Protein AF-A0A8J5XJF2-F1 (afdb_monomer_lite)

Foldseek 3Di:
DVVVVVVVVLVVVLVVLLVVPPVVPDLDDLVVFAAPVPDALQDAPPPQDDDPAFAAEEQEEPQLQQVLVVVVCVVVVFAEDEPLQCLFFPLVLLLCVLLVVYVHGNCNCVASPDDRPAPDDHGSYYTYNLVLVCVVSSCRHGVPYAYEYRDEDLVSSLVLVLLQCVLFCLQPCVSCVVLLVLLSLCSSVVVVVVCCVVVVAPPGRADASVCSVSSSVSVQSSCCVQQVHSHSVDDSVSNSVSSVVSVVVCVVNDDPLRYHYAGVVVVRFLVSVCVSSVPDPVVSVVRVPDDRGRDPCPVCSNPPVRHPSRVSNHVSSSVVSVVVVVVVVVVVVVVVPPDDDDDDDDDDDDDWDQDPVGDTDDDDDDDDDDDDDDPVVVVVLQVVLVVVLVVVVCCCCPVPVVVVVVLVVCVVVVLLPPDDPPPCPPVPPCPLLCLLCVLQVPDDDPDDDDDDDDDDDDDGADAEEDEDEPDAQAQDLFLLLVLLQSLLRLLLVLLQSLQCLFAVDHWYKYFYSHLSSVLLLFQQQKWFFCPDPQNTDRSVVVLCVLVVPPQLQQFWAAALVRWTKGFHLSDPVLVQLLCVLQVNWDRHNVRSNVSRNDHDHVVVQVVSLVVQHAMAIQDAQVRLCPAQLSVVLVPDDQKDKDWAADPDPPFDFADADHHHDVDQFSAQPAEEEQQADFAQLLLLQVSSVQRRYAYEYEDAPVDDDDDSRRQRSNFLHEYDYADLVDPVRVVVVLVSLQRHQEYGHHDQPCPVVVSVCDPLVSLQSRVNHAYQYEEASWCDGPCHSGDYALLNLCSSNNVCVSDPSVVSSSPSGRSLSNSQSSNSNSSSSVQSVVSNVRNVVRGHTSYMYMYHYSNSSSNVSCVVPGNNDNPVVSVVSSCCSSNVPSPAWQDAPSMTTHDSSMQMDRRGTDRSHHGHPPPDDPPPPPD

Structure (mmCIF, N/CA/C/O backbone):
data_AF-A0A8J5XJF2-F1
#
_entry.id   AF-A0A8J5XJF2-F1
#
loop_
_atom_site.group_PDB
_atom_site.id
_atom_site.type_symbol
_atom_site.label_atom_id
_atom_site.label_alt_id
_atom_site.label_comp_id
_atom_site.label_asym_id
_atom_site.label_entity_id
_atom_site.label_seq_id
_atom_site.pdbx_PDB_ins_code
_atom_site.Cartn_x
_atom_site.Cartn_y
_atom_site.Cartn_z
_atom_site.occupancy
_atom_site.B_iso_or_equiv
_atom_site.auth_seq_id
_atom_site.auth_comp_id
_atom_site.auth_asym_id
_atom_site.auth_atom_id
_atom_site.pdbx_PDB_model_num
ATOM 1 N N . MET A 1 1 ? 30.456 32.430 -13.529 1.00 31.77 1 MET A N 1
ATOM 2 C CA . MET A 1 1 ? 29.213 31.867 -14.113 1.00 31.77 1 MET A CA 1
ATOM 3 C C . MET A 1 1 ? 29.491 30.714 -15.076 1.00 31.77 1 MET A C 1
ATOM 5 O O . MET A 1 1 ? 29.624 29.613 -14.571 1.00 31.77 1 MET A O 1
ATOM 9 N N . ARG A 1 2 ? 29.655 30.896 -16.401 1.00 27.38 2 ARG A N 1
ATOM 10 C CA . ARG A 1 2 ? 29.765 29.758 -17.356 1.00 27.38 2 ARG A CA 1
ATOM 11 C C . ARG A 1 2 ? 30.903 28.764 -17.055 1.00 27.38 2 ARG A C 1
ATOM 13 O O . ARG A 1 2 ? 30.659 27.567 -17.070 1.00 27.38 2 ARG A O 1
ATOM 20 N N . ALA A 1 3 ? 32.095 29.238 -16.682 1.00 31.48 3 ALA A N 1
ATOM 21 C CA . ALA A 1 3 ? 33.199 28.360 -16.267 1.00 31.48 3 ALA A CA 1
ATOM 22 C C . ALA A 1 3 ? 32.907 27.582 -14.966 1.00 31.48 3 ALA A C 1
ATOM 24 O O . ALA A 1 3 ? 33.299 26.429 -14.843 1.00 31.48 3 ALA A O 1
ATOM 25 N N . ILE A 1 4 ? 32.161 28.182 -14.028 1.00 35.31 4 ILE A N 1
ATOM 26 C CA . ILE A 1 4 ? 31.710 27.524 -12.789 1.00 35.31 4 ILE A CA 1
ATOM 27 C C . ILE A 1 4 ? 30.639 26.478 -13.120 1.00 35.31 4 ILE A C 1
ATOM 29 O O . ILE A 1 4 ? 30.702 25.372 -12.607 1.00 35.31 4 ILE A O 1
ATOM 33 N N . ALA A 1 5 ? 29.708 26.785 -14.028 1.00 31.61 5 ALA A N 1
ATOM 34 C CA . ALA A 1 5 ? 28.714 25.828 -14.510 1.00 31.61 5 ALA A CA 1
ATOM 35 C C . ALA A 1 5 ? 29.359 24.642 -15.252 1.00 31.61 5 ALA A C 1
ATOM 37 O O . ALA A 1 5 ? 28.919 23.515 -15.068 1.00 31.61 5 ALA A O 1
ATOM 38 N N . ALA A 1 6 ? 30.431 24.868 -16.020 1.00 34.62 6 ALA A N 1
ATOM 39 C CA . ALA A 1 6 ? 31.218 23.798 -16.633 1.00 34.62 6 ALA A CA 1
ATOM 40 C C . ALA A 1 6 ? 31.978 22.959 -15.588 1.00 34.62 6 ALA A C 1
ATOM 42 O O . ALA A 1 6 ? 31.956 21.736 -15.666 1.00 34.62 6 ALA A O 1
ATOM 43 N N . LEU A 1 7 ? 32.582 23.585 -14.571 1.00 36.66 7 LEU A N 1
ATOM 44 C CA . LEU A 1 7 ? 33.225 22.884 -13.448 1.00 36.66 7 LEU A CA 1
ATOM 45 C C . LEU A 1 7 ? 32.224 22.051 -12.637 1.00 36.66 7 LEU A C 1
ATOM 47 O O . LEU A 1 7 ? 32.516 20.912 -12.290 1.00 36.66 7 LEU A O 1
ATOM 51 N N . VAL A 1 8 ? 31.028 22.589 -12.392 1.00 38.28 8 VAL A N 1
ATOM 52 C CA . VAL A 1 8 ? 29.917 21.881 -11.746 1.00 38.28 8 VAL A CA 1
ATOM 53 C C . VAL A 1 8 ? 29.396 20.758 -12.643 1.00 38.28 8 VAL A C 1
ATOM 55 O O . VAL A 1 8 ? 29.185 19.665 -12.144 1.00 38.28 8 VAL A O 1
ATOM 58 N N . ALA A 1 9 ? 29.264 20.956 -13.957 1.00 34.34 9 ALA A N 1
ATOM 59 C CA . ALA A 1 9 ? 28.860 19.901 -14.890 1.00 34.34 9 ALA A CA 1
ATOM 60 C C . ALA A 1 9 ? 29.902 18.773 -15.000 1.00 34.34 9 ALA A C 1
ATOM 62 O O . ALA A 1 9 ? 29.525 17.607 -15.059 1.00 34.34 9 ALA A O 1
ATOM 63 N N . VAL A 1 10 ? 31.201 19.088 -14.962 1.00 37.16 10 VAL A N 1
ATOM 64 C CA . VAL A 1 10 ? 32.282 18.089 -14.919 1.00 37.16 10 VAL A CA 1
ATOM 65 C C . VAL A 1 10 ? 32.302 17.371 -13.570 1.00 37.16 10 VAL A C 1
ATOM 67 O O . VAL A 1 10 ? 32.363 16.147 -13.547 1.00 37.16 10 VAL A O 1
ATOM 70 N N . ALA A 1 11 ? 32.167 18.083 -12.447 1.00 37.47 11 ALA A N 1
ATOM 71 C CA . ALA A 1 11 ? 32.073 17.468 -11.122 1.00 37.47 11 ALA A CA 1
ATOM 72 C C . ALA A 1 11 ? 30.828 16.571 -10.984 1.00 37.47 11 ALA A C 1
ATOM 74 O O . ALA A 1 11 ? 30.924 15.469 -10.450 1.00 37.47 11 ALA A O 1
ATOM 75 N N . LEU A 1 12 ? 29.679 16.998 -11.518 1.00 36.78 12 LEU A N 1
ATOM 76 C CA . LEU A 1 12 ? 28.447 16.209 -11.580 1.00 36.78 12 LEU A CA 1
ATOM 77 C C . LEU A 1 12 ? 28.570 15.027 -12.549 1.00 36.78 12 LEU A C 1
ATOM 79 O O . LEU A 1 12 ? 28.081 13.953 -12.228 1.00 36.78 12 LEU A O 1
ATOM 83 N N . GLY A 1 13 ? 29.258 15.175 -13.684 1.00 32.84 13 GLY A N 1
ATOM 84 C CA . GLY A 1 13 ? 29.552 14.080 -14.617 1.00 32.84 13 GLY A CA 1
ATOM 85 C C . GLY A 1 13 ? 30.496 13.029 -14.023 1.00 32.84 13 GLY A C 1
ATOM 86 O O . GLY A 1 13 ? 30.310 11.833 -14.229 1.00 32.84 13 GLY A O 1
ATOM 87 N N . VAL A 1 14 ? 31.456 13.460 -13.206 1.00 33.97 14 VAL A N 1
ATOM 88 C CA . VAL A 1 14 ? 32.354 12.593 -12.430 1.00 33.97 14 VAL A CA 1
ATOM 89 C C . VAL A 1 14 ? 31.616 11.916 -11.258 1.00 33.97 14 VAL A C 1
ATOM 91 O O . VAL A 1 14 ? 31.827 10.730 -10.997 1.00 33.97 14 VAL A O 1
ATOM 94 N N . LEU A 1 15 ? 30.684 12.613 -10.596 1.00 34.78 15 LEU A N 1
ATOM 95 C CA . LEU A 1 15 ? 29.762 12.040 -9.596 1.00 34.78 15 LEU A CA 1
ATOM 96 C C . LEU A 1 15 ? 28.728 11.073 -10.213 1.00 34.78 15 LEU A C 1
ATOM 98 O O . LEU A 1 15 ? 28.312 10.100 -9.583 1.00 34.78 15 LEU A O 1
ATOM 102 N N . TYR A 1 16 ? 28.342 11.302 -11.466 1.00 33.22 16 TYR A N 1
ATOM 103 C CA . TYR A 1 16 ? 27.479 10.420 -12.250 1.00 33.22 16 TYR A CA 1
ATOM 104 C C . TYR A 1 16 ? 28.228 9.138 -12.640 1.00 33.22 16 TYR A C 1
ATOM 106 O O . TYR A 1 16 ? 27.773 8.045 -12.311 1.00 33.22 16 TYR A O 1
ATOM 114 N N . ALA A 1 17 ? 29.445 9.261 -13.183 1.00 33.69 17 ALA A N 1
ATOM 115 C CA . ALA A 1 17 ? 30.314 8.128 -13.520 1.00 33.69 17 ALA A CA 1
ATOM 116 C C . ALA A 1 17 ? 30.745 7.268 -12.309 1.00 33.69 17 ALA A C 1
ATOM 118 O O . ALA A 1 17 ? 31.209 6.145 -12.492 1.00 33.69 17 ALA A O 1
ATOM 119 N N . THR A 1 18 ? 30.594 7.771 -11.077 1.00 37.56 18 THR A N 1
ATOM 120 C CA . THR A 1 18 ? 30.897 7.036 -9.831 1.00 37.56 18 THR A CA 1
ATOM 121 C C . THR A 1 18 ? 29.705 6.426 -9.118 1.00 37.56 18 THR A C 1
ATOM 123 O O . THR A 1 18 ? 29.899 5.587 -8.238 1.00 37.56 18 THR A O 1
ATOM 126 N N . SER A 1 19 ? 28.488 6.830 -9.468 1.00 33.50 19 SER A N 1
ATOM 127 C CA . SER A 1 19 ? 27.256 6.253 -8.922 1.00 33.50 19 SER A CA 1
ATOM 128 C C . SER A 1 19 ? 26.609 5.252 -9.883 1.00 33.50 19 SER A C 1
ATOM 130 O O . SER A 1 19 ? 25.855 4.387 -9.445 1.00 33.50 19 SER A O 1
ATOM 132 N N . SER A 1 20 ? 26.949 5.300 -11.175 1.00 28.58 20 SER A N 1
ATOM 133 C CA . SER A 1 20 ? 26.346 4.477 -12.230 1.00 28.58 20 SER A CA 1
ATOM 134 C C . SER A 1 20 ? 26.939 3.069 -12.402 1.00 28.58 20 SER A C 1
ATOM 136 O O . SER A 1 20 ? 26.599 2.390 -13.368 1.00 28.58 20 SER A O 1
ATOM 138 N N . SER A 1 21 ? 27.820 2.598 -11.512 1.00 33.28 21 SER A N 1
ATOM 139 C CA . SER A 1 21 ? 28.348 1.227 -11.591 1.00 33.28 21 SER A CA 1
ATOM 140 C C . SER A 1 21 ? 28.617 0.593 -10.226 1.00 33.28 21 SER A C 1
ATOM 142 O O . SER A 1 21 ? 29.760 0.270 -9.900 1.00 33.28 21 SER A O 1
ATOM 144 N N . ASP A 1 22 ? 27.553 0.308 -9.469 1.00 38.78 22 ASP A N 1
ATOM 145 C CA . ASP A 1 22 ? 27.622 -0.723 -8.421 1.00 38.78 22 ASP A CA 1
ATOM 146 C C . ASP A 1 22 ? 28.179 -2.020 -9.064 1.00 38.78 22 ASP A C 1
ATOM 148 O O . ASP A 1 22 ? 29.211 -2.532 -8.642 1.00 38.78 22 ASP A O 1
ATOM 152 N N . TYR A 1 23 ? 27.627 -2.439 -10.213 1.00 35.03 23 TYR A N 1
ATOM 153 C CA . TYR A 1 23 ? 28.082 -3.594 -11.013 1.00 35.03 23 TYR A CA 1
ATOM 154 C C . TYR A 1 23 ? 29.531 -3.545 -11.537 1.00 35.03 23 TYR A C 1
ATOM 156 O O . TYR A 1 23 ? 30.032 -4.565 -11.993 1.00 35.03 23 TYR A O 1
ATOM 164 N N . GLY A 1 24 ? 30.212 -2.394 -11.497 1.00 38.16 24 GLY A N 1
ATOM 165 C CA . GLY A 1 24 ? 31.607 -2.263 -11.945 1.00 38.16 24 GLY A CA 1
ATOM 166 C C . GLY A 1 24 ? 32.648 -2.446 -10.834 1.00 38.16 24 GLY A C 1
ATOM 167 O O . GLY A 1 24 ? 33.843 -2.347 -11.108 1.00 38.16 24 GLY A O 1
ATOM 168 N N . LEU A 1 25 ? 32.203 -2.638 -9.585 1.00 44.78 25 LEU A N 1
ATOM 169 C CA . LEU A 1 25 ? 33.047 -2.670 -8.382 1.00 44.78 25 LEU A CA 1
ATOM 170 C C . LEU A 1 25 ? 33.018 -4.002 -7.620 1.00 44.78 25 LEU A C 1
ATOM 172 O O . LEU A 1 25 ? 33.918 -4.241 -6.814 1.00 44.78 25 LEU A O 1
ATOM 176 N N . TYR A 1 26 ? 32.010 -4.847 -7.839 1.00 51.97 26 TYR A N 1
ATOM 177 C CA . TYR A 1 26 ? 32.003 -6.210 -7.306 1.00 51.97 26 TYR A CA 1
ATOM 178 C C . TYR A 1 26 ? 32.816 -7.121 -8.235 1.00 51.97 26 TYR A C 1
ATOM 180 O O . TYR A 1 26 ? 32.711 -7.014 -9.456 1.00 51.97 26 TYR A O 1
ATOM 188 N N . GLY A 1 27 ? 33.592 -8.046 -7.669 1.00 55.16 27 GLY A N 1
ATOM 189 C CA . GLY A 1 27 ? 34.229 -9.120 -8.448 1.00 55.16 27 GLY A CA 1
ATOM 190 C C . GLY A 1 27 ? 33.259 -10.255 -8.794 1.00 55.16 27 GLY A C 1
ATOM 191 O O . GLY A 1 27 ? 33.637 -11.207 -9.466 1.00 55.16 27 GLY A O 1
ATOM 192 N N . THR A 1 28 ? 32.028 -10.168 -8.282 1.00 68.44 28 THR A N 1
ATOM 193 C CA . THR A 1 28 ? 30.988 -11.201 -8.298 1.00 68.44 28 THR A CA 1
ATOM 194 C C . THR A 1 28 ? 29.596 -10.559 -8.298 1.00 68.44 28 THR A C 1
ATOM 196 O O . THR A 1 28 ? 29.419 -9.414 -7.886 1.00 68.44 28 THR A O 1
ATOM 199 N N . THR A 1 29 ? 28.579 -11.289 -8.727 1.00 78.06 29 THR A N 1
ATOM 200 C CA . THR A 1 29 ? 27.162 -10.904 -8.683 1.00 78.06 29 THR A CA 1
ATOM 201 C C . THR A 1 29 ? 26.425 -11.685 -7.585 1.00 78.06 29 THR A C 1
ATOM 203 O O . THR A 1 29 ? 26.946 -12.688 -7.100 1.00 78.06 29 THR A O 1
ATOM 206 N N . PRO A 1 30 ? 25.194 -11.308 -7.186 1.00 79.88 30 PRO A N 1
ATOM 207 C CA . PRO A 1 30 ? 24.413 -12.116 -6.245 1.00 79.88 30 PRO A CA 1
ATOM 208 C C . PRO A 1 30 ? 24.195 -13.564 -6.715 1.00 79.88 30 PRO A C 1
ATOM 210 O O . PRO A 1 30 ? 24.191 -14.473 -5.892 1.00 79.88 30 PRO A O 1
ATOM 213 N N . ALA A 1 31 ? 24.083 -13.788 -8.031 1.00 83.00 31 ALA A N 1
ATOM 214 C CA . ALA A 1 31 ? 23.890 -15.116 -8.613 1.00 83.00 31 ALA A CA 1
ATOM 215 C C . ALA A 1 31 ? 25.102 -16.043 -8.416 1.00 83.00 31 ALA A C 1
ATOM 217 O O . ALA A 1 31 ? 24.926 -17.251 -8.287 1.00 83.00 31 ALA A O 1
ATOM 218 N N . ASP A 1 32 ? 26.317 -15.493 -8.330 1.00 80.94 32 ASP A N 1
ATOM 219 C CA . ASP A 1 32 ? 27.531 -16.274 -8.073 1.00 80.94 32 ASP A CA 1
ATOM 220 C C . ASP A 1 32 ? 27.514 -16.938 -6.685 1.00 80.94 32 ASP A C 1
ATOM 222 O O . ASP A 1 32 ? 28.078 -18.018 -6.509 1.00 80.94 32 ASP A O 1
ATOM 226 N N . TRP A 1 33 ? 26.809 -16.334 -5.725 1.00 84.75 33 TRP A N 1
ATOM 227 C CA . TRP A 1 33 ? 26.722 -16.757 -4.322 1.00 84.75 33 TRP A CA 1
ATOM 228 C C . TRP A 1 33 ? 25.394 -17.439 -3.947 1.00 84.75 33 TRP A C 1
ATOM 230 O O . TRP A 1 33 ? 25.188 -17.787 -2.782 1.00 84.75 33 TRP A O 1
ATOM 240 N N . GLU A 1 34 ? 24.475 -17.605 -4.897 1.00 86.88 34 GLU A N 1
ATOM 241 C CA . GLU A 1 34 ? 23.160 -18.212 -4.679 1.00 86.88 34 GLU A CA 1
ATOM 242 C C . GLU A 1 34 ? 23.176 -19.695 -5.092 1.00 86.88 34 GLU A C 1
ATOM 244 O O . GLU A 1 34 ? 23.655 -20.058 -6.166 1.00 86.88 34 GLU A O 1
ATOM 249 N N . LEU A 1 35 ? 22.615 -20.570 -4.253 1.00 83.75 35 LEU A N 1
ATOM 250 C CA . LEU A 1 35 ? 22.378 -21.969 -4.608 1.00 83.75 35 LEU A CA 1
ATOM 251 C C . LEU A 1 35 ? 21.415 -22.045 -5.798 1.00 83.75 35 LEU A C 1
ATOM 253 O O . LEU A 1 35 ? 20.287 -21.546 -5.728 1.00 83.75 35 LEU A O 1
ATOM 257 N N . ALA A 1 36 ? 21.834 -22.740 -6.856 1.00 80.62 36 ALA A N 1
ATOM 258 C CA . ALA A 1 36 ? 21.021 -22.934 -8.050 1.00 80.62 36 ALA A CA 1
ATOM 259 C C . ALA A 1 36 ? 19.642 -23.562 -7.721 1.00 80.62 36 ALA A C 1
ATOM 261 O O . ALA A 1 36 ? 19.520 -24.351 -6.773 1.00 80.62 36 ALA A O 1
ATOM 262 N N . PRO A 1 37 ? 18.579 -23.256 -8.492 1.00 76.88 37 PRO A N 1
ATOM 263 C CA . PRO A 1 37 ? 17.262 -23.854 -8.291 1.00 76.88 37 PRO A CA 1
ATOM 264 C C . PRO A 1 37 ? 17.328 -25.388 -8.288 1.00 76.88 37 PRO A C 1
ATOM 266 O O . PRO A 1 37 ? 17.835 -25.999 -9.220 1.00 76.88 37 PRO A O 1
ATOM 269 N N . GLY A 1 38 ? 16.828 -26.009 -7.217 1.00 76.00 38 GLY A N 1
ATOM 270 C CA . GLY A 1 38 ? 16.885 -27.465 -7.021 1.00 76.00 38 GLY A CA 1
ATOM 271 C C . GLY A 1 38 ? 18.201 -28.018 -6.450 1.00 76.00 38 GLY A C 1
ATOM 272 O O . GLY A 1 38 ? 18.205 -29.158 -5.995 1.00 76.00 38 GLY A O 1
ATOM 273 N N . ALA A 1 39 ? 19.287 -27.239 -6.379 1.00 79.38 39 ALA A N 1
ATOM 274 C CA . ALA A 1 39 ? 20.542 -27.698 -5.780 1.00 79.38 39 ALA A CA 1
ATOM 275 C C . ALA A 1 39 ? 20.399 -27.957 -4.268 1.00 79.38 39 ALA A C 1
ATOM 277 O O . ALA A 1 39 ? 19.738 -27.190 -3.552 1.00 79.38 39 ALA A O 1
ATOM 278 N N . SER A 1 40 ? 21.044 -29.021 -3.777 1.00 82.44 40 SER A N 1
ATOM 279 C CA . SER A 1 40 ? 21.122 -29.327 -2.344 1.00 82.44 40 SER A CA 1
ATOM 280 C C . SER A 1 40 ? 22.272 -28.554 -1.682 1.00 82.44 40 SER A C 1
ATOM 282 O O . SER A 1 40 ? 23.391 -28.626 -2.198 1.00 82.44 40 SER A O 1
ATOM 284 N N . PRO A 1 41 ? 22.060 -27.901 -0.517 1.00 83.56 41 PRO A N 1
ATOM 285 C CA . PRO A 1 41 ? 23.116 -27.200 0.226 1.00 83.56 41 PRO A CA 1
ATOM 286 C C . PRO A 1 41 ? 24.241 -28.124 0.725 1.00 83.56 41 PRO A C 1
ATOM 288 O O . PRO A 1 41 ? 25.306 -27.647 1.106 1.00 83.56 41 PRO A O 1
ATOM 291 N N . THR A 1 42 ? 24.029 -29.443 0.731 1.00 83.94 42 THR A N 1
ATOM 292 C CA . THR A 1 42 ? 25.044 -30.438 1.112 1.00 83.94 42 THR A CA 1
ATOM 293 C C . THR A 1 42 ? 25.991 -30.821 -0.028 1.00 83.94 42 THR A C 1
ATOM 295 O O . THR A 1 42 ? 26.962 -31.535 0.212 1.00 83.94 42 THR A O 1
ATOM 298 N N . THR A 1 43 ? 25.737 -30.366 -1.259 1.00 80.12 43 THR A N 1
ATOM 299 C CA . THR A 1 43 ? 26.558 -30.722 -2.427 1.00 80.12 43 THR A CA 1
ATOM 300 C C . THR A 1 43 ? 27.828 -29.866 -2.442 1.00 80.12 43 THR A C 1
ATOM 302 O O . THR A 1 43 ? 27.709 -28.640 -2.451 1.00 80.12 43 THR A O 1
ATOM 305 N N . PRO A 1 44 ? 29.040 -30.450 -2.430 1.00 70.69 44 PRO A N 1
ATOM 306 C CA . PRO A 1 44 ? 30.269 -29.677 -2.585 1.00 70.69 44 PRO A CA 1
ATOM 307 C C . PRO A 1 44 ? 30.389 -29.096 -4.009 1.00 70.69 44 PRO A C 1
ATOM 309 O O . PRO A 1 44 ? 29.852 -29.689 -4.949 1.00 70.69 44 PRO A O 1
ATOM 312 N N . PRO A 1 45 ? 31.120 -27.979 -4.198 1.00 68.31 45 PRO A N 1
ATOM 313 C CA . PRO A 1 45 ? 31.468 -27.476 -5.526 1.00 68.31 45 PRO A CA 1
ATOM 314 C C . PRO A 1 45 ? 32.182 -28.542 -6.369 1.00 68.31 45 PRO A C 1
ATOM 316 O O . PRO A 1 45 ? 32.910 -29.385 -5.837 1.00 68.31 45 PRO A O 1
ATOM 319 N N . ALA A 1 46 ? 32.000 -28.499 -7.691 1.00 61.81 46 ALA A N 1
ATOM 320 C CA . ALA A 1 46 ? 32.636 -29.453 -8.596 1.00 61.81 46 ALA A CA 1
ATOM 321 C C . ALA A 1 46 ? 34.170 -29.400 -8.459 1.00 61.81 46 ALA A C 1
ATOM 323 O O . ALA A 1 46 ? 34.777 -28.338 -8.564 1.00 61.81 46 ALA A O 1
ATOM 324 N N . GLY A 1 47 ? 34.796 -30.552 -8.201 1.00 62.44 47 GLY A N 1
ATOM 325 C CA . GLY A 1 47 ? 36.245 -30.660 -7.990 1.00 62.44 47 GLY A CA 1
ATOM 326 C C . GLY A 1 47 ? 36.742 -30.336 -6.573 1.00 62.44 47 GLY A C 1
ATOM 327 O O . GLY A 1 47 ? 37.930 -30.518 -6.312 1.00 62.44 47 GLY A O 1
ATOM 328 N N . ALA A 1 48 ? 35.881 -29.917 -5.637 1.00 65.44 48 ALA A N 1
ATOM 329 C CA . ALA A 1 48 ? 36.297 -29.708 -4.250 1.00 65.44 48 ALA A CA 1
ATOM 330 C C . ALA A 1 48 ? 36.633 -31.056 -3.565 1.00 65.44 48 ALA A C 1
ATOM 332 O O . ALA A 1 48 ? 35.801 -31.969 -3.574 1.00 65.44 48 ALA A O 1
ATOM 333 N N . PRO A 1 49 ? 37.817 -31.213 -2.937 1.00 67.62 49 PRO A N 1
ATOM 334 C CA . PRO A 1 49 ? 38.191 -32.461 -2.270 1.00 67.62 49 PRO A CA 1
ATOM 335 C C . PRO A 1 49 ? 37.279 -32.759 -1.063 1.00 67.62 49 PRO A C 1
ATOM 337 O O . PRO A 1 49 ? 36.735 -31.831 -0.456 1.00 67.62 49 PRO A O 1
ATOM 340 N N . PRO A 1 50 ? 37.123 -34.024 -0.628 1.00 71.00 50 PRO A N 1
ATOM 341 C CA . PRO A 1 50 ? 36.370 -34.348 0.588 1.00 71.00 50 PRO A CA 1
ATOM 342 C C . PRO A 1 50 ? 36.989 -33.682 1.830 1.00 71.00 50 PRO A C 1
ATOM 344 O O . PRO A 1 50 ? 38.180 -33.362 1.849 1.00 71.00 50 PRO A O 1
ATOM 347 N N . ARG A 1 51 ? 36.186 -33.422 2.871 1.00 77.62 51 ARG A N 1
ATOM 348 C CA . ARG A 1 51 ? 36.695 -32.892 4.149 1.00 77.62 51 ARG A CA 1
ATOM 349 C C . ARG A 1 51 ? 37.362 -34.010 4.950 1.00 77.62 51 ARG A C 1
ATOM 351 O O . ARG A 1 51 ? 36.782 -35.074 5.119 1.00 77.62 51 ARG A O 1
ATOM 358 N N . VAL A 1 52 ? 38.565 -33.748 5.466 1.00 75.56 52 VAL A N 1
ATOM 359 C CA . VAL A 1 52 ? 39.319 -34.692 6.320 1.00 75.56 52 VAL A CA 1
ATOM 360 C C . VAL A 1 52 ? 38.795 -34.684 7.765 1.00 75.56 52 VAL A C 1
ATOM 362 O O . VAL A 1 52 ? 38.940 -35.662 8.492 1.00 75.56 52 VAL A O 1
ATOM 365 N N . ARG A 1 53 ? 38.160 -33.582 8.183 1.00 82.31 53 ARG A N 1
ATOM 366 C CA . ARG A 1 53 ? 37.497 -33.409 9.482 1.00 82.31 53 ARG A CA 1
ATOM 367 C C . ARG A 1 53 ? 36.193 -32.610 9.311 1.00 82.31 53 ARG A C 1
ATOM 369 O O . ARG A 1 53 ? 36.138 -31.784 8.396 1.00 82.31 53 ARG A O 1
ATOM 376 N N . PRO A 1 54 ? 35.176 -32.806 10.170 1.00 90.19 54 PRO A N 1
ATOM 377 C CA . PRO A 1 54 ? 33.981 -31.964 10.168 1.00 90.19 54 PRO A CA 1
ATOM 378 C C . PRO A 1 54 ? 34.326 -30.482 10.345 1.00 90.19 54 PRO A C 1
ATOM 380 O O . PRO A 1 54 ? 35.309 -30.155 11.015 1.00 90.19 54 PRO A O 1
ATOM 383 N N . LEU A 1 55 ? 33.511 -29.586 9.779 1.00 93.25 55 LEU A N 1
ATOM 384 C CA . LEU A 1 55 ? 33.689 -28.141 9.957 1.00 93.25 55 LEU A CA 1
ATOM 385 C C . LEU A 1 55 ? 33.565 -27.768 11.444 1.00 93.25 55 LEU A C 1
ATOM 387 O O . LEU A 1 55 ? 32.601 -28.161 12.102 1.00 93.25 55 LEU A O 1
ATOM 391 N N . ILE A 1 56 ? 34.502 -26.970 11.959 1.00 94.69 56 ILE A N 1
ATOM 392 C CA . ILE A 1 56 ? 34.435 -26.422 13.320 1.00 94.69 56 ILE A CA 1
ATOM 393 C C . ILE A 1 56 ? 33.815 -25.017 13.260 1.00 94.69 56 ILE A C 1
ATOM 395 O O . ILE A 1 56 ? 34.444 -24.070 12.791 1.00 94.69 56 ILE A O 1
ATOM 399 N N . ALA A 1 57 ? 32.577 -24.860 13.726 1.00 94.25 57 ALA A N 1
ATOM 400 C CA . ALA A 1 57 ? 31.856 -23.586 13.686 1.00 94.25 57 ALA A CA 1
ATOM 401 C C . ALA A 1 57 ? 31.836 -22.921 15.070 1.00 94.25 57 ALA A C 1
ATOM 403 O O . ALA A 1 57 ? 31.093 -23.327 15.960 1.00 94.25 57 ALA A O 1
ATOM 404 N N . VAL A 1 58 ? 32.642 -21.880 15.270 1.00 92.69 58 VAL A N 1
ATOM 405 C CA . VAL A 1 58 ? 32.712 -21.146 16.541 1.00 92.69 58 VAL A CA 1
ATOM 406 C C . VAL A 1 58 ? 31.805 -19.917 16.475 1.00 92.69 58 VAL A C 1
ATOM 408 O O . VAL A 1 58 ? 32.199 -18.831 16.043 1.00 92.69 58 VAL A O 1
ATOM 411 N N . VAL A 1 59 ? 30.566 -20.099 16.919 1.00 90.62 59 VAL A N 1
ATOM 412 C CA . VAL A 1 59 ? 29.449 -19.148 16.775 1.00 90.62 59 VAL A CA 1
ATOM 413 C C . VAL A 1 59 ? 29.320 -18.221 17.988 1.00 90.62 59 VAL A C 1
ATOM 415 O O . VAL A 1 59 ? 28.243 -18.021 18.542 1.00 90.62 59 VAL A O 1
ATOM 418 N N . GLY A 1 60 ? 30.445 -17.673 18.439 1.00 86.56 60 GLY A N 1
ATOM 419 C CA . GLY A 1 60 ? 30.515 -16.735 19.559 1.00 86.56 60 GLY A CA 1
ATOM 420 C C . GLY A 1 60 ? 30.134 -15.304 19.193 1.00 86.56 60 GLY A C 1
ATOM 421 O O . GLY A 1 60 ? 30.472 -14.837 18.107 1.00 86.56 60 GLY A O 1
ATOM 422 N N . LEU A 1 61 ? 29.527 -14.564 20.128 1.00 86.88 61 LEU A N 1
ATOM 423 C CA . LEU A 1 61 ? 29.472 -13.100 20.022 1.00 86.88 61 LEU A CA 1
ATOM 424 C C . LEU A 1 61 ? 30.845 -12.484 20.309 1.00 86.88 61 LEU A C 1
ATOM 426 O O . LEU A 1 61 ? 31.681 -13.076 21.001 1.00 86.88 61 LEU A O 1
ATOM 430 N N . SER A 1 62 ? 31.082 -11.266 19.826 1.00 82.38 62 SER A N 1
ATOM 431 C CA . SER A 1 62 ? 32.347 -10.565 20.051 1.00 82.38 62 SER A CA 1
ATOM 432 C C . SER A 1 62 ? 32.657 -10.456 21.554 1.00 82.38 62 SER A C 1
ATOM 434 O O . SER A 1 62 ? 31.758 -10.325 22.380 1.00 82.38 62 SER A O 1
ATOM 436 N N . ARG A 1 63 ? 33.943 -10.503 21.933 1.00 83.25 63 ARG A N 1
ATOM 437 C CA . ARG A 1 63 ? 34.431 -10.406 23.336 1.00 83.25 63 ARG A CA 1
ATOM 438 C C . ARG A 1 63 ? 34.089 -11.581 24.277 1.00 83.25 63 ARG A C 1
ATOM 440 O O . ARG A 1 63 ? 34.398 -11.503 25.470 1.00 83.25 63 ARG A O 1
ATOM 447 N N . THR A 1 64 ? 33.562 -12.690 23.750 1.00 83.25 64 THR A N 1
ATOM 448 C CA . THR A 1 64 ? 33.357 -13.960 24.489 1.00 83.25 64 THR A CA 1
ATOM 449 C C . THR A 1 64 ? 34.574 -14.903 24.489 1.00 83.25 64 THR A C 1
ATOM 451 O O . THR A 1 64 ? 34.525 -15.956 25.109 1.00 83.25 64 THR A O 1
ATOM 454 N N . GLY A 1 65 ? 35.684 -14.533 23.834 1.00 79.44 65 GLY A N 1
ATOM 455 C CA . GLY A 1 65 ? 36.914 -15.347 23.778 1.00 79.44 65 GLY A CA 1
ATOM 456 C C . GLY A 1 65 ? 37.245 -15.944 22.405 1.00 79.44 65 GLY A C 1
ATOM 457 O O . GLY A 1 65 ? 38.159 -16.759 22.305 1.00 79.44 65 GLY A O 1
ATOM 458 N N . THR A 1 66 ? 36.556 -15.517 21.343 1.00 78.94 66 THR A N 1
ATOM 459 C CA . THR A 1 66 ? 36.753 -15.998 19.962 1.00 78.94 66 THR A CA 1
ATOM 460 C C . THR A 1 66 ? 38.218 -15.941 19.508 1.00 78.94 66 THR A C 1
ATOM 462 O O . THR A 1 66 ? 38.726 -16.938 19.011 1.00 78.94 66 THR A O 1
ATOM 465 N N . SER A 1 67 ? 38.948 -14.854 19.790 1.00 78.19 67 SER A N 1
ATOM 466 C CA . SER A 1 67 ? 40.381 -14.729 19.456 1.00 78.19 67 SER A CA 1
ATOM 467 C C . SER A 1 67 ? 41.291 -15.744 20.167 1.00 78.19 67 SER A C 1
ATOM 469 O O . SER A 1 67 ? 42.309 -16.144 19.607 1.00 78.19 67 SER A O 1
ATOM 471 N N . SER A 1 68 ? 40.939 -16.177 21.382 1.00 83.88 68 SER A N 1
ATOM 472 C CA . SER A 1 68 ? 41.668 -17.234 22.095 1.00 83.88 68 SER A CA 1
ATOM 473 C C . SER A 1 68 ? 41.456 -18.595 21.432 1.00 83.88 68 SER A C 1
ATOM 475 O O . SER A 1 68 ? 42.411 -19.349 21.265 1.00 83.88 68 SER A O 1
ATOM 477 N N . LEU A 1 69 ? 40.227 -18.891 20.990 1.00 87.44 69 LEU A N 1
ATOM 478 C CA . LEU A 1 69 ? 39.956 -20.097 20.203 1.00 87.44 69 LEU A CA 1
ATOM 479 C C . LEU A 1 69 ? 40.624 -20.064 18.825 1.00 87.44 69 LEU A C 1
ATOM 481 O O . LEU A 1 69 ? 41.033 -21.124 18.367 1.00 87.44 69 LEU A O 1
ATOM 485 N N . THR A 1 70 ? 40.796 -18.894 18.194 1.00 84.81 70 THR A N 1
ATOM 486 C CA . THR A 1 70 ? 41.586 -18.762 16.953 1.00 84.81 70 THR A CA 1
ATOM 487 C C . THR A 1 70 ? 42.986 -19.328 17.165 1.00 84.81 70 THR A C 1
ATOM 489 O O . THR A 1 70 ? 43.354 -20.306 16.522 1.00 84.81 70 THR A O 1
ATOM 492 N N . ALA A 1 71 ? 43.717 -18.789 18.146 1.00 84.38 71 ALA A N 1
ATOM 493 C CA . ALA A 1 71 ? 45.075 -19.222 18.456 1.00 84.38 71 ALA A CA 1
ATOM 494 C C . ALA A 1 71 ? 45.135 -20.698 18.895 1.00 84.38 71 ALA A C 1
ATOM 496 O O . ALA A 1 71 ? 46.063 -21.416 18.528 1.00 84.38 71 ALA A O 1
ATOM 497 N N . ALA A 1 72 ? 44.139 -21.180 19.650 1.00 88.50 72 ALA A N 1
ATOM 498 C CA . ALA A 1 72 ? 44.080 -22.582 20.061 1.00 88.50 72 ALA A CA 1
ATOM 499 C C . ALA A 1 72 ? 43.888 -23.532 18.865 1.00 88.50 72 ALA A C 1
ATOM 501 O O . ALA A 1 72 ? 44.550 -24.562 18.794 1.00 88.50 72 ALA A O 1
ATOM 502 N N . LEU A 1 73 ? 43.022 -23.188 17.909 1.00 89.12 73 LEU A N 1
ATOM 503 C CA . LEU A 1 73 ? 42.788 -23.983 16.700 1.00 89.12 73 LEU A CA 1
ATOM 504 C C . LEU A 1 73 ? 43.982 -23.913 15.732 1.00 89.12 73 LEU A C 1
ATOM 506 O O . LEU A 1 73 ? 44.387 -24.939 15.189 1.00 89.12 73 LEU A O 1
ATOM 510 N N . GLU A 1 74 ? 44.617 -22.752 15.582 1.00 86.00 74 GLU A N 1
ATOM 511 C CA . GLU A 1 74 ? 45.861 -22.604 14.809 1.00 86.00 74 GLU A CA 1
ATOM 512 C C . GLU A 1 74 ? 46.993 -23.475 15.387 1.00 86.00 74 GLU A C 1
ATOM 514 O O . GLU A 1 74 ? 47.697 -24.153 14.640 1.00 86.00 74 GLU A O 1
ATOM 519 N N . MET A 1 75 ? 47.112 -23.569 16.719 1.00 86.75 75 MET A N 1
ATOM 520 C CA . MET A 1 75 ? 48.042 -24.489 17.396 1.00 86.75 75 MET A CA 1
ATOM 521 C C . MET A 1 75 ? 47.731 -25.985 17.172 1.00 86.75 75 MET A C 1
ATOM 523 O O . MET A 1 75 ? 48.605 -26.817 17.421 1.00 86.75 75 MET A O 1
ATOM 527 N N . LEU A 1 76 ? 46.527 -26.327 16.694 1.00 85.88 76 LEU A N 1
ATOM 528 C CA . LEU A 1 76 ? 46.110 -27.670 16.253 1.00 85.88 76 LEU A CA 1
ATOM 529 C C . LEU A 1 76 ? 46.278 -27.881 14.733 1.00 85.88 76 LEU A C 1
ATOM 531 O O . LEU A 1 76 ? 45.756 -28.855 14.181 1.00 85.88 76 LEU A O 1
ATOM 535 N N . ASN A 1 77 ? 46.955 -26.958 14.037 1.00 84.81 77 ASN A N 1
ATOM 536 C CA . ASN A 1 77 ? 47.046 -26.902 12.574 1.00 84.81 77 ASN A CA 1
ATOM 537 C C . ASN A 1 77 ? 45.665 -26.940 11.880 1.00 84.81 77 ASN A C 1
ATOM 539 O O . ASN A 1 77 ? 45.513 -27.532 10.812 1.00 84.81 77 ASN A O 1
ATOM 543 N N . VAL A 1 78 ? 44.641 -26.340 12.495 1.00 85.25 78 VAL A N 1
ATOM 544 C CA . VAL A 1 78 ? 43.316 -26.150 11.888 1.00 85.25 78 VAL A CA 1
ATOM 545 C C . VAL A 1 78 ? 43.352 -24.873 11.051 1.00 85.25 78 VAL A C 1
ATOM 547 O O . VAL A 1 78 ? 43.678 -23.807 11.571 1.00 85.25 78 VAL A O 1
ATOM 550 N N . SER A 1 79 ? 42.976 -24.954 9.773 1.00 83.81 79 SER A N 1
ATOM 551 C CA . SER A 1 79 ? 42.819 -23.771 8.919 1.00 83.81 79 SER A CA 1
ATOM 552 C C . SER A 1 79 ? 41.618 -22.934 9.386 1.00 83.81 79 SER A C 1
ATOM 554 O O . SER A 1 79 ? 40.464 -23.312 9.160 1.00 83.81 79 SER A O 1
ATOM 556 N N . VAL A 1 80 ? 41.867 -21.817 10.078 1.00 83.75 80 VAL A N 1
ATOM 557 C CA . VAL A 1 80 ? 40.816 -20.925 10.598 1.00 83.75 80 VAL A CA 1
ATOM 558 C C . VAL A 1 80 ? 40.490 -19.821 9.594 1.00 83.75 80 VAL A C 1
ATOM 560 O O . VAL A 1 80 ? 41.371 -19.075 9.169 1.00 83.75 80 VAL A O 1
ATOM 563 N N . TYR A 1 81 ? 39.199 -19.661 9.289 1.00 84.06 81 TYR A N 1
ATOM 564 C CA . TYR A 1 81 ? 38.667 -18.554 8.501 1.00 84.06 81 TYR A CA 1
ATOM 565 C C . TYR A 1 81 ? 37.806 -17.623 9.363 1.00 84.06 81 TYR A C 1
ATOM 567 O O . TYR A 1 81 ? 36.606 -17.810 9.577 1.00 84.06 81 TYR A O 1
ATOM 575 N N . HIS A 1 82 ? 38.456 -16.605 9.912 1.00 80.44 82 HIS A N 1
ATOM 576 C CA . HIS A 1 82 ? 37.883 -15.622 10.823 1.00 80.44 82 HIS A CA 1
ATOM 577 C C . HIS A 1 82 ? 37.211 -14.482 10.042 1.00 80.44 82 HIS A C 1
ATOM 579 O O . HIS A 1 82 ? 37.638 -14.121 8.942 1.00 80.44 82 HIS A O 1
ATOM 585 N N . THR A 1 83 ? 36.204 -13.831 10.638 1.00 75.19 83 THR A N 1
ATOM 586 C CA . THR A 1 83 ? 35.552 -12.615 10.104 1.00 75.19 83 THR A CA 1
ATOM 587 C C . THR A 1 83 ? 36.517 -11.604 9.466 1.00 75.19 83 THR A C 1
ATOM 589 O O . THR A 1 83 ? 36.210 -11.055 8.412 1.00 75.19 83 THR A O 1
ATOM 592 N N . HIS A 1 84 ? 37.710 -11.383 10.036 1.00 69.88 84 HIS A N 1
ATOM 593 C CA . HIS A 1 84 ? 38.658 -10.402 9.502 1.00 69.88 84 HIS A CA 1
ATOM 594 C C . HIS A 1 84 ? 39.243 -10.770 8.125 1.00 69.88 84 HIS A C 1
ATOM 596 O O . HIS A 1 84 ? 39.465 -9.872 7.316 1.00 69.88 84 HIS A O 1
ATOM 602 N N . GLN A 1 85 ? 39.420 -12.061 7.820 1.00 70.06 85 GLN A N 1
ATOM 603 C CA . GLN A 1 85 ? 39.774 -12.536 6.475 1.00 70.06 85 GLN A CA 1
ATOM 604 C C . GLN A 1 85 ? 38.551 -12.508 5.543 1.00 70.06 85 GLN A C 1
ATOM 606 O O . GLN A 1 85 ? 38.686 -12.229 4.352 1.00 70.06 85 GLN A O 1
ATOM 611 N N . SER A 1 86 ? 37.349 -12.738 6.078 1.00 72.25 86 SER A N 1
ATOM 612 C CA . SER A 1 86 ? 36.090 -12.637 5.326 1.00 72.25 86 SER A CA 1
ATOM 613 C C . SER A 1 86 ? 35.842 -11.213 4.804 1.00 72.25 86 SER A C 1
ATOM 615 O O . SER A 1 86 ? 35.474 -11.020 3.645 1.00 72.25 86 SER A O 1
ATOM 617 N N . MET A 1 87 ? 36.149 -10.197 5.620 1.00 68.44 87 MET A N 1
ATOM 618 C CA . MET A 1 87 ? 36.046 -8.777 5.255 1.00 68.44 87 MET A CA 1
ATOM 619 C C . MET A 1 87 ? 36.982 -8.340 4.120 1.00 68.44 87 MET A C 1
ATOM 621 O O . MET A 1 87 ? 36.661 -7.384 3.412 1.00 68.44 87 MET A O 1
ATOM 625 N N . THR A 1 88 ? 38.135 -8.992 3.939 1.00 65.12 88 THR A N 1
ATOM 626 C CA . THR A 1 88 ? 39.096 -8.628 2.884 1.00 65.12 88 THR A CA 1
ATOM 627 C C . THR A 1 88 ? 38.859 -9.379 1.574 1.00 65.12 88 THR A C 1
ATOM 629 O O . THR A 1 88 ? 39.056 -8.797 0.505 1.00 65.12 88 THR A O 1
ATOM 632 N N . HIS A 1 89 ? 38.406 -10.636 1.636 1.00 68.69 89 HIS A N 1
ATOM 633 C CA . HIS A 1 89 ? 38.240 -11.498 0.457 1.00 68.69 89 HIS A CA 1
ATOM 634 C C . HIS A 1 89 ? 36.801 -11.557 -0.080 1.00 68.69 89 HIS A C 1
ATOM 636 O O . HIS A 1 89 ? 36.616 -11.600 -1.296 1.00 68.69 89 HIS A O 1
ATOM 642 N N . HIS A 1 90 ? 35.786 -11.541 0.793 1.00 75.56 90 HIS A N 1
ATOM 643 C CA . HIS A 1 90 ? 34.394 -11.876 0.447 1.00 75.56 90 HIS A CA 1
ATOM 644 C C . HIS A 1 90 ? 33.374 -10.832 0.938 1.00 75.56 90 HIS A C 1
ATOM 646 O O . HIS A 1 90 ? 32.229 -11.148 1.253 1.00 75.56 90 HIS A O 1
ATOM 652 N N . LEU A 1 91 ? 33.758 -9.550 0.947 1.00 76.81 91 LEU A N 1
ATOM 653 C CA . LEU A 1 91 ? 32.853 -8.437 1.278 1.00 76.81 91 LEU A CA 1
ATOM 654 C C . LEU A 1 91 ? 31.617 -8.368 0.348 1.00 76.81 91 LEU A C 1
ATOM 656 O O . LEU A 1 91 ? 30.579 -7.838 0.739 1.00 76.81 91 LEU A O 1
ATOM 660 N N . ASP A 1 92 ? 31.727 -8.914 -0.870 1.00 76.50 92 ASP A N 1
ATOM 661 C CA . ASP A 1 92 ? 30.642 -9.088 -1.853 1.00 76.50 92 ASP A CA 1
ATOM 662 C C . ASP A 1 92 ? 29.549 -10.022 -1.338 1.00 76.50 92 ASP A C 1
ATOM 664 O O . ASP A 1 92 ? 28.399 -9.594 -1.232 1.00 76.50 92 ASP A O 1
ATOM 668 N N . PHE A 1 93 ? 29.918 -11.226 -0.894 1.00 83.38 93 PHE A N 1
ATOM 669 C CA . PHE A 1 93 ? 29.000 -12.164 -0.250 1.00 83.38 93 PHE A CA 1
ATOM 670 C C . PHE A 1 93 ? 28.235 -11.510 0.914 1.00 83.38 93 PHE A C 1
ATOM 672 O O . PHE A 1 93 ? 27.008 -11.569 0.951 1.00 83.38 93 PHE A O 1
ATOM 679 N N . TRP A 1 94 ? 28.935 -10.836 1.836 1.00 84.00 94 TRP A N 1
ATOM 680 C CA . TRP A 1 94 ? 28.300 -10.252 3.024 1.00 84.00 94 TRP A CA 1
ATOM 681 C C . TRP A 1 94 ? 27.363 -9.082 2.705 1.00 84.00 94 TRP A C 1
ATOM 683 O O . TRP A 1 94 ? 26.268 -9.019 3.257 1.00 84.00 94 TRP A O 1
ATOM 693 N N . ASP A 1 95 ? 27.741 -8.181 1.794 1.00 80.75 95 ASP A N 1
ATOM 694 C CA . ASP A 1 95 ? 26.870 -7.079 1.358 1.00 80.75 95 ASP A CA 1
ATOM 695 C C . ASP A 1 95 ? 25.604 -7.617 0.674 1.00 80.75 95 ASP A C 1
ATOM 697 O O . ASP A 1 95 ? 24.500 -7.161 0.969 1.00 80.75 95 ASP A O 1
ATOM 701 N N . PHE A 1 96 ? 25.723 -8.643 -0.174 1.00 84.00 96 PHE A N 1
ATOM 702 C CA . PHE A 1 96 ? 24.575 -9.273 -0.829 1.00 84.00 96 PHE A CA 1
ATOM 703 C C . PHE A 1 96 ? 23.690 -10.088 0.130 1.00 84.00 96 PHE A C 1
ATOM 705 O O . PHE A 1 96 ? 22.464 -10.043 0.004 1.00 84.00 96 PHE A O 1
ATOM 712 N N . TYR A 1 97 ? 24.282 -10.803 1.091 1.00 86.50 97 TYR A N 1
ATOM 713 C CA . TYR A 1 97 ? 23.561 -11.593 2.092 1.00 86.50 97 TYR A CA 1
ATOM 714 C C . TYR A 1 97 ? 22.764 -10.693 3.045 1.00 86.50 97 TYR A C 1
ATOM 716 O O . TYR A 1 97 ? 21.548 -10.839 3.165 1.00 86.50 97 TYR A O 1
ATOM 724 N N . LEU A 1 98 ? 23.414 -9.694 3.651 1.00 82.94 98 LEU A N 1
ATOM 725 C CA . LEU A 1 98 ? 22.785 -8.795 4.629 1.00 82.94 98 LEU A CA 1
ATOM 726 C C . LEU A 1 98 ? 21.739 -7.865 3.999 1.00 82.94 98 LEU A C 1
ATOM 728 O O . LEU A 1 98 ? 20.795 -7.465 4.673 1.00 82.94 98 LEU A O 1
ATOM 732 N N . THR A 1 99 ? 21.868 -7.539 2.708 1.00 74.75 99 THR A N 1
ATOM 733 C CA . THR A 1 99 ? 20.842 -6.777 1.967 1.00 74.75 99 THR A CA 1
ATOM 734 C C . THR A 1 99 ? 19.745 -7.658 1.353 1.00 74.75 99 THR A C 1
ATOM 736 O O . THR A 1 99 ? 18.892 -7.151 0.625 1.00 74.75 99 THR A O 1
ATOM 739 N N . GLY A 1 100 ? 19.742 -8.972 1.613 1.00 78.56 100 GLY A N 1
ATOM 740 C CA . GLY A 1 100 ? 18.723 -9.906 1.117 1.00 78.56 100 GLY A CA 1
ATOM 741 C C . GLY A 1 100 ? 18.710 -10.093 -0.407 1.00 78.56 100 GLY A C 1
ATOM 742 O O . GLY A 1 100 ? 17.710 -10.563 -0.962 1.00 78.56 100 GLY A O 1
ATOM 743 N N . ARG A 1 101 ? 19.801 -9.715 -1.091 1.00 79.81 101 ARG A N 1
ATOM 744 C CA . ARG A 1 101 ? 19.994 -9.914 -2.540 1.00 79.81 101 ARG A CA 1
ATOM 745 C C . ARG A 1 101 ? 20.292 -11.374 -2.883 1.00 79.81 101 ARG A C 1
ATOM 747 O O . ARG A 1 101 ? 20.018 -11.769 -4.008 1.00 79.81 101 ARG A O 1
ATOM 754 N N . ILE A 1 102 ? 20.803 -12.142 -1.919 1.00 82.50 102 ILE A N 1
ATOM 755 C CA . ILE A 1 102 ? 20.877 -13.608 -1.949 1.00 82.50 102 ILE A CA 1
ATOM 756 C C . ILE A 1 102 ? 19.839 -14.149 -0.962 1.00 82.50 102 ILE A C 1
ATOM 758 O O . ILE A 1 102 ? 19.780 -13.684 0.177 1.00 82.50 102 ILE A O 1
ATOM 762 N N . ARG A 1 103 ? 19.028 -15.136 -1.360 1.00 80.25 103 ARG A N 1
ATOM 763 C CA . ARG A 1 103 ? 18.012 -15.766 -0.487 1.00 80.25 103 ARG A CA 1
ATOM 764 C C . ARG A 1 103 ? 18.385 -17.175 -0.039 1.00 80.25 103 ARG A C 1
ATOM 766 O O . ARG A 1 103 ? 17.940 -17.623 1.013 1.00 80.25 103 ARG A O 1
ATOM 773 N N . ARG A 1 104 ? 19.180 -17.880 -0.838 1.00 86.81 104 ARG A N 1
ATOM 774 C CA . ARG A 1 104 ? 19.712 -19.219 -0.586 1.00 86.81 104 ARG A CA 1
ATOM 775 C C . ARG A 1 104 ? 21.241 -19.171 -0.706 1.00 86.81 104 ARG A C 1
ATOM 777 O O . ARG A 1 104 ? 21.763 -19.592 -1.735 1.00 86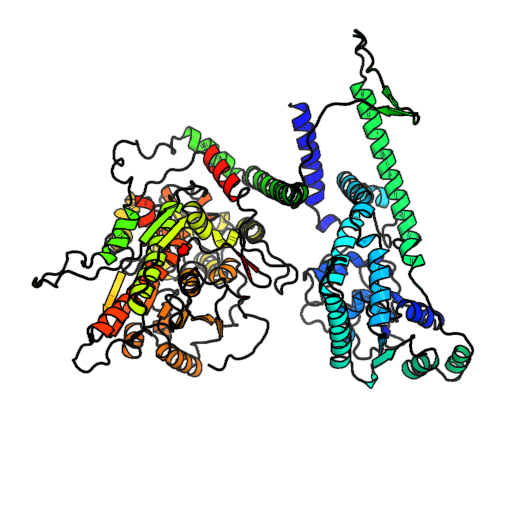.81 104 ARG A O 1
ATOM 784 N N . PRO A 1 105 ? 21.963 -18.644 0.298 1.00 89.69 105 PRO A N 1
ATOM 785 C CA . PRO A 1 105 ? 23.411 -18.487 0.212 1.00 89.69 105 PRO A CA 1
ATOM 786 C C . PRO A 1 105 ? 24.126 -19.833 0.097 1.00 89.69 105 PRO A C 1
ATOM 788 O O . PRO A 1 105 ? 23.904 -20.746 0.896 1.00 89.69 105 PRO A O 1
ATOM 791 N N . ASP A 1 106 ? 25.021 -19.928 -0.880 1.00 87.94 106 ASP A N 1
ATOM 792 C CA . ASP A 1 106 ? 25.958 -21.033 -1.023 1.00 87.94 106 ASP A CA 1
ATOM 793 C C . ASP A 1 106 ? 27.188 -20.785 -0.135 1.00 87.94 106 ASP A C 1
ATOM 795 O O . ASP A 1 106 ? 28.225 -20.266 -0.555 1.00 87.94 106 ASP A O 1
ATOM 799 N N . VAL A 1 107 ? 27.069 -21.158 1.141 1.00 88.56 107 VAL A N 1
ATOM 800 C CA . VAL A 1 107 ? 28.180 -21.065 2.104 1.00 88.56 107 VAL A CA 1
ATOM 801 C C . VAL A 1 107 ? 29.308 -22.070 1.824 1.00 88.56 107 VAL A C 1
ATOM 803 O O . VAL A 1 107 ? 30.361 -21.988 2.457 1.00 88.56 107 VAL A O 1
ATOM 806 N N . ARG A 1 108 ? 29.139 -23.011 0.882 1.00 85.50 108 ARG A N 1
ATOM 807 C CA . ARG A 1 108 ? 30.226 -23.904 0.454 1.00 85.50 108 ARG A CA 1
ATOM 808 C C . ARG A 1 108 ? 31.162 -23.190 -0.511 1.00 85.50 108 ARG A C 1
ATOM 810 O O . ARG A 1 108 ? 32.370 -23.297 -0.325 1.00 85.50 108 ARG A O 1
ATOM 817 N N . LYS A 1 109 ? 30.656 -22.356 -1.425 1.00 80.94 109 LYS A N 1
ATOM 818 C CA . LYS A 1 109 ? 31.509 -21.450 -2.225 1.00 80.94 109 LYS A CA 1
ATOM 819 C C . LYS A 1 109 ? 32.374 -20.529 -1.358 1.00 80.94 109 LYS A C 1
ATOM 821 O O . LYS A 1 109 ? 33.536 -20.307 -1.678 1.00 80.94 109 LYS A O 1
ATOM 826 N N . LEU A 1 110 ? 31.839 -20.065 -0.224 1.00 80.56 110 LEU A N 1
ATOM 827 C CA . LEU A 1 110 ? 32.563 -19.225 0.739 1.00 80.56 110 LEU A CA 1
ATOM 828 C C . LEU A 1 110 ? 33.709 -19.958 1.476 1.00 80.56 110 LEU A C 1
ATOM 830 O O . LEU A 1 110 ? 34.672 -19.306 1.870 1.00 80.56 110 LEU A O 1
ATOM 834 N N . LEU A 1 111 ? 33.603 -21.276 1.709 1.00 82.56 111 LEU A N 1
ATOM 835 C CA . LEU A 1 111 ? 34.444 -22.000 2.687 1.00 82.56 111 LEU A CA 1
ATOM 836 C C . LEU A 1 111 ? 35.214 -23.217 2.144 1.00 82.56 111 LEU A C 1
ATOM 838 O O . LEU A 1 111 ? 36.256 -23.573 2.701 1.00 82.56 111 LEU A O 1
ATOM 842 N N . ASP A 1 112 ? 34.704 -23.881 1.104 1.00 77.88 112 ASP A N 1
ATOM 843 C CA . ASP A 1 112 ? 35.354 -25.029 0.455 1.00 77.88 112 ASP A CA 1
ATOM 844 C C . ASP A 1 112 ? 36.263 -24.611 -0.720 1.00 77.88 112 ASP A C 1
ATOM 846 O O . ASP A 1 112 ? 37.175 -25.365 -1.051 1.00 77.88 112 ASP A O 1
ATOM 850 N N . GLY A 1 113 ? 36.071 -23.405 -1.276 1.00 63.50 113 GLY A N 1
ATOM 851 C CA . GLY A 1 113 ? 36.928 -22.787 -2.296 1.00 63.50 113 GLY A CA 1
ATOM 852 C C . GLY A 1 113 ? 36.650 -23.266 -3.726 1.00 63.50 113 GLY A C 1
ATOM 853 O O . GLY A 1 113 ? 37.096 -24.338 -4.128 1.00 63.50 113 GLY A O 1
ATOM 854 N N . GLY A 1 114 ? 35.957 -22.445 -4.523 1.00 53.50 114 GLY A N 1
ATOM 855 C CA . GLY A 1 114 ? 35.716 -22.713 -5.944 1.00 53.50 114 GLY A CA 1
ATOM 856 C C . GLY A 1 114 ? 35.168 -21.506 -6.718 1.00 53.50 114 GLY A C 1
ATOM 857 O O . GLY A 1 114 ? 34.377 -20.736 -6.189 1.00 53.50 114 GLY A O 1
ATOM 858 N N . GLU A 1 115 ? 35.591 -21.396 -7.981 1.00 48.38 115 GLU A N 1
ATOM 859 C CA . GLU A 1 115 ? 35.064 -20.552 -9.079 1.00 48.38 115 GLU A CA 1
ATOM 860 C C . GLU A 1 115 ? 35.437 -19.053 -9.198 1.00 48.38 115 GLU A C 1
ATOM 862 O O . GLU A 1 115 ? 35.487 -18.584 -10.333 1.00 48.38 115 GLU A O 1
ATOM 867 N N . HIS A 1 116 ? 35.816 -18.303 -8.150 1.00 45.00 116 HIS A N 1
ATOM 868 C CA . HIS A 1 116 ? 36.031 -16.831 -8.285 1.00 45.00 116 HIS A CA 1
ATOM 869 C C . HIS A 1 116 ? 37.454 -16.306 -8.043 1.00 45.00 116 HIS A C 1
ATOM 871 O O . HIS A 1 116 ? 37.632 -15.242 -7.454 1.00 45.00 116 HIS A O 1
ATOM 877 N N . GLY A 1 117 ? 38.478 -17.029 -8.510 1.00 43.28 117 GLY A N 1
ATOM 878 C CA . GLY A 1 117 ? 39.843 -16.507 -8.746 1.00 43.28 117 GLY A CA 1
ATOM 879 C C . GLY A 1 117 ? 40.657 -16.006 -7.538 1.00 43.28 117 GLY A C 1
ATOM 880 O O . GLY A 1 117 ? 41.841 -15.710 -7.688 1.00 43.28 117 GLY A O 1
ATOM 881 N N . ASN A 1 118 ? 40.064 -15.923 -6.348 1.00 45.34 118 ASN A N 1
ATOM 882 C CA . ASN A 1 118 ? 40.722 -15.473 -5.127 1.00 45.34 118 ASN A CA 1
ATOM 883 C C . ASN A 1 118 ? 41.394 -16.644 -4.403 1.00 45.34 118 ASN A C 1
ATOM 885 O O . ASN A 1 118 ? 40.801 -17.699 -4.198 1.00 45.34 118 ASN A O 1
ATOM 889 N N . SER A 1 119 ? 42.629 -16.415 -3.964 1.00 47.38 119 SER A N 1
ATOM 890 C CA . SER A 1 119 ? 43.533 -17.387 -3.343 1.00 47.38 119 SER A CA 1
ATOM 891 C C . SER A 1 119 ? 43.182 -17.763 -1.893 1.00 47.38 119 SER A C 1
ATOM 893 O O . SER A 1 119 ? 44.083 -17.960 -1.078 1.00 47.38 119 SER A O 1
ATOM 895 N N . THR A 1 120 ? 41.899 -17.807 -1.526 1.00 52.34 120 THR A N 1
ATOM 896 C CA . THR A 1 120 ? 41.473 -18.181 -0.172 1.00 52.34 120 THR A CA 1
ATOM 897 C C . THR A 1 120 ? 41.648 -19.694 0.028 1.00 52.34 120 THR A C 1
ATOM 899 O O . THR A 1 120 ? 41.007 -20.469 -0.684 1.00 52.34 120 THR A O 1
ATOM 902 N N . PRO A 1 121 ? 42.495 -20.154 0.969 1.00 58.06 121 PRO A N 1
ATOM 903 C CA . PRO A 1 121 ? 42.611 -21.576 1.261 1.00 58.06 121 PRO A CA 1
ATOM 904 C C . PRO A 1 121 ? 41.336 -22.088 1.937 1.00 58.06 121 PRO A C 1
ATOM 906 O O . PRO A 1 121 ? 40.649 -21.356 2.651 1.00 58.06 121 PRO A O 1
ATOM 909 N N . ARG A 1 122 ? 41.049 -23.376 1.736 1.00 77.25 122 ARG A N 1
ATOM 910 C CA . ARG A 1 122 ? 39.925 -24.072 2.367 1.00 77.25 122 ARG A CA 1
ATOM 911 C C . ARG A 1 122 ? 39.946 -23.909 3.892 1.00 77.25 122 ARG A C 1
ATOM 913 O O . ARG A 1 122 ? 40.982 -24.106 4.528 1.00 77.25 122 ARG A O 1
ATOM 920 N N . ALA A 1 123 ? 38.786 -23.611 4.471 1.00 83.44 123 ALA A N 1
ATOM 921 C CA . ALA A 1 123 ? 38.619 -23.416 5.908 1.00 83.44 123 ALA A CA 1
ATOM 922 C C . ALA A 1 123 ? 38.206 -24.716 6.619 1.00 83.44 123 ALA A C 1
ATOM 924 O O . ALA A 1 123 ? 37.169 -25.297 6.287 1.00 83.44 123 ALA A O 1
ATOM 925 N N . ASP A 1 124 ? 38.954 -25.145 7.635 1.00 87.31 124 ASP A N 1
ATOM 926 C CA . ASP A 1 124 ? 38.560 -26.220 8.561 1.00 87.31 124 ASP A CA 1
ATOM 927 C C . ASP A 1 124 ? 37.706 -25.694 9.726 1.00 87.31 124 ASP A C 1
ATOM 929 O O . ASP A 1 124 ? 36.899 -26.439 10.288 1.00 87.31 124 ASP A O 1
ATOM 933 N N . ALA A 1 125 ? 37.852 -24.410 10.069 1.00 89.88 125 ALA A N 1
ATOM 934 C CA . ALA A 1 125 ? 37.063 -23.730 11.088 1.00 89.88 125 ALA A CA 1
ATOM 935 C C . ALA A 1 125 ? 36.592 -22.337 10.644 1.00 89.88 125 ALA A C 1
ATOM 937 O O . ALA A 1 125 ? 37.293 -21.647 9.905 1.00 89.88 125 ALA A O 1
ATOM 938 N N . VAL A 1 126 ? 35.441 -21.893 11.154 1.00 90.75 126 VAL A N 1
ATOM 939 C CA . VAL A 1 126 ? 34.915 -20.525 10.984 1.00 90.75 126 VAL A CA 1
ATOM 940 C C . VAL A 1 126 ? 34.634 -19.880 12.334 1.00 90.75 126 VAL A C 1
ATOM 942 O O . VAL A 1 126 ? 34.039 -20.510 13.209 1.00 90.75 126 VAL A O 1
ATOM 945 N N . LEU A 1 127 ? 35.090 -18.638 12.516 1.00 87.19 127 LEU A N 1
ATOM 946 C CA . LEU A 1 127 ? 35.144 -17.968 13.821 1.00 87.19 127 LEU A CA 1
ATOM 947 C C . LEU A 1 127 ? 34.585 -16.542 13.791 1.00 87.19 127 LEU A C 1
ATOM 949 O O . LEU A 1 127 ? 34.909 -15.775 12.879 1.00 87.19 127 LEU A O 1
ATOM 953 N N . ASP A 1 128 ? 33.915 -16.185 14.897 1.00 79.44 128 ASP A N 1
ATOM 954 C CA . ASP A 1 128 ? 33.461 -14.841 15.303 1.00 79.44 128 ASP A CA 1
ATOM 955 C C . ASP A 1 128 ? 32.063 -14.421 14.786 1.00 79.44 128 ASP A C 1
ATOM 957 O O . ASP A 1 128 ? 31.438 -15.108 13.974 1.00 79.44 128 ASP A O 1
ATOM 961 N N . ALA A 1 129 ? 31.537 -13.316 15.330 1.00 74.50 129 ALA A N 1
ATOM 962 C CA . ALA A 1 129 ? 30.105 -12.988 15.380 1.00 74.50 129 ALA A CA 1
ATOM 963 C C . ALA A 1 129 ? 29.347 -13.009 14.038 1.00 74.50 129 ALA A C 1
ATOM 965 O O . ALA A 1 129 ? 28.146 -13.261 14.024 1.00 74.50 129 ALA A O 1
ATOM 966 N N . TRP A 1 130 ? 30.014 -12.785 12.904 1.00 83.75 130 TRP A N 1
ATOM 967 C CA . TRP A 1 130 ? 29.359 -12.818 11.592 1.00 83.75 130 TRP A CA 1
ATOM 968 C C . TRP A 1 130 ? 28.967 -14.245 11.177 1.00 83.75 130 TRP A C 1
ATOM 970 O O . TRP A 1 130 ? 27.888 -14.450 10.628 1.00 83.75 130 TRP A O 1
ATOM 980 N N . TYR A 1 131 ? 29.768 -15.264 11.508 1.00 86.94 131 TYR A N 1
ATOM 981 C CA . TYR A 1 131 ? 29.392 -16.667 11.265 1.00 86.94 131 TYR A CA 1
ATOM 982 C C . TYR A 1 131 ? 28.343 -17.177 12.252 1.00 86.94 131 TYR A C 1
ATOM 984 O O . TYR A 1 131 ? 27.652 -18.149 11.962 1.00 86.94 131 TYR A O 1
ATOM 992 N N . ALA A 1 132 ? 28.164 -16.484 13.378 1.00 84.31 132 ALA A N 1
ATOM 993 C CA . ALA A 1 132 ? 27.048 -16.719 14.282 1.00 84.31 132 ALA A CA 1
ATOM 994 C C . ALA A 1 132 ? 25.692 -16.397 13.610 1.00 84.31 132 ALA A C 1
ATOM 996 O O . ALA A 1 132 ? 24.714 -17.099 13.854 1.00 84.31 132 ALA A O 1
ATOM 997 N N . ILE A 1 133 ? 25.659 -15.417 12.692 1.00 87.06 133 ILE A N 1
ATOM 998 C CA . ILE A 1 133 ? 24.499 -15.100 11.835 1.00 87.06 133 ILE A CA 1
ATOM 999 C C . ILE A 1 133 ? 24.222 -16.236 10.834 1.00 87.06 133 ILE A C 1
ATOM 1001 O O . ILE A 1 133 ? 23.067 -16.535 10.553 1.00 87.06 133 ILE A O 1
ATOM 1005 N N . LEU A 1 134 ? 25.275 -16.874 10.305 1.00 89.62 134 LEU A N 1
ATOM 1006 C CA . LEU A 1 134 ? 25.185 -17.982 9.342 1.00 89.62 134 LEU A CA 1
ATOM 1007 C C . LEU A 1 134 ? 25.001 -19.362 9.995 1.00 89.62 134 LEU A C 1
ATOM 1009 O O . LEU A 1 134 ? 25.064 -20.368 9.291 1.00 89.62 134 LEU A O 1
ATOM 1013 N N . ALA A 1 135 ? 24.820 -19.468 11.316 1.00 90.06 135 ALA A N 1
ATOM 1014 C CA . ALA A 1 135 ? 24.752 -20.770 11.985 1.00 90.06 135 ALA A CA 1
ATOM 1015 C C . ALA A 1 135 ? 23.704 -21.733 11.366 1.00 90.06 135 ALA A C 1
ATOM 1017 O O . ALA A 1 135 ? 24.050 -22.895 11.134 1.00 90.06 135 ALA A O 1
ATOM 1018 N N . PRO A 1 136 ? 22.477 -21.297 11.000 1.00 90.88 136 PRO A N 1
ATOM 1019 C CA . PRO A 1 136 ? 21.514 -22.157 10.307 1.00 90.88 136 PRO A CA 1
ATOM 1020 C C . PRO A 1 136 ? 21.982 -22.608 8.912 1.00 90.88 136 PRO A C 1
ATOM 1022 O O . PRO A 1 136 ? 21.735 -23.745 8.512 1.00 90.88 136 PRO A O 1
ATOM 1025 N N . GLU A 1 137 ? 22.638 -21.735 8.151 1.00 91.94 137 GLU A N 1
ATOM 1026 C CA . GLU A 1 137 ? 23.171 -22.004 6.811 1.00 91.94 137 GLU A CA 1
ATOM 1027 C C . GLU A 1 137 ? 24.345 -22.988 6.880 1.00 91.94 137 GLU A C 1
ATOM 1029 O O . GLU A 1 137 ? 24.397 -23.937 6.097 1.00 91.94 137 GLU A O 1
ATOM 1034 N N . LEU A 1 138 ? 25.240 -22.803 7.854 1.00 92.12 138 LEU A N 1
ATOM 1035 C CA . LEU A 1 138 ? 26.380 -23.678 8.125 1.00 92.12 138 LEU A CA 1
ATOM 1036 C C . LEU A 1 138 ? 25.923 -25.089 8.506 1.00 92.12 138 LEU A C 1
ATOM 1038 O O . LEU A 1 138 ? 26.425 -26.045 7.927 1.00 92.12 138 LEU A O 1
ATOM 1042 N N . LEU A 1 139 ? 24.936 -25.232 9.396 1.00 91.94 139 LEU A N 1
ATOM 1043 C CA . LEU A 1 139 ? 24.385 -26.540 9.783 1.00 91.94 139 LEU A CA 1
ATOM 1044 C C . LEU A 1 139 ? 23.685 -27.254 8.615 1.00 91.94 139 LEU A C 1
ATOM 1046 O O . LEU A 1 139 ? 23.799 -28.469 8.473 1.00 91.94 139 LEU A O 1
ATOM 1050 N N . ARG A 1 140 ? 22.989 -26.516 7.736 1.00 91.38 140 ARG A N 1
ATOM 1051 C CA . ARG A 1 140 ? 22.376 -27.099 6.525 1.00 91.38 140 ARG A CA 1
ATOM 1052 C C . ARG A 1 140 ? 23.408 -27.512 5.477 1.00 91.38 140 ARG A C 1
ATOM 1054 O O . ARG A 1 140 ? 23.169 -28.471 4.746 1.00 91.38 140 ARG A O 1
ATOM 1061 N N . ALA A 1 141 ? 24.522 -26.790 5.374 1.00 90.94 141 ALA A N 1
ATOM 1062 C CA . ALA A 1 141 ? 25.598 -27.119 4.447 1.00 90.94 141 ALA A CA 1
ATOM 1063 C C . ALA A 1 141 ? 26.499 -28.250 4.965 1.00 90.94 141 ALA A C 1
ATOM 1065 O O . ALA A 1 141 ? 26.909 -29.104 4.177 1.00 90.94 141 ALA A O 1
ATOM 1066 N N . TYR A 1 142 ? 26.762 -28.284 6.273 1.00 92.38 142 TYR A N 1
ATOM 1067 C CA . TYR A 1 142 ? 27.647 -29.225 6.963 1.00 92.38 142 TYR A CA 1
ATOM 1068 C C . TYR A 1 142 ? 26.906 -29.882 8.149 1.00 92.38 142 TYR A C 1
ATOM 1070 O O . TYR A 1 142 ? 27.090 -29.468 9.294 1.00 92.38 142 TYR A O 1
ATOM 1078 N N . PRO A 1 143 ? 26.059 -30.904 7.903 1.00 91.06 143 PRO A N 1
ATOM 1079 C CA . PRO A 1 143 ? 25.246 -31.540 8.950 1.00 91.06 143 PRO A CA 1
ATOM 1080 C C . PRO A 1 143 ? 26.046 -32.276 10.037 1.00 91.06 143 PRO A C 1
ATOM 1082 O O . PRO A 1 143 ? 25.487 -32.657 11.062 1.00 91.06 143 PRO A O 1
ATOM 1085 N N . ASP A 1 144 ? 27.339 -32.509 9.805 1.00 91.50 144 ASP A N 1
ATOM 1086 C CA . ASP A 1 144 ? 28.298 -33.128 10.722 1.00 91.50 144 ASP A CA 1
ATOM 1087 C C . ASP A 1 144 ? 29.126 -32.108 11.529 1.00 91.50 144 ASP A C 1
ATOM 1089 O O . ASP A 1 144 ? 29.971 -32.508 12.336 1.00 91.50 144 ASP A O 1
ATOM 1093 N N . ALA A 1 145 ? 28.914 -30.803 11.313 1.00 93.69 145 ALA A N 1
ATOM 1094 C CA . ALA A 1 145 ? 29.713 -29.737 11.910 1.00 93.69 145 ALA A CA 1
ATOM 1095 C C . ALA A 1 145 ? 29.750 -29.797 13.445 1.00 93.69 145 ALA A C 1
ATOM 1097 O O . ALA A 1 145 ? 28.758 -30.063 14.122 1.00 93.69 145 ALA A O 1
ATOM 1098 N N . ARG A 1 146 ? 30.919 -29.478 14.007 1.00 95.06 146 ARG A N 1
ATOM 1099 C CA . ARG A 1 146 ? 31.127 -29.346 15.452 1.00 95.06 146 ARG A CA 1
ATOM 1100 C C . ARG A 1 146 ? 31.046 -27.878 15.832 1.00 95.06 146 ARG A C 1
ATOM 1102 O O . ARG A 1 146 ? 31.903 -27.085 15.443 1.00 95.06 146 ARG A O 1
ATOM 1109 N N . VAL A 1 147 ? 30.024 -27.512 16.591 1.00 95.88 147 VAL A N 1
ATOM 1110 C CA . VAL A 1 147 ? 29.748 -26.126 16.963 1.00 95.88 147 VAL A CA 1
ATOM 1111 C C . VAL A 1 147 ? 30.323 -25.821 18.342 1.00 95.88 147 VAL A C 1
ATOM 1113 O O . VAL A 1 147 ? 30.067 -26.540 19.306 1.00 95.88 147 VAL A O 1
ATOM 1116 N N . ILE A 1 148 ? 31.069 -24.724 18.455 1.00 95.25 148 ILE A N 1
ATOM 1117 C CA . ILE A 1 148 ? 31.549 -24.196 19.734 1.00 95.25 148 ILE A CA 1
ATOM 1118 C C . ILE A 1 148 ? 30.847 -22.863 19.994 1.00 95.25 148 ILE A C 1
ATOM 1120 O O . ILE A 1 148 ? 31.064 -21.876 19.290 1.00 95.25 148 ILE A O 1
ATOM 1124 N N . LEU A 1 149 ? 29.998 -22.824 21.014 1.00 94.31 149 LEU A N 1
ATOM 1125 C CA . LEU A 1 149 ? 29.354 -21.609 21.492 1.00 94.31 149 LEU A CA 1
ATOM 1126 C C . LEU A 1 149 ? 30.211 -21.014 22.610 1.00 94.31 149 LEU A C 1
ATOM 1128 O O . LEU A 1 149 ? 30.200 -21.515 23.735 1.00 94.31 149 LEU A O 1
ATOM 1132 N N . THR A 1 150 ? 30.958 -19.947 22.319 1.00 91.00 150 THR A N 1
ATOM 1133 C CA . THR A 1 150 ? 31.671 -19.232 23.381 1.00 91.00 150 THR A CA 1
ATOM 1134 C C . THR A 1 150 ? 30.714 -18.388 24.206 1.00 91.00 150 THR A C 1
ATOM 1136 O O . THR A 1 150 ? 29.942 -17.585 23.676 1.00 91.00 150 THR A O 1
ATOM 1139 N N . THR A 1 151 ? 30.791 -18.553 25.521 1.00 89.38 151 THR A N 1
ATOM 1140 C CA . THR A 1 151 ? 29.983 -17.829 26.504 1.00 89.38 151 THR A CA 1
ATOM 1141 C C . THR A 1 151 ? 30.882 -17.112 27.496 1.00 89.38 151 THR A C 1
ATOM 1143 O O . THR A 1 151 ? 32.044 -17.471 27.671 1.00 89.38 151 THR A O 1
ATOM 1146 N N . ARG A 1 152 ? 30.337 -16.104 28.173 1.00 87.00 152 ARG A N 1
ATOM 1147 C CA . ARG A 1 152 ? 31.012 -15.390 29.254 1.00 87.00 152 ARG A CA 1
ATOM 1148 C C . ARG A 1 152 ? 29.971 -14.893 30.255 1.00 87.00 152 ARG A C 1
ATOM 1150 O O . ARG A 1 152 ? 28.801 -14.740 29.902 1.00 87.00 152 ARG A O 1
ATOM 1157 N N . GLU A 1 153 ? 30.398 -14.644 31.489 1.00 88.00 153 GLU A N 1
ATOM 1158 C CA . GLU A 1 153 ? 29.623 -13.866 32.463 1.00 88.00 153 GLU A CA 1
ATOM 1159 C C . GLU A 1 153 ? 29.209 -12.513 31.832 1.00 88.00 153 GLU A C 1
ATOM 1161 O O . GLU A 1 153 ? 29.996 -11.887 31.116 1.00 88.00 153 GLU A O 1
ATOM 1166 N N . LEU A 1 154 ? 27.945 -12.124 32.014 1.00 87.50 154 LEU A N 1
ATOM 1167 C CA . LEU A 1 154 ? 27.276 -11.061 31.266 1.00 87.50 154 LEU A CA 1
ATOM 1168 C C . LEU A 1 154 ? 27.822 -9.665 31.576 1.00 87.50 154 LEU A C 1
ATOM 1170 O O . LEU A 1 154 ? 28.006 -8.886 30.639 1.00 87.50 154 LEU A O 1
ATOM 1174 N N . ASP A 1 155 ? 28.103 -9.349 32.837 1.00 84.00 155 ASP A N 1
ATOM 1175 C CA . ASP A 1 155 ? 28.576 -8.020 33.236 1.00 84.00 155 ASP A CA 1
ATOM 1176 C C . ASP A 1 155 ? 30.036 -7.816 32.795 1.00 84.00 155 ASP A C 1
ATOM 1178 O O . ASP A 1 155 ? 30.385 -6.811 32.164 1.00 84.00 155 ASP A O 1
ATOM 1182 N N . GLY A 1 156 ? 30.884 -8.828 33.001 1.00 83.94 156 GLY A N 1
ATOM 1183 C CA . GLY A 1 156 ? 32.261 -8.863 32.506 1.00 83.94 156 GLY A CA 1
ATOM 1184 C C . GLY A 1 156 ? 32.369 -8.918 30.975 1.00 83.94 156 GLY A C 1
ATOM 1185 O O . GLY A 1 156 ? 33.345 -8.418 30.403 1.00 83.94 156 GLY A O 1
ATOM 1186 N N . TRP A 1 157 ? 31.381 -9.498 30.286 1.00 87.62 157 TRP A N 1
ATOM 1187 C CA . TRP A 1 157 ? 31.254 -9.420 28.829 1.00 87.62 157 TRP A CA 1
ATOM 1188 C C . TRP A 1 157 ? 30.873 -8.010 28.376 1.00 87.62 157 TRP A C 1
ATOM 1190 O O . TRP A 1 157 ? 31.574 -7.437 27.538 1.00 87.62 157 TRP A O 1
ATOM 1200 N N . LEU A 1 158 ? 29.821 -7.435 28.963 1.00 86.69 158 LEU A N 1
ATOM 1201 C CA . LEU A 1 158 ? 29.288 -6.117 28.629 1.00 86.69 158 LEU A CA 1
ATOM 1202 C C . LEU A 1 158 ? 30.354 -5.026 28.776 1.00 86.69 158 LEU A C 1
ATOM 1204 O O . LEU A 1 158 ? 30.576 -4.270 27.830 1.00 86.69 158 LEU A O 1
ATOM 1208 N N . ALA A 1 159 ? 31.074 -4.995 29.900 1.00 83.75 159 ALA A N 1
ATOM 1209 C CA . ALA A 1 159 ? 32.175 -4.055 30.112 1.00 83.75 159 ALA A CA 1
ATOM 1210 C C . ALA A 1 159 ? 33.279 -4.213 29.045 1.00 83.75 159 ALA A C 1
ATOM 1212 O O . ALA A 1 159 ? 33.825 -3.232 28.533 1.00 83.75 159 ALA A O 1
ATOM 1213 N N . SER A 1 160 ? 33.579 -5.455 28.638 1.00 81.50 160 SER A N 1
ATOM 1214 C CA . SER A 1 160 ? 34.556 -5.721 27.575 1.00 81.50 160 SER A CA 1
ATOM 1215 C C . SER A 1 160 ? 34.060 -5.331 26.179 1.00 81.50 160 SER A C 1
ATOM 1217 O O . SER A 1 160 ? 34.883 -4.990 25.326 1.00 81.50 160 SER A O 1
ATOM 1219 N N . TYR A 1 161 ? 32.748 -5.376 25.935 1.00 83.25 161 TYR A N 1
ATOM 1220 C CA . TYR A 1 161 ? 32.126 -4.948 24.682 1.00 83.25 161 TYR A CA 1
ATOM 1221 C C . TYR A 1 161 ? 32.027 -3.420 24.591 1.00 83.25 161 TYR A C 1
ATOM 1223 O O . TYR A 1 161 ? 32.442 -2.846 23.587 1.00 83.25 161 TYR A O 1
ATOM 1231 N N . GLN A 1 162 ? 31.636 -2.742 25.672 1.00 81.25 162 GLN A N 1
ATOM 1232 C CA . GLN A 1 162 ? 31.668 -1.278 25.780 1.00 81.25 162 GLN A CA 1
ATOM 1233 C C . GLN A 1 162 ? 33.063 -0.709 25.491 1.00 81.25 162 GLN A C 1
ATOM 1235 O O . GLN A 1 162 ? 33.201 0.185 24.656 1.00 81.25 162 GLN A O 1
ATOM 1240 N N . GLY A 1 163 ? 34.113 -1.264 26.110 1.00 76.62 163 GLY A N 1
ATOM 1241 C CA . GLY A 1 163 ? 35.495 -0.846 25.846 1.00 76.62 163 GLY A CA 1
ATOM 1242 C C . GLY A 1 163 ? 35.939 -1.083 24.396 1.00 76.62 163 GLY A C 1
ATOM 1243 O O . GLY A 1 163 ? 36.664 -0.267 23.827 1.00 76.62 163 GLY A O 1
ATOM 1244 N N . TYR A 1 164 ? 35.467 -2.165 23.768 1.00 76.62 164 TYR A N 1
ATOM 1245 C CA . TYR A 1 164 ? 35.722 -2.456 22.355 1.00 76.62 164 TYR A CA 1
ATOM 1246 C C . TYR A 1 164 ? 35.062 -1.429 21.421 1.00 76.62 164 TYR A C 1
ATOM 1248 O O . TYR A 1 164 ? 35.739 -0.865 20.558 1.00 76.62 164 TYR A O 1
ATOM 1256 N N . VAL A 1 165 ? 33.775 -1.138 21.623 1.00 75.50 165 VAL A N 1
ATOM 1257 C CA . VAL A 1 165 ? 33.023 -0.166 20.815 1.00 75.50 165 VAL A CA 1
ATOM 1258 C C . VAL A 1 165 ? 33.587 1.250 20.999 1.00 75.50 165 VAL A C 1
ATOM 1260 O O . VAL A 1 165 ? 33.824 1.954 20.018 1.00 75.50 165 VAL A O 1
ATOM 1263 N N . ALA A 1 166 ? 33.897 1.652 22.236 1.00 72.06 166 ALA A N 1
ATOM 1264 C CA . ALA A 1 166 ? 34.495 2.955 22.531 1.00 72.06 166 ALA A CA 1
ATOM 1265 C C . ALA A 1 166 ? 35.889 3.134 21.896 1.00 72.06 166 ALA A C 1
ATOM 1267 O O . ALA A 1 166 ? 36.213 4.225 21.420 1.00 72.06 166 ALA A O 1
ATOM 1268 N N . GLY A 1 167 ? 36.708 2.077 21.848 1.00 66.81 167 GLY A N 1
ATOM 1269 C CA . GLY A 1 167 ? 38.041 2.110 21.238 1.00 66.81 167 GLY A CA 1
ATOM 1270 C C . GLY A 1 167 ? 38.051 2.011 19.706 1.00 66.81 167 GLY A C 1
ATOM 1271 O O . GLY A 1 167 ? 38.925 2.593 19.061 1.00 66.81 167 GLY A O 1
ATOM 1272 N N . SER A 1 168 ? 37.096 1.293 19.109 1.00 69.88 168 SER A N 1
ATOM 1273 C CA . SER A 1 168 ? 37.130 0.923 17.689 1.00 69.88 168 SER A CA 1
ATOM 1274 C C . SER A 1 168 ? 36.849 2.100 16.747 1.00 69.88 168 SER A C 1
ATOM 1276 O O . SER A 1 168 ? 35.802 2.746 16.779 1.00 69.88 168 SER A O 1
ATOM 1278 N N . HIS A 1 169 ? 37.780 2.341 15.820 1.00 65.12 169 HIS A N 1
ATOM 1279 C CA . HIS A 1 169 ? 37.677 3.403 14.817 1.00 65.12 169 HIS A CA 1
ATOM 1280 C C . HIS A 1 169 ? 36.495 3.229 13.847 1.00 65.12 169 HIS A C 1
ATOM 1282 O O . HIS A 1 169 ? 36.146 4.192 13.168 1.00 65.12 169 HIS A O 1
ATOM 1288 N N . LEU A 1 170 ? 35.888 2.041 13.750 1.00 64.25 170 LEU A N 1
ATOM 1289 C CA . LEU A 1 170 ? 34.771 1.773 12.834 1.00 64.25 170 LEU A CA 1
ATOM 1290 C C . LEU A 1 170 ? 33.460 2.447 13.278 1.00 64.25 170 LEU A C 1
ATOM 1292 O O . LEU A 1 170 ? 32.668 2.840 12.424 1.00 64.25 170 LEU A O 1
ATOM 1296 N N . TYR A 1 171 ? 33.265 2.660 14.585 1.00 64.88 171 TYR A N 1
ATOM 1297 C CA . TYR A 1 171 ? 32.072 3.329 15.127 1.00 64.88 171 TYR A CA 1
ATOM 1298 C C . TYR A 1 171 ? 32.174 4.866 15.108 1.00 64.88 171 TYR A C 1
ATOM 1300 O O . TYR A 1 171 ? 31.162 5.566 15.115 1.00 64.88 171 TYR A O 1
ATOM 1308 N N . HIS A 1 172 ? 33.390 5.420 15.039 1.00 69.19 172 HIS A N 1
ATOM 1309 C CA . HIS A 1 172 ? 33.635 6.858 15.200 1.00 69.19 172 HIS A CA 1
ATOM 1310 C C . HIS A 1 172 ? 33.734 7.599 13.865 1.00 69.19 172 HIS A C 1
ATOM 1312 O O . HIS A 1 172 ? 34.818 7.726 13.294 1.00 69.19 172 HIS A O 1
ATOM 1318 N N . PHE A 1 173 ? 32.617 8.170 13.399 1.00 61.38 173 PHE A N 1
ATOM 1319 C CA . PHE A 1 173 ? 32.534 8.892 12.117 1.00 61.38 173 PHE A CA 1
ATOM 1320 C C . PHE A 1 173 ? 33.649 9.933 11.911 1.00 61.38 173 PHE A C 1
ATOM 1322 O O . PHE A 1 173 ? 34.280 9.944 10.857 1.00 61.38 173 PHE A O 1
ATOM 1329 N N . TRP A 1 174 ? 33.957 10.760 12.915 1.00 58.22 174 TRP A N 1
ATOM 1330 C CA . TRP A 1 174 ? 35.016 11.778 12.816 1.00 58.22 174 TRP A CA 1
ATOM 1331 C C . TRP A 1 174 ? 36.411 11.188 12.562 1.00 58.22 174 TRP A C 1
ATOM 1333 O O . TRP A 1 174 ? 37.213 11.800 11.863 1.00 58.22 174 TRP A O 1
ATOM 1343 N N . ARG A 1 175 ? 36.684 9.968 13.051 1.00 64.69 175 ARG A N 1
ATOM 1344 C CA . ARG A 1 175 ? 37.942 9.243 12.800 1.00 64.69 175 ARG A CA 1
ATOM 1345 C C . ARG A 1 175 ? 38.000 8.609 11.399 1.00 64.69 175 ARG A C 1
ATOM 1347 O O . ARG A 1 175 ? 39.071 8.169 10.989 1.00 64.69 175 ARG A O 1
ATOM 1354 N N . GLN A 1 176 ? 36.875 8.561 10.677 1.00 63.47 176 GLN A N 1
ATOM 1355 C CA . GLN A 1 176 ? 36.762 8.020 9.314 1.00 63.47 176 GLN A CA 1
ATOM 1356 C C . GLN A 1 176 ? 36.487 9.083 8.246 1.00 63.47 176 GLN A C 1
ATOM 1358 O O . GLN A 1 176 ? 36.772 8.841 7.076 1.00 63.47 176 GLN A O 1
ATOM 1363 N N . ALA A 1 177 ? 35.975 10.260 8.613 1.00 63.41 177 ALA A N 1
ATOM 1364 C CA . ALA A 1 177 ? 35.608 11.320 7.673 1.00 63.41 177 ALA A CA 1
ATOM 1365 C C . ALA A 1 177 ? 36.716 11.680 6.651 1.00 63.41 177 ALA A C 1
ATOM 1367 O O . ALA A 1 177 ? 36.382 11.773 5.467 1.00 63.41 177 ALA A O 1
ATOM 1368 N N . PRO A 1 178 ? 38.017 11.777 7.017 1.00 65.38 178 PRO A N 1
ATOM 1369 C CA . PRO A 1 178 ? 39.085 12.006 6.038 1.00 65.38 178 PRO A CA 1
ATOM 1370 C C . PRO A 1 178 ? 39.206 10.873 5.008 1.00 65.38 178 PRO A C 1
ATOM 1372 O O . PRO A 1 178 ? 39.323 11.126 3.810 1.00 65.38 178 PRO A O 1
ATOM 1375 N N . ARG A 1 179 ? 39.106 9.613 5.453 1.00 66.81 179 ARG A N 1
ATOM 1376 C CA . ARG A 1 179 ? 39.184 8.434 4.577 1.00 66.81 179 ARG A CA 1
ATOM 1377 C C . ARG A 1 179 ? 37.960 8.282 3.688 1.00 66.81 179 ARG A C 1
ATOM 1379 O O . ARG A 1 179 ? 38.097 7.892 2.537 1.00 66.81 179 ARG A O 1
ATOM 1386 N N . LEU A 1 180 ? 36.773 8.626 4.187 1.00 68.00 180 LEU A N 1
ATOM 1387 C CA . LEU A 1 180 ? 35.542 8.639 3.394 1.00 68.00 180 LEU A CA 1
ATOM 1388 C C . LEU A 1 180 ? 35.595 9.700 2.284 1.00 68.00 180 LEU A C 1
ATOM 1390 O O . LEU A 1 180 ? 35.164 9.424 1.164 1.00 68.00 180 LEU A O 1
ATOM 1394 N N . ALA A 1 181 ? 36.171 10.875 2.561 1.00 64.94 181 ALA A N 1
ATOM 1395 C CA . ALA A 1 181 ? 36.416 11.896 1.545 1.00 64.94 181 ALA A CA 1
ATOM 1396 C C . ALA A 1 181 ? 37.428 11.414 0.487 1.00 64.94 181 ALA A C 1
ATOM 1398 O O . ALA A 1 181 ? 37.142 11.480 -0.708 1.00 64.94 181 ALA A O 1
ATOM 1399 N N . LEU A 1 182 ? 38.565 10.847 0.910 1.00 63.91 182 LEU A N 1
ATOM 1400 C CA . LEU A 1 182 ? 39.563 10.273 -0.004 1.00 63.91 182 LEU A CA 1
ATOM 1401 C C . LEU A 1 182 ? 38.999 9.104 -0.833 1.00 63.91 182 LEU A C 1
ATOM 1403 O O . LEU A 1 182 ? 39.282 9.014 -2.024 1.00 63.91 182 LEU A O 1
ATOM 1407 N N . ALA A 1 183 ? 38.153 8.248 -0.251 1.00 67.25 183 ALA A N 1
ATOM 1408 C CA . ALA A 1 183 ? 37.473 7.163 -0.959 1.00 67.25 183 ALA A CA 1
ATOM 1409 C C . ALA A 1 183 ? 36.527 7.684 -2.053 1.00 67.25 183 ALA A C 1
ATOM 1411 O O . ALA A 1 183 ? 36.497 7.135 -3.155 1.00 67.25 183 ALA A O 1
ATOM 1412 N N . ALA A 1 184 ? 35.778 8.757 -1.776 1.00 63.03 184 ALA A N 1
ATOM 1413 C CA . ALA A 1 184 ? 34.919 9.401 -2.768 1.00 63.03 184 ALA A CA 1
ATOM 1414 C C . ALA A 1 184 ? 35.741 10.003 -3.925 1.00 63.03 184 ALA A C 1
ATOM 1416 O O . ALA A 1 184 ? 35.412 9.775 -5.090 1.00 63.03 184 ALA A O 1
ATOM 1417 N N . VAL A 1 185 ? 36.846 10.694 -3.617 1.00 64.19 185 VAL A N 1
ATOM 1418 C CA . VAL A 1 185 ? 37.758 11.270 -4.623 1.00 64.19 185 VAL A CA 1
ATOM 1419 C C . VAL A 1 185 ? 38.493 10.187 -5.427 1.00 64.19 185 VAL A C 1
ATOM 1421 O O . VAL A 1 185 ? 38.651 10.326 -6.636 1.00 64.19 185 VAL A O 1
ATOM 1424 N N . SER A 1 186 ? 38.899 9.077 -4.808 1.00 65.88 186 SER A N 1
ATOM 1425 C CA . SER A 1 186 ? 39.551 7.973 -5.526 1.00 65.88 186 SER A CA 1
ATOM 1426 C C . SER A 1 186 ? 38.621 7.332 -6.551 1.00 65.88 186 SER A C 1
ATOM 1428 O O . SER A 1 186 ? 38.989 7.201 -7.721 1.00 65.88 186 SER A O 1
ATOM 1430 N N . ARG A 1 187 ? 37.385 7.009 -6.135 1.00 66.69 187 ARG A N 1
ATOM 1431 C CA . ARG A 1 187 ? 36.358 6.472 -7.037 1.00 66.69 187 ARG A CA 1
ATOM 1432 C C . ARG A 1 187 ? 36.093 7.440 -8.192 1.00 66.69 187 ARG A C 1
ATOM 1434 O O . ARG A 1 187 ? 36.022 6.993 -9.333 1.00 66.69 187 ARG A O 1
ATOM 1441 N N . ALA A 1 188 ? 36.013 8.747 -7.910 1.00 60.75 188 ALA A N 1
ATOM 1442 C CA . ALA A 1 188 ? 35.813 9.813 -8.904 1.00 60.75 188 ALA A CA 1
ATOM 1443 C C . ALA A 1 188 ? 36.849 9.782 -10.034 1.00 60.75 188 ALA A C 1
ATOM 1445 O O . ALA A 1 188 ? 36.522 10.049 -11.187 1.00 60.75 188 ALA A O 1
ATOM 1446 N N . LEU A 1 189 ? 38.079 9.385 -9.720 1.00 63.16 189 LEU A N 1
ATOM 1447 C CA . LEU A 1 189 ? 39.183 9.297 -10.673 1.00 63.16 189 LEU A CA 1
ATOM 1448 C C . LEU A 1 189 ? 39.429 7.862 -11.179 1.00 63.16 189 LEU A C 1
ATOM 1450 O O . LEU A 1 189 ? 40.393 7.629 -11.903 1.00 63.16 189 LEU A O 1
ATOM 1454 N N . ARG A 1 190 ? 38.580 6.893 -10.789 1.00 65.88 190 ARG A N 1
ATOM 1455 C CA . ARG A 1 190 ? 38.754 5.436 -10.986 1.00 65.88 190 ARG A CA 1
ATOM 1456 C C . ARG A 1 190 ? 40.147 4.940 -10.567 1.00 65.88 190 ARG A C 1
ATOM 1458 O O . ARG A 1 190 ? 40.670 3.978 -11.138 1.00 65.88 190 ARG A O 1
ATOM 1465 N N . LEU A 1 191 ? 40.762 5.597 -9.581 1.00 64.44 191 LEU A N 1
ATOM 1466 C CA . LEU A 1 191 ? 42.190 5.449 -9.317 1.00 64.44 191 LEU A CA 1
ATOM 1467 C C . LEU A 1 191 ? 42.533 4.053 -8.787 1.00 64.44 191 LEU A C 1
ATOM 1469 O O . LEU A 1 191 ? 43.543 3.497 -9.204 1.00 64.44 191 LEU A O 1
ATOM 1473 N N . GLY A 1 192 ? 41.680 3.429 -7.966 1.00 67.12 192 GLY A N 1
ATOM 1474 C CA . GLY A 1 192 ? 41.892 2.050 -7.520 1.00 67.12 192 GLY A CA 1
ATOM 1475 C C . GLY A 1 192 ? 41.972 1.055 -8.681 1.00 67.12 192 GLY A C 1
ATOM 1476 O O . GLY A 1 192 ? 42.798 0.144 -8.655 1.00 67.12 192 GLY A O 1
ATOM 1477 N N . ALA A 1 193 ? 41.178 1.246 -9.740 1.00 66.62 193 ALA A N 1
ATOM 1478 C CA . ALA A 1 193 ? 41.240 0.401 -10.934 1.00 66.62 193 ALA A CA 1
ATOM 1479 C C . ALA A 1 193 ? 42.555 0.599 -11.709 1.00 66.62 193 ALA A C 1
ATOM 1481 O O . ALA A 1 193 ? 43.170 -0.384 -12.117 1.00 66.62 193 ALA A O 1
ATOM 1482 N N . ALA A 1 194 ? 43.023 1.844 -11.847 1.00 64.81 194 ALA A N 1
ATOM 1483 C CA . ALA A 1 194 ? 44.317 2.142 -12.462 1.00 64.81 194 ALA A CA 1
ATOM 1484 C C . ALA A 1 194 ? 45.495 1.590 -11.634 1.00 64.81 194 ALA A C 1
ATOM 1486 O O . ALA A 1 194 ? 46.390 0.957 -12.186 1.00 64.81 194 ALA A O 1
ATOM 1487 N N . LEU A 1 195 ? 45.473 1.750 -10.307 1.00 65.38 195 LEU A N 1
ATOM 1488 C CA . LEU A 1 195 ? 46.503 1.225 -9.403 1.00 65.38 195 LEU A CA 1
ATOM 1489 C C . LEU A 1 195 ? 46.546 -0.312 -9.392 1.00 65.38 195 LEU A C 1
ATOM 1491 O O . LEU A 1 195 ? 47.634 -0.878 -9.308 1.00 65.38 195 LEU A O 1
ATOM 1495 N N . ARG A 1 196 ? 45.397 -0.990 -9.532 1.00 69.00 196 ARG A N 1
ATOM 1496 C CA . ARG A 1 196 ? 45.334 -2.448 -9.751 1.00 69.00 196 ARG A CA 1
ATOM 1497 C C . ARG A 1 196 ? 45.927 -2.855 -11.099 1.00 69.00 196 ARG A C 1
ATOM 1499 O O . ARG A 1 196 ? 46.732 -3.778 -11.143 1.00 69.00 196 ARG A O 1
ATOM 1506 N N . ALA A 1 197 ? 45.578 -2.155 -12.180 1.00 64.88 197 ALA A N 1
ATOM 1507 C CA . ALA A 1 197 ? 46.116 -2.426 -13.517 1.00 64.88 197 ALA A CA 1
ATOM 1508 C C . ALA A 1 197 ? 47.641 -2.204 -13.608 1.00 64.88 197 ALA A C 1
ATOM 1510 O O . ALA A 1 197 ? 48.316 -2.888 -14.370 1.00 64.88 197 ALA A O 1
ATOM 1511 N N . LEU A 1 198 ? 48.183 -1.286 -12.801 1.00 66.25 198 LEU A N 1
ATOM 1512 C CA . LEU A 1 198 ? 49.618 -1.009 -12.675 1.00 66.25 198 LEU A CA 1
ATOM 1513 C C . LEU A 1 198 ? 50.334 -1.886 -11.625 1.00 66.25 198 LEU A C 1
ATOM 1515 O O . LEU A 1 198 ? 51.516 -1.674 -11.368 1.00 66.25 198 LEU A O 1
ATOM 1519 N N . GLY A 1 199 ? 49.643 -2.830 -10.975 1.00 62.53 199 GLY A N 1
ATOM 1520 C CA . GLY A 1 199 ? 50.223 -3.710 -9.949 1.00 62.53 199 GLY A CA 1
ATOM 1521 C C . GLY A 1 199 ? 50.588 -3.031 -8.618 1.00 62.53 199 GLY A C 1
ATOM 1522 O O . GLY A 1 199 ? 51.175 -3.670 -7.750 1.00 62.53 199 GLY A O 1
ATOM 1523 N N . VAL A 1 200 ? 50.226 -1.757 -8.425 1.00 63.09 200 VAL A N 1
ATOM 1524 C CA . VAL A 1 200 ? 50.508 -0.974 -7.203 1.00 63.09 200 VAL A CA 1
ATOM 1525 C C . VAL A 1 200 ? 49.605 -1.395 -6.037 1.00 63.09 200 VAL A C 1
ATOM 1527 O O . VAL A 1 200 ? 49.983 -1.275 -4.872 1.00 63.09 200 VAL A O 1
ATOM 1530 N N . VAL A 1 201 ? 48.408 -1.904 -6.340 1.00 58.84 201 VAL A N 1
ATOM 1531 C CA . VAL A 1 201 ? 47.464 -2.476 -5.370 1.00 58.84 201 VAL A CA 1
ATOM 1532 C C . VAL A 1 201 ? 47.097 -3.887 -5.822 1.00 58.84 201 VAL A C 1
ATOM 1534 O O . VAL A 1 201 ? 46.751 -4.095 -6.983 1.00 58.84 201 VAL A O 1
ATOM 1537 N N . ALA A 1 202 ? 47.153 -4.858 -4.906 1.00 54.81 202 ALA A N 1
ATOM 1538 C CA . ALA A 1 202 ? 46.859 -6.256 -5.213 1.00 54.81 202 ALA A CA 1
ATOM 1539 C C . ALA A 1 202 ? 45.429 -6.432 -5.785 1.00 54.81 202 ALA A C 1
ATOM 1541 O O . ALA A 1 202 ? 44.484 -5.866 -5.222 1.00 54.81 202 ALA A O 1
ATOM 1542 N N . PRO A 1 203 ? 45.229 -7.237 -6.851 1.00 51.56 203 PRO A N 1
ATOM 1543 C CA . PRO A 1 203 ? 43.899 -7.482 -7.421 1.00 51.56 203 PRO A CA 1
ATOM 1544 C C . PRO A 1 203 ? 42.916 -8.140 -6.439 1.00 51.56 203 PRO A C 1
ATOM 1546 O O . PRO A 1 203 ? 41.714 -7.892 -6.508 1.00 51.56 203 PRO A O 1
ATOM 1549 N N . ALA A 1 204 ? 43.436 -8.944 -5.507 1.00 50.47 204 ALA A N 1
ATOM 1550 C CA . ALA A 1 204 ? 42.682 -9.741 -4.545 1.00 50.47 204 ALA A CA 1
ATOM 1551 C C . ALA A 1 204 ? 43.297 -9.657 -3.134 1.00 50.47 204 ALA A C 1
ATOM 1553 O O . ALA A 1 204 ? 44.507 -9.512 -2.982 1.00 50.47 204 ALA A O 1
ATOM 1554 N N . GLY A 1 205 ? 42.459 -9.764 -2.095 1.00 49.50 205 GLY A N 1
ATOM 1555 C CA . GLY A 1 205 ? 42.887 -9.920 -0.692 1.00 49.50 205 GLY A CA 1
ATOM 1556 C C . GLY A 1 205 ? 43.147 -8.640 0.114 1.00 49.50 205 GLY A C 1
ATOM 1557 O O . GLY A 1 205 ? 43.363 -8.716 1.322 1.00 49.50 205 GLY A O 1
ATOM 1558 N N . GLY A 1 206 ? 43.077 -7.461 -0.512 1.00 52.12 206 GLY A N 1
ATOM 1559 C CA . GLY A 1 206 ? 43.179 -6.166 0.166 1.00 52.12 206 GLY A CA 1
ATOM 1560 C C . GLY A 1 206 ? 41.823 -5.521 0.483 1.00 52.12 206 GLY A C 1
ATOM 1561 O O . GLY A 1 206 ? 40.930 -5.474 -0.377 1.00 52.12 206 GLY A O 1
ATOM 1562 N N . LEU A 1 207 ? 41.692 -4.925 1.678 1.00 53.25 207 LEU A N 1
ATOM 1563 C CA . LEU A 1 207 ? 40.773 -3.800 1.837 1.00 53.25 207 LEU A CA 1
ATOM 1564 C C . LEU A 1 207 ? 41.337 -2.616 1.045 1.00 53.25 207 LEU A C 1
ATOM 1566 O O . LEU A 1 207 ? 42.495 -2.246 1.203 1.00 53.25 207 LEU A O 1
ATOM 1570 N N . ASP A 1 208 ? 40.504 -2.070 0.173 1.00 65.25 208 ASP A N 1
ATOM 1571 C CA . ASP A 1 208 ? 40.778 -0.878 -0.620 1.00 65.25 208 ASP A CA 1
ATOM 1572 C C . ASP A 1 208 ? 40.128 0.318 0.093 1.00 65.25 208 ASP A C 1
ATOM 1574 O O . ASP A 1 208 ? 39.050 0.179 0.685 1.00 65.25 208 ASP A O 1
ATOM 1578 N N . LEU A 1 209 ? 40.730 1.501 0.001 1.00 67.81 209 LEU A N 1
ATOM 1579 C CA . LEU A 1 209 ? 40.105 2.749 0.430 1.00 67.81 209 LEU A CA 1
ATOM 1580 C C . LEU A 1 209 ? 38.737 2.945 -0.255 1.00 67.81 209 LEU A C 1
ATOM 1582 O O . LEU A 1 209 ? 37.765 3.346 0.385 1.00 67.81 209 LEU A O 1
ATOM 1586 N N . GLU A 1 210 ? 38.609 2.542 -1.522 1.00 70.94 210 GLU A N 1
ATOM 1587 C CA . GLU A 1 210 ? 37.353 2.526 -2.279 1.00 70.94 210 GLU A CA 1
ATOM 1588 C C . GLU A 1 210 ? 36.327 1.510 -1.740 1.00 70.94 210 GLU A C 1
ATOM 1590 O O . GLU A 1 210 ? 35.133 1.672 -2.004 1.00 70.94 210 GLU A O 1
ATOM 1595 N N . LYS A 1 211 ? 36.729 0.506 -0.944 1.00 70.25 211 LYS A N 1
ATOM 1596 C CA . LYS A 1 211 ? 35.822 -0.436 -0.253 1.00 70.25 211 LYS A CA 1
ATOM 1597 C C . LYS A 1 211 ? 35.377 0.064 1.129 1.00 70.25 211 LYS A C 1
ATOM 1599 O O . LYS A 1 211 ? 34.347 -0.397 1.618 1.00 70.25 211 LYS A O 1
ATOM 1604 N N . LEU A 1 212 ? 36.067 1.028 1.749 1.00 72.50 212 LEU A N 1
ATOM 1605 C CA . LEU A 1 212 ? 35.800 1.469 3.130 1.00 72.50 212 LEU A CA 1
ATOM 1606 C C . LEU A 1 212 ? 34.337 1.898 3.410 1.00 72.50 212 LEU A C 1
ATOM 1608 O O . LEU A 1 212 ? 33.775 1.417 4.396 1.00 72.50 212 LEU A O 1
ATOM 1612 N N . PRO A 1 213 ? 33.652 2.704 2.566 1.00 74.94 213 PRO A N 1
ATOM 1613 C CA . PRO A 1 213 ? 32.243 3.052 2.802 1.00 74.94 213 PRO A CA 1
ATOM 1614 C C . PRO A 1 213 ? 31.301 1.836 2.801 1.00 74.94 213 PRO A C 1
ATOM 1616 O O . PRO A 1 213 ? 30.240 1.862 3.420 1.00 74.94 213 PRO A O 1
ATOM 1619 N N . ARG A 1 214 ? 31.685 0.769 2.089 1.00 74.31 214 ARG A N 1
ATOM 1620 C CA . ARG A 1 214 ? 30.920 -0.474 1.963 1.00 74.31 214 ARG A CA 1
ATOM 1621 C C . ARG A 1 214 ? 31.228 -1.435 3.110 1.00 74.31 214 ARG A C 1
ATOM 1623 O O . ARG A 1 214 ? 30.295 -2.001 3.663 1.00 74.31 214 ARG A O 1
ATOM 1630 N N . LEU A 1 215 ? 32.485 -1.500 3.563 1.00 75.56 215 LEU A N 1
ATOM 1631 C CA . LEU A 1 215 ? 32.854 -2.151 4.824 1.00 75.56 215 LEU A CA 1
ATOM 1632 C C . LEU A 1 215 ? 32.028 -1.599 5.992 1.00 75.56 215 LEU A C 1
ATOM 1634 O O . LEU A 1 215 ? 31.435 -2.372 6.732 1.00 75.56 215 LEU A O 1
ATOM 1638 N N . MET A 1 216 ? 31.933 -0.270 6.123 1.00 74.94 216 MET A N 1
ATOM 1639 C CA . MET A 1 216 ? 31.136 0.364 7.182 1.00 74.94 216 MET A CA 1
ATOM 1640 C C . MET A 1 216 ? 29.644 0.005 7.108 1.00 74.94 216 MET A C 1
ATOM 1642 O O . MET A 1 216 ? 29.004 -0.126 8.148 1.00 74.94 216 MET A O 1
ATOM 1646 N N . ARG A 1 217 ? 29.089 -0.163 5.898 1.00 77.19 217 ARG A N 1
ATOM 1647 C CA . ARG A 1 217 ? 27.696 -0.593 5.694 1.00 77.19 217 ARG A CA 1
ATOM 1648 C C . ARG A 1 217 ? 27.491 -2.044 6.133 1.00 77.19 217 ARG A C 1
ATOM 1650 O O . ARG A 1 217 ? 26.597 -2.298 6.931 1.00 77.19 217 ARG A O 1
ATOM 1657 N N . VAL A 1 218 ? 28.327 -2.961 5.639 1.00 78.81 218 VAL A N 1
ATOM 1658 C CA . VAL A 1 218 ? 28.289 -4.393 5.986 1.00 78.81 218 VAL A CA 1
ATOM 1659 C C . VAL A 1 218 ? 28.456 -4.580 7.492 1.00 78.81 218 VAL A C 1
ATOM 1661 O O . VAL A 1 218 ? 27.646 -5.251 8.121 1.00 78.81 218 VAL A O 1
ATOM 1664 N N . TRP A 1 219 ? 29.454 -3.918 8.082 1.00 77.75 219 TRP A N 1
ATOM 1665 C CA . TRP A 1 219 ? 29.713 -3.967 9.517 1.00 77.75 219 TRP A CA 1
ATOM 1666 C C . TRP A 1 219 ? 28.502 -3.503 10.330 1.00 77.75 219 TRP A C 1
ATOM 1668 O O . TRP A 1 219 ? 28.060 -4.206 11.234 1.00 77.75 219 TRP A O 1
ATOM 1678 N N . ARG A 1 220 ? 27.927 -2.343 9.983 1.00 76.81 220 ARG A N 1
ATOM 1679 C CA . ARG A 1 220 ? 26.730 -1.825 10.655 1.00 76.81 220 ARG A CA 1
ATOM 1680 C C . ARG A 1 220 ? 25.547 -2.785 10.536 1.00 76.81 220 ARG A C 1
ATOM 1682 O O . ARG A 1 220 ? 24.884 -3.019 11.535 1.00 76.81 220 ARG A O 1
ATOM 1689 N N . ALA A 1 221 ? 25.303 -3.349 9.354 1.00 79.31 221 ALA A N 1
ATOM 1690 C CA . ALA A 1 221 ? 24.210 -4.295 9.144 1.00 79.31 221 ALA A CA 1
ATOM 1691 C C . ALA A 1 221 ? 24.399 -5.594 9.953 1.00 79.31 221 ALA A C 1
ATOM 1693 O O . ALA A 1 221 ? 23.432 -6.099 10.516 1.00 79.31 221 ALA A O 1
ATOM 1694 N N . CYS A 1 222 ? 25.633 -6.101 10.080 1.00 79.50 222 CYS A N 1
ATOM 1695 C CA . CYS A 1 222 ? 25.947 -7.200 10.998 1.00 79.50 222 CYS A CA 1
ATOM 1696 C C . CYS A 1 222 ? 25.652 -6.830 12.457 1.00 79.50 222 CYS A C 1
ATOM 1698 O O . CYS A 1 222 ? 24.998 -7.601 13.156 1.00 79.50 222 CYS A O 1
ATOM 1700 N N . ASP A 1 223 ? 26.098 -5.659 12.918 1.00 77.25 223 ASP A N 1
ATOM 1701 C CA . ASP A 1 223 ? 25.896 -5.235 14.306 1.00 77.25 223 ASP A CA 1
ATOM 1702 C C . ASP A 1 223 ? 24.414 -4.964 14.625 1.00 77.25 223 ASP A C 1
ATOM 1704 O O . ASP A 1 223 ? 23.934 -5.365 15.683 1.00 77.25 223 ASP A O 1
ATOM 1708 N N . GLU A 1 224 ? 23.655 -4.364 13.704 1.00 78.69 224 GLU A N 1
ATOM 1709 C CA . GLU A 1 224 ? 22.198 -4.200 13.823 1.00 78.69 224 GLU A CA 1
ATOM 1710 C C . GLU A 1 224 ? 21.482 -5.560 13.866 1.00 78.69 224 GLU A C 1
ATOM 1712 O O . GLU A 1 224 ? 20.574 -5.749 14.674 1.00 78.69 224 GLU A O 1
ATOM 1717 N N . LEU A 1 225 ? 21.907 -6.535 13.056 1.00 79.00 225 LEU A N 1
ATOM 1718 C CA . LEU A 1 225 ? 21.298 -7.867 13.011 1.00 79.00 225 LEU A CA 1
ATOM 1719 C C . LEU A 1 225 ? 21.605 -8.708 14.262 1.00 79.00 225 LEU A C 1
ATOM 1721 O O . LEU A 1 225 ? 20.723 -9.400 14.773 1.00 79.00 225 LEU A O 1
ATOM 1725 N N . VAL A 1 226 ? 22.837 -8.638 14.773 1.00 78.69 226 VAL A N 1
ATOM 1726 C CA . VAL A 1 226 ? 23.281 -9.380 15.964 1.00 78.69 226 VAL A CA 1
ATOM 1727 C C . VAL A 1 226 ? 22.797 -8.703 17.246 1.00 78.69 226 VAL A C 1
ATOM 1729 O O . VAL A 1 226 ? 22.154 -9.340 18.082 1.00 78.69 226 VAL A O 1
ATOM 1732 N N . TYR A 1 227 ? 23.082 -7.410 17.410 1.00 79.62 227 TYR A N 1
ATOM 1733 C CA . TYR A 1 227 ? 22.900 -6.674 18.664 1.00 79.62 227 TYR A CA 1
ATOM 1734 C C . TYR A 1 227 ? 21.604 -5.848 18.722 1.00 79.62 227 TYR A C 1
ATOM 1736 O O . TYR A 1 227 ? 21.235 -5.368 19.794 1.00 79.62 227 TYR A O 1
ATOM 1744 N N . GLY A 1 228 ? 20.885 -5.708 17.602 1.00 67.50 228 GLY A N 1
ATOM 1745 C CA . GLY A 1 228 ? 19.628 -4.955 17.489 1.00 67.50 228 GLY A CA 1
ATOM 1746 C C . GLY A 1 228 ? 19.798 -3.439 17.353 1.00 67.50 228 GLY A C 1
ATOM 1747 O O . GLY A 1 228 ? 18.823 -2.745 17.073 1.00 67.50 228 GLY A O 1
ATOM 1748 N N . ASP A 1 229 ? 21.008 -2.924 17.577 1.00 67.06 229 ASP A N 1
ATOM 1749 C CA . ASP A 1 229 ? 21.349 -1.504 17.522 1.00 67.06 229 ASP A CA 1
ATOM 1750 C C . ASP A 1 229 ? 22.864 -1.338 17.338 1.00 67.06 229 ASP A C 1
ATOM 1752 O O . ASP A 1 229 ? 23.643 -1.913 18.105 1.00 67.06 229 ASP A O 1
ATOM 1756 N N . ALA A 1 230 ? 23.275 -0.561 16.334 1.00 56.31 230 ALA A N 1
ATOM 1757 C CA . ALA A 1 230 ? 24.681 -0.286 16.032 1.00 56.31 230 ALA A CA 1
ATOM 1758 C C . ALA A 1 230 ? 25.162 1.101 16.496 1.00 56.31 230 ALA A C 1
ATOM 1760 O O . ALA A 1 230 ? 26.310 1.460 16.222 1.00 56.31 230 ALA A O 1
ATOM 1761 N N . ASP A 1 231 ? 24.327 1.899 17.170 1.00 62.53 231 ASP A N 1
ATOM 1762 C CA . ASP A 1 231 ? 24.770 3.152 17.785 1.00 62.53 231 ASP A CA 1
ATOM 1763 C C . ASP A 1 231 ? 25.328 2.886 19.206 1.00 62.53 231 ASP A C 1
ATOM 1765 O O . ASP A 1 231 ? 24.578 2.462 20.094 1.00 62.53 231 ASP A O 1
ATOM 1769 N N . PRO A 1 232 ? 26.629 3.168 19.453 1.00 53.44 232 PRO A N 1
ATOM 1770 C CA . PRO A 1 232 ? 27.292 2.997 20.750 1.00 53.44 232 PRO A CA 1
ATOM 1771 C C . PRO A 1 232 ? 26.616 3.667 21.950 1.00 53.44 232 PRO A C 1
ATOM 1773 O O . PRO A 1 232 ? 26.925 3.311 23.086 1.00 53.44 232 PRO A O 1
ATOM 1776 N N . ALA A 1 233 ? 25.762 4.668 21.722 1.00 56.81 233 ALA A N 1
ATOM 1777 C CA . ALA A 1 233 ? 25.091 5.422 22.776 1.00 56.81 233 ALA A CA 1
ATOM 1778 C C . ALA A 1 233 ? 23.853 4.714 23.365 1.00 56.81 233 ALA A C 1
ATOM 1780 O O . ALA A 1 233 ? 23.301 5.191 24.359 1.00 56.81 233 ALA A O 1
ATOM 1781 N N . HIS A 1 234 ? 23.394 3.601 22.780 1.00 57.53 234 HIS A N 1
ATOM 1782 C CA . HIS A 1 234 ? 22.173 2.924 23.226 1.00 57.53 234 HIS A CA 1
ATOM 1783 C C . HIS A 1 234 ? 22.377 1.979 24.419 1.00 57.53 234 HIS A C 1
ATOM 1785 O O . HIS A 1 234 ? 23.458 1.461 24.690 1.00 57.53 234 HIS A O 1
ATOM 1791 N N . ALA A 1 235 ? 21.294 1.788 25.177 1.00 61.69 235 ALA A N 1
ATOM 1792 C CA . ALA A 1 235 ? 21.342 1.217 26.518 1.00 61.69 235 ALA A CA 1
ATOM 1793 C C . ALA A 1 235 ? 21.879 -0.237 26.565 1.00 61.69 235 ALA A C 1
ATOM 1795 O O . ALA A 1 235 ? 21.373 -1.091 25.826 1.00 61.69 235 ALA A O 1
ATOM 1796 N N . PRO A 1 236 ? 22.775 -0.567 27.524 1.00 73.94 236 PRO A N 1
ATOM 1797 C CA . PRO A 1 236 ? 23.353 -1.906 27.716 1.00 73.94 236 PRO A CA 1
ATOM 1798 C C . PRO A 1 236 ? 22.370 -3.083 27.731 1.00 73.94 236 PRO A C 1
ATOM 1800 O O . PRO A 1 236 ? 22.716 -4.197 27.339 1.00 73.94 236 PRO A O 1
ATOM 1803 N N . ALA A 1 237 ? 21.125 -2.837 28.149 1.00 77.38 237 ALA A N 1
ATOM 1804 C CA . ALA A 1 237 ? 20.054 -3.826 28.164 1.00 77.38 237 ALA A CA 1
ATOM 1805 C C . ALA A 1 237 ? 19.805 -4.486 26.791 1.00 77.38 237 ALA A C 1
ATOM 1807 O O . ALA A 1 237 ? 19.496 -5.676 26.753 1.00 77.38 237 ALA A O 1
ATOM 1808 N N . ARG A 1 238 ? 19.976 -3.760 25.671 1.00 79.00 238 ARG A N 1
ATOM 1809 C CA . ARG A 1 238 ? 19.796 -4.318 24.313 1.00 79.00 238 ARG A CA 1
ATOM 1810 C C . ARG A 1 238 ? 20.868 -5.350 23.969 1.00 79.00 238 ARG A C 1
ATOM 1812 O O . ARG A 1 238 ? 20.548 -6.417 23.455 1.00 79.00 238 ARG A O 1
ATOM 1819 N N . TRP A 1 239 ? 22.124 -5.070 24.309 1.00 84.50 239 TRP A N 1
ATOM 1820 C CA . TRP A 1 239 ? 23.244 -5.977 24.051 1.00 84.50 239 TRP A CA 1
ATOM 1821 C C . TRP A 1 239 ? 23.199 -7.216 24.957 1.00 84.50 239 TRP A C 1
ATOM 1823 O O . TRP A 1 239 ? 23.474 -8.323 24.498 1.00 84.50 239 TRP A O 1
ATOM 1833 N N . LEU A 1 240 ? 22.768 -7.058 26.213 1.00 85.75 240 LEU A N 1
ATOM 1834 C CA . LEU A 1 240 ? 22.499 -8.180 27.121 1.00 85.75 240 LEU A CA 1
ATOM 1835 C C . LEU A 1 240 ? 21.359 -9.080 26.614 1.00 85.75 240 LEU A C 1
ATOM 1837 O O . LEU A 1 240 ? 21.469 -10.305 26.669 1.00 85.75 240 LEU A O 1
ATOM 1841 N N . ASP A 1 241 ? 20.275 -8.493 26.102 1.00 85.12 241 ASP A N 1
ATOM 1842 C CA . ASP A 1 241 ? 19.183 -9.238 25.468 1.00 85.12 241 ASP A CA 1
ATOM 1843 C C . ASP A 1 241 ? 19.649 -9.973 24.201 1.00 85.12 241 ASP A C 1
ATOM 1845 O O . ASP A 1 241 ? 19.394 -11.168 24.057 1.00 85.12 241 ASP A O 1
ATOM 1849 N N . ALA A 1 242 ? 20.415 -9.310 23.332 1.00 85.31 242 ALA A N 1
ATOM 1850 C CA . ALA A 1 242 ? 21.028 -9.929 22.159 1.00 85.31 242 ALA A CA 1
ATOM 1851 C C . ALA A 1 242 ? 21.906 -11.138 22.522 1.00 85.31 242 ALA A C 1
ATOM 1853 O O . ALA A 1 242 ? 21.749 -12.206 21.930 1.00 85.31 242 ALA A O 1
ATOM 1854 N N . HIS A 1 243 ? 22.760 -11.020 23.546 1.00 88.38 243 HIS A N 1
ATOM 1855 C CA . HIS A 1 243 ? 23.574 -12.135 24.037 1.00 88.38 243 HIS A CA 1
ATOM 1856 C C . HIS A 1 243 ? 22.716 -13.310 24.526 1.00 88.38 243 HIS A C 1
ATOM 1858 O O . HIS A 1 243 ? 22.993 -14.465 24.197 1.00 88.38 243 HIS A O 1
ATOM 1864 N N . ARG A 1 244 ? 21.641 -13.041 25.279 1.00 88.50 244 ARG A N 1
ATOM 1865 C CA . ARG A 1 244 ? 20.708 -14.081 25.750 1.00 88.50 244 ARG A CA 1
ATOM 1866 C C . ARG A 1 244 ? 19.969 -14.752 24.591 1.00 88.50 244 ARG A C 1
ATOM 1868 O O . ARG A 1 244 ? 19.931 -15.981 24.546 1.00 88.50 244 ARG A O 1
ATOM 1875 N N . ARG A 1 245 ? 19.428 -13.971 23.648 1.00 89.88 245 ARG A N 1
ATOM 1876 C CA . ARG A 1 245 ? 18.742 -14.478 22.447 1.00 89.88 245 ARG A CA 1
ATOM 1877 C C . ARG A 1 245 ? 19.662 -15.339 21.594 1.00 89.88 245 ARG A C 1
ATOM 1879 O O . ARG A 1 245 ? 19.246 -16.413 21.176 1.00 89.88 245 ARG A O 1
ATOM 1886 N N . HIS A 1 246 ? 20.903 -14.906 21.384 1.00 90.62 246 HIS A N 1
ATOM 1887 C CA . HIS A 1 246 ? 21.895 -15.653 20.614 1.00 90.62 246 HIS A CA 1
ATOM 1888 C C . HIS A 1 246 ? 22.214 -17.014 21.244 1.00 90.62 246 HIS A C 1
ATOM 1890 O O . HIS A 1 246 ? 22.058 -18.051 20.602 1.00 90.62 246 HIS A O 1
ATOM 1896 N N . VAL A 1 247 ? 22.575 -17.029 22.532 1.00 91.00 247 VAL A N 1
ATOM 1897 C CA . VAL A 1 247 ? 22.879 -18.269 23.268 1.00 91.00 247 VAL A CA 1
ATOM 1898 C C . VAL A 1 247 ? 21.677 -19.220 23.283 1.00 91.00 247 VAL A C 1
ATOM 1900 O O . VAL A 1 247 ? 21.839 -20.419 23.055 1.00 91.00 247 VAL A O 1
ATOM 1903 N N . ALA A 1 248 ? 20.464 -18.703 23.504 1.00 91.62 248 ALA A N 1
ATOM 1904 C CA . ALA A 1 248 ? 19.240 -19.501 23.452 1.00 91.62 248 ALA A CA 1
ATOM 1905 C C . ALA A 1 248 ? 18.961 -20.059 22.044 1.00 91.62 248 ALA A C 1
ATOM 1907 O O . ALA A 1 248 ? 18.563 -21.216 21.916 1.00 91.62 248 ALA A O 1
ATOM 1908 N N . HIS A 1 249 ? 19.208 -19.273 20.992 1.00 93.12 249 HIS A N 1
ATOM 1909 C CA . HIS A 1 249 ? 19.008 -19.704 19.612 1.00 93.12 249 HIS A CA 1
ATOM 1910 C C . HIS A 1 249 ? 19.967 -20.831 19.218 1.00 93.12 249 HIS A C 1
ATOM 1912 O O . HIS A 1 249 ? 19.499 -21.871 18.756 1.00 93.12 249 HIS A O 1
ATOM 1918 N N . ILE A 1 250 ? 21.273 -20.693 19.471 1.00 93.38 250 ILE A N 1
ATOM 1919 C CA . ILE A 1 250 ? 22.255 -21.745 19.152 1.00 93.38 250 ILE A CA 1
ATOM 1920 C C . ILE A 1 250 ? 21.923 -23.051 19.890 1.00 93.38 250 ILE A C 1
ATOM 1922 O O . ILE A 1 250 ? 21.862 -24.106 19.261 1.00 93.38 250 ILE A O 1
ATOM 1926 N N . ARG A 1 251 ? 21.577 -22.982 21.184 1.00 94.00 251 ARG A N 1
ATOM 1927 C CA . ARG A 1 251 ? 21.098 -24.143 21.964 1.00 94.00 251 ARG A CA 1
ATOM 1928 C C . ARG A 1 251 ? 19.832 -24.803 21.403 1.00 94.00 251 ARG A C 1
ATOM 1930 O O . ARG A 1 251 ? 19.591 -25.966 21.698 1.00 94.00 251 ARG A O 1
ATOM 1937 N N . SER A 1 252 ? 19.012 -24.073 20.644 1.00 94.50 252 SER A N 1
ATOM 1938 C CA . SER A 1 252 ? 17.768 -24.594 20.057 1.00 94.50 252 SER A CA 1
ATOM 1939 C C . SER A 1 252 ? 17.945 -25.254 18.686 1.00 94.50 252 SER A C 1
ATOM 1941 O O . SER A 1 252 ? 17.086 -26.041 18.297 1.00 94.50 252 SER A O 1
ATOM 1943 N N . ILE A 1 253 ? 19.027 -24.943 17.957 1.00 93.50 253 ILE A N 1
ATOM 1944 C CA . ILE A 1 253 ? 19.252 -25.435 16.583 1.00 93.50 253 ILE A CA 1
ATOM 1945 C C . ILE A 1 253 ? 20.405 -26.435 16.454 1.00 93.50 253 ILE A C 1
ATOM 1947 O O . ILE A 1 253 ? 20.456 -27.155 15.460 1.00 93.50 253 ILE A O 1
ATOM 1951 N N . VAL A 1 254 ? 21.327 -26.485 17.421 1.00 93.94 254 VAL A N 1
ATOM 1952 C CA . VAL A 1 254 ? 22.464 -27.418 17.405 1.00 93.94 254 VAL A CA 1
ATOM 1953 C C . VAL A 1 254 ? 22.153 -28.646 18.273 1.00 93.94 254 VAL A C 1
ATOM 1955 O O . VAL A 1 254 ? 21.829 -28.476 19.452 1.00 93.94 254 VAL A O 1
ATOM 1958 N N . PRO A 1 255 ? 22.297 -29.880 17.751 1.00 93.19 255 PRO A N 1
ATOM 1959 C CA . PRO A 1 255 ? 22.233 -31.101 18.553 1.00 93.19 255 PRO A CA 1
ATOM 1960 C C . PRO A 1 255 ? 23.257 -31.098 19.698 1.00 93.19 255 PRO A C 1
ATOM 1962 O O . PRO A 1 255 ? 24.387 -30.633 19.545 1.00 93.19 255 PRO A O 1
ATOM 1965 N N . ARG A 1 256 ? 22.890 -31.639 20.864 1.00 92.00 256 ARG A N 1
ATOM 1966 C CA . ARG A 1 256 ? 23.708 -31.540 22.088 1.00 92.00 256 ARG A CA 1
ATOM 1967 C C . ARG A 1 256 ? 25.076 -32.217 21.950 1.00 92.00 256 ARG A C 1
ATOM 1969 O O . ARG A 1 256 ? 26.051 -31.763 22.536 1.00 92.00 256 ARG A O 1
ATOM 1976 N N . GLU A 1 257 ? 25.154 -33.281 21.167 1.00 91.75 257 GLU A N 1
ATOM 1977 C CA . GLU A 1 257 ? 26.366 -34.025 20.826 1.00 91.75 257 GLU A CA 1
ATOM 1978 C C . GLU A 1 257 ? 27.275 -33.304 19.812 1.00 91.75 257 GLU A C 1
ATOM 1980 O O . GLU A 1 257 ? 28.449 -33.659 19.680 1.00 91.75 257 GLU A O 1
ATOM 1985 N N . GLN A 1 258 ? 26.749 -32.284 19.126 1.00 94.75 258 GLN A N 1
ATOM 1986 C CA . GLN A 1 258 ? 27.474 -31.402 18.208 1.00 94.75 258 GLN A CA 1
ATOM 1987 C C . GLN A 1 258 ? 27.848 -30.052 18.845 1.00 94.75 258 GLN A C 1
ATOM 1989 O O . GLN A 1 258 ? 28.510 -29.254 18.185 1.00 94.75 258 GLN A O 1
ATOM 1994 N N . LEU A 1 259 ? 27.457 -29.784 20.099 1.00 96.19 259 LEU A N 1
ATOM 1995 C CA . LEU A 1 259 ? 27.619 -28.486 20.762 1.00 96.19 259 LEU A CA 1
ATOM 1996 C C . LEU A 1 259 ? 28.603 -28.541 21.942 1.00 96.19 259 LEU A C 1
ATOM 1998 O O . LEU A 1 259 ? 28.388 -29.267 22.911 1.00 96.19 259 LEU A O 1
ATOM 2002 N N . LEU A 1 260 ? 29.628 -27.687 21.911 1.00 95.81 260 LEU A N 1
ATOM 2003 C CA . LEU A 1 260 ? 30.465 -27.352 23.066 1.00 95.81 260 LEU A CA 1
ATOM 2004 C C . LEU A 1 260 ? 30.154 -25.934 23.545 1.00 95.81 260 LEU A C 1
ATOM 2006 O O . LEU A 1 260 ? 30.335 -24.975 22.798 1.00 95.81 260 LEU A O 1
ATOM 2010 N N . GLU A 1 261 ? 29.767 -25.782 24.809 1.00 94.00 261 GLU A N 1
ATOM 2011 C CA . GLU A 1 261 ? 29.756 -24.473 25.468 1.00 94.00 261 GLU A CA 1
ATOM 2012 C C . GLU A 1 261 ? 31.134 -24.190 26.077 1.00 94.00 261 GLU A C 1
ATOM 2014 O O . GLU A 1 261 ? 31.632 -24.947 26.914 1.00 94.00 261 GLU A O 1
ATOM 2019 N N . PHE A 1 262 ? 31.775 -23.108 25.634 1.00 92.31 262 PHE A N 1
ATOM 2020 C CA . PHE A 1 262 ? 33.160 -22.795 25.981 1.00 92.31 262 PHE A CA 1
ATOM 2021 C C . PHE A 1 262 ? 33.267 -21.444 26.694 1.00 92.31 262 PHE A C 1
ATOM 2023 O O . PHE A 1 262 ? 33.058 -20.395 26.087 1.00 92.31 262 PHE A O 1
ATOM 2030 N N . ASP A 1 263 ? 33.621 -21.460 27.980 1.00 88.75 263 ASP A N 1
ATOM 2031 C CA . ASP A 1 263 ? 33.796 -20.255 28.794 1.00 88.75 263 ASP A CA 1
ATOM 2032 C C . ASP A 1 263 ? 35.228 -20.193 29.337 1.00 88.75 263 ASP A C 1
ATOM 2034 O O . ASP A 1 263 ? 35.567 -20.789 30.364 1.00 88.75 263 ASP A O 1
ATOM 2038 N N . ALA A 1 264 ? 36.085 -19.447 28.638 1.00 78.31 264 ALA A N 1
ATOM 2039 C CA . ALA A 1 264 ? 37.471 -19.229 29.052 1.00 78.31 264 ALA A CA 1
ATOM 2040 C C . ALA A 1 264 ? 37.579 -18.496 30.406 1.00 78.31 264 ALA A C 1
ATOM 2042 O O . ALA A 1 264 ? 38.616 -18.572 31.060 1.00 78.31 264 ALA A O 1
ATOM 2043 N N . GLY A 1 265 ? 36.522 -17.796 30.844 1.00 73.81 265 GLY A N 1
ATOM 2044 C CA . GLY A 1 265 ? 36.444 -17.169 32.165 1.00 73.81 265 GLY A CA 1
ATOM 2045 C C . GLY A 1 265 ? 36.175 -18.161 33.301 1.00 73.81 265 GLY A C 1
ATOM 2046 O O . GLY A 1 265 ? 36.442 -17.840 34.454 1.00 73.81 265 GLY A O 1
ATOM 2047 N N . LYS A 1 266 ? 35.700 -19.373 32.985 1.00 80.62 266 LYS A N 1
ATOM 2048 C CA . LYS A 1 266 ? 35.479 -20.480 33.935 1.00 80.62 266 LYS A CA 1
ATOM 2049 C C . LYS A 1 266 ? 36.577 -21.547 33.889 1.00 80.62 266 LYS A C 1
ATOM 2051 O O . LYS A 1 266 ? 36.403 -22.629 34.438 1.00 80.62 266 LYS A O 1
ATOM 2056 N N . GLY A 1 267 ? 37.699 -21.253 33.231 1.00 77.38 267 GLY A N 1
ATOM 2057 C CA . GLY A 1 267 ? 38.840 -22.164 33.133 1.00 77.38 267 GLY A CA 1
ATOM 2058 C C . GLY A 1 267 ? 38.703 -23.271 32.082 1.00 77.38 267 GLY A C 1
ATOM 2059 O O . GLY A 1 267 ? 39.524 -24.183 32.093 1.00 77.38 267 GLY A O 1
ATOM 2060 N N . HIS A 1 268 ? 37.722 -23.204 31.169 1.00 89.69 268 HIS A N 1
ATOM 2061 C CA . HIS A 1 268 ? 37.692 -24.113 30.015 1.00 89.69 268 HIS A CA 1
ATOM 2062 C C . HIS A 1 268 ? 38.933 -23.866 29.140 1.00 89.69 268 HIS A C 1
ATOM 2064 O O . HIS A 1 268 ? 39.297 -22.715 28.875 1.00 89.69 268 HIS A O 1
ATOM 2070 N N . GLY A 1 269 ? 39.573 -24.937 28.672 1.00 89.31 269 GLY A N 1
ATOM 2071 C CA . GLY A 1 269 ? 40.835 -24.866 27.941 1.00 89.31 269 GLY A CA 1
ATOM 2072 C C . GLY A 1 269 ? 41.102 -26.102 27.085 1.00 89.31 269 GLY A C 1
ATOM 2073 O O . GLY A 1 269 ? 40.229 -26.588 26.364 1.00 89.31 269 GLY A O 1
ATOM 2074 N N . TRP A 1 270 ? 42.339 -26.609 27.137 1.00 91.69 270 TRP A N 1
ATOM 2075 C CA . TRP A 1 270 ? 42.779 -27.717 26.280 1.00 91.69 270 TRP A CA 1
ATOM 2076 C C . TRP A 1 270 ? 42.012 -29.017 26.502 1.00 91.69 270 TRP A C 1
ATOM 2078 O O . TRP A 1 270 ? 41.837 -29.764 25.543 1.00 91.69 270 TRP A O 1
ATOM 2088 N N . LYS A 1 271 ? 41.550 -29.291 27.725 1.00 89.88 271 LYS A N 1
ATOM 2089 C CA . LYS A 1 271 ? 40.823 -30.521 28.055 1.00 89.88 271 LYS A CA 1
ATOM 2090 C C . LYS A 1 271 ? 39.482 -30.572 27.322 1.00 89.88 271 LYS A C 1
ATOM 2092 O O . LYS A 1 271 ? 39.269 -31.454 26.497 1.00 89.88 271 LYS A O 1
ATOM 2097 N N . GLU A 1 272 ? 38.632 -29.575 27.552 1.00 93.00 272 GLU A N 1
ATOM 2098 C CA . GLU A 1 272 ? 37.287 -29.476 26.979 1.00 93.00 272 GLU A CA 1
ATOM 2099 C C . GLU A 1 272 ? 37.344 -29.446 25.446 1.00 93.00 272 GLU A C 1
ATOM 2101 O O . GLU A 1 272 ? 36.555 -30.114 24.777 1.00 93.00 272 GLU A O 1
ATOM 2106 N N . LEU A 1 273 ? 38.318 -28.719 24.885 1.00 91.62 273 LEU A N 1
ATOM 2107 C CA . LEU A 1 273 ? 38.531 -28.643 23.442 1.00 91.62 273 LEU A CA 1
ATOM 2108 C C . LEU A 1 273 ? 39.022 -29.980 22.853 1.00 91.62 273 LEU A C 1
ATOM 2110 O O . LEU A 1 273 ? 38.528 -30.394 21.805 1.00 91.62 273 LEU A O 1
ATOM 2114 N N . SER A 1 274 ? 39.953 -30.676 23.516 1.00 90.44 274 SER A N 1
ATOM 2115 C CA . SER A 1 274 ? 40.488 -31.963 23.037 1.00 90.44 274 SER A CA 1
ATOM 2116 C C . SER A 1 274 ? 39.450 -33.080 23.096 1.00 90.44 274 SER A C 1
ATOM 2118 O O . SER A 1 274 ? 39.315 -33.834 22.129 1.00 90.44 274 SER A O 1
ATOM 2120 N N . ASP A 1 275 ? 38.696 -33.161 24.197 1.00 90.44 275 ASP A N 1
ATOM 2121 C CA . ASP A 1 275 ? 37.624 -34.140 24.392 1.00 90.44 275 ASP A CA 1
ATOM 2122 C C . ASP A 1 275 ? 36.514 -33.933 23.348 1.00 90.44 275 ASP A C 1
ATOM 2124 O O . ASP A 1 275 ? 36.094 -34.878 22.672 1.00 90.44 275 ASP A O 1
ATOM 2128 N N . PHE A 1 276 ? 36.088 -32.682 23.139 1.00 93.56 276 PHE A N 1
ATOM 2129 C CA . PHE A 1 276 ? 35.057 -32.351 22.158 1.00 93.56 276 PHE A CA 1
ATOM 2130 C C . PHE A 1 276 ? 35.503 -32.598 20.714 1.00 93.56 276 PHE A C 1
ATOM 2132 O O . PHE A 1 276 ? 34.754 -33.194 19.936 1.00 93.56 276 PHE A O 1
ATOM 2139 N N . LEU A 1 277 ? 36.723 -32.203 20.334 1.00 90.31 277 LEU A N 1
ATOM 2140 C CA . LEU A 1 277 ? 37.252 -32.460 18.989 1.00 90.31 277 LEU A CA 1
ATOM 2141 C C . LEU A 1 277 ? 37.665 -33.928 18.772 1.00 90.31 277 LEU A C 1
ATOM 2143 O O . LEU A 1 277 ? 37.857 -34.330 17.625 1.00 90.31 277 LEU A O 1
ATOM 2147 N N . ARG A 1 278 ? 37.710 -34.744 19.837 1.00 89.00 278 ARG A N 1
ATOM 2148 C CA . ARG A 1 278 ? 38.162 -36.148 19.854 1.00 89.00 278 ARG A CA 1
ATOM 2149 C C . ARG A 1 278 ? 39.605 -36.312 19.362 1.00 89.00 278 ARG A C 1
ATOM 2151 O O . ARG A 1 278 ? 39.893 -37.189 18.548 1.00 89.00 278 ARG A O 1
ATOM 2158 N N . LEU A 1 279 ? 40.507 -35.461 19.851 1.00 86.06 279 LEU A N 1
ATOM 2159 C CA . LEU A 1 279 ? 41.932 -35.543 19.513 1.00 86.06 279 LEU A CA 1
ATOM 2160 C C . LEU A 1 279 ? 42.558 -36.854 20.040 1.00 86.06 279 LEU A C 1
ATOM 2162 O O . LEU A 1 279 ? 42.162 -37.343 21.104 1.00 86.06 279 LEU A O 1
ATOM 2166 N N . PRO A 1 280 ? 43.562 -37.433 19.351 1.00 87.12 280 PRO A N 1
ATOM 2167 C CA . PRO A 1 280 ? 44.291 -38.599 19.848 1.00 87.12 280 PRO A CA 1
ATOM 2168 C C . PRO A 1 280 ? 44.901 -38.343 21.234 1.00 87.12 280 PRO A C 1
ATOM 2170 O O . PRO A 1 280 ? 45.486 -37.287 21.470 1.00 87.12 280 PRO A O 1
ATOM 2173 N N . LYS A 1 281 ? 44.854 -39.332 22.143 1.00 82.00 281 LYS A N 1
ATOM 2174 C CA . LYS A 1 281 ? 45.352 -39.182 23.532 1.00 82.00 281 LYS A CA 1
ATOM 2175 C C . LYS A 1 281 ? 46.783 -38.627 23.620 1.00 82.00 281 LYS A C 1
ATOM 2177 O O . LYS A 1 281 ? 47.071 -37.821 24.498 1.00 82.00 281 LYS A O 1
ATOM 2182 N N . ALA A 1 282 ? 47.667 -39.032 22.706 1.00 83.19 282 ALA A N 1
ATOM 2183 C CA . ALA A 1 282 ? 49.054 -38.564 22.659 1.00 83.19 282 ALA A CA 1
ATOM 2184 C C . ALA A 1 282 ? 49.196 -37.086 22.237 1.00 83.19 282 ALA A C 1
ATOM 2186 O O . ALA A 1 282 ? 50.163 -36.430 22.621 1.00 83.19 282 ALA A O 1
ATOM 2187 N N . GLU A 1 283 ? 48.251 -36.559 21.459 1.00 84.06 283 GLU A N 1
ATOM 2188 C CA . GLU A 1 283 ? 48.189 -35.151 21.058 1.00 84.06 283 GLU A CA 1
ATOM 2189 C C . GLU A 1 283 ? 47.560 -34.310 22.175 1.00 84.06 283 GLU A C 1
ATOM 2191 O O . GLU A 1 283 ? 48.176 -33.354 22.643 1.00 84.06 283 GLU A O 1
ATOM 2196 N N . ALA A 1 284 ? 46.412 -34.749 22.705 1.00 83.06 284 ALA A N 1
ATOM 2197 C CA . ALA A 1 284 ? 45.743 -34.127 23.848 1.00 83.06 284 ALA A CA 1
ATOM 2198 C C . ALA A 1 284 ? 46.674 -33.993 25.072 1.00 83.06 284 ALA A C 1
ATOM 2200 O O . ALA A 1 284 ? 46.727 -32.937 25.697 1.00 83.06 284 ALA A O 1
ATOM 2201 N N . HIS A 1 285 ? 47.481 -35.019 25.374 1.00 82.00 285 HIS A N 1
ATOM 2202 C CA . HIS A 1 285 ? 48.463 -34.975 26.464 1.00 82.00 285 HIS A CA 1
ATOM 2203 C C . HIS A 1 285 ? 49.584 -33.944 26.225 1.00 82.00 285 HIS A C 1
ATOM 2205 O O . HIS A 1 285 ? 49.966 -33.224 27.145 1.00 82.00 285 HIS A O 1
ATOM 2211 N N . LYS A 1 286 ? 50.082 -33.814 24.985 1.00 84.50 286 LYS A N 1
ATOM 2212 C CA . LYS A 1 286 ? 51.076 -32.784 24.622 1.00 84.50 286 LYS A CA 1
ATOM 2213 C C . LYS A 1 286 ? 50.510 -31.368 24.735 1.00 84.50 286 LYS A C 1
ATOM 2215 O O . LYS A 1 286 ? 51.250 -30.449 25.072 1.00 84.50 286 LYS A O 1
ATOM 2220 N N . LEU A 1 287 ? 49.222 -31.188 24.446 1.00 82.62 287 LEU A N 1
ATOM 2221 C CA . LEU A 1 287 ? 48.530 -29.900 24.532 1.00 82.62 287 LEU A CA 1
ATOM 2222 C C . LEU A 1 287 ? 48.191 -29.524 25.974 1.00 82.62 287 LEU A C 1
ATOM 2224 O O . LEU A 1 287 ? 48.398 -28.379 26.354 1.00 82.62 287 LEU A O 1
ATOM 2228 N N . ALA A 1 288 ? 47.764 -30.484 26.798 1.00 79.19 288 ALA A N 1
ATOM 2229 C CA . ALA A 1 288 ? 47.492 -30.277 28.222 1.00 79.19 288 ALA A CA 1
ATOM 2230 C C . ALA A 1 288 ? 48.723 -29.790 29.015 1.00 79.19 288 ALA A C 1
ATOM 2232 O O . ALA A 1 288 ? 48.568 -29.114 30.027 1.00 79.19 288 ALA A O 1
ATOM 2233 N N . ALA A 1 289 ? 49.937 -30.084 28.536 1.00 79.38 289 ALA A N 1
ATOM 2234 C CA . ALA A 1 289 ? 51.191 -29.567 29.089 1.00 79.38 289 ALA A CA 1
ATOM 2235 C C . ALA A 1 289 ? 51.536 -28.124 28.649 1.00 79.38 289 ALA A C 1
ATOM 2237 O O . ALA A 1 289 ? 52.532 -27.564 29.110 1.00 79.38 289 ALA A O 1
ATOM 2238 N N . ARG A 1 290 ? 50.758 -27.510 27.745 1.00 84.31 290 ARG A N 1
ATOM 2239 C CA . ARG A 1 290 ? 50.945 -26.129 27.270 1.00 84.31 290 ARG A CA 1
ATOM 2240 C C . ARG A 1 290 ? 49.887 -25.216 27.902 1.00 84.31 290 ARG A C 1
ATOM 2242 O O . ARG A 1 290 ? 48.747 -25.644 28.075 1.00 84.31 290 ARG A O 1
ATOM 2249 N N . PRO A 1 291 ? 50.200 -23.941 28.196 1.00 83.69 291 PRO A N 1
ATOM 2250 C CA . PRO A 1 291 ? 49.171 -22.983 28.586 1.00 83.69 291 PRO A CA 1
ATOM 2251 C C . PRO A 1 291 ? 48.135 -22.831 27.462 1.00 83.69 291 PRO A C 1
ATOM 2253 O O . PRO A 1 291 ? 48.468 -22.909 26.275 1.00 83.69 291 PRO A O 1
ATOM 2256 N N . PHE A 1 292 ? 46.871 -22.618 27.826 1.00 85.38 292 PHE A N 1
ATOM 2257 C CA . PHE A 1 292 ? 45.842 -22.256 26.854 1.00 85.38 292 PHE A CA 1
ATOM 2258 C C . PHE A 1 292 ? 46.047 -20.793 26.415 1.00 85.38 292 PHE A C 1
ATOM 2260 O O . PHE A 1 292 ? 46.356 -19.949 27.260 1.00 85.38 292 PHE A O 1
ATOM 2267 N N . PRO A 1 293 ? 45.934 -20.453 25.119 1.00 83.50 293 PRO A N 1
ATOM 2268 C CA . PRO A 1 293 ? 46.182 -19.089 24.665 1.00 83.50 293 PRO A CA 1
ATOM 2269 C C . PRO A 1 293 ? 45.077 -18.127 25.131 1.00 83.50 293 PRO A C 1
ATOM 2271 O O . PRO A 1 293 ? 43.896 -18.338 24.869 1.00 83.50 293 PRO A O 1
ATOM 2274 N N . HIS A 1 294 ? 45.463 -17.023 25.776 1.00 76.69 294 HIS A N 1
ATOM 2275 C CA . HIS A 1 294 ? 44.551 -15.954 26.203 1.00 76.69 294 HIS A CA 1
ATOM 2276 C C . HIS A 1 294 ? 44.814 -14.664 25.408 1.00 76.69 294 HIS A C 1
ATOM 2278 O O . HIS A 1 294 ? 45.616 -13.817 25.801 1.00 76.69 294 HIS A O 1
ATOM 2284 N N . ALA A 1 295 ? 44.137 -14.507 24.267 1.00 65.50 295 ALA A N 1
ATOM 2285 C CA . ALA A 1 295 ? 44.350 -13.392 23.347 1.00 65.50 295 ALA A CA 1
ATOM 2286 C C . ALA A 1 295 ? 43.456 -12.177 23.676 1.00 65.50 295 ALA A C 1
ATOM 2288 O O . ALA A 1 295 ? 42.293 -12.100 23.273 1.00 65.50 295 ALA A O 1
ATOM 2289 N N . PHE A 1 296 ? 44.008 -11.171 24.362 1.00 54.16 296 PHE A N 1
ATOM 2290 C CA . PHE A 1 296 ? 43.321 -9.896 24.610 1.00 54.16 296 PHE A CA 1
ATOM 2291 C C . PHE A 1 296 ? 43.395 -8.957 23.393 1.00 54.16 296 PHE A C 1
ATOM 2293 O O . PHE A 1 296 ? 44.204 -8.033 23.335 1.00 54.16 296 PHE A O 1
ATOM 2300 N N . ALA A 1 297 ? 42.493 -9.151 22.427 1.00 49.03 297 ALA A N 1
ATOM 2301 C CA . ALA A 1 297 ? 42.419 -8.388 21.172 1.00 49.03 297 ALA A CA 1
ATOM 2302 C C . ALA A 1 297 ? 41.912 -6.927 21.323 1.00 49.03 297 ALA A C 1
ATOM 2304 O O . ALA A 1 297 ? 41.014 -6.495 20.605 1.00 49.03 297 ALA A O 1
ATOM 2305 N N . ALA A 1 298 ? 42.420 -6.161 22.293 1.00 39.56 298 ALA A N 1
ATOM 2306 C CA . ALA A 1 298 ? 42.174 -4.716 22.401 1.00 39.56 298 ALA A CA 1
ATOM 2307 C C . ALA A 1 298 ? 43.222 -3.912 21.609 1.00 39.56 298 ALA A C 1
ATOM 2309 O O . ALA A 1 298 ? 42.871 -3.078 20.776 1.00 39.56 298 ALA A O 1
ATOM 2310 N N . SER A 1 299 ? 44.508 -4.227 21.794 1.00 36.56 299 SER A N 1
ATOM 2311 C CA . SER A 1 299 ? 45.625 -3.587 21.086 1.00 36.56 299 SER A CA 1
ATOM 2312 C C . SER A 1 299 ? 45.634 -3.898 19.585 1.00 36.56 299 SER A C 1
ATOM 2314 O O . SER A 1 299 ? 45.883 -3.007 18.779 1.00 36.56 299 SER A O 1
ATOM 2316 N N . ALA A 1 300 ? 45.283 -5.126 19.191 1.00 40.62 300 ALA A N 1
ATOM 2317 C CA . ALA A 1 300 ? 45.263 -5.543 17.787 1.00 40.62 300 ALA A CA 1
ATOM 2318 C C . ALA A 1 300 ? 44.225 -4.791 16.928 1.00 40.62 300 ALA A C 1
ATOM 2320 O O . ALA A 1 300 ? 44.467 -4.572 15.748 1.00 40.62 300 ALA A O 1
ATOM 2321 N N . VAL A 1 301 ? 43.101 -4.341 17.501 1.00 40.41 301 VAL A N 1
ATOM 2322 C CA . VAL A 1 301 ? 42.087 -3.548 16.773 1.00 40.41 301 VAL A CA 1
ATOM 2323 C C . VAL A 1 301 ? 42.434 -2.054 16.770 1.00 40.41 301 VAL A C 1
ATOM 2325 O O . VAL A 1 301 ? 42.128 -1.356 15.807 1.00 40.41 301 VAL A O 1
ATOM 2328 N N . ALA A 1 302 ? 43.113 -1.566 17.814 1.00 37.88 302 ALA A N 1
ATOM 2329 C CA . ALA A 1 302 ? 43.614 -0.193 17.874 1.00 37.88 302 ALA A CA 1
ATOM 2330 C C . ALA A 1 302 ? 44.827 0.048 16.948 1.00 37.88 302 ALA A C 1
ATOM 2332 O O . ALA A 1 302 ? 44.953 1.133 16.387 1.00 37.88 302 ALA A O 1
ATOM 2333 N N . ALA A 1 303 ? 45.698 -0.952 16.767 1.00 38.97 303 ALA A N 1
ATOM 2334 C CA . ALA A 1 303 ? 46.909 -0.854 15.944 1.00 38.97 303 ALA A CA 1
ATOM 2335 C C . ALA A 1 303 ? 46.789 -1.513 14.553 1.00 38.97 303 ALA A C 1
ATOM 2337 O O . ALA A 1 303 ? 47.473 -1.105 13.618 1.00 38.97 303 ALA A O 1
ATOM 2338 N N . GLY A 1 304 ? 45.940 -2.534 14.399 1.00 42.34 304 GLY A N 1
ATOM 2339 C CA . GLY A 1 304 ? 45.872 -3.404 13.219 1.00 42.34 304 GLY A CA 1
ATOM 2340 C C . GLY A 1 304 ? 44.603 -3.214 12.393 1.00 42.34 304 GLY A C 1
ATOM 2341 O O . GLY A 1 304 ? 43.867 -4.173 12.163 1.00 42.34 304 GLY A O 1
ATOM 2342 N N . GLY A 1 305 ? 44.335 -1.980 11.958 1.00 44.41 305 GLY A N 1
ATOM 2343 C CA . GLY A 1 305 ? 43.192 -1.636 11.106 1.00 44.41 305 GLY A CA 1
ATOM 2344 C C . GLY A 1 305 ? 43.202 -2.373 9.761 1.00 44.41 305 GLY A C 1
ATOM 2345 O O . GLY A 1 305 ? 43.676 -1.830 8.771 1.00 44.41 305 GLY A O 1
ATOM 2346 N N . VAL A 1 306 ? 42.621 -3.578 9.757 1.00 45.09 306 VAL A N 1
ATOM 2347 C CA . VAL A 1 306 ? 42.487 -4.533 8.643 1.00 45.09 306 VAL A CA 1
ATOM 2348 C C . VAL A 1 306 ? 43.835 -4.991 8.070 1.00 45.09 306 VAL A C 1
ATOM 2350 O O . VAL A 1 306 ? 44.414 -4.265 7.275 1.00 45.09 306 VAL A O 1
ATOM 2353 N N . SER A 1 307 ? 44.266 -6.210 8.454 1.00 42.94 307 SER A N 1
ATOM 2354 C CA . SER A 1 307 ? 45.422 -7.029 7.990 1.00 42.94 307 SER A CA 1
ATOM 2355 C C . SER A 1 307 ? 46.694 -6.281 7.543 1.00 42.94 307 SER A C 1
ATOM 2357 O O . SER A 1 307 ? 46.668 -5.405 6.688 1.00 42.94 307 SER A O 1
ATOM 2359 N N . THR A 1 308 ? 47.869 -6.690 8.027 1.00 41.56 308 THR A N 1
ATOM 2360 C CA . THR A 1 308 ? 49.156 -6.048 7.681 1.00 41.56 308 THR A CA 1
ATOM 2361 C C . THR A 1 308 ? 49.405 -5.923 6.168 1.00 41.56 308 THR A C 1
ATOM 2363 O O . THR A 1 308 ? 49.974 -4.922 5.735 1.00 41.56 308 THR A O 1
ATOM 2366 N N . SER A 1 309 ? 48.902 -6.856 5.350 1.00 40.91 309 SER A N 1
ATOM 2367 C CA . SER A 1 309 ? 48.935 -6.760 3.881 1.00 40.91 309 SER A CA 1
ATOM 2368 C C . SER A 1 309 ? 47.969 -5.712 3.300 1.00 40.91 309 SER A C 1
ATOM 2370 O O . SER A 1 309 ? 48.334 -4.971 2.387 1.00 40.91 309 SER A O 1
ATOM 2372 N N . SER A 1 310 ? 46.750 -5.588 3.834 1.00 48.09 310 SER A N 1
ATOM 2373 C CA . SER A 1 310 ? 45.755 -4.603 3.379 1.00 48.09 310 SER A CA 1
ATOM 2374 C C . SER A 1 310 ? 45.992 -3.194 3.914 1.00 48.09 310 SER A C 1
ATOM 2376 O O . SER A 1 310 ? 45.702 -2.227 3.209 1.00 48.09 310 SER A O 1
ATOM 2378 N N . ALA A 1 311 ? 46.564 -3.054 5.110 1.00 51.91 311 ALA A N 1
ATOM 2379 C CA . ALA A 1 311 ? 46.983 -1.768 5.657 1.00 51.91 311 ALA A CA 1
ATOM 2380 C C . ALA A 1 311 ? 48.082 -1.131 4.787 1.00 51.91 311 ALA A C 1
ATOM 2382 O O . ALA A 1 311 ? 48.002 0.054 4.465 1.00 51.91 311 ALA A O 1
ATOM 2383 N N . ALA A 1 312 ? 49.055 -1.925 4.321 1.00 55.62 312 ALA A N 1
ATOM 2384 C CA . ALA A 1 312 ? 50.098 -1.471 3.398 1.00 55.62 312 ALA A CA 1
ATOM 2385 C C . ALA A 1 312 ? 49.535 -1.045 2.027 1.00 55.62 312 ALA A C 1
ATOM 2387 O O . ALA A 1 312 ? 49.939 -0.008 1.488 1.00 55.62 312 ALA A O 1
ATOM 2388 N N . GLY A 1 313 ? 48.562 -1.794 1.491 1.00 57.25 313 GLY A N 1
ATOM 2389 C CA . GLY A 1 313 ? 47.832 -1.424 0.273 1.00 57.25 313 GLY A CA 1
ATOM 2390 C C . GLY A 1 313 ? 47.055 -0.114 0.438 1.00 57.25 313 GLY A C 1
ATOM 2391 O O . GLY A 1 313 ? 47.241 0.816 -0.345 1.00 57.25 313 GLY A O 1
ATOM 2392 N N . THR A 1 314 ? 46.268 0.003 1.513 1.00 58.38 314 THR A N 1
ATOM 2393 C CA . THR A 1 314 ? 45.483 1.209 1.837 1.00 58.38 314 THR A CA 1
ATOM 2394 C C . THR A 1 314 ? 46.381 2.434 2.012 1.00 58.38 314 THR A C 1
ATOM 2396 O O . THR A 1 314 ? 46.128 3.464 1.399 1.00 58.38 314 THR A O 1
ATOM 2399 N N . ALA A 1 315 ? 47.475 2.329 2.774 1.00 61.03 315 ALA A N 1
ATOM 2400 C CA . ALA A 1 315 ? 48.401 3.441 3.000 1.00 61.03 315 ALA A CA 1
ATOM 2401 C C . ALA A 1 315 ? 49.159 3.864 1.727 1.00 61.03 315 ALA A C 1
ATOM 2403 O O . ALA A 1 315 ? 49.555 5.020 1.577 1.00 61.03 315 ALA A O 1
ATOM 2404 N N . THR A 1 316 ? 49.393 2.944 0.792 1.00 62.91 316 THR A N 1
ATOM 2405 C CA . THR A 1 316 ? 49.995 3.258 -0.516 1.00 62.91 316 THR A CA 1
ATOM 2406 C C . THR A 1 316 ? 48.990 3.962 -1.428 1.00 62.91 316 THR A C 1
ATOM 2408 O O . THR A 1 316 ? 49.323 4.971 -2.047 1.00 62.91 316 THR A O 1
ATOM 2411 N N . HIS A 1 317 ? 47.736 3.510 -1.413 1.00 63.81 317 HIS A N 1
ATOM 2412 C CA . HIS A 1 317 ? 46.611 4.140 -2.104 1.00 63.81 317 HIS A CA 1
ATOM 2413 C C . HIS A 1 317 ? 46.325 5.558 -1.580 1.00 63.81 317 HIS A C 1
ATOM 2415 O O . HIS A 1 317 ? 46.266 6.499 -2.368 1.00 63.81 317 HIS A O 1
ATOM 2421 N N . GLU A 1 318 ? 46.215 5.741 -0.258 1.00 64.81 318 GLU A N 1
ATOM 2422 C CA . GLU A 1 318 ? 46.025 7.048 0.396 1.00 64.81 318 GLU A CA 1
ATOM 2423 C C . GLU A 1 318 ? 47.141 8.036 -0.001 1.00 64.81 318 GLU A C 1
ATOM 2425 O O . GLU A 1 318 ? 46.852 9.163 -0.408 1.00 64.81 318 GLU A O 1
ATOM 2430 N N . ARG A 1 319 ? 48.413 7.606 0.031 1.00 66.12 319 ARG A N 1
ATOM 2431 C CA . ARG A 1 319 ? 49.561 8.441 -0.379 1.00 66.12 319 ARG A CA 1
ATOM 2432 C C . ARG A 1 319 ? 49.506 8.843 -1.857 1.00 66.12 319 ARG A C 1
ATOM 2434 O O . ARG A 1 319 ? 49.754 10.008 -2.166 1.00 66.12 319 ARG A O 1
ATOM 2441 N N . ALA A 1 320 ? 49.142 7.924 -2.754 1.00 63.38 320 ALA A N 1
ATOM 2442 C CA . ALA A 1 320 ? 49.008 8.210 -4.185 1.00 63.38 320 ALA A CA 1
ATOM 2443 C C . ALA A 1 320 ? 47.877 9.216 -4.482 1.00 63.38 320 ALA A C 1
ATOM 2445 O O . ALA A 1 320 ? 48.077 10.153 -5.257 1.00 63.38 320 ALA A O 1
ATOM 2446 N N . VAL A 1 321 ? 46.717 9.078 -3.824 1.00 59.91 321 VAL A N 1
ATOM 2447 C CA . VAL A 1 321 ? 45.597 10.033 -3.938 1.00 59.91 321 VAL A CA 1
ATOM 2448 C C . VAL A 1 321 ? 46.026 11.429 -3.478 1.00 59.91 321 VAL A C 1
ATOM 2450 O O . VAL A 1 321 ? 45.826 12.402 -4.205 1.00 59.91 321 VAL A O 1
ATOM 2453 N N . CYS A 1 322 ? 46.655 11.541 -2.305 1.00 61.25 322 CYS A N 1
ATOM 2454 C CA . CYS A 1 322 ? 47.105 12.827 -1.768 1.00 61.25 322 CYS A CA 1
ATOM 2455 C C . CYS A 1 322 ? 48.140 13.516 -2.675 1.00 61.25 322 CYS A C 1
ATOM 2457 O O . CYS A 1 322 ? 48.045 14.724 -2.893 1.00 61.25 322 CYS A O 1
ATOM 2459 N N . ALA A 1 323 ? 49.080 12.763 -3.258 1.00 63.78 323 ALA A N 1
ATOM 2460 C CA . ALA A 1 323 ? 50.058 13.299 -4.206 1.00 63.78 323 ALA A CA 1
ATOM 2461 C C . ALA A 1 323 ? 49.398 13.847 -5.487 1.00 63.78 323 ALA A C 1
ATOM 2463 O O . ALA A 1 323 ? 49.731 14.945 -5.933 1.00 63.78 323 ALA A O 1
ATOM 2464 N N . LEU A 1 324 ? 48.418 13.132 -6.051 1.00 58.59 324 LEU A N 1
ATOM 2465 C CA . LEU A 1 324 ? 47.675 13.586 -7.234 1.00 58.59 324 LEU A CA 1
ATOM 2466 C C . LEU A 1 324 ? 46.817 14.827 -6.950 1.00 58.59 324 LEU A C 1
ATOM 2468 O O . LEU A 1 324 ? 46.770 15.736 -7.779 1.00 58.59 324 LEU A O 1
ATOM 2472 N N . ILE A 1 325 ? 46.186 14.909 -5.773 1.00 56.38 325 ILE A N 1
ATOM 2473 C CA . ILE A 1 325 ? 45.450 16.107 -5.337 1.00 56.38 325 ILE A CA 1
ATOM 2474 C C . ILE A 1 325 ? 46.403 17.302 -5.208 1.00 56.38 325 ILE A C 1
ATOM 2476 O O . ILE A 1 325 ? 46.089 18.382 -5.706 1.00 56.38 325 ILE A O 1
ATOM 2480 N N . ALA A 1 326 ? 47.580 17.118 -4.601 1.00 54.94 326 ALA A N 1
ATOM 2481 C CA . ALA A 1 326 ? 48.583 18.175 -4.472 1.00 54.94 326 ALA A CA 1
ATOM 2482 C C . ALA A 1 326 ? 49.080 18.677 -5.841 1.00 54.94 326 ALA A C 1
ATOM 2484 O O . ALA A 1 326 ? 49.156 19.887 -6.056 1.00 54.94 326 ALA A O 1
ATOM 2485 N N . LEU A 1 327 ? 49.337 17.774 -6.795 1.00 56.28 327 LEU A N 1
ATOM 2486 C CA . LEU A 1 327 ? 49.715 18.129 -8.169 1.00 56.28 327 LEU A CA 1
ATOM 2487 C C . LEU A 1 327 ? 48.593 18.876 -8.909 1.00 56.28 327 LEU A C 1
ATOM 2489 O O . LEU A 1 327 ? 48.857 19.879 -9.572 1.00 56.28 327 LEU A O 1
ATOM 2493 N N . ALA A 1 328 ? 47.337 18.440 -8.769 1.00 51.66 328 ALA A N 1
ATOM 2494 C CA . ALA A 1 328 ? 46.187 19.101 -9.385 1.00 51.66 328 ALA A CA 1
ATOM 2495 C C . ALA A 1 328 ? 45.942 20.508 -8.808 1.00 51.66 328 ALA A C 1
ATOM 2497 O O . ALA A 1 328 ? 45.702 21.452 -9.563 1.00 51.66 328 ALA A O 1
ATOM 2498 N N . LEU A 1 329 ? 46.052 20.671 -7.485 1.00 46.81 329 LEU A N 1
ATOM 2499 C CA . LEU A 1 329 ? 45.962 21.972 -6.816 1.00 46.81 329 LEU A CA 1
ATOM 2500 C C . LEU A 1 329 ? 47.139 22.884 -7.186 1.00 46.81 329 LEU A C 1
ATOM 2502 O O . LEU A 1 329 ? 46.920 24.063 -7.450 1.00 46.81 329 LEU A O 1
ATOM 2506 N N . GLY A 1 330 ? 48.358 22.346 -7.291 1.00 44.25 330 GLY A N 1
ATOM 2507 C CA . GLY A 1 330 ? 49.530 23.076 -7.778 1.00 44.25 330 GLY A CA 1
ATOM 2508 C C . GLY A 1 330 ? 49.347 23.583 -9.212 1.00 44.25 330 GLY A C 1
ATOM 2509 O O . GLY A 1 330 ? 49.571 24.760 -9.483 1.00 44.25 330 GLY A O 1
ATOM 2510 N N . ALA A 1 331 ? 48.845 22.742 -10.120 1.00 48.53 331 ALA A N 1
ATOM 2511 C CA . ALA A 1 331 ? 48.538 23.135 -11.497 1.00 48.53 331 ALA A CA 1
ATOM 2512 C C . ALA A 1 331 ? 47.403 24.178 -11.589 1.00 48.53 331 ALA A C 1
ATOM 2514 O O . ALA A 1 331 ? 47.433 25.054 -12.456 1.00 48.53 331 ALA A O 1
ATOM 2515 N N . LEU A 1 332 ? 46.412 24.116 -10.692 1.00 47.19 332 LEU A N 1
ATOM 2516 C CA . LEU A 1 332 ? 45.348 25.120 -10.579 1.00 47.19 332 LEU A CA 1
ATOM 2517 C C . LEU A 1 332 ? 45.864 26.453 -10.022 1.00 47.19 332 LEU A C 1
ATOM 2519 O O . LEU A 1 332 ? 45.504 27.496 -10.562 1.00 47.19 332 LEU A O 1
ATOM 2523 N N . LEU A 1 333 ? 46.736 26.433 -9.011 1.00 43.09 333 LEU A N 1
ATOM 2524 C CA . LEU A 1 333 ? 47.407 27.623 -8.477 1.00 43.09 333 LEU A CA 1
ATOM 2525 C C . LEU A 1 333 ? 48.299 28.278 -9.537 1.00 43.09 333 LEU A C 1
ATOM 2527 O O . LEU A 1 333 ? 48.176 29.475 -9.772 1.00 43.09 333 LEU A O 1
ATOM 2531 N N . LEU A 1 334 ? 49.112 27.500 -10.256 1.00 47.41 334 LEU A N 1
ATOM 2532 C CA . LEU A 1 334 ? 49.942 27.999 -11.359 1.00 47.41 334 LEU A CA 1
ATOM 2533 C C . LEU A 1 334 ? 49.105 28.577 -12.516 1.00 47.41 334 LEU A C 1
ATOM 2535 O O . LEU A 1 334 ? 49.515 29.555 -13.134 1.00 47.41 334 LEU A O 1
ATOM 2539 N N . ARG A 1 335 ? 47.904 28.039 -12.783 1.00 48.81 335 ARG A N 1
ATOM 2540 C CA . ARG A 1 335 ? 46.945 28.641 -13.732 1.00 48.81 335 ARG A CA 1
ATOM 2541 C C . ARG A 1 335 ? 46.278 29.910 -13.198 1.00 48.81 335 ARG A C 1
ATOM 2543 O O . ARG A 1 335 ? 46.060 30.836 -13.974 1.00 48.81 335 ARG A O 1
ATOM 2550 N N . ALA A 1 336 ? 45.943 29.960 -11.911 1.00 45.78 336 ALA A N 1
ATOM 2551 C CA . ALA A 1 336 ? 45.350 31.136 -11.271 1.00 45.78 336 ALA A CA 1
ATOM 2552 C C . ALA A 1 336 ? 46.348 32.303 -11.149 1.00 45.78 336 ALA A C 1
ATOM 2554 O O . ALA A 1 336 ? 45.941 33.460 -11.190 1.00 45.78 336 ALA A O 1
ATOM 2555 N N . LEU A 1 337 ? 47.644 31.992 -11.058 1.00 41.81 337 LEU A N 1
ATOM 2556 C CA . LEU A 1 337 ? 48.764 32.936 -10.997 1.00 41.81 337 LEU A CA 1
ATOM 2557 C C . LEU A 1 337 ? 49.355 33.272 -12.386 1.00 41.81 337 LEU A C 1
ATOM 2559 O O . LEU A 1 337 ? 50.445 33.836 -12.478 1.00 41.81 337 LEU A O 1
ATOM 2563 N N . GLY A 1 338 ? 48.639 32.951 -13.474 1.00 38.16 338 GLY A N 1
ATOM 2564 C CA . GLY A 1 338 ? 48.998 33.354 -14.839 1.00 38.16 338 GLY A CA 1
ATOM 2565 C C . GLY A 1 338 ? 49.094 34.884 -15.003 1.00 38.16 338 GLY A C 1
ATOM 2566 O O . GLY A 1 338 ? 48.454 35.633 -14.262 1.00 38.16 338 GLY A O 1
ATOM 2567 N N . PRO A 1 339 ? 49.903 35.385 -15.955 1.00 47.22 339 PRO A N 1
ATOM 2568 C CA . PRO A 1 339 ? 50.570 36.677 -15.816 1.00 47.22 339 PRO A CA 1
ATOM 2569 C C . PRO A 1 339 ? 49.629 37.886 -15.912 1.00 47.22 339 PRO A C 1
ATOM 2571 O O . PRO A 1 339 ? 49.305 38.374 -16.995 1.00 47.22 339 PRO A O 1
ATOM 2574 N N . ARG A 1 340 ? 49.284 38.442 -14.747 1.00 40.78 340 ARG A N 1
ATOM 2575 C CA . ARG A 1 340 ? 48.890 39.846 -14.572 1.00 40.78 340 ARG A CA 1
ATOM 2576 C C . ARG A 1 340 ? 49.664 40.473 -13.418 1.00 40.78 340 ARG A C 1
ATOM 2578 O O . ARG A 1 340 ? 49.143 40.675 -12.326 1.00 40.78 340 ARG A O 1
ATOM 2585 N N . ALA A 1 341 ? 50.920 40.812 -13.695 1.00 44.28 341 ALA A N 1
ATOM 2586 C CA . ALA A 1 341 ? 51.587 41.875 -12.955 1.00 44.28 341 ALA A CA 1
ATOM 2587 C C . ALA A 1 341 ? 50.874 43.208 -13.255 1.00 44.28 341 ALA A C 1
ATOM 2589 O O . ALA A 1 341 ? 50.516 43.453 -14.407 1.00 44.28 341 ALA A O 1
ATOM 2590 N N . GLY A 1 342 ? 50.683 44.060 -12.241 1.00 37.16 342 GLY A N 1
ATOM 2591 C CA . GLY A 1 342 ? 50.207 45.436 -12.451 1.00 37.16 342 GLY A CA 1
ATOM 2592 C C . GLY A 1 342 ? 49.006 45.895 -11.620 1.00 37.16 342 GLY A C 1
ATOM 2593 O O . GLY A 1 342 ? 48.005 46.294 -12.198 1.00 37.16 342 GLY A O 1
ATOM 2594 N N . SER A 1 343 ? 49.119 45.883 -10.286 1.00 34.44 343 SER A N 1
ATOM 2595 C CA . SER A 1 343 ? 48.868 47.057 -9.416 1.00 34.44 343 SER A CA 1
ATOM 2596 C C . SER A 1 343 ? 48.704 46.609 -7.959 1.00 34.44 343 SER A C 1
ATOM 2598 O O . SER A 1 343 ? 47.664 46.065 -7.585 1.00 34.44 343 SER A O 1
ATOM 2600 N N . ALA A 1 344 ? 49.705 46.861 -7.118 1.00 35.03 344 ALA A N 1
ATOM 2601 C CA . ALA A 1 344 ? 49.536 46.714 -5.677 1.00 35.03 344 ALA A CA 1
ATOM 2602 C C . ALA A 1 344 ? 48.686 47.878 -5.141 1.00 35.03 344 ALA A C 1
ATOM 2604 O O . ALA A 1 344 ? 48.998 49.042 -5.390 1.00 35.03 344 ALA A O 1
ATOM 2605 N N . ARG A 1 345 ? 47.634 47.570 -4.377 1.00 33.19 345 ARG A N 1
ATOM 2606 C CA . ARG A 1 345 ? 47.041 48.507 -3.415 1.00 33.19 345 ARG A CA 1
ATOM 2607 C C . ARG A 1 345 ? 47.245 47.926 -2.027 1.00 33.19 345 ARG A C 1
ATOM 2609 O O . ARG A 1 345 ? 46.753 46.840 -1.731 1.00 33.19 345 ARG A O 1
ATOM 2616 N N . THR A 1 346 ? 48.001 48.644 -1.211 1.00 33.50 346 THR A N 1
ATOM 2617 C CA . THR A 1 346 ? 48.239 48.335 0.194 1.00 33.50 346 THR A CA 1
ATOM 2618 C C . THR A 1 346 ? 46.937 48.460 0.982 1.00 33.50 346 THR A C 1
ATOM 2620 O O . THR A 1 346 ? 46.326 49.526 1.024 1.00 33.50 346 THR A O 1
ATOM 2623 N N . PHE A 1 347 ? 46.516 47.369 1.620 1.00 28.78 347 PHE A N 1
ATOM 2624 C CA . PHE A 1 347 ? 45.576 47.420 2.738 1.00 28.78 347 PHE A CA 1
ATOM 2625 C C . PHE A 1 347 ? 46.385 47.467 4.036 1.00 28.78 347 PHE A C 1
ATOM 2627 O O . PHE A 1 347 ? 47.391 46.771 4.156 1.00 28.78 347 PHE A O 1
ATOM 2634 N N . ALA A 1 348 ? 45.974 48.326 4.969 1.00 32.84 348 ALA A N 1
ATOM 2635 C CA . ALA A 1 348 ? 46.672 48.517 6.236 1.00 32.84 348 ALA A CA 1
ATOM 2636 C C . ALA A 1 348 ? 46.544 47.287 7.150 1.00 32.84 348 ALA A C 1
ATOM 2638 O O . ALA A 1 348 ? 45.528 46.590 7.127 1.00 32.84 348 ALA A O 1
ATOM 2639 N N . GLU A 1 349 ? 47.573 47.043 7.960 1.00 29.20 349 GLU A N 1
ATOM 2640 C CA . GLU A 1 349 ? 47.628 45.904 8.877 1.00 29.20 349 GLU A CA 1
ATOM 2641 C C . GLU A 1 349 ? 46.568 46.013 9.992 1.00 29.20 349 GLU A C 1
ATOM 2643 O O . GLU A 1 349 ? 46.383 47.094 10.566 1.00 29.20 349 GLU A O 1
ATOM 2648 N N . PRO A 1 350 ? 45.883 44.911 10.350 1.00 34.31 350 PRO A N 1
ATOM 2649 C CA . PRO A 1 350 ? 45.062 44.876 11.551 1.00 34.31 350 PRO A CA 1
ATOM 2650 C C . PRO A 1 350 ? 45.973 44.934 12.782 1.00 34.31 350 PRO A C 1
ATOM 2652 O O . PRO A 1 350 ? 46.840 44.079 12.960 1.00 34.31 350 PRO A O 1
ATOM 2655 N N . LYS A 1 351 ? 45.769 45.927 13.656 1.00 33.66 351 LYS A N 1
ATOM 2656 C CA . LYS A 1 351 ? 46.473 45.973 14.942 1.00 33.66 351 LYS A CA 1
ATOM 2657 C C . LYS A 1 351 ? 46.043 44.798 15.807 1.00 33.66 351 LYS A C 1
ATOM 2659 O O . LYS A 1 351 ? 44.862 44.635 16.109 1.00 33.66 351 LYS A O 1
ATOM 2664 N N . VAL A 1 352 ? 47.030 44.017 16.211 1.00 36.34 352 VAL A N 1
ATOM 2665 C CA . VAL A 1 352 ? 46.869 42.891 17.117 1.00 36.34 352 VAL A CA 1
ATOM 2666 C C . VAL A 1 352 ? 47.034 43.390 18.550 1.00 36.34 352 VAL A C 1
ATOM 2668 O O . VAL A 1 352 ? 47.929 44.187 18.832 1.00 36.34 352 VAL A O 1
ATOM 2671 N N . HIS A 1 353 ? 46.151 42.954 19.447 1.00 43.91 353 HIS A N 1
ATOM 2672 C CA . HIS A 1 353 ? 46.257 43.249 20.872 1.00 43.91 353 HIS A CA 1
ATOM 2673 C C . HIS A 1 353 ? 46.706 41.997 21.615 1.00 43.91 353 HIS A C 1
ATOM 2675 O O . HIS A 1 353 ? 46.045 40.963 21.527 1.00 43.91 353 HIS A O 1
ATOM 2681 N N . THR A 1 354 ? 47.815 42.115 22.341 1.00 37.91 354 THR A N 1
ATOM 2682 C CA . THR A 1 354 ? 48.334 41.086 23.243 1.00 37.91 354 THR A CA 1
ATOM 2683 C C . THR A 1 354 ? 47.864 41.383 24.666 1.00 37.91 354 THR A C 1
ATOM 2685 O O . THR A 1 354 ? 48.048 42.504 25.147 1.00 37.91 354 THR A O 1
ATOM 2688 N N . ASP A 1 355 ? 47.261 40.412 25.352 1.00 40.47 355 ASP A N 1
ATOM 2689 C CA . ASP A 1 355 ? 46.942 40.559 26.776 1.00 40.47 355 ASP A CA 1
ATOM 2690 C C . ASP A 1 355 ? 48.161 40.322 27.689 1.00 40.47 355 ASP A C 1
ATOM 2692 O O . ASP A 1 355 ? 49.257 39.967 27.248 1.00 40.47 355 ASP A O 1
ATOM 2696 N N . ALA A 1 356 ? 47.968 40.511 28.998 1.00 33.53 356 ALA A N 1
ATOM 2697 C CA . ALA A 1 356 ? 49.010 40.324 30.012 1.00 33.53 356 ALA A CA 1
ATOM 2698 C C . ALA A 1 356 ? 49.495 38.863 30.174 1.00 33.53 356 ALA A C 1
ATOM 2700 O O . ALA A 1 356 ? 50.389 38.612 30.981 1.00 33.53 356 ALA A O 1
ATOM 2701 N N . LEU A 1 357 ? 48.921 37.907 29.433 1.00 33.03 357 LEU A N 1
ATOM 2702 C CA . LEU A 1 357 ? 49.334 36.503 29.378 1.00 33.03 357 LEU A CA 1
ATOM 2703 C C . LEU A 1 357 ? 49.966 36.125 28.025 1.00 33.03 357 LEU A C 1
ATOM 2705 O O . LEU A 1 357 ? 50.328 34.965 27.828 1.00 33.03 357 LEU A O 1
ATOM 2709 N N . GLY A 1 358 ? 50.161 37.091 27.121 1.00 31.78 358 GLY A N 1
ATOM 2710 C CA . GLY A 1 358 ? 50.887 36.901 25.866 1.00 31.78 358 GLY A CA 1
ATOM 2711 C C . GLY A 1 358 ? 50.034 36.416 24.693 1.00 31.78 358 GLY A C 1
ATOM 2712 O O . GLY A 1 358 ? 50.604 36.020 23.677 1.00 31.78 358 GLY A O 1
ATOM 2713 N N . PHE A 1 359 ? 48.699 36.433 24.798 1.00 28.05 359 PHE A N 1
ATOM 2714 C CA . PHE A 1 359 ? 47.822 35.978 23.717 1.00 28.05 359 PHE A CA 1
ATOM 2715 C C . PHE A 1 359 ? 47.293 37.125 22.861 1.00 28.05 359 PHE A C 1
ATOM 2717 O O . PHE A 1 359 ? 46.787 38.127 23.360 1.00 28.05 359 PHE A O 1
ATOM 2724 N N . GLU A 1 360 ? 47.406 36.934 21.549 1.00 31.14 360 GLU A N 1
ATOM 2725 C CA . GLU A 1 360 ? 47.074 37.896 20.504 1.00 31.14 360 GLU A CA 1
ATOM 2726 C C . GLU A 1 360 ? 45.677 37.651 19.908 1.00 31.14 360 GLU A C 1
ATOM 2728 O O . GLU A 1 360 ? 45.373 36.537 19.475 1.00 31.14 360 GLU A O 1
ATOM 2733 N N . TYR A 1 361 ? 44.819 38.680 19.853 1.00 34.66 361 TYR A N 1
ATOM 2734 C CA . TYR A 1 361 ? 43.453 38.554 19.317 1.00 34.66 361 TYR A CA 1
ATOM 2735 C C . TYR A 1 361 ? 42.901 39.811 18.614 1.00 34.66 361 TYR A C 1
ATOM 2737 O O . TYR A 1 361 ? 43.414 40.922 18.752 1.00 34.66 361 TYR A O 1
ATOM 2745 N N . VAL A 1 362 ? 41.823 39.606 17.838 1.00 30.16 362 VAL A N 1
ATOM 2746 C CA . VAL A 1 362 ? 41.075 40.616 17.061 1.00 30.16 362 VAL A CA 1
ATOM 2747 C C . VAL A 1 362 ? 39.566 40.359 17.229 1.00 30.16 362 VAL A C 1
ATOM 2749 O O . VAL A 1 362 ? 39.124 39.218 17.122 1.00 30.16 362 VAL A O 1
ATOM 2752 N N . MET A 1 363 ? 38.771 41.405 17.490 1.00 28.02 363 MET A N 1
ATOM 2753 C CA . MET A 1 363 ? 37.356 41.310 17.902 1.00 28.02 363 MET A CA 1
ATOM 2754 C C . MET A 1 363 ? 36.367 41.873 16.870 1.00 28.02 363 MET A C 1
ATOM 2756 O O . MET A 1 363 ? 36.522 43.023 16.469 1.00 28.02 363 MET A O 1
ATOM 2760 N N . VAL A 1 364 ? 35.287 41.130 16.561 1.00 29.47 364 VAL A N 1
ATOM 2761 C CA . VAL A 1 364 ? 33.993 41.682 16.083 1.00 29.47 364 VAL A CA 1
ATOM 2762 C C . VAL A 1 364 ? 32.794 40.824 16.558 1.00 29.47 364 VAL A C 1
ATOM 2764 O O . VAL A 1 364 ? 32.316 39.972 15.815 1.00 29.47 364 VAL A O 1
ATOM 2767 N N . GLY A 1 365 ? 32.284 41.114 17.764 1.00 35.81 365 GLY A N 1
ATOM 2768 C CA . GLY A 1 365 ? 30.858 41.055 18.155 1.00 35.81 365 GLY A CA 1
ATOM 2769 C C . GLY A 1 365 ? 30.102 39.710 18.285 1.00 35.81 365 GLY A C 1
ATOM 2770 O O . GLY A 1 365 ? 30.442 38.696 17.687 1.00 35.81 365 GLY A O 1
ATOM 2771 N N . ASP A 1 366 ? 28.902 39.702 18.878 1.00 35.53 366 ASP A N 1
ATOM 2772 C CA . ASP A 1 366 ? 28.631 39.787 20.333 1.00 35.53 366 ASP A CA 1
ATOM 2773 C C . ASP A 1 366 ? 27.156 39.414 20.619 1.00 35.53 366 ASP A C 1
ATOM 2775 O O . ASP A 1 366 ? 26.269 40.262 20.542 1.00 35.53 366 ASP A O 1
ATOM 2779 N N . ALA A 1 367 ? 26.871 38.143 20.945 1.00 26.44 367 ALA A N 1
ATOM 2780 C CA . ALA A 1 367 ? 25.630 37.717 21.623 1.00 26.44 367 ALA A CA 1
ATOM 2781 C C . ALA A 1 367 ? 25.689 36.243 22.075 1.00 26.44 367 ALA A C 1
ATOM 2783 O O . ALA A 1 367 ? 25.807 35.333 21.252 1.00 26.44 367 ALA A O 1
ATOM 2784 N N . HIS A 1 368 ? 25.502 35.981 23.373 1.00 24.75 368 HIS A N 1
ATOM 2785 C CA . HIS A 1 368 ? 25.319 34.625 23.906 1.00 24.75 368 HIS A CA 1
ATOM 2786 C C . HIS A 1 368 ? 23.834 34.290 24.120 1.00 24.75 368 HIS A C 1
ATOM 2788 O O . HIS A 1 368 ? 23.172 34.884 24.967 1.00 24.75 368 HIS A O 1
ATOM 2794 N N . VAL A 1 369 ? 23.333 33.261 23.427 1.00 25.11 369 VAL A N 1
ATOM 2795 C CA . VAL A 1 369 ? 22.040 32.607 23.708 1.00 25.11 369 VAL A CA 1
ATOM 2796 C C . VAL A 1 369 ? 22.232 31.087 23.648 1.00 25.11 369 VAL A C 1
ATOM 2798 O O . VAL A 1 369 ? 22.855 30.579 22.717 1.00 25.11 369 VAL A O 1
ATOM 2801 N N . ARG A 1 370 ? 21.707 30.337 24.631 1.00 32.91 370 ARG A N 1
ATOM 2802 C CA . ARG A 1 370 ? 21.749 28.857 24.637 1.00 32.91 370 ARG A CA 1
ATOM 2803 C C . ARG A 1 370 ? 20.918 28.285 23.470 1.00 32.91 370 ARG A C 1
ATOM 2805 O O . ARG A 1 370 ? 19.722 28.576 23.423 1.00 32.91 370 ARG A O 1
ATOM 2812 N N . PRO A 1 371 ? 21.468 27.432 22.584 1.00 25.56 371 PRO A N 1
ATOM 2813 C CA . PRO A 1 371 ? 20.692 26.838 21.499 1.00 25.56 371 PRO A CA 1
ATOM 2814 C C . PRO A 1 371 ? 20.075 25.465 21.870 1.00 25.56 371 PRO A C 1
ATOM 2816 O O . PRO A 1 371 ? 20.726 24.655 22.533 1.00 25.56 371 PRO A O 1
ATOM 2819 N N . PRO A 1 372 ? 18.843 25.165 21.407 1.00 29.28 372 PRO A N 1
ATOM 2820 C CA . PRO A 1 372 ? 18.213 23.835 21.467 1.00 29.28 372 PRO A CA 1
ATOM 2821 C C . PRO A 1 372 ? 18.792 22.900 20.361 1.00 29.28 372 PRO A C 1
ATOM 2823 O O . PRO A 1 372 ? 19.767 23.291 19.710 1.00 29.28 372 PRO A O 1
ATOM 2826 N N . PRO A 1 373 ? 18.263 21.673 20.109 1.00 27.81 373 PRO A N 1
ATOM 2827 C CA . PRO A 1 373 ? 18.911 20.674 19.247 1.00 27.81 373 PRO A CA 1
ATOM 2828 C C . PRO A 1 373 ? 19.404 21.208 17.896 1.00 27.81 373 PRO A C 1
ATOM 2830 O O . PRO A 1 373 ? 18.684 21.911 17.171 1.00 27.81 373 PRO A O 1
ATOM 2833 N N . THR A 1 374 ? 20.664 20.873 17.597 1.00 36.09 374 THR A N 1
ATOM 2834 C CA . THR A 1 374 ? 21.534 21.653 16.710 1.00 36.09 374 THR A CA 1
ATOM 2835 C C . THR A 1 374 ? 20.956 21.876 15.317 1.00 36.09 374 THR A C 1
ATOM 2837 O O . THR A 1 374 ? 20.448 20.961 14.661 1.00 36.09 374 THR A O 1
ATOM 2840 N N . ALA A 1 375 ? 21.147 23.100 14.813 1.00 32.66 375 ALA A N 1
ATOM 2841 C CA . ALA A 1 375 ? 20.871 23.458 13.424 1.00 32.66 375 ALA A CA 1
ATOM 2842 C C . ALA A 1 375 ? 21.567 22.509 12.431 1.00 32.66 375 ALA A C 1
ATOM 2844 O O . ALA A 1 375 ? 21.007 22.224 11.382 1.00 32.66 375 ALA A O 1
ATOM 2845 N N . TRP A 1 376 ? 22.723 21.936 12.794 1.00 33.03 376 TRP A N 1
ATOM 2846 C CA . TRP A 1 376 ? 23.436 20.936 11.991 1.00 33.03 376 TRP A CA 1
ATOM 2847 C C . TRP A 1 376 ? 22.643 19.638 11.777 1.00 33.03 376 TRP A C 1
ATOM 2849 O O . TRP A 1 376 ? 22.745 19.035 10.717 1.00 33.03 376 TRP A O 1
ATOM 2859 N N . THR A 1 377 ? 21.817 19.204 12.735 1.00 31.89 377 THR A N 1
ATOM 2860 C CA . THR A 1 377 ? 21.022 17.969 12.585 1.00 31.89 377 THR A CA 1
ATOM 2861 C C . THR A 1 377 ? 19.874 18.180 11.596 1.00 31.89 377 THR A C 1
ATOM 2863 O O . THR A 1 377 ? 19.667 17.363 10.699 1.00 31.89 377 THR A O 1
ATOM 2866 N N . ARG A 1 378 ? 19.203 19.339 11.688 1.00 30.14 378 ARG A N 1
ATOM 2867 C CA . ARG A 1 378 ? 18.199 19.789 10.710 1.00 30.14 378 ARG A CA 1
ATOM 2868 C C . ARG A 1 378 ? 18.823 20.074 9.340 1.00 30.14 378 ARG A C 1
ATOM 2870 O O . ARG A 1 378 ? 18.285 19.627 8.337 1.00 30.14 378 ARG A O 1
ATOM 2877 N N . ALA A 1 379 ? 19.993 20.710 9.289 1.00 29.88 379 ALA A N 1
ATOM 2878 C CA . ALA A 1 379 ? 20.723 20.977 8.050 1.00 29.88 379 ALA A CA 1
ATOM 2879 C C . ALA A 1 379 ? 21.277 19.704 7.391 1.00 29.88 379 ALA A C 1
ATOM 2881 O O . ALA A 1 379 ? 21.300 19.633 6.172 1.00 29.88 379 ALA A O 1
ATOM 2882 N N . ARG A 1 380 ? 21.681 18.678 8.153 1.00 33.59 380 ARG A N 1
ATOM 2883 C CA . ARG A 1 380 ? 22.136 17.382 7.616 1.00 33.59 380 ARG A CA 1
ATOM 2884 C C . ARG A 1 380 ? 20.986 16.580 7.022 1.00 33.59 380 ARG A C 1
ATOM 2886 O O . ARG A 1 380 ? 21.159 16.024 5.942 1.00 33.59 380 ARG A O 1
ATOM 2893 N N . ALA A 1 381 ? 19.840 16.545 7.708 1.00 31.92 381 ALA A N 1
ATOM 2894 C CA . ALA A 1 381 ? 18.615 15.977 7.160 1.00 31.92 381 ALA A CA 1
ATOM 2895 C C . ALA A 1 381 ? 18.237 16.731 5.879 1.00 31.92 381 ALA A C 1
ATOM 2897 O O . ALA A 1 381 ? 18.276 16.142 4.804 1.00 31.92 381 ALA A O 1
ATOM 2898 N N . ALA A 1 382 ? 18.024 18.049 5.970 1.00 29.98 382 ALA A N 1
ATOM 2899 C CA . ALA A 1 382 ? 17.682 18.896 4.833 1.00 29.98 382 ALA A CA 1
ATOM 2900 C C . ALA A 1 382 ? 18.692 18.798 3.678 1.00 29.98 382 ALA A C 1
ATOM 2902 O O . ALA A 1 382 ? 18.265 18.757 2.538 1.00 29.98 382 ALA A O 1
ATOM 2903 N N . ALA A 1 383 ? 20.002 18.700 3.921 1.00 30.62 383 ALA A N 1
ATOM 2904 C CA . ALA A 1 383 ? 21.007 18.602 2.861 1.00 30.62 383 ALA A CA 1
ATOM 2905 C C . ALA A 1 383 ? 21.020 17.233 2.168 1.00 30.62 383 ALA A C 1
ATOM 2907 O O . ALA A 1 383 ? 21.102 17.188 0.943 1.00 30.62 383 ALA A O 1
ATOM 2908 N N . SER A 1 384 ? 20.915 16.115 2.901 1.00 32.34 384 SER A N 1
ATOM 2909 C CA . SER A 1 384 ? 20.817 14.794 2.256 1.00 32.34 384 SER A CA 1
ATOM 2910 C C . SER A 1 384 ? 19.523 14.660 1.459 1.00 32.34 384 SER A C 1
ATOM 2912 O O . SER A 1 384 ? 19.516 14.104 0.365 1.00 32.34 384 SER A O 1
ATOM 2914 N N . ASP A 1 385 ? 18.446 15.220 2.007 1.00 35.19 385 ASP A N 1
ATOM 2915 C CA . ASP A 1 385 ? 17.129 15.277 1.394 1.00 35.19 385 ASP A CA 1
ATOM 2916 C C . ASP A 1 385 ? 17.222 16.139 0.116 1.00 35.19 385 ASP A C 1
ATOM 2918 O O . ASP A 1 385 ? 17.003 15.624 -0.977 1.00 35.19 385 ASP A O 1
ATOM 2922 N N . VAL A 1 386 ? 17.678 17.396 0.208 1.00 36.03 386 VAL A N 1
ATOM 2923 C CA . VAL A 1 386 ? 17.908 18.323 -0.921 1.00 36.03 386 VAL A CA 1
ATOM 2924 C C . VAL A 1 386 ? 18.768 17.699 -2.020 1.00 36.03 386 VAL A C 1
ATOM 2926 O O . VAL A 1 386 ? 18.445 17.865 -3.192 1.00 36.03 386 VAL A O 1
ATOM 2929 N N . VAL A 1 387 ? 19.833 16.965 -1.681 1.00 36.84 387 VAL A N 1
ATOM 2930 C CA . VAL A 1 387 ? 20.706 16.311 -2.672 1.00 36.84 387 VAL A CA 1
ATOM 2931 C C . VAL A 1 387 ? 19.995 15.159 -3.386 1.00 36.84 387 VAL A C 1
ATOM 2933 O O . VAL A 1 387 ? 20.061 15.088 -4.611 1.00 36.84 387 VAL A O 1
ATOM 2936 N N . VAL A 1 388 ? 19.264 14.296 -2.670 1.00 36.31 388 VAL A N 1
ATOM 2937 C CA . VAL A 1 388 ? 18.454 13.224 -3.287 1.00 36.31 388 VAL A CA 1
ATOM 2938 C C . VAL A 1 388 ? 17.335 13.813 -4.150 1.00 36.31 388 VAL A C 1
ATOM 2940 O O . VAL A 1 388 ? 17.116 13.377 -5.279 1.00 36.31 388 VAL A O 1
ATOM 2943 N N . ARG A 1 389 ? 16.658 14.850 -3.655 1.00 40.97 389 ARG A N 1
ATOM 2944 C CA . ARG A 1 389 ? 15.515 15.499 -4.308 1.00 40.97 389 ARG A CA 1
ATOM 2945 C C . ARG A 1 389 ? 15.952 16.302 -5.545 1.00 40.97 389 ARG A C 1
ATOM 2947 O O . ARG A 1 389 ? 15.283 16.238 -6.574 1.00 40.97 389 ARG A O 1
ATOM 2954 N N . ALA A 1 390 ? 17.126 16.938 -5.517 1.00 35.69 390 ALA A N 1
ATOM 2955 C CA . ALA A 1 390 ? 17.749 17.567 -6.688 1.00 35.69 390 ALA A CA 1
ATOM 2956 C C . ALA A 1 390 ? 18.306 16.546 -7.700 1.00 35.69 390 ALA A C 1
ATOM 2958 O O . ALA A 1 390 ? 18.223 16.780 -8.906 1.00 35.69 390 ALA A O 1
ATOM 2959 N N . TRP A 1 391 ? 18.827 15.401 -7.242 1.00 37.62 391 TRP A N 1
ATOM 2960 C CA . TRP A 1 391 ? 19.254 14.301 -8.116 1.00 37.62 391 TRP A CA 1
ATOM 2961 C C . TRP A 1 391 ? 18.070 13.712 -8.893 1.00 37.62 391 TRP A C 1
ATOM 2963 O O . TRP A 1 391 ? 18.159 13.569 -10.112 1.00 37.62 391 TRP A O 1
ATOM 2973 N N . VAL A 1 392 ? 16.928 13.472 -8.236 1.00 38.31 392 VAL A N 1
ATOM 2974 C CA . VAL A 1 392 ? 15.700 13.034 -8.926 1.00 38.31 392 VAL A CA 1
ATOM 2975 C C . VAL A 1 392 ? 15.180 14.101 -9.888 1.00 38.31 392 VAL A C 1
ATOM 2977 O O . VAL A 1 392 ? 14.770 13.756 -10.990 1.00 38.31 392 VAL A O 1
ATOM 2980 N N . TRP A 1 393 ? 15.256 15.388 -9.538 1.00 38.59 393 TRP A N 1
ATOM 2981 C CA . TRP A 1 393 ? 14.869 16.484 -10.436 1.00 38.59 393 TRP A CA 1
ATOM 2982 C C . TRP A 1 393 ? 15.726 16.519 -11.711 1.00 38.59 393 TRP A C 1
ATOM 2984 O O . TRP A 1 393 ? 15.196 16.574 -12.820 1.00 38.59 393 TRP A O 1
ATOM 2994 N N . ALA A 1 394 ? 17.052 16.405 -11.571 1.00 37.12 394 ALA A N 1
ATOM 2995 C CA . ALA A 1 394 ? 17.966 16.292 -12.705 1.00 37.12 394 ALA A CA 1
ATOM 2996 C C . ALA A 1 394 ? 17.683 15.032 -13.541 1.00 37.12 394 ALA A C 1
ATOM 2998 O O . ALA A 1 394 ? 17.710 15.094 -14.768 1.00 37.12 394 ALA A O 1
ATOM 2999 N N . ARG A 1 395 ? 17.349 13.910 -12.893 1.00 39.00 395 ARG A N 1
ATOM 3000 C CA . ARG A 1 395 ? 16.987 12.657 -13.563 1.00 39.00 395 ARG A CA 1
ATOM 3001 C C . ARG A 1 395 ? 15.686 12.780 -14.359 1.00 39.00 395 ARG A C 1
ATOM 3003 O O . ARG A 1 395 ? 15.666 12.406 -15.525 1.00 39.00 395 ARG A O 1
ATOM 3010 N N . LEU A 1 396 ? 14.639 13.377 -13.786 1.00 40.00 396 LEU A N 1
ATOM 3011 C CA . LEU A 1 396 ? 13.354 13.602 -14.460 1.00 40.00 396 LEU A CA 1
ATOM 3012 C C . LEU A 1 396 ? 13.521 14.485 -15.709 1.00 40.00 396 LEU A C 1
ATOM 3014 O O . LEU A 1 396 ? 12.950 14.213 -16.756 1.00 40.00 396 LEU A O 1
ATOM 3018 N N . VAL A 1 397 ? 14.352 15.525 -15.610 1.00 37.75 397 VAL A N 1
ATOM 3019 C CA . VAL A 1 397 ? 14.574 16.507 -16.683 1.00 37.75 397 VAL A CA 1
ATOM 3020 C C . VAL A 1 397 ? 15.546 16.010 -17.771 1.00 37.75 397 VAL A C 1
ATOM 3022 O O . VAL A 1 397 ? 15.510 16.530 -18.889 1.00 37.75 397 VAL A O 1
ATOM 3025 N N . CYS A 1 398 ? 16.405 15.026 -17.474 1.00 37.03 398 CYS A N 1
ATOM 3026 C CA . CYS A 1 398 ? 17.412 14.500 -18.408 1.00 37.03 398 CYS A CA 1
ATOM 3027 C C . CYS A 1 398 ? 17.090 13.108 -18.985 1.00 37.03 398 CYS A C 1
ATOM 3029 O O . CYS A 1 398 ? 17.438 12.863 -20.135 1.00 37.03 398 CYS A O 1
ATOM 3031 N N . GLU A 1 399 ? 16.437 12.208 -18.238 1.00 34.59 399 GLU A N 1
ATOM 3032 C CA . GLU A 1 399 ? 16.055 10.865 -18.726 1.00 34.59 399 GLU A CA 1
ATOM 3033 C C . GLU A 1 399 ? 14.697 10.846 -19.452 1.00 34.59 399 GLU A C 1
ATOM 3035 O O . GLU A 1 399 ? 14.425 9.902 -20.189 1.00 34.59 399 GLU A O 1
ATOM 3040 N N . TYR A 1 400 ? 13.877 11.897 -19.317 1.00 37.31 400 TYR A N 1
ATOM 3041 C CA . TYR A 1 400 ? 12.601 12.050 -20.031 1.00 37.31 400 TYR A CA 1
ATOM 3042 C C . TYR A 1 400 ? 12.659 13.240 -21.011 1.00 37.31 400 TYR A C 1
ATOM 3044 O O . TYR A 1 400 ? 11.989 14.254 -20.796 1.00 37.31 400 TYR A O 1
ATOM 3052 N N . PRO A 1 401 ? 13.447 13.163 -22.105 1.00 37.19 401 PRO A N 1
ATOM 3053 C CA . PRO A 1 401 ? 13.525 14.239 -23.095 1.00 37.19 401 PRO A CA 1
ATOM 3054 C C . PRO A 1 401 ? 12.165 14.542 -23.745 1.00 37.19 401 PRO A C 1
ATOM 3056 O O . PRO A 1 401 ? 11.917 15.699 -24.079 1.00 37.19 401 PRO A O 1
ATOM 3059 N N . GLN A 1 402 ? 11.255 13.564 -23.824 1.00 36.09 402 GLN A N 1
ATOM 3060 C CA . GLN A 1 402 ? 9.854 13.787 -24.192 1.00 36.09 402 GLN A CA 1
ATOM 3061 C C . GLN A 1 402 ? 9.159 14.826 -23.294 1.00 36.09 402 GLN A C 1
ATOM 3063 O O . GLN A 1 402 ? 8.555 15.735 -23.843 1.00 36.09 402 GLN A O 1
ATOM 3068 N N . MET A 1 403 ? 9.343 14.838 -21.963 1.00 34.44 403 MET A N 1
ATOM 3069 C CA . MET A 1 403 ? 8.780 15.917 -21.125 1.00 34.44 403 MET A CA 1
ATOM 3070 C C . MET A 1 403 ? 9.299 17.301 -21.549 1.00 34.44 403 MET A C 1
ATOM 3072 O O . MET A 1 403 ? 8.526 18.250 -21.632 1.00 34.44 403 MET A O 1
ATOM 3076 N N . ARG A 1 404 ? 10.595 17.435 -21.875 1.00 37.09 404 ARG A N 1
ATOM 3077 C CA . ARG A 1 404 ? 11.153 18.700 -22.393 1.00 37.09 404 ARG A CA 1
ATOM 3078 C C . ARG A 1 404 ? 10.572 19.094 -23.753 1.00 37.09 404 ARG A C 1
ATOM 3080 O O . ARG A 1 404 ? 10.322 20.277 -23.959 1.00 37.09 404 ARG A O 1
ATOM 3087 N N . ALA A 1 405 ? 10.390 18.139 -24.665 1.00 38.44 405 ALA A N 1
ATOM 3088 C CA . ALA A 1 405 ? 9.810 18.390 -25.983 1.00 38.44 405 ALA A CA 1
ATOM 3089 C C . ALA A 1 405 ? 8.339 18.822 -25.868 1.00 38.44 405 ALA A C 1
ATOM 3091 O O . ALA A 1 405 ? 7.967 19.861 -26.403 1.00 38.44 405 ALA A O 1
ATOM 3092 N N . VAL A 1 406 ? 7.557 18.094 -25.070 1.00 36.19 406 VAL A N 1
ATOM 3093 C CA . VAL A 1 406 ? 6.150 18.363 -24.743 1.00 36.19 406 VAL A CA 1
ATOM 3094 C C . VAL A 1 406 ? 5.983 19.760 -24.133 1.00 36.19 406 VAL A C 1
ATOM 3096 O O . VAL A 1 406 ? 5.219 20.571 -24.656 1.00 36.19 406 VAL A O 1
ATOM 3099 N N . PHE A 1 407 ? 6.774 20.125 -23.114 1.00 36.00 407 PHE A N 1
ATOM 3100 C CA . PHE A 1 407 ? 6.732 21.482 -22.547 1.00 36.00 407 PHE A CA 1
ATOM 3101 C C . PHE A 1 407 ? 7.132 22.580 -23.550 1.00 36.00 407 PHE A C 1
ATOM 3103 O O . PHE A 1 407 ? 6.580 23.674 -23.486 1.00 36.00 407 PHE A O 1
ATOM 3110 N N . ALA A 1 408 ? 8.056 22.311 -24.479 1.00 38.00 408 ALA A N 1
ATOM 3111 C CA . ALA A 1 408 ? 8.471 23.268 -25.511 1.00 38.00 408 ALA A CA 1
ATOM 3112 C C . ALA A 1 408 ? 7.497 23.367 -26.705 1.00 38.00 408 ALA A C 1
ATOM 3114 O O . ALA A 1 408 ? 7.588 24.313 -27.491 1.00 38.00 408 ALA A O 1
ATOM 3115 N N . GLN A 1 409 ? 6.595 22.395 -26.855 1.00 36.12 409 GLN A N 1
ATOM 3116 C CA . GLN A 1 409 ? 5.588 22.345 -27.912 1.00 36.12 409 GLN A CA 1
ATOM 3117 C C . GLN A 1 409 ? 4.262 22.962 -27.432 1.00 36.12 409 GLN A C 1
ATOM 3119 O O . GLN A 1 409 ? 3.724 23.839 -28.102 1.00 36.12 409 GLN A O 1
ATOM 3124 N N . HIS A 1 410 ? 3.824 22.675 -26.200 1.00 39.53 410 HIS A N 1
ATOM 3125 C CA . HIS A 1 410 ? 2.654 23.334 -25.598 1.00 39.53 410 HIS A CA 1
ATOM 3126 C C . HIS A 1 410 ? 2.802 24.856 -25.412 1.00 39.53 410 HIS A C 1
ATOM 3128 O O . HIS A 1 410 ? 1.802 25.569 -25.469 1.00 39.53 410 HIS A O 1
ATOM 3134 N N . ASP A 1 411 ? 4.027 25.360 -25.222 1.00 36.25 411 ASP A N 1
ATOM 3135 C CA . ASP A 1 411 ? 4.319 26.804 -25.152 1.00 36.25 411 ASP A CA 1
ATOM 3136 C C . ASP A 1 411 ? 4.146 27.505 -26.520 1.00 36.25 411 ASP A C 1
ATOM 3138 O O . ASP A 1 411 ? 3.906 28.708 -26.582 1.00 36.25 411 ASP A O 1
ATOM 3142 N N . LYS A 1 412 ? 4.213 26.748 -27.628 1.00 39.12 412 LYS A N 1
ATOM 3143 C CA . LYS A 1 412 ? 3.955 27.239 -28.995 1.00 39.12 412 LYS A CA 1
ATOM 3144 C C . LYS A 1 412 ? 2.498 27.088 -29.420 1.00 39.12 412 LYS A C 1
ATOM 3146 O O . LYS A 1 412 ? 1.970 27.977 -30.081 1.00 39.12 412 LYS A O 1
ATOM 3151 N N . ASP A 1 413 ? 1.858 25.986 -29.035 1.00 35.41 413 ASP A N 1
ATOM 3152 C CA . ASP A 1 413 ? 0.536 25.601 -29.544 1.00 35.41 413 ASP A CA 1
ATOM 3153 C C . ASP A 1 413 ? -0.638 26.203 -28.738 1.00 35.41 413 ASP A C 1
ATOM 3155 O O . ASP A 1 413 ? -1.801 25.919 -29.015 1.00 35.41 413 ASP A O 1
ATOM 3159 N N . GLY A 1 414 ? -0.368 27.032 -27.720 1.00 33.09 414 GLY A N 1
ATOM 3160 C CA . GLY A 1 414 ? -1.392 27.811 -27.004 1.00 33.09 414 GLY A CA 1
ATOM 3161 C C . GLY A 1 414 ? -2.307 27.019 -26.057 1.00 33.09 414 GLY A C 1
ATOM 3162 O O . GLY A 1 414 ? -3.221 27.594 -25.466 1.00 33.09 414 GLY A O 1
ATOM 3163 N N . TYR A 1 415 ? -2.050 25.724 -25.844 1.00 32.19 415 TYR A N 1
ATOM 3164 C CA . TYR A 1 415 ? -2.893 24.819 -25.039 1.00 32.19 415 TYR A CA 1
ATOM 3165 C C . TYR A 1 415 ? -3.043 25.207 -23.553 1.00 32.19 415 TYR A C 1
ATOM 3167 O O . TYR A 1 415 ? -3.927 24.694 -22.873 1.00 32.19 415 TYR A O 1
ATOM 3175 N N . PHE A 1 416 ? -2.248 26.153 -23.042 1.00 32.22 416 PHE A N 1
ATOM 3176 C CA . PHE A 1 416 ? -2.432 26.728 -21.702 1.00 32.22 416 PHE A CA 1
ATOM 3177 C C . PHE A 1 416 ? -3.630 27.700 -21.587 1.00 32.22 416 PHE A C 1
ATOM 3179 O O . PHE A 1 416 ? -3.911 28.183 -20.491 1.00 32.22 416 PHE A O 1
ATOM 3186 N N . ALA A 1 417 ? -4.347 27.992 -22.680 1.00 28.91 417 ALA A N 1
ATOM 3187 C CA . ALA A 1 417 ? -5.419 28.994 -22.741 1.00 28.91 417 ALA A CA 1
ATOM 3188 C C . ALA A 1 417 ? -6.857 28.448 -22.561 1.00 28.91 417 ALA A C 1
ATOM 3190 O O . ALA A 1 417 ? -7.812 29.044 -23.063 1.00 28.91 417 ALA A O 1
ATOM 3191 N N . TYR A 1 418 ? -7.055 27.346 -21.829 1.00 27.61 418 TYR A N 1
ATOM 3192 C CA . TYR A 1 418 ? -8.405 26.874 -21.490 1.00 27.61 418 TYR A CA 1
ATOM 3193 C C . TYR A 1 418 ? -8.993 27.620 -20.279 1.00 27.61 418 TYR A C 1
ATOM 3195 O O . TYR A 1 418 ? -8.670 27.327 -19.129 1.00 27.61 418 TYR A O 1
ATOM 3203 N N . GLY A 1 419 ? -9.912 28.550 -20.560 1.00 30.88 419 GLY A N 1
ATOM 3204 C CA . GLY A 1 419 ? -10.781 29.208 -19.576 1.00 30.88 419 GLY A CA 1
ATOM 3205 C C . GLY A 1 419 ? -10.396 30.655 -19.256 1.00 30.88 419 GLY A C 1
ATOM 3206 O O . GLY A 1 419 ? -9.526 30.918 -18.425 1.00 30.88 419 GLY A O 1
ATOM 3207 N N . THR A 1 420 ? -11.101 31.616 -19.858 1.00 26.70 420 THR A N 1
ATOM 3208 C CA . THR A 1 420 ? -11.049 33.024 -19.436 1.00 26.70 420 THR A CA 1
ATOM 3209 C C . THR A 1 420 ? -11.737 33.212 -18.070 1.00 26.70 420 THR A C 1
ATOM 3211 O O 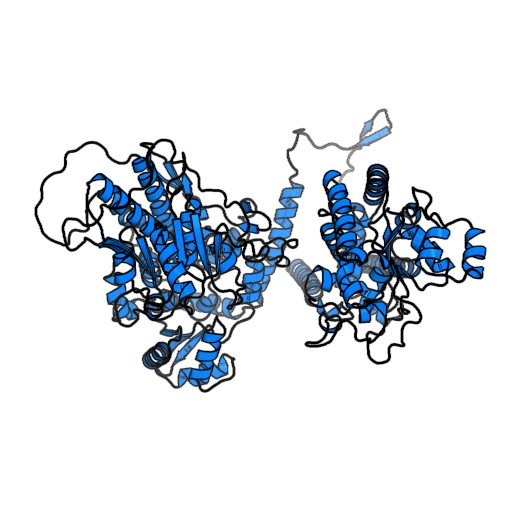. THR A 1 420 ? -12.720 32.530 -17.780 1.00 26.70 420 THR A O 1
ATOM 3214 N N . PRO A 1 421 ? -11.286 34.146 -17.205 1.00 32.91 421 PRO A N 1
ATOM 3215 C CA . PRO A 1 421 ? -11.769 34.234 -15.815 1.00 32.91 421 PRO A CA 1
ATOM 3216 C C . PRO A 1 421 ? -13.242 34.641 -15.597 1.00 32.91 421 PRO A C 1
ATOM 3218 O O . PRO A 1 421 ? -13.669 34.719 -14.448 1.00 32.91 421 PRO A O 1
ATOM 3221 N N . GLY A 1 422 ? -13.999 34.958 -16.653 1.00 28.88 422 GLY A N 1
ATOM 3222 C CA . GLY A 1 422 ? -15.256 35.712 -16.558 1.00 28.88 422 GLY A CA 1
ATOM 3223 C C . GLY A 1 422 ? -16.475 34.955 -16.016 1.00 28.88 422 GLY A C 1
ATOM 3224 O O . GLY A 1 422 ? -17.335 35.574 -15.400 1.00 28.88 422 GLY A O 1
ATOM 3225 N N . GLU A 1 423 ? -16.568 33.638 -16.211 1.00 32.44 423 GLU A N 1
ATOM 3226 C CA . GLU A 1 423 ? -17.825 32.898 -15.970 1.00 32.44 423 GLU A CA 1
ATOM 3227 C C . GLU A 1 423 ? -17.939 32.253 -14.573 1.00 32.44 423 GLU A C 1
ATOM 3229 O O . GLU A 1 423 ? -19.038 31.934 -14.120 1.00 32.44 423 GLU A O 1
ATOM 3234 N N . TYR A 1 424 ? -16.826 32.084 -13.847 1.00 40.75 424 TYR A N 1
ATOM 3235 C CA . TYR A 1 424 ? -16.762 31.190 -12.673 1.00 40.75 424 TYR A CA 1
ATOM 3236 C C . TYR A 1 424 ? -16.488 31.899 -11.335 1.00 40.75 424 TYR A C 1
ATOM 3238 O O . TYR A 1 424 ? -16.175 31.255 -10.333 1.00 40.75 424 TYR A O 1
ATOM 3246 N N . ALA A 1 425 ? -16.675 33.222 -11.279 1.00 28.80 425 ALA A N 1
ATOM 3247 C CA . ALA A 1 425 ? -16.482 34.037 -10.072 1.00 28.80 425 ALA A CA 1
ATOM 3248 C C . ALA A 1 425 ? -17.420 33.682 -8.890 1.00 28.80 425 ALA A C 1
ATOM 3250 O O . ALA A 1 425 ? -17.193 34.135 -7.773 1.00 28.80 425 ALA A O 1
ATOM 3251 N N . HIS A 1 426 ? -18.453 32.861 -9.110 1.00 35.47 426 HIS A N 1
ATOM 3252 C CA . HIS A 1 426 ? -19.468 32.503 -8.111 1.00 35.47 426 HIS A CA 1
ATOM 3253 C C . HIS A 1 426 ? -19.243 31.139 -7.418 1.00 35.47 426 HIS A C 1
ATOM 3255 O O . HIS A 1 426 ? -19.994 30.781 -6.512 1.00 35.47 426 HIS A O 1
ATOM 3261 N N . LEU A 1 427 ? -18.212 30.372 -7.802 1.00 34.00 427 LEU A N 1
ATOM 3262 C CA . LEU A 1 427 ? -17.896 29.059 -7.205 1.00 34.00 427 LEU A CA 1
ATOM 3263 C C . LEU A 1 427 ? -16.892 29.133 -6.034 1.00 34.00 427 LEU A C 1
ATOM 3265 O O . LEU A 1 427 ? -16.517 28.104 -5.471 1.00 34.00 427 LEU A O 1
ATOM 3269 N N . ALA A 1 428 ? -16.460 30.342 -5.661 1.00 29.20 428 ALA A N 1
ATOM 3270 C CA . ALA A 1 428 ? -15.288 30.588 -4.817 1.00 29.20 428 ALA A CA 1
ATOM 3271 C C . ALA A 1 428 ? -15.445 30.261 -3.316 1.00 29.20 428 ALA A C 1
ATOM 3273 O O . ALA A 1 428 ? -14.443 30.219 -2.608 1.00 29.20 428 ALA A O 1
ATOM 3274 N N . GLU A 1 429 ? -16.656 29.980 -2.821 1.00 35.59 429 GLU A N 1
ATOM 3275 C CA . GLU A 1 429 ? -16.890 29.658 -1.406 1.00 35.59 429 GLU A CA 1
ATOM 3276 C C . GLU A 1 429 ? -17.710 28.364 -1.242 1.00 35.59 429 GLU A C 1
ATOM 3278 O O . GLU A 1 429 ? -18.907 28.305 -1.526 1.00 35.59 429 GLU A O 1
ATOM 3283 N N . HIS A 1 430 ? -17.079 27.299 -0.736 1.00 43.75 430 HIS A N 1
ATOM 3284 C CA . HIS A 1 430 ? -17.747 26.104 -0.189 1.00 43.75 430 HIS A CA 1
ATOM 3285 C C . HIS A 1 430 ? -18.725 25.306 -1.093 1.00 43.75 430 HIS A C 1
ATOM 3287 O O . HIS A 1 430 ? -19.579 24.595 -0.566 1.00 43.75 430 HIS A O 1
ATOM 3293 N N . GLY A 1 431 ? -18.622 25.333 -2.427 1.00 39.59 431 GLY A N 1
ATOM 3294 C CA . GLY A 1 431 ? -19.506 24.531 -3.303 1.00 39.59 431 GLY A CA 1
ATOM 3295 C C . GLY A 1 431 ? -19.445 23.012 -3.042 1.00 39.59 431 GLY A C 1
ATOM 3296 O O . GLY A 1 431 ? -20.462 22.382 -2.751 1.00 39.59 431 GLY A O 1
ATOM 3297 N N . ALA A 1 432 ? -18.232 22.445 -3.058 1.00 45.44 432 ALA A N 1
ATOM 3298 C CA . ALA A 1 432 ? -17.965 21.021 -2.816 1.00 45.44 432 ALA A CA 1
ATOM 3299 C C . ALA A 1 432 ? -18.483 20.541 -1.453 1.00 45.44 432 ALA A C 1
ATOM 3301 O O . ALA A 1 432 ? -19.185 19.537 -1.342 1.00 45.44 432 ALA A O 1
ATOM 3302 N N . THR A 1 433 ? -18.156 21.298 -0.402 1.00 45.50 433 THR A N 1
ATOM 3303 C CA . THR A 1 433 ? -18.592 20.970 0.952 1.00 45.50 433 THR A CA 1
ATOM 3304 C C . THR A 1 433 ? -20.097 21.149 1.089 1.00 45.50 433 THR A C 1
ATOM 3306 O O . THR A 1 433 ? -20.709 20.295 1.699 1.00 45.50 433 THR A O 1
ATOM 3309 N N . ARG A 1 434 ? -20.738 22.166 0.492 1.00 48.31 434 ARG A N 1
ATOM 3310 C CA . ARG A 1 434 ? -22.205 22.319 0.557 1.00 48.31 434 ARG A CA 1
ATOM 3311 C C . ARG A 1 434 ? -22.963 21.147 -0.073 1.00 48.31 434 ARG A C 1
ATOM 3313 O O . ARG A 1 434 ? -23.966 20.734 0.497 1.00 48.31 434 ARG A O 1
ATOM 3320 N N . GLN A 1 435 ? -22.477 20.571 -1.175 1.00 48.84 435 GLN A N 1
ATOM 3321 C CA . GLN A 1 435 ? -23.085 19.373 -1.777 1.00 48.84 435 GLN A CA 1
ATOM 3322 C C . GLN A 1 435 ? -23.022 18.148 -0.849 1.00 48.84 435 GLN A C 1
ATOM 3324 O O . GLN A 1 435 ? -24.011 17.433 -0.716 1.00 48.84 435 GLN A O 1
ATOM 3329 N N . LEU A 1 436 ? -21.892 17.929 -0.166 1.00 50.19 436 LEU A N 1
ATOM 3330 C CA . LEU A 1 436 ? -21.732 16.826 0.792 1.00 50.19 436 LEU A CA 1
ATOM 3331 C C . LEU A 1 436 ? -22.478 17.122 2.117 1.00 50.19 436 LEU A C 1
ATOM 3333 O O . LEU A 1 436 ? -23.205 16.287 2.645 1.00 50.19 436 LEU A O 1
ATOM 3337 N N . LEU A 1 437 ? -22.388 18.352 2.627 1.00 52.88 437 LEU A N 1
ATOM 3338 C CA . LEU A 1 437 ? -23.013 18.806 3.878 1.00 52.88 437 LEU A CA 1
ATOM 3339 C C . LEU A 1 437 ? -24.531 18.999 3.791 1.00 52.88 437 LEU A C 1
ATOM 3341 O O . LEU A 1 437 ? -25.174 19.079 4.837 1.00 52.88 437 LEU A O 1
ATOM 3345 N N . ALA A 1 438 ? -25.128 19.017 2.595 1.00 51.78 438 ALA A N 1
ATOM 3346 C CA . ALA A 1 438 ? -26.584 19.018 2.422 1.00 51.78 438 ALA A CA 1
ATOM 3347 C C . ALA A 1 438 ? -27.265 17.871 3.200 1.00 51.78 438 ALA A C 1
ATOM 3349 O O . ALA A 1 438 ? -28.390 18.018 3.676 1.00 51.78 438 ALA A O 1
ATOM 3350 N N . PHE A 1 439 ? -26.545 16.765 3.422 1.00 44.31 439 PHE A N 1
ATOM 3351 C CA . PHE A 1 439 ? -26.992 15.629 4.228 1.00 44.31 439 PHE A CA 1
ATOM 3352 C C . PHE A 1 439 ? -27.256 15.973 5.708 1.00 44.31 439 PHE A C 1
ATOM 3354 O O . PHE A 1 439 ? -28.142 15.375 6.318 1.00 44.31 439 PHE A O 1
ATOM 3361 N N . ARG A 1 440 ? -26.540 16.953 6.281 1.00 49.03 440 ARG A N 1
ATOM 3362 C CA . ARG A 1 440 ? -26.712 17.409 7.676 1.00 49.03 440 ARG A CA 1
ATOM 3363 C C . ARG A 1 440 ? -27.986 18.241 7.877 1.00 49.03 440 ARG A C 1
ATOM 3365 O O . ARG A 1 440 ? -28.468 18.358 8.997 1.00 49.03 440 ARG A O 1
ATOM 3372 N N . ALA A 1 441 ? -28.556 18.790 6.802 1.00 43.31 441 ALA A N 1
ATOM 3373 C CA . ALA A 1 441 ? -29.731 19.664 6.843 1.00 43.31 441 ALA A CA 1
ATOM 3374 C C . ALA A 1 441 ? -31.086 18.928 6.742 1.00 43.31 441 ALA A C 1
ATOM 3376 O O . ALA A 1 441 ? -32.126 19.577 6.634 1.00 43.31 441 ALA A O 1
ATOM 3377 N N . GLY A 1 442 ? -31.102 17.589 6.752 1.00 43.09 442 GLY A N 1
ATOM 3378 C CA . GLY A 1 442 ? -32.345 16.818 6.878 1.00 43.09 442 GLY A CA 1
ATOM 3379 C C . GLY A 1 442 ? -33.317 16.924 5.695 1.00 43.09 442 GLY A C 1
ATOM 3380 O O . GLY A 1 442 ? -34.518 16.754 5.882 1.00 43.09 442 GLY A O 1
ATOM 3381 N N . ARG A 1 443 ? -32.832 17.188 4.473 1.00 35.09 443 ARG A N 1
ATOM 3382 C CA . ARG A 1 443 ? -33.650 17.115 3.251 1.00 35.09 443 ARG A CA 1
ATOM 3383 C C . ARG A 1 443 ? -33.068 16.096 2.280 1.00 35.09 443 ARG A C 1
ATOM 3385 O O . ARG A 1 443 ? -31.917 16.208 1.869 1.00 35.09 443 ARG A O 1
ATOM 3392 N N . ALA A 1 444 ? -33.881 15.111 1.902 1.00 28.45 444 ALA A N 1
ATOM 3393 C CA . ALA A 1 444 ? -33.629 14.346 0.686 1.00 28.45 444 ALA A CA 1
ATOM 3394 C C . ALA A 1 444 ? -33.602 15.311 -0.520 1.00 28.45 444 ALA A C 1
ATOM 3396 O O . ALA A 1 444 ? -34.292 16.337 -0.475 1.00 28.45 444 ALA A O 1
ATOM 3397 N N . PRO A 1 445 ? -32.843 15.018 -1.593 1.00 28.41 445 PRO A N 1
ATOM 3398 C CA . PRO A 1 445 ? -32.994 15.761 -2.839 1.00 28.41 445 PRO A CA 1
ATOM 3399 C C . PRO A 1 445 ? -34.462 15.685 -3.280 1.00 28.41 445 PRO A C 1
ATOM 3401 O O . PRO A 1 445 ? -35.059 14.608 -3.277 1.00 28.41 445 PRO A O 1
ATOM 3404 N N . ALA A 1 446 ? -35.059 16.836 -3.596 1.00 27.03 446 ALA A N 1
ATOM 3405 C CA . ALA A 1 446 ? -36.469 16.919 -3.960 1.00 27.03 446 ALA A CA 1
ATOM 3406 C C . ALA A 1 446 ? -36.715 16.131 -5.258 1.00 27.03 446 ALA A C 1
ATOM 3408 O O . ALA A 1 446 ? -36.302 16.565 -6.330 1.00 27.03 446 ALA A O 1
ATOM 3409 N N . GLY A 1 447 ? -37.332 14.950 -5.143 1.00 31.08 447 GLY A N 1
ATOM 3410 C CA . GLY A 1 447 ? -37.367 13.991 -6.253 1.00 31.08 447 GLY A CA 1
ATOM 3411 C C . GLY A 1 447 ? -38.247 12.749 -6.077 1.00 31.08 447 GLY A C 1
ATOM 3412 O O . GLY A 1 447 ? -38.132 11.836 -6.881 1.00 31.08 447 GLY A O 1
ATOM 3413 N N . THR A 1 448 ? -39.133 12.703 -5.078 1.00 28.98 448 THR A N 1
ATOM 3414 C CA . THR A 1 448 ? -40.274 11.764 -5.002 1.00 28.98 448 THR A CA 1
ATOM 3415 C C . THR A 1 448 ? -41.365 12.416 -4.153 1.00 28.98 448 THR A C 1
ATOM 3417 O O . THR A 1 448 ? -41.074 12.856 -3.042 1.00 28.98 448 THR A O 1
ATOM 3420 N N . GLY A 1 449 ? -42.589 12.531 -4.676 1.00 28.08 449 GLY A N 1
ATOM 3421 C CA . GLY A 1 449 ? -43.697 13.207 -3.987 1.00 28.08 449 GLY A CA 1
ATOM 3422 C C . GLY A 1 449 ? -44.308 12.385 -2.846 1.00 28.08 449 GLY A C 1
ATOM 3423 O O . GLY A 1 449 ? -44.250 11.158 -2.874 1.00 28.08 449 GLY A O 1
ATOM 3424 N N . GLY A 1 450 ? -44.916 13.070 -1.871 1.00 26.83 450 GLY A N 1
ATOM 3425 C CA . GLY A 1 450 ? -45.642 12.449 -0.757 1.00 26.83 450 GLY A CA 1
ATOM 3426 C C . GLY A 1 450 ? -45.523 13.232 0.554 1.00 26.83 450 GLY A C 1
ATOM 3427 O O . GLY A 1 450 ? -44.563 13.044 1.290 1.00 26.83 450 GLY A O 1
ATOM 3428 N N . ASP A 1 451 ? -46.511 14.092 0.799 1.00 27.31 451 ASP A N 1
ATOM 3429 C CA . ASP A 1 451 ? -46.978 14.663 2.073 1.00 27.31 451 ASP A CA 1
ATOM 3430 C C . ASP A 1 451 ? -45.987 15.245 3.100 1.00 27.31 451 ASP A C 1
ATOM 3432 O O . ASP A 1 451 ? -45.221 14.576 3.791 1.00 27.31 451 ASP A O 1
ATOM 3436 N N . SER A 1 452 ? -46.127 16.558 3.297 1.00 28.72 452 SER A N 1
ATOM 3437 C CA . SER A 1 452 ? -45.497 17.321 4.368 1.00 28.72 452 SER A CA 1
ATOM 3438 C C . SER A 1 452 ? -46.288 17.240 5.678 1.00 28.72 452 SER A C 1
ATOM 3440 O O . SER A 1 452 ? -47.379 17.804 5.774 1.00 28.72 452 SER A O 1
ATOM 3442 N N . GLN A 1 453 ? -45.680 16.685 6.728 1.00 27.61 453 GLN A N 1
ATOM 3443 C CA . GLN A 1 453 ? -46.000 17.054 8.110 1.00 27.61 453 GLN A CA 1
ATOM 3444 C C . GLN A 1 453 ? -44.729 17.477 8.852 1.00 27.61 453 GLN A C 1
ATOM 3446 O O . GLN A 1 453 ? -43.655 16.901 8.688 1.00 27.61 453 GLN A O 1
ATOM 3451 N N . SER A 1 454 ? -44.846 18.560 9.617 1.00 29.20 454 SER A N 1
ATOM 3452 C CA . SER A 1 454 ? -43.735 19.268 10.251 1.00 29.20 454 SER A CA 1
ATOM 3453 C C . SER A 1 454 ? -43.228 18.561 11.509 1.00 29.20 454 SER A C 1
ATOM 3455 O O . SER A 1 454 ? -43.963 18.449 12.490 1.00 29.20 454 SER A O 1
ATOM 3457 N N . ALA A 1 455 ? -41.950 18.175 11.520 1.00 24.48 455 ALA A N 1
ATOM 3458 C CA . ALA A 1 455 ? -41.244 17.803 12.747 1.00 24.48 455 ALA A CA 1
ATOM 3459 C C . ALA A 1 455 ? -40.904 19.056 13.594 1.00 24.48 455 ALA A C 1
ATOM 3461 O O . ALA A 1 455 ? -40.656 20.123 13.021 1.00 24.48 455 ALA A O 1
ATOM 3462 N N . PRO A 1 456 ? -40.889 18.962 14.939 1.00 27.83 456 PRO A N 1
ATOM 3463 C CA . PRO A 1 456 ? -40.704 20.116 15.818 1.00 27.83 456 PRO A CA 1
ATOM 3464 C C . PRO A 1 456 ? -39.247 20.601 15.873 1.00 27.83 456 PRO A C 1
ATOM 3466 O O . PRO A 1 456 ? -38.300 19.833 15.705 1.00 27.83 456 PRO A O 1
ATOM 3469 N N . ALA A 1 457 ? -39.064 21.895 16.140 1.00 32.81 457 ALA A N 1
ATOM 3470 C CA . ALA A 1 457 ? -37.749 22.522 16.235 1.00 32.81 457 ALA A CA 1
ATOM 3471 C C . ALA A 1 457 ? -37.119 22.343 17.631 1.00 32.81 457 ALA A C 1
ATOM 3473 O O . ALA A 1 457 ? -37.726 22.736 18.624 1.00 32.81 457 ALA A O 1
ATOM 3474 N N . GLY A 1 458 ? -35.875 21.844 17.693 1.00 34.66 458 GLY A N 1
ATOM 3475 C CA . GLY A 1 458 ? -35.028 21.950 18.893 1.00 34.66 458 GLY A CA 1
ATOM 3476 C C . GLY A 1 458 ? -34.190 20.719 19.263 1.00 34.66 458 GLY A C 1
ATOM 3477 O O . GLY A 1 458 ? -34.515 20.067 20.245 1.00 34.66 458 GLY A O 1
ATOM 3478 N N . ALA A 1 459 ? -33.113 20.442 18.511 1.00 39.28 459 ALA A N 1
ATOM 3479 C CA . ALA A 1 459 ? -31.886 19.716 18.923 1.00 39.28 459 ALA A CA 1
ATOM 3480 C C . ALA A 1 459 ? -31.033 19.411 17.670 1.00 39.28 459 ALA A C 1
ATOM 3482 O O . ALA A 1 459 ? -31.097 18.320 17.107 1.00 39.28 459 ALA A O 1
ATOM 3483 N N . GLY A 1 460 ? -30.297 20.402 17.159 1.00 59.47 460 GLY A N 1
ATOM 3484 C CA . GLY A 1 460 ? -29.440 20.222 15.981 1.00 59.47 460 GLY A CA 1
ATOM 3485 C C . GLY A 1 460 ? -28.015 19.836 16.370 1.00 59.47 460 GLY A C 1
ATOM 3486 O O . GLY A 1 460 ? -27.480 20.429 17.297 1.00 59.47 460 GLY A O 1
ATOM 3487 N N . LEU A 1 461 ? -27.395 18.911 15.628 1.00 65.81 461 LEU A N 1
ATOM 3488 C CA . LEU A 1 461 ? -25.985 18.528 15.799 1.00 65.81 461 LEU A CA 1
ATOM 3489 C C . LEU A 1 461 ? -25.080 19.769 15.834 1.00 65.81 461 LEU A C 1
ATOM 3491 O O . LEU A 1 461 ? -25.186 20.636 14.959 1.00 65.81 461 LEU A O 1
ATOM 3495 N N . HIS A 1 462 ? -24.189 19.844 16.817 1.00 78.06 462 HIS A N 1
ATOM 3496 C CA . HIS A 1 462 ? -23.389 21.016 17.171 1.00 78.06 462 HIS A CA 1
ATOM 3497 C C . HIS A 1 462 ? -21.933 20.941 16.687 1.00 78.06 462 HIS A C 1
ATOM 3499 O O . HIS A 1 462 ? -21.266 21.975 16.621 1.00 78.06 462 HIS A O 1
ATOM 3505 N N . SER A 1 463 ? -21.435 19.760 16.313 1.00 76.31 463 SER A N 1
ATOM 3506 C CA . SER A 1 463 ? -20.075 19.557 15.792 1.00 76.31 463 SER A CA 1
ATOM 3507 C C . SER A 1 463 ? -19.760 20.475 14.599 1.00 76.31 463 SER A C 1
ATOM 3509 O O . SER A 1 463 ? -20.636 20.786 13.791 1.00 76.31 463 SER A O 1
ATOM 3511 N N . THR A 1 464 ? -18.524 20.957 14.451 1.00 75.62 464 THR A N 1
ATOM 3512 C CA . THR A 1 464 ? -18.176 21.976 13.432 1.00 75.62 464 THR A CA 1
ATOM 3513 C C . THR A 1 464 ? -17.060 21.518 12.502 1.00 75.62 464 THR A C 1
ATOM 3515 O O . THR A 1 464 ? -16.261 20.663 12.863 1.00 75.62 464 THR A O 1
ATOM 3518 N N . LEU A 1 465 ? -16.996 22.088 11.295 1.00 76.94 465 LEU A N 1
ATOM 3519 C CA . LEU A 1 465 ? -15.939 21.830 10.315 1.00 76.94 465 LEU A CA 1
ATOM 3520 C C . LEU A 1 465 ? -15.308 23.153 9.874 1.00 76.94 465 LEU A C 1
ATOM 3522 O O . LEU A 1 465 ? -16.020 24.065 9.459 1.00 76.94 465 LEU A O 1
ATOM 3526 N N . ARG A 1 466 ? -13.976 23.228 9.906 1.00 78.94 466 ARG A N 1
ATOM 3527 C CA . ARG A 1 466 ? -13.187 24.319 9.317 1.00 78.94 466 ARG A CA 1
ATOM 3528 C C . ARG A 1 466 ? -12.096 23.775 8.395 1.00 78.94 466 ARG A C 1
ATOM 3530 O O . ARG A 1 466 ? -11.523 22.719 8.662 1.00 78.94 466 ARG A O 1
ATOM 3537 N N . PHE A 1 467 ? -11.787 24.510 7.332 1.00 71.94 467 PHE A N 1
ATOM 3538 C CA . PHE A 1 467 ? -10.614 24.241 6.501 1.00 71.94 467 PHE A CA 1
ATOM 3539 C C . PHE A 1 467 ? -9.501 25.213 6.869 1.00 71.94 467 PHE A C 1
ATOM 3541 O O . PHE A 1 467 ? -9.735 26.416 6.955 1.00 71.94 467 PHE A O 1
ATOM 3548 N N . ASP A 1 468 ? -8.302 24.685 7.096 1.00 70.31 468 ASP A N 1
ATOM 3549 C CA . ASP A 1 468 ? -7.096 25.494 7.243 1.00 70.31 468 ASP A CA 1
ATOM 3550 C C . ASP A 1 468 ? -6.525 25.747 5.837 1.00 70.31 468 ASP A C 1
ATOM 3552 O O . ASP A 1 468 ? -6.221 24.792 5.112 1.00 70.31 468 ASP A O 1
ATOM 3556 N N . ASP A 1 469 ? -6.418 27.020 5.437 1.00 61.53 469 ASP A N 1
ATOM 3557 C CA . ASP A 1 469 ? -5.871 27.409 4.134 1.00 61.53 469 ASP A CA 1
ATOM 3558 C C . ASP A 1 469 ? -4.369 27.703 4.229 1.00 61.53 469 ASP A C 1
ATOM 3560 O O . ASP A 1 469 ? -3.944 28.763 4.687 1.00 61.53 469 ASP A O 1
ATOM 3564 N N . ASP A 1 470 ? -3.563 26.725 3.826 1.00 60.81 470 ASP A N 1
ATOM 3565 C CA . ASP A 1 470 ? -2.100 26.729 3.913 1.00 60.81 470 ASP A CA 1
ATOM 3566 C C . ASP A 1 470 ? -1.398 26.643 2.541 1.00 60.81 470 ASP A C 1
ATOM 3568 O O . ASP A 1 470 ? -0.167 26.590 2.463 1.00 60.81 470 ASP A O 1
ATOM 3572 N N . GLY A 1 471 ? -2.174 26.716 1.453 1.00 54.72 471 GLY A N 1
ATOM 3573 C CA . GLY A 1 471 ? -1.698 26.757 0.069 1.00 54.72 471 GLY A CA 1
ATOM 3574 C C . GLY A 1 471 ? -1.880 25.452 -0.718 1.00 54.72 471 GLY A C 1
ATOM 3575 O O . GLY A 1 471 ? -2.405 24.456 -0.229 1.00 54.72 471 GLY A O 1
ATOM 3576 N N . SER A 1 472 ? -1.453 25.480 -1.984 1.00 56.31 472 SER A N 1
ATOM 3577 C CA . SER A 1 472 ? -1.445 24.323 -2.891 1.00 56.31 472 SER A CA 1
ATOM 3578 C C . SER A 1 472 ? -0.022 23.776 -3.038 1.00 56.31 472 SER A C 1
ATOM 3580 O O . SER A 1 472 ? 0.932 24.546 -3.212 1.00 56.31 472 SER A O 1
ATOM 3582 N N . LEU A 1 473 ? 0.115 22.450 -2.959 1.00 54.28 473 LEU A N 1
ATOM 3583 C CA . LEU A 1 473 ? 1.385 21.727 -3.080 1.00 54.28 473 LEU A CA 1
ATOM 3584 C C . LEU A 1 473 ? 1.404 20.709 -4.223 1.00 54.28 473 LEU A C 1
ATOM 3586 O O . LEU A 1 473 ? 2.498 20.338 -4.653 1.00 54.28 473 LEU A O 1
ATOM 3590 N N . LEU A 1 474 ? 0.252 20.227 -4.702 1.00 54.12 474 LEU A N 1
ATOM 3591 C CA . LEU A 1 474 ? 0.232 19.134 -5.668 1.00 54.12 474 LEU A CA 1
ATOM 3592 C C . LEU A 1 474 ? 0.317 19.624 -7.130 1.00 54.12 474 LEU A C 1
ATOM 3594 O O . LEU A 1 474 ? -0.321 20.610 -7.513 1.00 54.12 474 LEU A O 1
ATOM 3598 N N . PRO A 1 475 ? 1.126 18.948 -7.969 1.00 52.28 475 PRO A N 1
ATOM 3599 C CA . PRO A 1 475 ? 1.344 19.301 -9.368 1.00 52.28 475 PRO A CA 1
ATOM 3600 C C . PRO A 1 475 ? 0.306 18.603 -10.261 1.00 52.28 475 PRO A C 1
ATOM 3602 O O . PRO A 1 475 ? 0.637 17.712 -11.037 1.00 52.28 475 PRO A O 1
ATOM 3605 N N . THR A 1 476 ? -0.972 18.937 -10.094 1.00 53.06 476 THR A N 1
ATOM 3606 C CA . THR A 1 476 ? -2.086 18.173 -10.679 1.00 53.06 476 THR A CA 1
ATOM 3607 C C . THR A 1 476 ? -3.004 19.063 -11.506 1.00 53.06 476 THR A C 1
ATOM 3609 O O . THR A 1 476 ? -3.259 20.207 -11.136 1.00 53.06 476 THR A O 1
ATOM 3612 N N . TYR A 1 477 ? -3.508 18.536 -12.625 1.00 53.50 477 TYR A N 1
ATOM 3613 C CA . TYR A 1 477 ? -4.433 19.256 -13.508 1.00 53.50 477 TYR A CA 1
ATOM 3614 C C . TYR A 1 477 ? -5.819 19.410 -12.875 1.00 53.50 477 TYR A C 1
ATOM 3616 O O . TYR A 1 477 ? -6.457 20.450 -13.018 1.00 53.50 477 TYR A O 1
ATOM 3624 N N . LEU A 1 478 ? -6.252 18.407 -12.108 1.00 60.00 478 LEU A N 1
ATOM 3625 C CA . LEU A 1 478 ? -7.380 18.533 -11.193 1.00 60.00 478 LEU A CA 1
ATOM 3626 C C . LEU A 1 478 ? -6.966 19.333 -9.940 1.00 60.00 478 LEU A C 1
ATOM 3628 O O . LEU A 1 478 ? -5.841 19.168 -9.455 1.00 60.00 478 LEU A O 1
ATOM 3632 N N . PRO A 1 479 ? -7.861 20.144 -9.346 1.00 63.12 479 PRO A N 1
ATOM 3633 C CA . PRO A 1 479 ? -7.613 20.848 -8.086 1.00 63.12 479 PRO A CA 1
ATOM 3634 C C . PRO A 1 479 ? -7.788 19.900 -6.886 1.00 63.12 479 PRO A C 1
ATOM 3636 O O . PRO A 1 479 ? -8.684 20.050 -6.051 1.00 63.12 479 PRO A O 1
ATOM 3639 N N . VAL A 1 480 ? -6.914 18.894 -6.812 1.00 68.12 480 VAL A N 1
ATOM 3640 C CA . VAL A 1 480 ? -6.995 17.744 -5.897 1.00 68.12 480 VAL A CA 1
ATOM 3641 C C . VAL A 1 480 ? -7.121 18.157 -4.441 1.00 68.12 480 VAL A C 1
ATOM 3643 O O . VAL A 1 480 ? -7.915 17.557 -3.724 1.00 68.12 480 VAL A O 1
ATOM 3646 N N . GLU A 1 481 ? -6.412 19.202 -4.001 1.00 72.38 481 GLU A N 1
ATOM 3647 C CA . GLU A 1 481 ? -6.478 19.647 -2.603 1.00 72.38 481 GLU A CA 1
ATOM 3648 C C . GLU A 1 481 ? -7.896 20.073 -2.200 1.00 72.38 481 GLU A C 1
ATOM 3650 O O . GLU A 1 481 ? -8.285 19.892 -1.052 1.00 72.38 481 GLU A O 1
ATOM 3655 N N . HIS A 1 482 ? -8.696 20.593 -3.138 1.00 74.06 482 HIS A N 1
ATOM 3656 C CA . HIS A 1 482 ? -10.066 21.029 -2.870 1.00 74.06 482 HIS A CA 1
ATOM 3657 C C . HIS A 1 482 ? -11.001 19.826 -2.718 1.00 74.06 482 HIS A C 1
ATOM 3659 O O . HIS A 1 482 ? -11.726 19.733 -1.729 1.00 74.06 482 HIS A O 1
ATOM 3665 N N . GLY A 1 483 ? -10.965 18.885 -3.669 1.00 76.94 483 GLY A N 1
ATOM 3666 C CA . GLY A 1 483 ? -11.810 17.688 -3.627 1.00 76.94 483 GLY A CA 1
ATOM 3667 C C . GLY A 1 483 ? -11.412 16.725 -2.503 1.00 76.94 483 GLY A C 1
ATOM 3668 O O . GLY A 1 483 ? -12.280 16.205 -1.804 1.00 76.94 483 GLY A O 1
ATOM 3669 N N . ALA A 1 484 ? -10.111 16.544 -2.257 1.00 82.31 484 ALA A N 1
ATOM 3670 C CA . ALA A 1 484 ? -9.610 15.731 -1.152 1.00 82.31 484 ALA A CA 1
ATOM 3671 C C . ALA A 1 484 ? -9.946 16.354 0.211 1.00 82.31 484 ALA A C 1
ATOM 3673 O O . ALA A 1 484 ? -10.443 15.647 1.087 1.00 82.31 484 ALA A O 1
ATOM 3674 N N . ALA A 1 485 ? -9.761 17.672 0.387 1.00 80.44 485 ALA A N 1
ATOM 3675 C CA . ALA A 1 485 ? -10.163 18.346 1.621 1.00 80.44 485 ALA A CA 1
ATOM 3676 C C . ALA A 1 485 ? -11.681 18.282 1.822 1.00 80.44 485 ALA A C 1
ATOM 3678 O O . ALA A 1 485 ? -12.126 17.980 2.923 1.00 80.44 485 ALA A O 1
ATOM 3679 N N . ALA A 1 486 ? -12.487 18.488 0.774 1.00 80.50 486 ALA A N 1
ATOM 3680 C CA . ALA A 1 486 ? -13.941 18.371 0.865 1.00 80.50 486 ALA A CA 1
ATOM 3681 C C . ALA A 1 486 ? -14.389 16.958 1.282 1.00 80.50 486 ALA A C 1
ATOM 3683 O O . ALA A 1 486 ? -15.213 16.837 2.187 1.00 80.50 486 ALA A O 1
ATOM 3684 N N . ALA A 1 487 ? -13.815 15.904 0.690 1.00 85.25 487 ALA A N 1
ATOM 3685 C CA . ALA A 1 487 ? -14.128 14.517 1.039 1.00 85.25 487 ALA A CA 1
ATOM 3686 C C . ALA A 1 487 ? -13.694 14.157 2.474 1.00 85.25 487 ALA A C 1
ATOM 3688 O O . ALA A 1 487 ? -14.484 13.598 3.234 1.00 85.25 487 ALA A O 1
ATOM 3689 N N . LEU A 1 488 ? -12.473 14.528 2.880 1.00 87.88 488 LEU A N 1
ATOM 3690 C CA . LEU A 1 488 ? -11.959 14.289 4.236 1.00 87.88 488 LEU A CA 1
ATOM 3691 C C . LEU A 1 488 ? -12.674 15.135 5.299 1.00 87.88 488 LEU A C 1
ATOM 3693 O O . LEU A 1 488 ? -12.902 14.662 6.408 1.00 87.88 488 LEU A O 1
ATOM 3697 N N . GLY A 1 489 ? -13.072 16.363 4.968 1.00 83.25 489 GLY A N 1
ATOM 3698 C CA . GLY A 1 489 ? -13.869 17.226 5.840 1.00 83.25 489 GLY A CA 1
ATOM 3699 C C . GLY A 1 489 ? -15.281 16.685 6.048 1.00 83.25 489 GLY A C 1
ATOM 3700 O O . GLY A 1 489 ? -15.757 16.651 7.181 1.00 83.25 489 GLY A O 1
ATOM 3701 N N . ALA A 1 490 ? -15.922 16.193 4.982 1.00 82.12 490 ALA A N 1
ATOM 3702 C CA . ALA A 1 490 ? -17.217 15.523 5.068 1.00 82.12 490 ALA A CA 1
ATOM 3703 C C . ALA A 1 490 ? -17.140 14.226 5.893 1.00 82.12 490 ALA A C 1
ATOM 3705 O O . ALA A 1 490 ? -17.974 14.026 6.774 1.00 82.12 490 ALA A O 1
ATOM 3706 N N . LEU A 1 491 ? -16.109 13.395 5.685 1.00 90.81 491 LEU A N 1
ATOM 3707 C CA . LEU A 1 491 ? -15.833 12.216 6.516 1.00 90.81 491 LEU A CA 1
ATOM 3708 C C . LEU A 1 491 ? -15.639 12.594 7.991 1.00 90.81 491 LEU A C 1
ATOM 3710 O O . LEU A 1 491 ? -16.324 12.056 8.859 1.00 90.81 491 LEU A O 1
ATOM 3714 N N . GLY A 1 492 ? -14.723 13.522 8.277 1.00 88.25 492 GLY A N 1
ATOM 3715 C CA . GLY A 1 492 ? -14.394 13.929 9.640 1.00 88.25 492 GLY A CA 1
ATOM 3716 C C . GLY A 1 492 ? -15.604 14.490 10.381 1.00 88.25 492 GLY A C 1
ATOM 3717 O O . GLY A 1 492 ? -15.832 14.131 11.535 1.00 88.25 492 GLY A O 1
ATOM 3718 N N . LEU A 1 493 ? -16.425 15.302 9.708 1.00 84.31 493 LEU A N 1
ATOM 3719 C CA . LEU A 1 493 ? -17.664 15.806 10.290 1.00 84.31 493 LEU A CA 1
ATOM 3720 C C . LEU A 1 493 ? -18.715 14.707 10.471 1.00 84.31 493 LEU A C 1
ATOM 3722 O O . LEU A 1 493 ? -19.325 14.659 11.527 1.00 84.31 493 LEU A O 1
ATOM 3726 N N . ALA A 1 494 ? -18.892 13.785 9.523 1.00 84.62 494 ALA A N 1
ATOM 3727 C CA . ALA A 1 494 ? -19.825 12.668 9.697 1.00 84.62 494 ALA A CA 1
ATOM 3728 C C . ALA A 1 494 ? -19.441 11.769 10.882 1.00 84.62 494 ALA A C 1
ATOM 3730 O O . ALA A 1 494 ? -20.311 11.280 11.601 1.00 84.62 494 ALA A O 1
ATOM 3731 N N . CYS A 1 495 ? -18.139 11.582 11.114 1.00 91.81 495 CYS A N 1
ATOM 3732 C CA . CYS A 1 495 ? -17.614 10.922 12.305 1.00 91.81 495 CYS A CA 1
ATOM 3733 C C . CYS A 1 495 ? -17.886 11.732 13.585 1.00 91.81 495 CYS A C 1
ATOM 3735 O O . CYS A 1 495 ? -18.216 11.140 14.609 1.00 91.81 495 CYS A O 1
ATOM 3737 N N . ALA A 1 496 ? -17.765 13.063 13.548 1.00 87.19 496 ALA A N 1
ATOM 3738 C CA . ALA A 1 496 ? -18.100 13.926 14.682 1.00 87.19 496 ALA A CA 1
ATOM 3739 C C . ALA A 1 496 ? -19.602 13.883 15.007 1.00 87.19 496 ALA A C 1
ATOM 3741 O O . ALA A 1 496 ? -19.961 13.599 16.145 1.00 87.19 496 ALA A O 1
ATOM 3742 N N . ASP A 1 497 ? -20.458 14.049 13.997 1.00 84.44 497 ASP A N 1
ATOM 3743 C CA . ASP A 1 497 ? -21.915 13.960 14.093 1.00 84.44 497 ASP A CA 1
ATOM 3744 C C . ASP A 1 497 ? -22.347 12.585 14.647 1.00 84.44 497 ASP A C 1
ATOM 3746 O O . ASP A 1 497 ? -23.161 12.510 15.566 1.00 84.44 497 ASP A O 1
ATOM 3750 N N . LEU A 1 498 ? -21.779 11.478 14.141 1.00 86.62 498 LEU A N 1
ATOM 3751 C CA . LEU A 1 498 ? -22.069 10.128 14.645 1.00 86.62 498 LEU A CA 1
ATOM 3752 C C . LEU A 1 498 ? -21.584 9.922 16.086 1.00 86.62 498 LEU A C 1
ATOM 3754 O O . LEU A 1 498 ? -22.251 9.233 16.852 1.00 86.62 498 LEU A O 1
ATOM 3758 N N . PHE A 1 499 ? -20.450 10.504 16.475 1.00 90.50 499 PHE A N 1
ATOM 3759 C CA . PHE A 1 499 ? -19.996 10.472 17.866 1.00 90.50 499 PHE A CA 1
ATOM 3760 C C . PHE A 1 499 ? -20.956 11.249 18.773 1.00 90.50 499 PHE A C 1
ATOM 3762 O O . PHE A 1 499 ? -21.424 10.698 19.765 1.00 90.50 499 PHE A O 1
ATOM 3769 N N . GLU A 1 500 ? -21.347 12.458 18.374 1.00 87.25 500 GLU A N 1
ATOM 3770 C CA . GLU A 1 500 ? -22.300 13.304 19.092 1.00 87.25 500 GLU A CA 1
ATOM 3771 C C . GLU A 1 500 ? -23.668 12.616 19.261 1.00 87.25 500 GLU A C 1
ATOM 3773 O O . GLU A 1 500 ? -24.203 12.582 20.366 1.00 87.25 500 GLU A O 1
ATOM 3778 N N . MET A 1 501 ? -24.186 11.941 18.225 1.00 84.56 501 MET A N 1
ATOM 3779 C CA . MET A 1 501 ? -25.399 11.104 18.318 1.00 84.56 501 MET A CA 1
ATOM 3780 C C . MET A 1 501 ? -25.278 9.935 19.308 1.00 84.56 501 MET A C 1
ATOM 3782 O O . MET A 1 501 ? -26.291 9.411 19.770 1.00 84.56 501 MET A O 1
ATOM 3786 N N . ARG A 1 502 ? -24.057 9.481 19.609 1.00 87.88 502 ARG A N 1
ATOM 3787 C CA . ARG A 1 502 ? -23.798 8.335 20.492 1.00 87.88 502 ARG A CA 1
ATOM 3788 C C . ARG A 1 502 ? -23.469 8.741 21.926 1.00 87.88 502 ARG A C 1
ATOM 3790 O O . ARG A 1 502 ? -23.738 7.951 22.830 1.00 87.88 502 ARG A O 1
ATOM 3797 N N . THR A 1 503 ? -22.887 9.918 22.146 1.00 90.94 503 THR A N 1
ATOM 3798 C CA . THR A 1 503 ? -22.367 10.360 23.456 1.00 90.94 503 THR A CA 1
ATOM 3799 C C . THR A 1 503 ? -22.998 11.648 23.983 1.00 90.94 503 THR A C 1
ATOM 3801 O O . THR A 1 503 ? -22.909 11.903 25.183 1.00 90.94 503 THR A O 1
ATOM 3804 N N . GLY A 1 504 ? -23.623 12.451 23.118 1.00 86.88 504 GLY A N 1
ATOM 3805 C CA . GLY A 1 504 ? -23.998 13.841 23.390 1.00 86.88 504 GLY A CA 1
ATOM 3806 C C . GLY A 1 504 ? -22.825 14.831 23.315 1.00 86.88 504 GLY A C 1
ATOM 3807 O O . GLY A 1 504 ? -23.012 16.010 23.601 1.00 86.88 504 GLY A O 1
ATOM 3808 N N . GLU A 1 505 ? -21.616 14.379 22.962 1.00 88.56 505 GLU A N 1
ATOM 3809 C CA . GLU A 1 505 ? -20.410 15.210 22.932 1.00 88.56 505 GLU A CA 1
ATOM 3810 C C . GLU A 1 505 ? -20.098 15.692 21.509 1.00 88.56 505 GLU A C 1
ATOM 3812 O O . GLU A 1 505 ? -19.652 14.932 20.648 1.00 88.56 505 GLU A O 1
ATOM 3817 N N . ALA A 1 506 ? -20.322 16.984 21.277 1.00 85.69 506 ALA A N 1
ATOM 3818 C CA . ALA A 1 506 ? -19.968 17.664 20.039 1.00 85.69 506 ALA A CA 1
ATOM 3819 C C . ALA A 1 506 ? -18.463 17.960 19.962 1.00 85.69 506 ALA A C 1
ATOM 3821 O O . ALA A 1 506 ? -17.817 18.230 20.976 1.00 85.69 506 ALA A O 1
ATOM 3822 N N . GLN A 1 507 ? -17.898 17.991 18.752 1.00 86.81 507 GLN A N 1
ATOM 3823 C CA . GLN A 1 507 ? -16.475 18.290 18.567 1.00 86.81 507 GLN A CA 1
ATOM 3824 C C . GLN A 1 507 ? -16.158 19.111 17.314 1.00 86.81 507 GLN A C 1
ATOM 3826 O O . GLN A 1 507 ? -16.898 19.131 16.330 1.00 86.81 507 GLN A O 1
ATOM 3831 N N . GLN A 1 508 ? -15.023 19.807 17.358 1.00 83.94 508 GLN A N 1
ATOM 3832 C CA . GLN A 1 508 ? -14.517 20.596 16.239 1.00 83.94 508 GLN A CA 1
ATOM 3833 C C . GLN A 1 508 ? -13.653 19.728 15.328 1.00 83.94 508 GLN A C 1
ATOM 3835 O O . GLN A 1 508 ? -12.740 19.045 15.798 1.00 83.94 508 GLN A O 1
ATOM 3840 N N . VAL A 1 509 ? -13.905 19.810 14.025 1.00 83.06 509 VAL A N 1
ATOM 3841 C CA . VAL A 1 509 ? -13.151 19.151 12.958 1.00 83.06 509 VAL A CA 1
ATOM 3842 C C . VAL A 1 509 ? -12.386 20.203 12.161 1.00 83.06 509 VAL A C 1
ATOM 3844 O O . VAL A 1 509 ? -12.950 21.212 11.735 1.00 83.06 509 VAL A O 1
ATOM 3847 N N . ALA A 1 510 ? -11.098 19.968 11.930 1.00 80.19 510 ALA A N 1
ATOM 3848 C CA . ALA A 1 510 ? -10.262 20.800 11.071 1.00 80.19 510 ALA A CA 1
ATOM 3849 C C . ALA A 1 510 ? -9.519 19.941 10.043 1.00 80.19 510 ALA A C 1
ATOM 3851 O O . ALA A 1 510 ? -8.989 18.885 10.388 1.00 80.19 510 ALA A O 1
ATOM 3852 N N . VAL A 1 511 ? -9.455 20.402 8.793 1.00 79.38 511 VAL A N 1
ATOM 3853 C CA . VAL A 1 511 ? -8.713 19.738 7.709 1.00 79.38 511 VAL A CA 1
ATOM 3854 C C . VAL A 1 511 ? -7.800 20.754 7.026 1.00 79.38 511 VAL A C 1
ATOM 3856 O O . VAL A 1 511 ? -8.265 21.798 6.572 1.00 79.38 511 VAL A O 1
ATOM 3859 N N . SER A 1 512 ? -6.503 20.448 6.941 1.00 76.19 512 SER A N 1
ATOM 3860 C CA . SER A 1 512 ? -5.557 21.214 6.115 1.00 76.19 512 SER A CA 1
ATOM 3861 C C . SER A 1 512 ? -5.742 20.847 4.645 1.00 76.19 512 SER A C 1
ATOM 3863 O O . SER A 1 512 ? -5.805 19.664 4.301 1.00 76.19 512 SER A O 1
ATOM 3865 N N . ARG A 1 513 ? -5.812 21.858 3.773 1.00 74.69 513 ARG A N 1
ATOM 3866 C CA . ARG A 1 513 ? -5.903 21.657 2.319 1.00 74.69 513 ARG A CA 1
ATOM 3867 C C . ARG A 1 513 ? -4.619 21.037 1.771 1.00 74.69 513 ARG A C 1
ATOM 3869 O O . ARG A 1 513 ? -4.692 20.090 0.987 1.00 74.69 513 ARG A O 1
ATOM 3876 N N . THR A 1 514 ? -3.462 21.494 2.251 1.00 71.94 514 THR A N 1
ATOM 3877 C CA . THR A 1 514 ? -2.157 20.894 1.950 1.00 71.94 514 THR A CA 1
ATOM 3878 C C . THR A 1 514 ? -2.104 19.421 2.350 1.00 71.94 514 THR A C 1
ATOM 3880 O O . THR A 1 514 ? -1.836 18.578 1.496 1.00 71.94 514 THR A O 1
ATOM 3883 N N . ASP A 1 515 ? -2.379 19.086 3.616 1.00 75.38 515 ASP A N 1
ATOM 3884 C CA . ASP A 1 515 ? -2.289 17.704 4.111 1.00 75.38 515 ASP A CA 1
ATOM 3885 C C . ASP A 1 515 ? -3.300 16.788 3.400 1.00 75.38 515 ASP A C 1
ATOM 3887 O O . ASP A 1 515 ? -2.971 15.650 3.068 1.00 75.38 515 ASP A O 1
ATOM 3891 N N . ALA A 1 516 ? -4.505 17.288 3.099 1.00 78.06 516 ALA A N 1
ATOM 3892 C CA . ALA A 1 516 ? -5.507 16.559 2.323 1.00 78.06 516 ALA A CA 1
ATOM 3893 C C . ALA A 1 516 ? -5.043 16.265 0.889 1.00 78.06 516 ALA A C 1
ATOM 3895 O O . ALA A 1 516 ? -5.248 15.155 0.398 1.00 78.06 516 ALA A O 1
ATOM 3896 N N . GLY A 1 517 ? -4.371 17.221 0.239 1.00 74.81 517 GLY A N 1
ATOM 3897 C CA . GLY A 1 517 ? -3.667 16.983 -1.018 1.00 74.81 517 GLY A CA 1
ATOM 3898 C C . GLY A 1 517 ? -2.620 15.878 -0.862 1.00 74.81 517 GLY A C 1
ATOM 3899 O O . GLY A 1 517 ? -2.713 14.849 -1.530 1.00 74.81 517 GLY A O 1
ATOM 3900 N N . LEU A 1 518 ? -1.673 16.044 0.068 1.00 74.94 518 LEU A N 1
ATOM 3901 C CA . LEU A 1 518 ? -0.584 15.088 0.326 1.00 74.94 518 LEU A CA 1
ATOM 3902 C C . LEU A 1 518 ? -1.077 13.656 0.595 1.00 74.94 518 LEU A C 1
ATOM 3904 O O . LEU A 1 518 ? -0.447 12.703 0.137 1.00 74.94 518 LEU A O 1
ATOM 3908 N N . ALA A 1 519 ? -2.214 13.486 1.274 1.00 80.06 519 ALA A N 1
ATOM 3909 C CA . ALA A 1 519 ? -2.806 12.174 1.533 1.00 80.06 519 ALA A CA 1
ATOM 3910 C C . ALA A 1 519 ? -3.193 11.411 0.252 1.00 80.06 519 ALA A C 1
ATOM 3912 O O . ALA A 1 519 ? -3.132 10.185 0.239 1.00 80.06 519 ALA A O 1
ATOM 3913 N N . THR A 1 520 ? -3.490 12.101 -0.857 1.00 80.12 520 THR A N 1
ATOM 3914 C CA . THR A 1 520 ? -3.723 11.456 -2.171 1.00 80.12 520 THR A CA 1
ATOM 3915 C C . THR A 1 520 ? -2.453 10.928 -2.857 1.00 80.12 520 THR A C 1
ATOM 3917 O O . THR A 1 520 ? -2.497 10.343 -3.943 1.00 80.12 520 THR A O 1
ATOM 3920 N N . ALA A 1 521 ? -1.307 11.125 -2.207 1.00 74.44 521 ALA A N 1
ATOM 3921 C CA . ALA A 1 521 ? 0.016 10.687 -2.615 1.00 74.44 521 ALA A CA 1
ATOM 3922 C C . ALA A 1 521 ? 0.701 9.836 -1.525 1.00 74.44 521 ALA A C 1
ATOM 3924 O O . ALA A 1 521 ? 1.927 9.724 -1.525 1.00 74.44 521 ALA A O 1
ATOM 3925 N N . GLY A 1 522 ? -0.060 9.251 -0.585 1.00 73.81 522 GLY A N 1
ATOM 3926 C CA . GLY A 1 522 ? 0.459 8.588 0.622 1.00 73.81 522 GLY A CA 1
ATOM 3927 C C . GLY A 1 522 ? 1.584 7.575 0.368 1.00 73.81 522 GLY A C 1
ATOM 3928 O O . GLY A 1 522 ? 2.599 7.589 1.069 1.00 73.81 522 GLY A O 1
ATOM 3929 N N . TYR A 1 523 ? 1.477 6.772 -0.696 1.00 73.19 523 TYR A N 1
ATOM 3930 C CA . TYR A 1 523 ? 2.508 5.806 -1.107 1.00 73.19 523 TYR A CA 1
ATOM 3931 C C . TYR A 1 523 ? 3.855 6.416 -1.531 1.00 73.19 523 TYR A C 1
ATOM 3933 O O . TYR A 1 523 ? 4.848 5.696 -1.566 1.00 73.19 523 TYR A O 1
ATOM 3941 N N . LEU A 1 524 ? 3.948 7.712 -1.848 1.00 67.69 524 LEU A N 1
ATOM 3942 C CA . LEU A 1 524 ? 5.247 8.365 -2.063 1.00 67.69 524 LEU A CA 1
ATOM 3943 C C . LEU A 1 524 ? 5.982 8.584 -0.733 1.00 67.69 524 LEU A C 1
ATOM 3945 O O . LEU A 1 524 ? 7.207 8.636 -0.695 1.00 67.69 524 LEU A O 1
ATOM 3949 N N . PHE A 1 525 ? 5.243 8.698 0.370 1.00 69.06 525 PHE A N 1
ATOM 3950 C CA . PHE A 1 525 ? 5.770 9.063 1.684 1.00 69.06 525 PHE A CA 1
ATOM 3951 C C . PHE A 1 525 ? 5.923 7.876 2.636 1.00 69.06 525 PHE A C 1
ATOM 3953 O O . PHE A 1 525 ? 6.414 8.061 3.754 1.00 69.06 525 PHE A O 1
ATOM 3960 N N . ILE A 1 526 ? 5.541 6.664 2.212 1.00 70.38 526 ILE A N 1
ATOM 3961 C CA . ILE A 1 526 ? 5.809 5.461 2.995 1.00 70.38 526 ILE A CA 1
ATOM 3962 C C . ILE A 1 526 ? 7.324 5.234 3.098 1.00 70.38 526 ILE A C 1
ATOM 3964 O O . ILE A 1 526 ? 8.045 5.273 2.102 1.00 70.38 526 ILE A O 1
ATOM 3968 N N . LYS A 1 527 ? 7.822 4.979 4.306 1.00 66.62 527 LYS A N 1
ATOM 3969 C CA . LYS A 1 527 ? 9.198 4.521 4.534 1.00 66.62 527 LYS A CA 1
ATOM 3970 C C . LYS A 1 527 ? 9.164 3.238 5.336 1.00 66.62 527 LYS A C 1
ATOM 3972 O O . LYS A 1 527 ? 8.586 3.199 6.417 1.00 66.62 527 LYS A O 1
ATOM 3977 N N . ILE A 1 528 ? 9.783 2.201 4.800 1.00 65.94 528 ILE A N 1
ATOM 3978 C CA . ILE A 1 528 ? 9.896 0.875 5.393 1.00 65.94 528 ILE A CA 1
ATOM 3979 C C . ILE A 1 528 ? 11.357 0.678 5.795 1.00 65.94 528 ILE A C 1
ATOM 3981 O O . ILE A 1 528 ? 12.258 0.869 4.979 1.00 65.94 528 ILE A O 1
ATOM 3985 N N . ASP A 1 529 ? 11.584 0.318 7.053 1.00 59.81 529 ASP A N 1
ATOM 3986 C CA . ASP A 1 529 ? 12.913 0.157 7.640 1.00 59.81 529 ASP A CA 1
ATOM 3987 C C . ASP A 1 529 ? 13.697 -0.999 6.989 1.00 59.81 529 ASP A C 1
ATOM 3989 O O . ASP A 1 529 ? 13.131 -2.056 6.685 1.00 59.81 529 ASP A O 1
ATOM 3993 N N . ALA A 1 530 ? 15.008 -0.810 6.821 1.00 48.50 530 ALA A N 1
ATOM 3994 C CA . ALA A 1 530 ? 15.939 -1.826 6.331 1.00 48.50 530 ALA A CA 1
ATOM 3995 C C . ALA A 1 530 ? 15.991 -3.051 7.255 1.00 48.50 530 ALA A C 1
ATOM 3997 O O . ALA A 1 530 ? 16.046 -4.177 6.769 1.00 48.50 530 ALA A O 1
ATOM 3998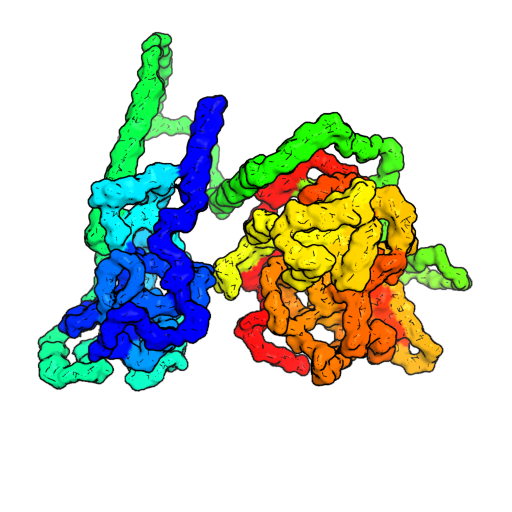 N N . ALA A 1 531 ? 15.845 -2.846 8.569 1.00 43.22 531 ALA A N 1
ATOM 3999 C CA . ALA A 1 531 ? 15.745 -3.920 9.560 1.00 43.22 531 ALA A CA 1
ATOM 4000 C C . ALA A 1 531 ? 14.386 -4.666 9.540 1.00 43.22 531 ALA A C 1
ATOM 4002 O O . ALA A 1 531 ? 14.143 -5.582 10.333 1.00 43.22 531 ALA A O 1
ATOM 4003 N N . GLY A 1 532 ? 13.445 -4.264 8.676 1.00 41.72 532 GLY A N 1
ATOM 4004 C CA . GLY A 1 532 ? 12.181 -4.967 8.453 1.00 41.72 532 GLY A CA 1
ATOM 4005 C C . GLY A 1 532 ? 12.313 -6.182 7.523 1.00 41.72 532 GLY A C 1
ATOM 4006 O O . GLY A 1 532 ? 13.266 -6.284 6.757 1.00 41.72 532 GLY A O 1
ATOM 4007 N N . PRO A 1 533 ? 11.308 -7.083 7.491 1.00 36.72 533 PRO A N 1
ATOM 4008 C CA . PRO A 1 533 ? 11.291 -8.262 6.606 1.00 36.72 533 PRO A CA 1
ATOM 4009 C C . PRO A 1 533 ? 11.215 -7.928 5.099 1.00 36.72 533 PRO A C 1
ATOM 4011 O O . PRO A 1 533 ? 11.070 -8.824 4.271 1.00 36.72 533 PRO A O 1
ATOM 4014 N N . TYR A 1 534 ? 11.279 -6.644 4.749 1.00 42.84 534 TYR A N 1
ATOM 4015 C CA . TYR A 1 534 ? 11.126 -6.103 3.404 1.00 42.84 534 TYR A CA 1
ATOM 4016 C C . TYR A 1 534 ? 12.426 -5.493 2.841 1.00 42.84 534 TYR A C 1
ATOM 4018 O O . TYR A 1 534 ? 12.403 -4.987 1.725 1.00 42.84 534 TYR A O 1
ATOM 4026 N N . GLY A 1 535 ? 13.550 -5.548 3.574 1.00 44.56 535 GLY A N 1
ATOM 4027 C CA . GLY A 1 535 ? 14.877 -5.138 3.077 1.00 44.56 535 GLY A CA 1
ATOM 4028 C C . GLY A 1 535 ? 15.092 -3.627 2.926 1.00 44.56 535 GLY A C 1
ATOM 4029 O O . GLY A 1 535 ? 16.097 -3.205 2.359 1.00 44.56 535 GLY A O 1
ATOM 4030 N N . GLY A 1 536 ? 14.169 -2.816 3.448 1.00 55.31 536 GLY A N 1
ATOM 4031 C CA . GLY A 1 536 ? 14.190 -1.361 3.337 1.00 55.31 536 GLY A CA 1
ATOM 4032 C C . GLY A 1 536 ? 13.552 -0.877 2.042 1.00 55.31 536 GLY A C 1
ATOM 4033 O O . GLY A 1 536 ? 13.918 -1.302 0.949 1.00 55.31 536 GLY A O 1
ATOM 4034 N N . CYS A 1 537 ? 12.580 0.024 2.152 1.00 59.81 537 CYS A N 1
ATOM 4035 C CA . CYS A 1 537 ? 11.919 0.591 0.983 1.00 59.81 537 CYS A CA 1
ATOM 4036 C C . CYS A 1 537 ? 11.459 2.024 1.247 1.00 59.81 537 CYS A C 1
ATOM 4038 O O . CYS A 1 537 ? 10.700 2.284 2.179 1.00 59.81 537 CYS A O 1
ATOM 4040 N N . ASP A 1 538 ? 11.913 2.953 0.414 1.00 64.12 538 ASP A N 1
ATOM 4041 C CA . ASP A 1 538 ? 11.422 4.326 0.368 1.00 64.12 538 ASP A CA 1
ATOM 4042 C C . ASP A 1 538 ? 10.388 4.417 -0.762 1.00 64.12 538 ASP A C 1
ATOM 4044 O O . ASP A 1 538 ? 10.699 4.117 -1.917 1.00 64.12 538 ASP A O 1
ATOM 4048 N N . GLY A 1 539 ? 9.149 4.769 -0.417 1.00 58.78 539 GLY A N 1
ATOM 4049 C CA . GLY A 1 539 ? 7.995 4.720 -1.314 1.00 58.78 539 GLY A CA 1
ATOM 4050 C C . GLY A 1 539 ? 8.178 5.574 -2.560 1.00 58.78 539 GLY A C 1
ATOM 4051 O O . GLY A 1 539 ? 7.866 5.133 -3.666 1.00 58.78 539 GLY A O 1
ATOM 4052 N N . PHE A 1 540 ? 8.780 6.753 -2.402 1.00 59.31 540 PHE A N 1
ATOM 4053 C CA . PHE A 1 540 ? 9.156 7.622 -3.507 1.00 59.31 540 PHE A CA 1
ATOM 4054 C C . PHE A 1 540 ? 10.194 6.954 -4.418 1.00 59.31 540 PHE A C 1
ATOM 4056 O O . PHE A 1 540 ? 9.943 6.773 -5.610 1.00 59.31 540 PHE A O 1
ATOM 4063 N N . SER A 1 541 ? 11.327 6.522 -3.861 1.00 54.91 541 SER A N 1
ATOM 4064 C CA . SER A 1 541 ? 12.422 5.903 -4.622 1.00 54.91 541 SER A CA 1
ATOM 4065 C C . SER A 1 541 ? 11.978 4.647 -5.377 1.00 54.91 541 SER A C 1
ATOM 4067 O O . SER A 1 541 ? 12.330 4.469 -6.542 1.00 54.91 541 SER A O 1
ATOM 4069 N N . ALA A 1 542 ? 11.162 3.801 -4.747 1.00 60.91 542 ALA A N 1
ATOM 4070 C CA . ALA A 1 542 ? 10.651 2.577 -5.351 1.00 60.91 542 ALA A CA 1
ATOM 4071 C C . ALA A 1 542 ? 9.506 2.824 -6.348 1.00 60.91 542 ALA A C 1
ATOM 4073 O O . ALA A 1 542 ? 9.420 2.107 -7.343 1.00 60.91 542 ALA A O 1
ATOM 4074 N N . THR A 1 543 ? 8.685 3.866 -6.162 1.00 59.62 543 THR A N 1
ATOM 4075 C CA . THR A 1 543 ? 7.754 4.327 -7.210 1.00 59.62 543 THR A CA 1
ATOM 4076 C C . THR A 1 543 ? 8.534 4.774 -8.445 1.00 59.62 543 THR A C 1
ATOM 4078 O O . THR A 1 543 ? 8.216 4.349 -9.550 1.00 59.62 543 THR A O 1
ATOM 4081 N N . ILE A 1 544 ? 9.606 5.557 -8.274 1.00 54.47 544 ILE A N 1
ATOM 4082 C CA . ILE A 1 544 ? 10.469 5.993 -9.382 1.00 54.47 544 ILE A CA 1
ATOM 4083 C C . ILE A 1 544 ? 11.211 4.811 -10.034 1.00 54.47 544 ILE A C 1
ATOM 4085 O O . ILE A 1 544 ? 11.381 4.803 -11.251 1.00 54.47 544 ILE A O 1
ATOM 4089 N N . GLU A 1 545 ? 11.618 3.782 -9.282 1.00 54.78 545 GLU A N 1
ATOM 4090 C CA . GLU A 1 545 ? 12.198 2.560 -9.866 1.00 54.78 545 GLU A CA 1
ATOM 4091 C C . GLU A 1 545 ? 11.159 1.722 -10.636 1.00 54.78 545 GLU A C 1
ATOM 4093 O O . GLU A 1 545 ? 11.481 1.134 -11.671 1.00 54.78 545 GLU A O 1
ATOM 4098 N N . GLN A 1 546 ? 9.918 1.661 -10.145 1.00 54.75 546 GLN A N 1
ATOM 4099 C CA . GLN A 1 546 ? 8.831 0.902 -10.763 1.00 54.75 546 GLN A CA 1
ATOM 4100 C C . GLN A 1 546 ? 8.301 1.592 -12.029 1.00 54.75 546 GLN A C 1
ATOM 4102 O O . GLN A 1 546 ? 8.189 0.938 -13.062 1.00 54.75 546 GLN A O 1
ATOM 4107 N N . GLU A 1 547 ? 8.016 2.894 -11.973 1.00 49.62 547 GLU A N 1
ATOM 4108 C CA . GLU A 1 547 ? 7.539 3.680 -13.122 1.00 49.62 547 GLU A CA 1
ATOM 4109 C C . GLU A 1 547 ? 8.671 3.960 -14.131 1.00 49.62 547 GLU A C 1
ATOM 4111 O O . GLU A 1 547 ? 8.441 3.957 -15.339 1.00 49.62 547 GLU A O 1
ATOM 4116 N N . GLY A 1 548 ? 9.923 4.086 -13.668 1.00 41.31 548 GLY A N 1
ATOM 4117 C CA . GLY A 1 548 ? 11.106 4.196 -14.533 1.00 41.31 548 GLY A CA 1
ATOM 4118 C C . GLY A 1 548 ? 11.423 2.924 -15.332 1.00 41.31 548 GLY A C 1
ATOM 4119 O O . GLY A 1 548 ? 12.143 2.980 -16.328 1.00 41.31 548 GLY A O 1
ATOM 4120 N N . LYS A 1 549 ? 10.856 1.772 -14.951 1.00 49.81 549 LYS A N 1
ATOM 4121 C CA . LYS A 1 549 ? 10.813 0.560 -15.781 1.00 49.81 549 LYS A CA 1
ATOM 4122 C C . LYS A 1 549 ? 9.525 0.565 -16.597 1.00 49.81 549 LYS A C 1
ATOM 4124 O O . LYS A 1 549 ? 8.616 -0.219 -16.325 1.00 49.81 549 LYS A O 1
ATOM 4129 N N . VAL A 1 550 ? 9.478 1.441 -17.606 1.00 53.47 550 VAL A N 1
ATOM 4130 C CA . VAL A 1 550 ? 8.344 1.605 -18.530 1.00 53.47 550 VAL A CA 1
ATOM 4131 C C . VAL A 1 550 ? 7.776 0.243 -18.924 1.00 53.47 550 VAL A C 1
ATOM 4133 O O . VAL A 1 550 ? 8.400 -0.513 -19.668 1.00 53.47 550 VAL A O 1
ATOM 4136 N N . ASN A 1 551 ? 6.583 -0.090 -18.427 1.00 67.06 551 ASN A N 1
ATOM 4137 C CA . ASN A 1 551 ? 5.856 -1.259 -18.896 1.00 67.06 551 ASN A CA 1
ATOM 4138 C C . ASN A 1 551 ? 5.211 -0.866 -20.228 1.00 67.06 551 ASN A C 1
ATOM 4140 O O . ASN A 1 551 ? 4.219 -0.143 -20.193 1.00 67.06 551 ASN A O 1
ATOM 4144 N N . PRO A 1 552 ? 5.703 -1.331 -21.391 1.00 70.31 552 PRO A N 1
ATOM 4145 C CA . PRO A 1 552 ? 5.226 -0.820 -22.674 1.00 70.31 552 PRO A CA 1
ATOM 4146 C C . PRO A 1 552 ? 3.726 -1.063 -22.867 1.00 70.31 552 PRO A C 1
ATOM 4148 O O . PRO A 1 552 ? 3.057 -0.283 -23.524 1.00 70.31 552 PRO A O 1
ATOM 4151 N N . VAL A 1 553 ? 3.161 -2.093 -22.233 1.00 76.56 553 VAL A N 1
ATOM 4152 C CA . VAL A 1 553 ? 1.723 -2.400 -22.295 1.00 76.56 553 VAL A CA 1
ATOM 4153 C C . VAL A 1 553 ? 0.851 -1.344 -21.586 1.00 76.56 553 VAL A C 1
ATOM 4155 O O . VAL A 1 553 ? -0.346 -1.296 -21.841 1.00 76.56 553 VAL A O 1
ATOM 4158 N N . ARG A 1 554 ? 1.416 -0.504 -20.703 1.00 80.56 554 ARG A N 1
ATOM 4159 C CA . ARG A 1 554 ? 0.710 0.540 -19.936 1.00 80.56 554 ARG A CA 1
ATOM 4160 C C . ARG A 1 554 ? 0.808 1.900 -20.639 1.00 80.56 554 ARG A C 1
ATOM 4162 O O . ARG A 1 554 ? 1.534 2.778 -20.184 1.00 80.56 554 ARG A O 1
ATOM 4169 N N . LYS A 1 555 ? 0.116 2.061 -21.771 1.00 79.75 555 LYS A N 1
ATOM 4170 C CA . LYS A 1 555 ? 0.105 3.306 -22.564 1.00 79.75 555 LYS A CA 1
ATOM 4171 C C . LYS A 1 555 ? -1.212 3.474 -23.334 1.00 79.75 555 LYS A C 1
ATOM 4173 O O . LYS A 1 555 ? -1.941 2.503 -23.537 1.00 79.75 555 LYS A O 1
ATOM 4178 N N . ALA A 1 556 ? -1.492 4.702 -23.765 1.00 84.19 556 ALA A N 1
ATOM 4179 C CA . ALA A 1 556 ? -2.364 4.993 -24.897 1.00 84.19 556 ALA A CA 1
ATOM 4180 C C . ALA A 1 556 ? -1.707 4.575 -26.225 1.00 84.19 556 ALA A C 1
ATOM 4182 O O . ALA A 1 556 ? -0.496 4.734 -26.411 1.00 84.19 556 ALA A O 1
ATOM 4183 N N . TYR A 1 557 ? -2.518 4.031 -27.130 1.00 87.06 557 TYR A N 1
ATOM 4184 C CA . TYR A 1 557 ? -2.118 3.581 -28.459 1.00 87.06 557 TYR A CA 1
ATOM 4185 C C . TYR A 1 557 ? -3.052 4.137 -29.527 1.00 87.06 557 TYR A C 1
ATOM 4187 O O . TYR A 1 557 ? -4.264 3.931 -29.444 1.00 87.06 557 TYR A O 1
ATOM 4195 N N . ALA A 1 558 ? -2.470 4.781 -30.539 1.00 89.62 558 ALA A N 1
ATOM 4196 C CA . ALA A 1 558 ? -3.199 5.292 -31.691 1.00 89.62 558 ALA A CA 1
ATOM 4197 C C . ALA A 1 558 ? -3.853 4.158 -32.501 1.00 89.62 558 ALA A C 1
ATOM 4199 O O . ALA A 1 558 ? -3.263 3.095 -32.724 1.00 89.62 558 ALA A O 1
ATOM 4200 N N . CYS A 1 559 ? -5.074 4.422 -32.944 1.00 93.81 559 CYS A N 1
ATOM 4201 C CA . CYS A 1 559 ? -5.946 3.561 -33.730 1.00 93.81 559 CYS A CA 1
ATOM 4202 C C . CYS A 1 559 ? -6.088 4.119 -35.162 1.00 93.81 559 CYS A C 1
ATOM 4204 O O . CYS A 1 559 ? -5.671 5.242 -35.456 1.00 93.81 559 CYS A O 1
ATOM 4206 N N . ARG A 1 560 ? -6.666 3.333 -36.076 1.00 96.75 560 ARG A N 1
ATOM 4207 C CA . ARG A 1 560 ? -6.834 3.678 -37.503 1.00 96.75 560 ARG A CA 1
ATOM 4208 C C . ARG A 1 560 ? -7.613 4.974 -37.728 1.00 96.75 560 ARG A C 1
ATOM 4210 O O . ARG A 1 560 ? -7.309 5.721 -38.651 1.00 96.75 560 ARG A O 1
ATOM 4217 N N . ASP A 1 561 ? -8.622 5.209 -36.900 1.00 92.12 561 ASP A N 1
ATOM 4218 C CA . ASP A 1 561 ? -9.529 6.358 -36.942 1.00 92.12 561 ASP A CA 1
ATOM 4219 C C . ASP A 1 561 ? -8.930 7.641 -36.330 1.00 92.12 561 ASP A C 1
ATOM 4221 O O . ASP A 1 561 ? -9.627 8.644 -36.192 1.00 92.12 561 ASP A O 1
ATOM 4225 N N . GLY A 1 562 ? -7.648 7.620 -35.949 1.00 85.31 562 GLY A N 1
ATOM 4226 C CA . GLY A 1 562 ? -6.967 8.738 -35.294 1.00 85.31 562 GLY A CA 1
ATOM 4227 C C . GLY A 1 562 ? -7.316 8.902 -33.812 1.00 85.31 562 GLY A C 1
ATOM 4228 O O . GLY A 1 562 ? -6.821 9.831 -33.178 1.00 85.31 562 GLY A O 1
ATOM 4229 N N . SER A 1 563 ? -8.139 8.016 -33.243 1.00 89.12 563 SER A N 1
ATOM 4230 C CA . SER A 1 563 ? -8.373 7.962 -31.800 1.00 89.12 563 SER A CA 1
ATOM 4231 C C . SER A 1 563 ? -7.279 7.164 -31.081 1.00 89.12 563 SER A C 1
ATOM 4233 O O . SER A 1 563 ? -6.511 6.437 -31.710 1.00 89.12 563 SER A O 1
ATOM 4235 N N . SER A 1 564 ? -7.218 7.269 -29.755 1.00 89.38 564 SER A N 1
ATOM 4236 C CA . SER A 1 564 ? -6.276 6.517 -28.921 1.00 89.38 564 SER A CA 1
ATOM 4237 C C . SER A 1 564 ? -7.007 5.635 -27.913 1.00 89.38 564 SER A C 1
ATOM 4239 O O . SER A 1 564 ? -8.027 6.029 -27.350 1.00 89.38 564 SER A O 1
ATOM 4241 N N . VAL A 1 565 ? -6.473 4.443 -27.632 1.00 90.69 565 VAL A N 1
ATOM 4242 C CA . VAL A 1 565 ? -6.978 3.538 -26.584 1.00 90.69 565 VAL A CA 1
ATOM 4243 C C . VAL A 1 565 ? -5.899 3.305 -25.532 1.00 90.69 565 VAL A C 1
ATOM 4245 O O . VAL A 1 565 ? -4.835 2.756 -25.822 1.00 90.69 565 VAL A O 1
ATOM 4248 N N . PHE A 1 566 ? -6.184 3.683 -24.287 1.00 90.31 566 PHE A N 1
ATOM 4249 C CA . PHE A 1 566 ? -5.356 3.366 -23.131 1.00 90.31 566 PHE A CA 1
ATOM 4250 C C . PHE A 1 566 ? -5.537 1.918 -22.687 1.00 90.31 566 PHE A C 1
ATOM 4252 O O . PHE A 1 566 ? -6.644 1.454 -22.397 1.00 90.31 566 PHE A O 1
ATOM 4259 N N . MET A 1 567 ? -4.416 1.216 -22.557 1.00 89.31 567 MET A N 1
ATOM 4260 C CA . MET A 1 567 ? -4.337 -0.150 -22.057 1.00 89.31 567 MET A CA 1
ATOM 4261 C C . MET A 1 567 ? -3.627 -0.139 -20.703 1.00 89.31 567 MET A C 1
ATOM 4263 O O . MET A 1 567 ? -2.524 0.385 -20.596 1.00 89.31 567 MET A O 1
ATOM 4267 N N . HIS A 1 568 ? -4.225 -0.702 -19.642 1.00 85.62 568 HIS A N 1
ATOM 4268 C CA . HIS A 1 568 ? -3.618 -0.568 -18.310 1.00 85.62 568 HIS A CA 1
ATOM 4269 C C . HIS A 1 568 ? -2.389 -1.468 -18.102 1.00 85.62 568 HIS A C 1
ATOM 4271 O O . HIS A 1 568 ? -1.407 -1.032 -17.514 1.00 85.62 568 HIS A O 1
ATOM 4277 N N . GLY A 1 569 ? -2.434 -2.742 -18.515 1.00 78.56 569 GLY A N 1
ATOM 4278 C CA . GLY A 1 569 ? -1.271 -3.651 -18.548 1.00 78.56 569 GLY A CA 1
ATOM 4279 C C . GLY A 1 569 ? -0.468 -3.896 -17.251 1.00 78.56 569 GLY A C 1
ATOM 4280 O O . GLY A 1 569 ? 0.479 -4.678 -17.287 1.00 78.56 569 GLY A O 1
ATOM 4281 N N . GLY A 1 570 ? -0.789 -3.262 -16.116 1.00 76.69 570 GLY A N 1
ATOM 4282 C CA . GLY A 1 570 ? 0.088 -3.195 -14.934 1.00 76.69 570 GLY A CA 1
ATOM 4283 C C . GLY A 1 570 ? 0.224 -4.487 -14.121 1.00 76.69 570 GLY A C 1
ATOM 4284 O O . GLY A 1 570 ? 1.205 -4.661 -13.407 1.00 76.69 570 GLY A O 1
ATOM 4285 N N . PHE A 1 571 ? -0.723 -5.420 -14.250 1.00 78.62 571 PHE A N 1
ATOM 4286 C CA . PHE A 1 571 ? -0.709 -6.705 -13.541 1.00 78.62 571 PHE A CA 1
ATOM 4287 C C . PHE A 1 571 ? -0.398 -7.856 -14.506 1.00 78.62 571 PHE A C 1
ATOM 4289 O O . PHE A 1 571 ? -0.970 -7.857 -15.596 1.00 78.62 571 PHE A O 1
ATOM 4296 N N . PRO A 1 572 ? 0.386 -8.888 -14.123 1.00 80.31 572 PRO A N 1
ATOM 4297 C CA . PRO A 1 572 ? 0.832 -9.944 -15.040 1.00 80.31 572 PRO A CA 1
ATOM 4298 C C . PRO A 1 572 ? -0.278 -10.594 -15.878 1.00 80.31 572 PRO A C 1
ATOM 4300 O O . PRO A 1 572 ? -0.128 -10.722 -17.087 1.00 80.31 572 PRO A O 1
ATOM 4303 N N . LYS A 1 573 ? -1.433 -10.922 -15.275 1.00 83.75 573 LYS A N 1
ATOM 4304 C CA . LYS A 1 573 ? -2.577 -11.501 -16.009 1.00 83.75 573 LYS A CA 1
ATOM 4305 C C . LYS A 1 573 ? -3.234 -10.529 -16.997 1.00 83.75 573 LYS A C 1
ATOM 4307 O O . LYS A 1 573 ? -3.702 -10.965 -18.040 1.00 83.75 573 LYS A O 1
ATOM 4312 N N . LEU A 1 574 ? -3.283 -9.232 -16.680 1.00 87.19 574 LEU A N 1
ATOM 4313 C CA . LEU A 1 574 ? -3.816 -8.213 -17.595 1.00 87.19 574 LEU A CA 1
ATOM 4314 C C . LEU A 1 574 ? -2.816 -7.904 -18.710 1.00 87.19 574 LEU A C 1
ATOM 4316 O O . LEU A 1 574 ? -3.222 -7.773 -19.857 1.00 87.19 574 LEU A O 1
ATOM 4320 N N . LYS A 1 575 ? -1.520 -7.844 -18.376 1.00 88.94 575 LYS A N 1
ATOM 4321 C CA . LYS A 1 575 ? -0.427 -7.715 -19.340 1.00 88.94 575 LYS A CA 1
ATOM 4322 C C . LYS A 1 575 ? -0.497 -8.834 -20.372 1.00 88.94 575 LYS A C 1
ATOM 4324 O O . LYS A 1 575 ? -0.599 -8.547 -21.556 1.00 88.94 575 LYS A O 1
ATOM 4329 N N . GLN A 1 576 ? -0.500 -10.085 -19.909 1.00 90.31 576 GLN A N 1
ATOM 4330 C CA . GLN A 1 576 ? -0.534 -11.249 -20.786 1.00 90.31 576 GLN A CA 1
ATOM 4331 C C . GLN A 1 576 ? -1.809 -11.270 -21.633 1.00 90.31 576 GLN A C 1
ATOM 4333 O O . GLN A 1 576 ? -1.708 -11.356 -22.846 1.00 90.31 576 GLN A O 1
ATOM 4338 N N . GLY A 1 577 ? -2.984 -11.038 -21.036 1.00 94.19 577 GLY A N 1
ATOM 4339 C CA . GLY A 1 577 ? -4.245 -11.003 -21.784 1.00 94.19 577 GLY A CA 1
ATOM 4340 C C . GLY A 1 577 ? -4.319 -9.930 -22.883 1.00 94.19 577 GLY A C 1
ATOM 4341 O O . GLY A 1 577 ? -5.010 -10.142 -23.873 1.00 94.19 577 GLY A O 1
ATOM 4342 N N . ILE A 1 578 ? -3.602 -8.806 -22.750 1.00 94.38 578 ILE A N 1
ATOM 4343 C CA . ILE A 1 578 ? -3.472 -7.799 -23.822 1.00 94.38 578 ILE A CA 1
ATOM 4344 C C . ILE A 1 578 ? -2.564 -8.310 -24.951 1.00 94.38 578 ILE A C 1
ATOM 4346 O O . ILE A 1 578 ? -2.897 -8.141 -26.119 1.00 94.38 578 ILE A O 1
ATOM 4350 N N . LEU A 1 579 ? -1.445 -8.963 -24.622 1.00 95.12 579 LEU A N 1
ATOM 4351 C CA . LEU A 1 579 ? -0.548 -9.553 -25.623 1.00 95.12 579 LEU A CA 1
ATOM 4352 C C . LEU A 1 579 ? -1.238 -10.706 -26.369 1.00 95.12 579 LEU A C 1
ATOM 4354 O O . LEU A 1 579 ? -1.176 -10.764 -27.593 1.00 95.12 579 LEU A O 1
ATOM 4358 N N . ASP A 1 580 ? -1.945 -11.576 -25.642 1.00 96.38 580 ASP A N 1
ATOM 4359 C CA . ASP A 1 580 ? -2.703 -12.713 -26.177 1.00 96.38 580 ASP A CA 1
ATOM 4360 C C . ASP A 1 580 ? -3.852 -12.255 -27.089 1.00 96.38 580 ASP A C 1
ATOM 4362 O O . ASP A 1 580 ? -4.098 -12.878 -28.119 1.00 96.38 580 ASP A O 1
ATOM 4366 N N . PHE A 1 581 ? -4.533 -11.148 -26.751 1.00 97.00 581 PHE A N 1
ATOM 4367 C CA . PHE A 1 581 ? -5.574 -10.548 -27.599 1.00 97.00 581 PHE A CA 1
ATOM 4368 C C . PHE A 1 581 ? -5.041 -10.180 -28.990 1.00 97.00 581 PHE A C 1
ATOM 4370 O O . PHE A 1 581 ? -5.724 -10.393 -29.988 1.00 97.00 581 PHE A O 1
ATOM 4377 N N . PHE A 1 582 ? -3.801 -9.694 -29.055 1.00 96.25 582 PHE A N 1
ATOM 4378 C CA . PHE A 1 582 ? -3.093 -9.388 -30.296 1.00 96.25 582 PHE A CA 1
ATOM 4379 C C . PHE A 1 582 ? -2.329 -10.594 -30.885 1.00 96.25 582 PHE A C 1
ATOM 4381 O O . PHE A 1 582 ? -1.471 -10.421 -31.744 1.00 96.25 582 PHE A O 1
ATOM 4388 N N . GLY A 1 583 ? -2.613 -11.827 -30.449 1.00 94.00 583 GLY A N 1
ATOM 4389 C CA . GLY A 1 583 ? -1.984 -13.037 -30.994 1.00 94.00 583 GLY A CA 1
ATOM 4390 C C . GLY A 1 583 ? -0.598 -13.358 -30.422 1.00 94.00 583 GLY A C 1
ATOM 4391 O O . GLY A 1 583 ? 0.195 -14.031 -31.075 1.00 94.00 583 GLY A O 1
ATOM 4392 N N . GLY A 1 584 ? -0.289 -12.890 -29.210 1.00 91.44 584 GLY A N 1
ATOM 4393 C CA . GLY A 1 584 ? 0.971 -13.180 -28.518 1.00 91.44 584 GLY A CA 1
ATOM 4394 C C . GLY A 1 584 ? 2.137 -12.281 -28.938 1.00 91.44 584 GLY A C 1
ATOM 4395 O O . GLY A 1 584 ? 3.289 -12.720 -28.920 1.00 91.44 584 GLY A O 1
ATOM 4396 N N . VAL A 1 585 ? 1.863 -11.029 -29.330 1.00 94.19 585 VAL A N 1
ATOM 4397 C CA . VAL A 1 585 ? 2.905 -10.072 -29.744 1.00 94.19 585 VAL A CA 1
ATOM 4398 C C . VAL A 1 585 ? 3.986 -9.861 -28.682 1.00 94.19 585 VAL A C 1
ATOM 4400 O O . VAL A 1 585 ? 3.767 -9.992 -27.475 1.00 94.19 585 VAL A O 1
ATOM 4403 N N . LYS A 1 586 ? 5.177 -9.458 -29.142 1.00 90.19 586 LYS A N 1
ATOM 4404 C CA . LYS A 1 586 ? 6.270 -9.056 -28.252 1.00 90.19 586 LYS A CA 1
ATOM 4405 C C . LYS A 1 586 ? 5.803 -7.908 -27.340 1.00 90.19 586 LYS A C 1
ATOM 4407 O O . LYS A 1 586 ? 5.155 -6.982 -27.827 1.00 90.19 586 LYS A O 1
ATOM 4412 N N . PRO A 1 587 ? 6.171 -7.901 -26.046 1.00 86.31 587 PRO A N 1
ATOM 4413 C CA . PRO A 1 587 ? 5.816 -6.829 -25.123 1.00 86.31 587 PRO A CA 1
ATOM 4414 C C . PRO A 1 587 ? 6.686 -5.587 -25.373 1.00 86.31 587 PRO A C 1
ATOM 4416 O O . PRO A 1 587 ? 7.550 -5.257 -24.565 1.00 86.31 587 PRO A O 1
ATOM 4419 N N . THR A 1 588 ? 6.474 -4.907 -26.500 1.00 87.00 588 THR A N 1
ATOM 4420 C CA . THR A 1 588 ? 7.127 -3.646 -26.877 1.00 87.00 588 THR A CA 1
ATOM 4421 C C . THR A 1 588 ? 6.093 -2.679 -27.447 1.00 87.00 588 THR A C 1
ATOM 4423 O O . THR A 1 588 ? 5.122 -3.101 -28.072 1.00 87.00 588 THR A O 1
ATOM 4426 N N . ALA A 1 589 ? 6.301 -1.373 -27.254 1.00 82.12 589 ALA A N 1
ATOM 4427 C CA . ALA A 1 589 ? 5.335 -0.373 -27.709 1.00 82.12 589 ALA A CA 1
ATOM 4428 C C . ALA A 1 589 ? 5.164 -0.374 -29.238 1.00 82.12 589 ALA A C 1
ATOM 4430 O O . ALA A 1 589 ? 4.051 -0.255 -29.734 1.00 82.12 589 ALA A O 1
ATOM 4431 N N . ALA A 1 590 ? 6.246 -0.608 -29.987 1.00 87.25 590 ALA A N 1
ATOM 4432 C CA . ALA A 1 590 ? 6.183 -0.728 -31.442 1.00 87.25 590 ALA A CA 1
ATOM 4433 C C . ALA A 1 590 ? 5.312 -1.911 -31.907 1.00 87.25 590 ALA A C 1
ATOM 4435 O O . ALA A 1 590 ? 4.509 -1.749 -32.820 1.00 87.25 590 ALA A O 1
ATOM 4436 N N . ALA A 1 591 ? 5.428 -3.084 -31.269 1.00 91.50 591 ALA A N 1
ATOM 4437 C CA . ALA A 1 591 ? 4.644 -4.260 -31.654 1.00 91.50 591 ALA A CA 1
ATOM 4438 C C . ALA A 1 591 ? 3.156 -4.110 -31.299 1.00 91.50 591 ALA A C 1
ATOM 4440 O O . ALA A 1 591 ? 2.300 -4.491 -32.087 1.00 91.50 591 ALA A O 1
ATOM 4441 N N . ILE A 1 592 ? 2.843 -3.520 -30.142 1.00 92.44 592 ILE A N 1
ATOM 4442 C CA . ILE A 1 592 ? 1.455 -3.300 -29.708 1.00 92.44 592 ILE A CA 1
ATOM 4443 C C . ILE A 1 592 ? 0.795 -2.196 -30.547 1.00 92.44 592 ILE A C 1
ATOM 4445 O O . ILE A 1 592 ? -0.337 -2.364 -30.992 1.00 92.44 592 ILE A O 1
ATOM 4449 N N . GLY A 1 593 ? 1.513 -1.107 -30.841 1.00 91.44 593 GLY A N 1
ATOM 4450 C CA . GLY A 1 593 ? 1.024 -0.035 -31.713 1.00 91.44 593 GLY A CA 1
ATOM 4451 C C . GLY A 1 593 ? 0.767 -0.494 -33.150 1.00 91.44 593 GLY A C 1
ATOM 4452 O O . GLY A 1 593 ? -0.240 -0.109 -33.737 1.00 91.44 593 GLY A O 1
ATOM 4453 N N . ALA A 1 594 ? 1.617 -1.378 -33.687 1.00 95.31 594 ALA A N 1
ATOM 4454 C CA . ALA A 1 594 ? 1.425 -1.970 -35.012 1.00 95.31 594 ALA A CA 1
ATOM 4455 C C . ALA A 1 594 ? 0.147 -2.822 -35.125 1.00 95.31 594 ALA A C 1
ATOM 4457 O O . ALA A 1 594 ? -0.390 -2.957 -36.221 1.00 95.31 594 ALA A O 1
ATOM 4458 N N . GLU A 1 595 ? -0.360 -3.371 -34.016 1.00 97.19 595 GLU A N 1
ATOM 4459 C CA . GLU A 1 595 ? -1.645 -4.076 -33.983 1.00 97.19 595 GLU A CA 1
ATOM 4460 C C . GLU A 1 595 ? -2.821 -3.145 -33.655 1.00 97.19 595 GLU A C 1
ATOM 4462 O O . GLU A 1 595 ? -3.870 -3.255 -34.287 1.00 97.19 595 GLU A O 1
ATOM 4467 N N . ALA A 1 596 ? -2.655 -2.191 -32.733 1.00 94.62 596 ALA A N 1
ATOM 4468 C CA . ALA A 1 596 ? -3.697 -1.225 -32.368 1.00 94.62 596 ALA A CA 1
ATOM 4469 C C . ALA A 1 596 ? -4.158 -0.374 -33.568 1.00 94.62 596 ALA A C 1
ATOM 4471 O O . ALA A 1 596 ? -5.359 -0.220 -33.787 1.00 94.62 596 ALA A O 1
ATOM 4472 N N . VAL A 1 597 ? -3.226 0.068 -34.422 1.00 96.69 597 VAL A N 1
ATOM 4473 C CA . VAL A 1 597 ? -3.520 0.861 -35.633 1.00 96.69 597 VAL A CA 1
ATOM 4474 C C . VAL A 1 597 ? -4.314 0.094 -36.709 1.00 96.69 597 VAL A C 1
ATOM 4476 O O . VAL A 1 597 ? -4.738 0.677 -37.702 1.00 96.69 597 VAL A O 1
ATOM 4479 N N . LYS A 1 598 ? -4.562 -1.213 -36.531 1.00 97.44 598 LYS A N 1
ATOM 4480 C CA . LYS A 1 598 ? -5.433 -2.016 -37.413 1.00 97.44 598 LYS A CA 1
ATOM 4481 C C . LYS A 1 598 ? -6.919 -1.940 -37.036 1.00 97.44 598 LYS A C 1
ATOM 4483 O O . LYS A 1 598 ? -7.753 -2.487 -37.761 1.00 97.44 598 LYS A O 1
ATOM 4488 N N . TRP A 1 599 ? -7.258 -1.286 -35.928 1.00 98.19 599 TRP A N 1
ATOM 4489 C CA . TRP A 1 599 ? -8.617 -1.168 -35.398 1.00 98.19 599 TRP A CA 1
ATOM 4490 C C . TRP A 1 599 ? -9.067 0.290 -35.349 1.00 98.19 599 TRP A C 1
ATOM 4492 O O . TRP A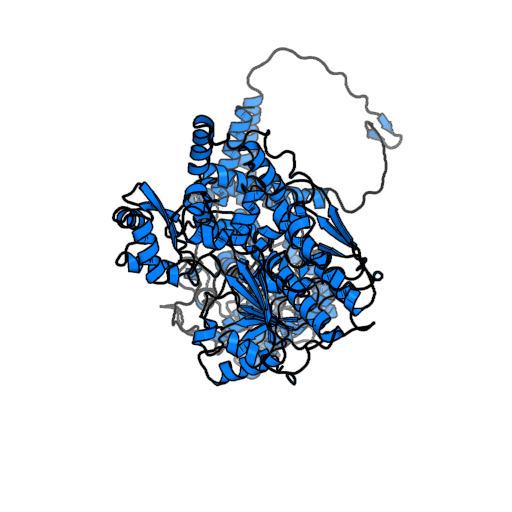 1 599 ? -8.237 1.183 -35.224 1.00 98.19 599 TRP A O 1
ATOM 4502 N N . ASP A 1 600 ? -10.378 0.520 -35.379 1.00 97.81 600 ASP A N 1
ATOM 4503 C CA . ASP A 1 600 ? -10.964 1.792 -34.939 1.00 97.81 600 ASP A CA 1
ATOM 4504 C C . ASP A 1 600 ? -11.113 1.741 -33.409 1.00 97.81 600 ASP A C 1
ATOM 4506 O O . ASP A 1 600 ? -11.462 0.690 -32.851 1.00 97.81 600 ASP A O 1
ATOM 4510 N N . GLY A 1 601 ? -10.835 2.839 -32.708 1.00 94.81 601 GLY A N 1
ATOM 4511 C CA . GLY A 1 601 ? -10.680 2.835 -31.249 1.00 94.81 601 GLY A CA 1
ATOM 4512 C C . GLY A 1 601 ? -11.902 2.327 -30.474 1.00 94.81 601 GLY A C 1
ATOM 4513 O O . GLY A 1 601 ? -11.732 1.479 -29.592 1.00 94.81 601 GLY A O 1
ATOM 4514 N N . PRO A 1 602 ? -13.142 2.753 -30.796 1.00 95.38 602 PRO A N 1
ATOM 4515 C CA . PRO A 1 602 ? -14.348 2.240 -30.143 1.00 95.38 602 PRO A CA 1
ATOM 4516 C C . PRO A 1 602 ? -14.541 0.726 -30.325 1.00 95.38 602 PRO A C 1
ATOM 4518 O O . PRO A 1 602 ? -14.981 0.038 -29.402 1.00 95.38 602 PRO A O 1
ATOM 4521 N N . ALA A 1 603 ? -14.172 0.182 -31.492 1.00 97.50 603 ALA A N 1
ATOM 4522 C CA . ALA A 1 603 ? -14.247 -1.253 -31.759 1.00 97.50 603 ALA A CA 1
ATOM 4523 C C . ALA A 1 603 ? -13.188 -2.032 -30.959 1.00 97.50 603 ALA A C 1
ATOM 4525 O O . ALA A 1 603 ? -13.491 -3.093 -30.406 1.00 97.50 603 ALA A O 1
ATOM 4526 N N . LEU A 1 604 ? -11.972 -1.485 -30.843 1.00 97.38 604 LEU A N 1
ATOM 4527 C CA . LEU A 1 604 ? -10.896 -2.061 -30.034 1.00 97.38 604 LEU A CA 1
ATOM 4528 C C . LEU A 1 604 ? -11.248 -2.064 -28.538 1.00 97.38 604 LEU A C 1
ATOM 4530 O O . LEU A 1 604 ? -11.124 -3.100 -27.882 1.00 97.38 604 LEU A O 1
ATOM 4534 N N . GLU A 1 605 ? -11.742 -0.936 -28.011 1.00 96.25 605 GLU A N 1
ATOM 4535 C CA . GLU A 1 605 ? -12.216 -0.810 -26.627 1.00 96.25 605 GLU A CA 1
ATOM 4536 C C . GLU A 1 605 ? -13.282 -1.874 -26.325 1.00 96.25 605 GLU A C 1
ATOM 4538 O O . GLU A 1 605 ? -13.123 -2.654 -25.382 1.00 96.25 605 GLU A O 1
ATOM 4543 N N . ALA A 1 606 ? -14.325 -1.969 -27.156 1.00 96.31 606 ALA A N 1
ATOM 4544 C CA . ALA A 1 606 ? -15.408 -2.931 -26.977 1.00 96.31 606 ALA A CA 1
ATOM 4545 C C . ALA A 1 606 ? -14.920 -4.393 -27.027 1.00 96.31 606 ALA A C 1
ATOM 4547 O O . ALA A 1 606 ? -15.253 -5.186 -26.140 1.00 96.31 606 ALA A O 1
ATOM 4548 N N . ALA A 1 607 ? -14.097 -4.755 -28.018 1.00 97.31 607 ALA A N 1
ATOM 4549 C CA . ALA A 1 607 ? -13.594 -6.118 -28.197 1.00 97.31 607 ALA A CA 1
ATOM 4550 C C . ALA A 1 607 ? -12.691 -6.572 -27.034 1.00 97.31 607 ALA A C 1
ATOM 4552 O O . ALA A 1 607 ? -12.839 -7.683 -26.511 1.00 97.31 607 ALA A O 1
ATOM 4553 N N . MET A 1 608 ? -11.788 -5.705 -26.572 1.00 96.69 608 MET A N 1
ATOM 4554 C CA . MET A 1 608 ? -10.897 -5.992 -25.445 1.00 96.69 608 MET A CA 1
ATOM 4555 C C . MET A 1 608 ? -11.644 -5.993 -24.100 1.00 96.69 608 MET A C 1
ATOM 4557 O O . MET A 1 608 ? -11.398 -6.864 -23.256 1.00 96.69 608 MET A O 1
ATOM 4561 N N . GLN A 1 609 ? -12.609 -5.088 -23.893 1.00 94.56 609 GLN A N 1
ATOM 4562 C CA . GLN A 1 609 ? -13.479 -5.113 -22.710 1.00 94.56 609 GLN A CA 1
ATOM 4563 C C . GLN A 1 609 ? -14.374 -6.362 -22.669 1.00 94.56 609 GLN A C 1
ATOM 4565 O O . GLN A 1 609 ? -14.630 -6.883 -21.581 1.00 94.56 609 GLN A O 1
ATOM 4570 N N . ALA A 1 610 ? -14.818 -6.891 -23.815 1.00 94.38 610 ALA A N 1
ATOM 4571 C CA . ALA A 1 610 ? -15.562 -8.153 -23.890 1.00 94.38 610 ALA A CA 1
ATOM 4572 C C . ALA A 1 610 ? -14.718 -9.368 -23.451 1.00 94.38 610 ALA A C 1
ATOM 4574 O O . ALA A 1 610 ? -15.244 -10.299 -22.845 1.00 94.38 610 ALA A O 1
ATOM 4575 N N . LYS A 1 611 ? -13.393 -9.330 -23.652 1.00 93.62 611 LYS A N 1
ATOM 4576 C CA . LYS A 1 611 ? -12.437 -10.299 -23.074 1.00 93.62 611 LYS A CA 1
ATOM 4577 C C . LYS A 1 611 ? -12.102 -10.022 -21.597 1.00 93.62 611 LYS A C 1
ATOM 4579 O O . LYS A 1 611 ? -11.293 -10.726 -20.996 1.00 93.62 611 LYS A O 1
ATOM 4584 N N . GLY A 1 612 ? -12.719 -9.010 -20.985 1.00 91.44 612 GLY A N 1
ATOM 4585 C CA . GLY A 1 612 ? -12.496 -8.637 -19.591 1.00 91.44 612 GLY A CA 1
ATOM 4586 C C . GLY A 1 612 ? -11.117 -8.027 -19.333 1.00 91.44 612 GLY A C 1
ATOM 4587 O O . GLY A 1 612 ? -10.574 -8.218 -18.239 1.00 91.44 612 GLY A O 1
ATOM 4588 N N . LEU A 1 613 ? -10.537 -7.333 -20.314 1.00 94.12 613 LEU A N 1
ATOM 4589 C CA . LEU A 1 613 ? -9.318 -6.537 -20.153 1.00 94.12 613 LEU A CA 1
ATOM 4590 C C . LEU A 1 613 ? -9.653 -5.135 -19.611 1.00 94.12 613 LEU A C 1
ATOM 4592 O O . LEU A 1 613 ? -10.791 -4.679 -19.698 1.00 94.12 613 LEU A O 1
ATOM 4596 N N . ALA A 1 614 ? -8.662 -4.466 -19.015 1.00 92.94 614 ALA A N 1
ATOM 4597 C CA . ALA A 1 614 ? -8.801 -3.109 -18.484 1.00 92.94 614 ALA A CA 1
ATOM 4598 C C . ALA A 1 614 ? -8.266 -2.097 -19.508 1.00 92.94 614 ALA A C 1
ATOM 4600 O O . ALA A 1 614 ? -7.066 -1.800 -19.528 1.00 92.94 614 ALA A O 1
ATOM 4601 N N . VAL A 1 615 ? -9.158 -1.627 -20.380 1.00 93.00 615 VAL A N 1
ATOM 4602 C CA . VAL A 1 615 ? -8.858 -0.698 -21.478 1.00 93.00 615 VAL A CA 1
ATOM 4603 C C . VAL A 1 615 ? -9.941 0.372 -21.605 1.00 93.00 615 VAL A C 1
ATOM 4605 O O . VAL A 1 615 ? -11.097 0.129 -21.239 1.00 93.00 615 VAL A O 1
ATOM 4608 N N . THR A 1 616 ? -9.573 1.538 -22.132 1.00 92.88 616 THR A N 1
ATOM 4609 C CA . THR A 1 616 ? -10.496 2.662 -22.338 1.00 92.88 616 THR A CA 1
ATOM 4610 C C . THR A 1 616 ? -10.053 3.519 -23.516 1.00 92.88 616 THR A C 1
ATOM 4612 O O . THR A 1 616 ? -8.875 3.844 -23.622 1.00 92.88 616 THR A O 1
ATOM 4615 N N . LEU A 1 617 ? -10.989 3.924 -24.367 1.00 91.88 617 LEU A N 1
ATOM 4616 C CA . LEU A 1 617 ? -10.790 4.963 -25.374 1.00 91.88 617 LEU A CA 1
ATOM 4617 C C . LEU A 1 617 ? -10.497 6.302 -24.680 1.00 91.88 617 LEU A C 1
ATOM 4619 O O . LEU A 1 617 ? -11.233 6.703 -23.772 1.00 91.88 617 LEU A O 1
ATOM 4623 N N . CYS A 1 618 ? -9.448 6.988 -25.123 1.00 88.75 618 CYS A N 1
ATOM 4624 C CA . CYS A 1 618 ? -9.087 8.333 -24.700 1.00 88.75 618 CYS A CA 1
ATOM 4625 C C . CYS A 1 618 ? -10.145 9.320 -25.209 1.00 88.75 618 CYS A C 1
ATOM 4627 O O . CYS A 1 618 ? -10.139 9.712 -26.375 1.00 88.75 618 CYS A O 1
ATOM 4629 N N . ARG A 1 619 ? -11.102 9.686 -24.352 1.00 85.50 619 ARG A N 1
ATOM 4630 C CA . ARG A 1 619 ? -12.163 10.641 -24.693 1.00 85.50 619 ARG A CA 1
ATOM 4631 C C . ARG A 1 619 ? -11.726 12.057 -24.326 1.00 85.50 619 ARG A C 1
ATOM 4633 O O . ARG A 1 619 ? -11.002 12.259 -23.358 1.00 85.50 619 ARG A O 1
ATOM 4640 N N . SER A 1 620 ? -12.224 13.049 -25.051 1.00 79.94 620 SER A N 1
ATOM 4641 C CA . SER A 1 620 ? -12.293 14.442 -24.589 1.00 79.94 620 SER A CA 1
ATOM 4642 C C . SER A 1 620 ? -13.550 14.668 -23.726 1.00 79.94 620 SER A C 1
ATOM 4644 O O . SER A 1 620 ? -14.497 13.880 -23.815 1.00 79.94 620 SER A O 1
ATOM 4646 N N . PRO A 1 621 ? -13.638 15.742 -22.914 1.00 78.75 621 PRO A N 1
ATOM 4647 C CA . PRO A 1 621 ? -14.838 16.016 -22.115 1.00 78.75 621 PRO A CA 1
ATOM 4648 C C . PRO A 1 621 ? -16.147 16.118 -22.931 1.00 78.75 621 PRO A C 1
ATOM 4650 O O . PRO A 1 621 ? -17.159 15.589 -22.467 1.00 78.75 621 PRO A O 1
ATOM 4653 N N . PRO A 1 622 ? -16.182 16.714 -24.147 1.00 81.62 622 PRO A N 1
ATOM 4654 C CA . PRO A 1 622 ? -17.364 16.658 -25.013 1.00 81.62 622 PRO A CA 1
ATOM 4655 C C . PRO A 1 622 ? -17.719 15.237 -25.472 1.00 81.62 622 PRO A C 1
ATOM 4657 O O . PRO A 1 622 ? -18.885 14.854 -25.403 1.00 81.62 622 PRO A O 1
ATOM 4660 N N . GLN A 1 623 ? -16.729 14.431 -25.881 1.00 85.31 623 GLN A N 1
ATOM 4661 C CA . GLN A 1 623 ? -16.950 13.032 -26.278 1.00 85.31 623 GLN A CA 1
ATOM 4662 C C . GLN A 1 623 ? -17.435 12.166 -25.112 1.00 85.31 623 GLN A C 1
ATOM 4664 O O . GLN A 1 623 ? -18.245 11.270 -25.321 1.00 85.31 623 GLN A O 1
ATOM 4669 N N . PHE A 1 624 ? -16.960 12.421 -23.888 1.00 88.31 624 PHE A N 1
ATOM 4670 C CA . PHE A 1 624 ? -17.458 11.746 -22.693 1.00 88.31 624 PHE A CA 1
ATOM 4671 C C . PHE A 1 624 ? -18.929 12.076 -22.443 1.00 88.31 624 PHE A C 1
ATOM 4673 O O . PHE A 1 624 ? -19.726 11.150 -22.339 1.00 88.31 624 PHE A O 1
ATOM 4680 N N . ARG A 1 625 ? -19.299 13.366 -22.416 1.00 85.75 625 ARG A N 1
ATOM 4681 C CA . ARG A 1 625 ? -20.694 13.802 -22.218 1.00 85.75 625 ARG A CA 1
ATOM 4682 C C . ARG A 1 625 ? -21.636 13.192 -23.256 1.00 85.75 625 ARG A C 1
ATOM 4684 O O . ARG A 1 625 ? -22.642 12.622 -22.878 1.00 85.75 625 ARG A O 1
ATOM 4691 N N . ALA A 1 626 ? -21.265 13.222 -24.537 1.00 89.19 626 ALA A N 1
ATOM 4692 C CA . ALA A 1 626 ? -22.072 12.653 -25.619 1.00 89.19 626 ALA A CA 1
ATOM 4693 C C . ALA A 1 626 ? -22.127 11.106 -25.640 1.00 89.19 626 ALA A C 1
ATOM 4695 O O . ALA A 1 626 ? -22.875 10.524 -26.425 1.00 89.19 626 ALA A O 1
ATOM 4696 N N . HIS A 1 627 ? -21.320 10.417 -24.830 1.00 93.62 627 HIS A N 1
ATOM 4697 C CA . HIS A 1 627 ? -21.271 8.959 -24.780 1.00 93.62 627 HIS A CA 1
ATOM 4698 C C . HIS A 1 627 ? -22.222 8.420 -23.704 1.00 93.62 627 HIS A C 1
ATOM 4700 O O . HIS A 1 627 ? -22.253 8.927 -22.587 1.00 93.62 627 HIS A O 1
ATOM 4706 N N . ALA A 1 628 ? -22.916 7.312 -23.983 1.00 95.56 628 ALA A N 1
ATOM 4707 C CA . ALA A 1 628 ? -23.897 6.722 -23.061 1.00 95.56 628 ALA A CA 1
ATOM 4708 C C . ALA A 1 628 ? -23.343 6.393 -21.654 1.00 95.56 628 ALA A C 1
ATOM 4710 O O . ALA A 1 628 ? -24.097 6.380 -20.684 1.00 95.56 628 ALA A O 1
ATOM 4711 N N . GLN A 1 629 ? -22.030 6.153 -21.515 1.00 94.88 629 GLN A N 1
ATOM 4712 C CA . GLN A 1 629 ? -21.410 6.030 -20.187 1.00 94.88 629 GLN A CA 1
ATOM 4713 C C . GLN A 1 629 ? -21.294 7.370 -19.450 1.00 94.88 629 GLN A C 1
ATOM 4715 O O . GLN A 1 629 ? -21.440 7.392 -18.233 1.00 94.88 629 GLN A O 1
ATOM 4720 N N . GLY A 1 630 ? -21.007 8.469 -20.150 1.00 91.56 630 GLY A N 1
ATOM 4721 C CA . GLY A 1 630 ? -20.913 9.787 -19.528 1.00 91.56 630 GLY A CA 1
ATOM 4722 C C . GLY A 1 630 ? -22.266 10.282 -19.060 1.00 91.56 630 GLY A C 1
ATOM 4723 O O . GLY A 1 630 ? -22.372 10.681 -17.907 1.00 91.56 630 GLY A O 1
ATOM 4724 N N . GLU A 1 631 ? -23.307 10.130 -19.881 1.00 91.56 631 GLU A N 1
ATOM 4725 C CA . GLU A 1 631 ? -24.705 10.334 -19.470 1.00 91.56 631 GLU A CA 1
ATOM 4726 C C . GLU A 1 631 ? -25.037 9.556 -18.182 1.00 91.56 631 GLU A C 1
ATOM 4728 O O . GLU A 1 631 ? -25.479 10.141 -17.194 1.00 91.56 631 GLU A O 1
ATOM 4733 N N . ALA A 1 632 ? -24.726 8.254 -18.130 1.00 93.44 632 ALA A N 1
ATOM 4734 C CA . ALA A 1 632 ? -24.975 7.428 -16.945 1.00 93.44 632 ALA A CA 1
ATOM 4735 C C . ALA A 1 632 ? -24.187 7.879 -15.695 1.00 93.44 632 ALA A C 1
ATOM 4737 O O . ALA A 1 632 ? -24.716 7.837 -14.586 1.00 93.44 632 ALA A O 1
ATOM 4738 N N . VAL A 1 633 ? -22.934 8.324 -15.854 1.00 89.44 633 VAL A N 1
ATOM 4739 C CA . VAL A 1 633 ? -22.102 8.834 -14.745 1.00 89.44 633 VAL A CA 1
ATOM 4740 C C . VAL A 1 633 ? -22.560 10.215 -14.274 1.00 89.44 633 VAL A C 1
ATOM 4742 O O . VAL A 1 633 ? -22.521 10.482 -13.077 1.00 89.44 633 VAL A O 1
ATOM 4745 N N . LEU A 1 634 ? -23.002 11.082 -15.187 1.00 85.88 634 LEU A N 1
ATOM 4746 C CA . LEU A 1 634 ? -23.468 12.442 -14.895 1.00 85.88 634 LEU A CA 1
ATOM 4747 C C . LEU A 1 634 ? -24.867 12.461 -14.266 1.00 85.88 634 LEU A C 1
ATOM 4749 O O . LEU A 1 634 ? -25.146 13.331 -13.444 1.00 85.88 634 LEU A O 1
ATOM 4753 N N . ALA A 1 635 ? -25.724 11.499 -14.617 1.00 84.62 635 ALA A N 1
ATOM 4754 C CA . ALA A 1 635 ? -27.036 11.311 -14.001 1.00 84.62 635 ALA A CA 1
ATOM 4755 C C . ALA A 1 635 ? -26.963 10.657 -12.605 1.00 84.62 635 ALA A C 1
ATOM 4757 O O . ALA A 1 635 ? -27.891 10.798 -11.805 1.00 84.62 635 ALA A O 1
ATOM 4758 N N . ALA A 1 636 ? -25.883 9.932 -12.297 1.00 81.69 636 ALA A N 1
ATOM 4759 C CA . ALA A 1 636 ? -25.695 9.282 -11.005 1.00 81.69 636 ALA A CA 1
ATOM 4760 C C . ALA A 1 636 ? -25.212 10.273 -9.922 1.00 81.69 636 ALA A C 1
ATOM 4762 O O . ALA A 1 636 ? -24.372 11.133 -10.190 1.00 81.69 636 ALA A O 1
ATOM 4763 N N . PRO A 1 637 ? -25.667 10.142 -8.660 1.00 82.44 637 PRO A N 1
ATOM 4764 C CA . PRO A 1 637 ? -25.105 10.921 -7.563 1.00 82.44 637 PRO A CA 1
ATOM 4765 C C . PRO A 1 637 ? -23.660 10.482 -7.277 1.00 82.44 637 PRO A C 1
ATOM 4767 O O . PRO A 1 637 ? -23.342 9.293 -7.320 1.00 82.44 637 PRO A O 1
ATOM 4770 N N . LEU A 1 638 ? -22.795 11.436 -6.908 1.00 83.94 638 LEU A N 1
ATOM 4771 C CA . LEU A 1 638 ? -21.390 11.181 -6.540 1.00 83.94 638 LEU A CA 1
ATOM 4772 C C . LEU A 1 638 ? -21.245 10.101 -5.454 1.00 83.94 638 LEU A C 1
ATOM 4774 O O . LEU A 1 638 ? -20.327 9.281 -5.494 1.00 83.94 638 LEU A O 1
ATOM 4778 N N . ILE A 1 639 ? -22.160 10.130 -4.484 1.00 83.94 639 ILE A N 1
ATOM 4779 C CA . ILE A 1 639 ? -22.333 9.109 -3.458 1.00 83.94 639 ILE A CA 1
ATOM 4780 C C . ILE A 1 639 ? -23.803 8.701 -3.476 1.00 83.94 639 ILE A C 1
ATOM 4782 O O . ILE A 1 639 ? -24.683 9.520 -3.210 1.00 83.94 639 ILE A O 1
ATOM 4786 N N . ASP A 1 640 ? -24.063 7.428 -3.747 1.00 83.25 640 ASP A N 1
ATOM 4787 C CA . ASP A 1 640 ? -25.396 6.835 -3.651 1.00 83.25 640 ASP A CA 1
ATOM 4788 C C . ASP A 1 640 ? -25.527 6.116 -2.299 1.00 83.25 640 ASP A C 1
ATOM 4790 O O . ASP A 1 640 ? -24.691 5.270 -1.976 1.00 83.25 640 ASP A O 1
ATOM 4794 N N . VAL A 1 641 ? -26.548 6.446 -1.501 1.00 83.12 641 VAL A N 1
ATOM 4795 C CA . VAL A 1 641 ? -26.833 5.816 -0.196 1.00 83.12 641 VAL A CA 1
ATOM 4796 C C . VAL A 1 641 ? -28.250 5.251 -0.222 1.00 83.12 641 VAL A C 1
ATOM 4798 O O . VAL A 1 641 ? -29.226 5.950 0.054 1.00 83.12 641 VAL A O 1
ATOM 4801 N N . ARG A 1 642 ? -28.367 3.959 -0.530 1.00 87.69 642 ARG A N 1
ATOM 4802 C CA . ARG A 1 642 ? -29.642 3.247 -0.658 1.00 87.69 642 ARG A CA 1
ATOM 4803 C C . ARG A 1 642 ? -29.980 2.525 0.640 1.00 87.69 642 ARG A C 1
ATOM 4805 O O . ARG A 1 642 ? -29.480 1.429 0.899 1.00 87.69 642 ARG A O 1
ATOM 4812 N N . VAL A 1 643 ? -30.852 3.121 1.449 1.00 84.75 643 VAL A N 1
ATOM 4813 C CA . VAL A 1 643 ? -31.476 2.427 2.586 1.00 84.75 643 VAL A CA 1
ATOM 4814 C C . VAL A 1 643 ? -32.568 1.512 2.042 1.00 84.75 643 VAL A C 1
ATOM 4816 O O . VAL A 1 643 ? -33.517 1.978 1.414 1.00 84.75 643 VAL A O 1
ATOM 4819 N N . ARG A 1 644 ? -32.443 0.204 2.267 1.00 86.38 644 ARG A N 1
ATOM 4820 C CA . ARG A 1 644 ? -33.456 -0.776 1.862 1.00 86.38 644 ARG A CA 1
ATOM 4821 C C . ARG A 1 644 ? -34.438 -0.976 3.014 1.00 86.38 644 ARG A C 1
ATOM 4823 O O . ARG A 1 644 ? -34.016 -1.127 4.157 1.00 86.38 644 ARG A O 1
ATOM 4830 N N . ARG A 1 645 ? -35.740 -1.012 2.730 1.00 80.12 645 ARG A N 1
ATOM 4831 C CA . ARG A 1 645 ? -36.779 -1.369 3.712 1.00 80.12 645 ARG A CA 1
ATOM 4832 C C . ARG A 1 645 ? -37.179 -2.844 3.551 1.00 80.12 645 ARG A C 1
ATOM 4834 O O . ARG A 1 645 ? -37.104 -3.364 2.435 1.00 80.12 645 ARG A O 1
ATOM 4841 N N . PRO A 1 646 ? -37.546 -3.549 4.633 1.00 73.56 646 PRO A N 1
ATOM 4842 C CA . PRO A 1 646 ? -38.054 -4.911 4.538 1.00 73.56 646 PRO A CA 1
ATOM 4843 C C . PRO A 1 646 ? -39.481 -4.946 3.960 1.00 73.56 646 PRO A C 1
ATOM 4845 O O . PRO A 1 646 ? -40.214 -3.968 4.095 1.00 73.56 646 PRO A O 1
ATOM 4848 N N . PRO A 1 647 ? -39.899 -6.069 3.346 1.00 63.56 647 PRO A N 1
ATOM 4849 C CA . PRO A 1 647 ? -41.214 -6.190 2.713 1.00 63.56 647 PRO A CA 1
ATOM 4850 C C . PRO A 1 647 ? -42.383 -6.393 3.694 1.00 63.56 647 PRO A C 1
ATOM 4852 O O . PRO A 1 647 ? -43.531 -6.298 3.272 1.00 63.56 647 PRO A O 1
ATOM 4855 N N . SER A 1 648 ? -42.133 -6.678 4.979 1.00 61.00 648 SER A N 1
ATOM 4856 C CA . SER A 1 648 ? -43.190 -6.897 5.976 1.00 61.00 648 SER A CA 1
ATOM 4857 C C . SER A 1 648 ? -42.828 -6.380 7.372 1.00 61.00 648 SER A C 1
ATOM 4859 O O . SER A 1 648 ? -41.668 -6.423 7.803 1.00 61.00 648 SER A O 1
ATOM 4861 N N . ALA A 1 649 ? -43.855 -5.944 8.108 1.00 51.59 649 ALA A N 1
ATOM 4862 C CA . ALA A 1 649 ? -43.765 -5.681 9.541 1.00 51.59 649 ALA A CA 1
ATOM 4863 C C . ALA A 1 649 ? -43.399 -6.975 10.296 1.00 51.59 649 ALA A C 1
ATOM 4865 O O . ALA A 1 649 ? -43.911 -8.046 9.973 1.00 51.59 649 ALA A O 1
ATOM 4866 N N . GLY A 1 650 ? -42.491 -6.880 11.274 1.00 55.31 650 GLY A N 1
ATOM 4867 C CA . GLY A 1 650 ? -41.954 -8.029 12.024 1.00 55.31 650 GLY A CA 1
ATOM 4868 C C . GLY A 1 650 ? -40.505 -8.417 11.690 1.00 55.31 650 GLY A C 1
ATOM 4869 O O . GLY A 1 650 ? -39.943 -9.291 12.343 1.00 55.31 650 GLY A O 1
ATOM 4870 N N . THR A 1 651 ? -39.866 -7.757 10.718 1.00 59.16 651 THR A N 1
ATOM 4871 C CA . THR A 1 651 ? -38.410 -7.887 10.499 1.00 59.16 651 THR A CA 1
ATOM 4872 C C . THR A 1 651 ? -37.638 -7.238 11.664 1.00 59.16 651 THR A C 1
ATOM 4874 O O . THR A 1 651 ? -38.089 -6.197 12.146 1.00 59.16 651 THR A O 1
ATOM 4877 N N . PRO A 1 652 ? -36.485 -7.783 12.115 1.00 59.25 652 PRO A N 1
ATOM 4878 C CA . PRO A 1 652 ? -35.697 -7.183 13.192 1.00 59.25 652 PRO A CA 1
ATOM 4879 C C . PRO A 1 652 ? -35.371 -5.700 12.967 1.00 59.25 652 PRO A C 1
ATOM 4881 O O . PRO A 1 652 ? -35.005 -5.289 11.863 1.00 59.25 652 PRO A O 1
ATOM 4884 N N . VAL A 1 653 ? -35.475 -4.913 14.041 1.00 63.44 653 VAL A N 1
ATOM 4885 C CA . VAL A 1 653 ? -35.103 -3.489 14.069 1.00 63.44 653 VAL A CA 1
ATOM 4886 C C . VAL A 1 653 ? -33.614 -3.332 13.737 1.00 63.44 653 VAL A C 1
ATOM 4888 O O . VAL A 1 653 ? -32.805 -4.223 14.010 1.00 63.44 653 VAL A O 1
ATOM 4891 N N . ALA A 1 654 ? -33.245 -2.198 13.137 1.00 69.38 654 ALA A N 1
ATOM 4892 C CA . ALA A 1 654 ? -31.861 -1.878 12.802 1.00 69.38 654 ALA A CA 1
ATOM 4893 C C . ALA A 1 654 ? -30.909 -2.080 14.006 1.00 69.38 654 ALA A C 1
ATOM 4895 O O . ALA A 1 654 ? -31.170 -1.595 15.106 1.00 69.38 654 ALA A O 1
ATOM 4896 N N . ARG A 1 655 ? -29.779 -2.778 13.799 1.00 79.75 655 ARG A N 1
ATOM 4897 C CA . ARG A 1 655 ? -28.761 -2.994 14.846 1.00 79.75 655 ARG A CA 1
ATOM 4898 C C . ARG A 1 655 ? -28.111 -1.657 15.220 1.00 79.75 655 ARG A C 1
ATOM 4900 O O . ARG A 1 655 ? -27.285 -1.141 14.465 1.00 79.75 655 ARG A O 1
ATOM 4907 N N . ALA A 1 656 ? -28.483 -1.117 16.378 1.00 82.25 656 ALA A N 1
ATOM 4908 C CA . ALA A 1 656 ? -27.869 0.079 16.945 1.00 82.25 656 ALA A CA 1
ATOM 4909 C C . ALA A 1 656 ? -26.379 -0.144 17.264 1.00 82.25 656 ALA A C 1
ATOM 4911 O O . ALA A 1 656 ? -25.965 -1.244 17.639 1.00 82.25 656 ALA A O 1
ATOM 4912 N N . LEU A 1 657 ? -25.585 0.919 17.136 1.00 88.81 657 LEU A N 1
ATOM 4913 C CA . LEU A 1 657 ? -24.249 1.025 17.723 1.00 88.81 657 LEU A CA 1
ATOM 4914 C C . LEU A 1 657 ? -24.359 1.347 19.219 1.00 88.81 657 LEU A C 1
ATOM 4916 O O . LEU A 1 657 ? -25.369 1.892 19.672 1.00 88.81 657 LEU A O 1
ATOM 4920 N N . ALA A 1 658 ? -23.308 1.051 19.987 1.00 88.12 658 ALA A N 1
ATOM 4921 C CA . ALA A 1 658 ? -23.282 1.361 21.414 1.00 88.12 658 ALA A CA 1
ATOM 4922 C C . ALA A 1 658 ? -23.364 2.878 21.669 1.00 88.12 658 ALA A C 1
ATOM 4924 O O . ALA A 1 658 ? -22.804 3.676 20.911 1.00 88.12 658 ALA A O 1
ATOM 4925 N N . THR A 1 659 ? -24.019 3.279 22.755 1.00 87.81 659 THR A N 1
ATOM 4926 C CA . THR A 1 659 ? -24.178 4.681 23.170 1.00 87.81 659 THR A CA 1
ATOM 4927 C C . THR A 1 659 ? -23.673 4.897 24.601 1.00 87.81 659 THR A C 1
ATOM 4929 O O . THR A 1 659 ? -23.449 3.947 25.354 1.00 87.81 659 THR A O 1
ATOM 4932 N N . GLY A 1 660 ? -23.476 6.158 24.982 1.00 85.88 660 GLY A N 1
ATOM 4933 C CA . GLY A 1 660 ? -23.013 6.564 26.307 1.00 85.88 660 GLY A CA 1
ATOM 4934 C C . GLY A 1 660 ? -21.488 6.582 26.475 1.00 85.88 660 GLY A C 1
ATOM 4935 O O . GLY A 1 660 ? -20.718 6.458 25.525 1.00 85.88 660 GLY A O 1
ATOM 4936 N N . ARG A 1 661 ? -21.045 6.759 27.727 1.00 75.12 661 ARG A N 1
ATOM 4937 C CA . ARG A 1 661 ? -19.651 7.088 28.100 1.00 75.12 661 ARG A CA 1
ATOM 4938 C C . ARG A 1 661 ? -18.597 6.007 27.805 1.00 75.12 661 ARG A C 1
ATOM 4940 O O . ARG A 1 661 ? -17.413 6.268 27.981 1.00 75.12 661 ARG A O 1
ATOM 4947 N N . SER A 1 662 ? -18.995 4.805 27.391 1.00 80.81 662 SER A N 1
ATOM 4948 C CA . SER A 1 662 ? -18.068 3.744 26.963 1.00 80.81 662 SER A CA 1
ATOM 4949 C C . SER A 1 662 ? -17.555 3.931 25.529 1.00 80.81 662 SER A C 1
ATOM 4951 O O . SER A 1 662 ? -16.546 3.330 25.157 1.00 80.81 662 SER A O 1
ATOM 4953 N N . VAL A 1 663 ? -18.218 4.765 24.721 1.00 87.94 663 VAL A N 1
ATOM 4954 C CA . VAL A 1 663 ? -17.803 5.084 23.350 1.00 87.94 663 VAL A CA 1
ATOM 4955 C C . VAL A 1 663 ? -16.622 6.051 23.398 1.00 87.94 663 VAL A C 1
ATOM 4957 O O . VAL A 1 663 ? -16.768 7.208 23.774 1.00 87.94 663 VAL A O 1
ATOM 4960 N N . THR A 1 664 ? -15.437 5.579 23.008 1.00 86.88 664 THR A N 1
ATOM 4961 C CA . THR A 1 664 ? -14.185 6.364 23.077 1.00 86.88 664 THR A CA 1
ATOM 4962 C C . THR A 1 664 ? -13.746 6.948 21.733 1.00 86.88 664 THR A C 1
ATOM 4964 O O . THR A 1 664 ? -12.854 7.795 21.693 1.00 86.88 664 THR A O 1
ATOM 4967 N N . ARG A 1 665 ? -14.342 6.496 20.621 1.00 91.69 665 ARG A N 1
ATOM 4968 C CA . ARG A 1 665 ? -14.137 7.020 19.259 1.00 91.69 665 ARG A CA 1
ATOM 4969 C C . ARG A 1 665 ? -15.411 6.850 18.419 1.00 91.69 665 ARG A C 1
ATOM 4971 O O . ARG A 1 665 ? -16.205 5.967 18.741 1.00 91.69 665 ARG A O 1
ATOM 4978 N N . PRO A 1 666 ? -15.583 7.602 17.312 1.00 92.69 666 PRO A N 1
ATOM 4979 C CA . PRO A 1 666 ? -16.767 7.524 16.453 1.00 92.69 666 PRO A CA 1
ATOM 4980 C C . PRO A 1 666 ? -17.140 6.104 16.009 1.00 92.69 666 PRO A C 1
ATOM 4982 O O . PRO A 1 666 ? -18.325 5.782 15.931 1.00 92.69 666 PRO A O 1
ATOM 4985 N N . LEU A 1 667 ? -16.137 5.254 15.747 1.00 95.62 667 LEU A N 1
ATOM 4986 C CA . LEU A 1 667 ? -16.306 3.901 15.210 1.00 95.62 667 LEU A CA 1
ATOM 4987 C C . LEU A 1 667 ? -15.713 2.796 16.116 1.00 95.62 667 LEU A C 1
ATOM 4989 O O . LEU A 1 667 ? -15.409 1.718 15.618 1.00 95.62 667 LEU A O 1
ATOM 4993 N N . SER A 1 668 ? -15.521 3.031 17.425 1.00 90.38 668 SER A N 1
ATOM 4994 C CA . SER A 1 668 ? -14.757 2.125 18.322 1.00 90.38 668 SER A CA 1
ATOM 4995 C C . SER A 1 668 ? -15.275 0.682 18.451 1.00 90.38 668 SER A C 1
ATOM 4997 O O . SER A 1 668 ? -14.549 -0.186 18.925 1.00 90.38 668 SER A O 1
ATOM 4999 N N . ASP A 1 669 ? -16.524 0.432 18.071 1.00 91.25 669 ASP A N 1
ATOM 5000 C CA . ASP A 1 669 ? -17.242 -0.848 18.121 1.00 91.25 669 ASP A CA 1
ATOM 5001 C C . ASP A 1 669 ? -17.645 -1.373 16.730 1.00 91.25 669 ASP A C 1
ATOM 5003 O O . ASP A 1 669 ? -18.341 -2.380 16.637 1.00 91.25 669 ASP A O 1
ATOM 5007 N N . VAL A 1 670 ? -17.218 -0.705 15.652 1.00 96.12 670 VAL A N 1
ATOM 5008 C CA . VAL A 1 670 ? -17.589 -1.043 14.270 1.00 96.12 670 VAL A CA 1
ATOM 5009 C C . VAL A 1 670 ? -16.631 -2.090 13.708 1.00 96.12 670 VAL A C 1
ATOM 5011 O O . VAL A 1 670 ? -15.420 -1.854 13.630 1.00 96.12 670 VAL A O 1
ATOM 5014 N N . LEU A 1 671 ? -17.171 -3.223 13.254 1.00 97.00 671 LEU A N 1
ATOM 5015 C CA . LEU A 1 671 ? -16.411 -4.273 12.571 1.00 97.00 671 LEU A CA 1
ATOM 5016 C C . LEU A 1 671 ? -16.573 -4.179 11.044 1.00 97.00 671 LEU A C 1
ATOM 5018 O O . LEU A 1 671 ? -17.678 -4.263 10.509 1.00 97.00 671 LEU A O 1
ATOM 5022 N N . VAL A 1 672 ? -15.456 -4.053 10.329 1.00 98.31 672 VAL A N 1
ATOM 5023 C CA . VAL A 1 672 ? -15.401 -3.908 8.867 1.00 98.31 672 VAL A CA 1
ATOM 5024 C C . VAL A 1 672 ? -14.719 -5.123 8.240 1.00 98.31 672 VAL A C 1
ATOM 5026 O O . VAL A 1 672 ? -13.581 -5.444 8.585 1.00 98.31 672 VAL A O 1
ATOM 5029 N N . LEU A 1 673 ? -15.374 -5.762 7.271 1.00 97.88 673 LEU A N 1
ATOM 5030 C CA . LEU A 1 673 ? -14.769 -6.768 6.395 1.00 97.88 673 LEU A CA 1
ATOM 5031 C C . LEU A 1 673 ? -14.359 -6.126 5.074 1.00 97.88 673 LEU A C 1
ATOM 5033 O O . LEU A 1 673 ? -15.160 -5.468 4.414 1.00 97.88 673 LEU A O 1
ATOM 5037 N N . ASP A 1 674 ? -13.116 -6.344 4.668 1.00 95.88 674 ASP A N 1
ATOM 5038 C CA . ASP A 1 674 ? -12.518 -5.681 3.517 1.00 95.88 674 ASP A CA 1
ATOM 5039 C C . ASP A 1 674 ? -12.132 -6.703 2.423 1.00 95.88 674 ASP A C 1
ATOM 5041 O O . ASP A 1 674 ? -11.111 -7.397 2.518 1.00 95.88 674 ASP A O 1
ATOM 5045 N N . PHE A 1 675 ? -12.928 -6.729 1.344 1.00 92.31 675 PHE A N 1
ATOM 5046 C CA . PHE A 1 675 ? -12.715 -7.440 0.073 1.00 92.31 675 PHE A CA 1
ATOM 5047 C C . PHE A 1 675 ? -12.216 -6.500 -1.042 1.00 92.31 675 PHE A C 1
ATOM 5049 O O . PHE A 1 675 ? -12.681 -6.526 -2.179 1.00 92.31 675 PHE A O 1
ATOM 5056 N N . SER A 1 676 ? -11.238 -5.654 -0.735 1.00 89.06 676 SER A N 1
ATOM 5057 C CA . SER A 1 676 ? -10.650 -4.712 -1.694 1.00 89.06 676 SER A CA 1
ATOM 5058 C C . SER A 1 676 ? -9.196 -4.999 -2.085 1.00 89.06 676 SER A C 1
ATOM 5060 O O . SER A 1 676 ? -8.515 -5.727 -1.368 1.00 89.06 676 SER A O 1
ATOM 5062 N N . HIS A 1 677 ? -8.699 -4.395 -3.175 1.00 81.19 677 HIS A N 1
ATOM 5063 C CA . HIS A 1 677 ? -7.281 -4.422 -3.591 1.00 81.19 677 HIS A CA 1
ATOM 5064 C C . HIS A 1 677 ? -6.822 -3.053 -4.116 1.00 81.19 677 HIS A C 1
ATOM 5066 O O . HIS A 1 677 ? -7.656 -2.237 -4.503 1.00 81.19 677 HIS A O 1
ATOM 5072 N N . VAL A 1 678 ? -5.505 -2.848 -4.233 1.00 82.56 678 VAL A N 1
ATOM 5073 C CA . VAL A 1 678 ? -4.876 -1.662 -4.844 1.00 82.56 678 VAL A CA 1
ATOM 5074 C C . VAL A 1 678 ? -4.970 -0.417 -3.948 1.00 82.56 678 VAL A C 1
ATOM 5076 O O . VAL A 1 678 ? -4.272 -0.395 -2.940 1.00 82.56 678 VAL A O 1
ATOM 5079 N N . ILE A 1 679 ? -5.769 0.610 -4.276 1.00 88.56 679 ILE A N 1
ATOM 5080 C CA . ILE A 1 679 ? -5.769 1.894 -3.539 1.00 88.56 679 ILE A CA 1
ATOM 5081 C C . ILE A 1 679 ? -7.176 2.313 -3.096 1.00 88.56 679 ILE A C 1
ATOM 5083 O O . ILE A 1 679 ? -7.432 2.331 -1.897 1.00 88.56 679 ILE A O 1
ATOM 5087 N N . ALA A 1 680 ? -8.105 2.608 -4.014 1.00 92.69 680 ALA A N 1
ATOM 5088 C CA . ALA A 1 680 ? -9.363 3.285 -3.663 1.00 92.69 680 ALA A CA 1
ATOM 5089 C C . ALA A 1 680 ? -10.184 2.579 -2.576 1.00 92.69 680 ALA A C 1
ATOM 5091 O O . ALA A 1 680 ? -10.502 3.140 -1.529 1.00 92.69 680 ALA A O 1
ATOM 5092 N N . SER A 1 681 ? -10.502 1.313 -2.811 1.00 93.94 681 SER A N 1
ATOM 5093 C CA . SER A 1 681 ? -11.286 0.502 -1.888 1.00 93.94 681 SER A CA 1
ATOM 5094 C C . SER A 1 681 ? -10.516 0.145 -0.598 1.00 93.94 681 SER A C 1
ATOM 5096 O O . SER A 1 681 ? -11.125 0.215 0.470 1.00 93.94 681 SER A O 1
ATOM 5098 N N . PRO A 1 682 ? -9.193 -0.139 -0.619 1.00 93.38 682 PRO A N 1
ATOM 5099 C CA . PRO A 1 682 ? -8.394 -0.192 0.607 1.00 93.38 682 PRO A CA 1
ATOM 5100 C C . PRO A 1 682 ? -8.431 1.098 1.440 1.00 93.38 682 PRO A C 1
ATOM 5102 O O . PRO A 1 682 ? -8.558 1.019 2.666 1.00 93.38 682 PRO A O 1
ATOM 5105 N N . VAL A 1 683 ? -8.383 2.273 0.805 1.00 94.50 683 VAL A N 1
ATOM 5106 C CA . VAL A 1 683 ? -8.434 3.573 1.492 1.00 94.50 683 VAL A CA 1
ATOM 5107 C C . VAL A 1 683 ? -9.741 3.743 2.274 1.00 94.50 683 VAL A C 1
ATOM 5109 O O . VAL A 1 683 ? -9.679 4.219 3.403 1.00 94.50 683 VAL A O 1
ATOM 5112 N N . VAL A 1 684 ? -10.884 3.239 1.777 1.00 97.19 684 VAL A N 1
ATOM 5113 C CA . VAL A 1 684 ? -12.153 3.199 2.544 1.00 97.19 684 VAL A CA 1
ATOM 5114 C C . VAL A 1 684 ? -11.935 2.564 3.922 1.00 97.19 684 VAL A C 1
ATOM 5116 O O . VAL A 1 684 ? -12.212 3.174 4.953 1.00 97.19 684 VAL A O 1
ATOM 5119 N N . GLY A 1 685 ? -11.386 1.345 3.953 1.00 95.31 685 GLY A N 1
ATOM 5120 C CA . GLY A 1 685 ? -11.126 0.628 5.202 1.00 95.31 685 GLY A CA 1
ATOM 5121 C C . GLY A 1 685 ? -10.093 1.336 6.080 1.00 95.31 685 GLY A C 1
ATOM 5122 O O . GLY A 1 685 ? -10.241 1.378 7.297 1.00 95.31 685 GLY A O 1
ATOM 5123 N N . ARG A 1 686 ? -9.056 1.932 5.483 1.00 92.00 686 ARG A N 1
ATOM 5124 C CA . ARG A 1 686 ? -8.026 2.669 6.227 1.00 92.00 686 ARG A CA 1
ATOM 5125 C C . ARG A 1 686 ? -8.596 3.913 6.917 1.00 92.00 686 ARG A C 1
ATOM 5127 O O . ARG A 1 686 ? -8.354 4.097 8.106 1.00 92.00 686 ARG A O 1
ATOM 5134 N N . SER A 1 687 ? -9.392 4.718 6.222 1.00 94.69 687 SER A N 1
ATOM 5135 C CA . SER A 1 687 ? -10.009 5.914 6.802 1.00 94.69 687 SER A CA 1
ATOM 5136 C C . SER A 1 687 ? -11.019 5.579 7.910 1.00 94.69 687 SER A C 1
ATOM 5138 O O . SER A 1 687 ? -11.091 6.295 8.903 1.00 94.69 687 SER A O 1
ATOM 5140 N N . LEU A 1 688 ? -11.744 4.457 7.818 1.00 96.44 688 LEU A N 1
ATOM 5141 C CA . LEU A 1 688 ? -12.602 3.981 8.916 1.00 96.44 688 LEU A CA 1
ATOM 5142 C C . LEU A 1 688 ? -11.780 3.541 10.146 1.00 96.44 688 LEU A C 1
ATOM 5144 O O . LEU A 1 688 ? -12.147 3.847 11.283 1.00 96.44 688 LEU A O 1
ATOM 5148 N N . LEU A 1 689 ? -10.642 2.870 9.937 1.00 93.38 689 LEU A N 1
ATOM 5149 C CA . LEU A 1 689 ? -9.726 2.473 11.015 1.00 93.38 689 LEU A CA 1
ATOM 5150 C C . LEU A 1 689 ? -9.168 3.686 11.772 1.00 93.38 689 LEU A C 1
ATOM 5152 O O . LEU A 1 689 ? -9.072 3.664 12.999 1.00 93.38 689 LEU A O 1
ATOM 5156 N N . GLU A 1 690 ? -8.857 4.770 11.061 1.00 91.44 690 GLU A N 1
ATOM 5157 C CA . GLU A 1 690 ? -8.403 6.034 11.655 1.00 91.44 690 GLU A CA 1
ATOM 5158 C C . GLU A 1 690 ? -9.439 6.647 12.616 1.00 91.44 690 GLU A C 1
ATOM 5160 O O . GLU A 1 690 ? -9.056 7.277 13.600 1.00 91.44 690 GLU A O 1
ATOM 5165 N N . HIS A 1 691 ? -10.736 6.378 12.437 1.00 94.19 691 HIS A N 1
ATOM 5166 C CA . HIS A 1 691 ? -11.798 6.786 13.369 1.00 94.19 691 HIS A CA 1
ATOM 5167 C C . HIS A 1 691 ? -12.201 5.699 14.389 1.00 94.19 691 HIS A C 1
ATOM 5169 O O . HIS A 1 691 ? -13.181 5.860 15.122 1.00 94.19 691 HIS A O 1
ATOM 5175 N N . GLY A 1 692 ? -11.411 4.625 14.503 1.00 92.56 692 GLY A N 1
ATOM 5176 C CA . GLY A 1 692 ? -11.512 3.610 15.555 1.00 92.56 692 GLY A CA 1
ATOM 5177 C C . GLY A 1 692 ? -12.114 2.265 15.142 1.00 92.56 692 GLY A C 1
ATOM 5178 O O . GLY A 1 692 ? -12.211 1.397 16.006 1.00 92.56 692 GLY A O 1
ATOM 5179 N N . ALA A 1 693 ? -12.492 2.072 13.875 1.00 95.19 693 ALA A N 1
ATOM 5180 C CA . ALA A 1 693 ? -13.076 0.810 13.418 1.00 95.19 693 ALA A CA 1
ATOM 5181 C C . ALA A 1 693 ? -12.067 -0.351 13.456 1.00 95.19 693 ALA A C 1
ATOM 5183 O O . ALA A 1 693 ? -10.891 -0.192 13.118 1.00 95.19 693 ALA A O 1
ATOM 5184 N N . THR A 1 694 ? -12.545 -1.554 13.781 1.00 94.75 694 THR A N 1
ATOM 5185 C CA . THR A 1 694 ? -11.766 -2.787 13.612 1.00 94.75 694 THR A CA 1
ATOM 5186 C C . THR A 1 694 ? -11.935 -3.281 12.182 1.00 94.75 694 THR A C 1
ATOM 5188 O O . THR A 1 694 ? -13.037 -3.638 11.771 1.00 94.75 694 THR A O 1
ATOM 5191 N N . VAL A 1 695 ? -10.848 -3.316 11.410 1.00 95.31 695 VAL A N 1
ATOM 5192 C CA . VAL A 1 695 ? -10.894 -3.641 9.975 1.00 95.31 695 VAL A CA 1
ATOM 5193 C C . VAL A 1 695 ? -10.141 -4.933 9.693 1.00 95.31 695 VAL A C 1
ATOM 5195 O O . VAL A 1 695 ? -8.936 -5.015 9.937 1.00 95.31 695 VAL A O 1
ATOM 5198 N N . ILE A 1 696 ? -10.848 -5.930 9.159 1.00 94.50 696 ILE A N 1
ATOM 5199 C CA . ILE A 1 696 ? -10.313 -7.238 8.774 1.00 94.50 696 ILE A CA 1
ATOM 5200 C C . ILE A 1 696 ? -10.211 -7.315 7.250 1.00 94.50 696 ILE A C 1
ATOM 5202 O O . ILE A 1 696 ? -11.206 -7.456 6.536 1.00 94.50 696 ILE A O 1
ATOM 5206 N N . LYS A 1 697 ? -8.978 -7.272 6.751 1.00 91.81 697 LYS A N 1
ATOM 5207 C CA . LYS A 1 697 ? -8.629 -7.565 5.365 1.00 91.81 697 LYS A CA 1
ATOM 5208 C C . LYS A 1 697 ? -8.789 -9.055 5.085 1.00 91.81 697 LYS A C 1
ATOM 5210 O O . LYS A 1 697 ? -8.136 -9.879 5.723 1.00 91.81 697 LYS A O 1
ATOM 5215 N N . LEU A 1 698 ? -9.589 -9.398 4.081 1.00 90.19 698 LEU A N 1
ATOM 5216 C CA . LEU A 1 698 ? -9.736 -10.774 3.614 1.00 90.19 698 LEU A CA 1
ATOM 5217 C C . LEU A 1 698 ? -8.836 -11.006 2.388 1.00 90.19 698 LEU A C 1
ATOM 5219 O O . LEU A 1 698 ? -8.824 -10.208 1.443 1.00 90.19 698 LEU A O 1
ATOM 5223 N N . VAL A 1 699 ? -8.001 -12.051 2.456 1.00 82.69 699 VAL A N 1
ATOM 5224 C CA . VAL A 1 699 ? -6.890 -12.320 1.516 1.00 82.69 699 VAL A CA 1
ATOM 5225 C C . VAL A 1 699 ? -6.738 -13.812 1.198 1.00 82.69 699 VAL A C 1
ATOM 5227 O O . VAL A 1 699 ? -7.310 -14.658 1.869 1.00 82.69 699 VAL A O 1
ATOM 5230 N N . THR A 1 700 ? -5.901 -14.144 0.214 1.00 74.62 700 THR A N 1
ATOM 5231 C CA . THR A 1 700 ? -5.456 -15.518 -0.077 1.00 74.62 700 THR A CA 1
ATOM 5232 C C . THR A 1 700 ? -3.945 -15.527 -0.315 1.00 74.62 700 THR A C 1
ATOM 5234 O O . THR A 1 700 ? -3.453 -14.705 -1.097 1.00 74.62 700 THR A O 1
ATOM 5237 N N . TYR A 1 701 ? -3.194 -16.438 0.318 1.00 63.66 701 TYR A N 1
ATOM 5238 C CA . TYR A 1 701 ? -1.737 -16.522 0.120 1.00 63.66 701 TYR A CA 1
ATOM 5239 C C . TYR A 1 701 ? -1.349 -17.040 -1.275 1.00 63.66 701 TYR A C 1
ATOM 5241 O O . TYR A 1 701 ? -0.222 -16.828 -1.720 1.00 63.66 701 TYR A O 1
ATOM 5249 N N . ALA A 1 702 ? -2.293 -17.618 -2.029 1.00 58.41 702 ALA A N 1
ATOM 5250 C CA . ALA A 1 702 ? -2.089 -18.068 -3.410 1.00 58.41 702 ALA A CA 1
ATOM 5251 C C . ALA A 1 702 ? -1.833 -16.921 -4.417 1.00 58.41 702 ALA A C 1
ATOM 5253 O O . ALA A 1 702 ? -1.579 -17.170 -5.597 1.00 58.41 702 ALA A O 1
ATOM 5254 N N . ARG A 1 703 ? -1.907 -15.653 -3.986 1.00 54.97 703 ARG A N 1
ATOM 5255 C CA . ARG A 1 703 ? -1.550 -14.480 -4.797 1.00 54.97 703 ARG A CA 1
ATOM 5256 C C . ARG A 1 703 ? -0.408 -13.707 -4.126 1.00 54.97 703 ARG A C 1
ATOM 5258 O O . ARG A 1 703 ? -0.684 -12.922 -3.220 1.00 54.97 703 ARG A O 1
ATOM 5265 N N . PRO A 1 704 ? 0.854 -13.858 -4.573 1.00 46.66 704 PRO A N 1
ATOM 5266 C CA . PRO A 1 704 ? 1.952 -13.066 -4.034 1.00 46.66 704 PRO A CA 1
ATOM 5267 C C . PRO A 1 704 ? 1.733 -11.589 -4.373 1.00 46.66 704 PRO A C 1
ATOM 5269 O O . PRO A 1 704 ? 1.620 -11.222 -5.544 1.00 46.66 704 PRO A O 1
ATOM 5272 N N . ARG A 1 705 ? 1.679 -10.739 -3.346 1.00 53.47 705 ARG A N 1
ATOM 5273 C CA . ARG A 1 705 ? 1.568 -9.283 -3.484 1.00 53.47 705 ARG A CA 1
ATOM 5274 C C . ARG A 1 705 ? 2.797 -8.611 -2.922 1.00 53.47 705 ARG A C 1
ATOM 5276 O O . ARG A 1 705 ? 3.288 -8.993 -1.866 1.00 53.47 705 ARG A O 1
ATOM 5283 N N . ARG A 1 706 ? 3.311 -7.656 -3.689 1.00 54.47 706 ARG A N 1
ATOM 5284 C CA . ARG A 1 706 ? 4.474 -6.827 -3.368 1.00 54.47 706 ARG A CA 1
ATOM 5285 C C . ARG A 1 706 ? 4.294 -5.476 -4.056 1.00 54.47 706 ARG A C 1
ATOM 5287 O O . ARG A 1 706 ? 5.035 -5.140 -4.974 1.00 54.47 706 ARG A O 1
ATOM 5294 N N . HIS A 1 707 ? 3.252 -4.747 -3.670 1.00 61.47 707 HIS A N 1
ATOM 5295 C CA . HIS A 1 707 ? 3.011 -3.389 -4.146 1.00 61.47 707 HIS A CA 1
ATOM 5296 C C . HIS A 1 707 ? 2.915 -2.458 -2.944 1.00 61.47 707 HIS A C 1
ATOM 5298 O O . HIS A 1 707 ? 2.160 -2.721 -2.014 1.00 61.47 707 HIS A O 1
ATOM 5304 N N . LEU A 1 708 ? 3.672 -1.363 -2.977 1.00 65.69 708 LEU A N 1
ATOM 5305 C CA . LEU A 1 708 ? 3.725 -0.381 -1.887 1.00 65.69 708 LEU A CA 1
ATOM 5306 C C . LEU A 1 708 ? 2.366 0.276 -1.630 1.00 65.69 708 LEU A C 1
ATOM 5308 O O . LEU A 1 708 ? 2.041 0.584 -0.489 1.00 65.69 708 LEU A O 1
ATOM 5312 N N . PHE A 1 709 ? 1.554 0.386 -2.683 1.00 72.69 709 PHE A N 1
ATOM 5313 C CA . PHE A 1 709 ? 0.143 0.759 -2.630 1.00 72.69 709 PHE A CA 1
ATOM 5314 C C . PHE A 1 709 ? -0.667 -0.122 -1.659 1.00 72.69 709 PHE A C 1
ATOM 5316 O O . PHE A 1 709 ? -1.380 0.402 -0.808 1.00 72.69 709 PHE A O 1
ATOM 5323 N N . ASP A 1 710 ? -0.508 -1.453 -1.736 1.00 72.31 710 ASP A N 1
ATOM 5324 C CA . ASP A 1 710 ? -1.202 -2.388 -0.843 1.00 72.31 710 ASP A CA 1
ATOM 5325 C C . ASP A 1 710 ? -0.662 -2.282 0.603 1.00 72.31 710 ASP A C 1
ATOM 5327 O O . ASP A 1 710 ? -1.432 -2.446 1.544 1.00 72.31 710 ASP A O 1
ATOM 5331 N N . GLU A 1 711 ? 0.629 -2.005 0.821 1.00 73.81 711 GLU A N 1
ATOM 5332 C CA . GLU A 1 711 ? 1.188 -1.862 2.181 1.00 73.81 711 GLU A CA 1
ATOM 5333 C C . GLU A 1 711 ? 0.742 -0.554 2.862 1.00 73.81 711 GLU A C 1
ATOM 5335 O O . GLU A 1 711 ? 0.407 -0.558 4.047 1.00 73.81 711 GLU A O 1
ATOM 5340 N N . GLU A 1 712 ? 0.692 0.559 2.124 1.00 79.31 712 GLU A N 1
ATOM 5341 C CA . GLU A 1 712 ? 0.265 1.866 2.642 1.00 79.31 712 GLU A CA 1
ATOM 5342 C C . GLU A 1 712 ? -1.235 1.875 2.966 1.00 79.31 712 GLU A C 1
ATOM 5344 O O . GLU A 1 712 ? -1.619 2.049 4.128 1.00 79.31 712 GLU A O 1
ATOM 5349 N N . ALA A 1 713 ? -2.080 1.557 1.982 1.00 84.31 713 ALA A N 1
ATOM 5350 C CA . ALA A 1 713 ? -3.534 1.635 2.111 1.00 84.31 713 ALA A CA 1
ATOM 5351 C C . ALA A 1 713 ? -4.151 0.512 2.977 1.00 84.31 713 ALA A C 1
ATOM 5353 O O . ALA A 1 713 ? -5.363 0.491 3.218 1.00 84.31 713 ALA A O 1
ATOM 5354 N N . ASN A 1 714 ? -3.339 -0.431 3.475 1.00 83.81 714 ASN A N 1
ATOM 5355 C CA . ASN A 1 714 ? -3.763 -1.465 4.427 1.00 83.81 714 ASN A CA 1
ATOM 5356 C C . ASN A 1 714 ? -3.010 -1.443 5.768 1.00 83.81 714 ASN A C 1
ATOM 5358 O O . ASN A 1 714 ? -3.300 -2.276 6.631 1.00 83.81 714 ASN A O 1
ATOM 5362 N N . ALA A 1 715 ? -2.091 -0.500 5.999 1.00 79.31 715 ALA A N 1
ATOM 5363 C CA . ALA A 1 715 ? -1.397 -0.395 7.281 1.00 79.31 715 ALA A CA 1
ATOM 5364 C C . ALA A 1 715 ? -2.390 -0.179 8.444 1.00 79.31 715 ALA A C 1
ATOM 5366 O O . ALA A 1 715 ? -3.311 0.636 8.352 1.00 79.31 715 ALA A O 1
ATOM 5367 N N . GLY A 1 716 ? -2.191 -0.924 9.537 1.00 80.06 716 GLY A N 1
ATOM 5368 C CA . GLY A 1 716 ? -3.075 -0.966 10.707 1.00 80.06 716 GLY A CA 1
ATOM 5369 C C . GLY A 1 716 ? -4.169 -2.035 10.680 1.00 80.06 716 GLY A C 1
ATOM 5370 O O . GLY A 1 716 ? -4.641 -2.421 11.747 1.00 80.06 716 GLY A O 1
ATOM 5371 N N . LYS A 1 717 ? -4.567 -2.536 9.503 1.00 87.38 717 LYS A N 1
ATOM 5372 C CA . LYS A 1 717 ? -5.646 -3.529 9.396 1.00 87.38 717 LYS A CA 1
ATOM 5373 C C . LYS A 1 717 ? -5.222 -4.878 9.987 1.00 87.38 717 LYS A C 1
ATOM 5375 O O . LYS A 1 717 ? -4.057 -5.274 9.919 1.00 87.38 717 LYS A O 1
ATOM 5380 N N . LEU A 1 718 ? -6.194 -5.613 10.521 1.00 88.00 718 LEU A N 1
ATOM 5381 C CA . LEU A 1 718 ? -6.062 -7.051 10.736 1.00 88.00 718 LEU A CA 1
ATOM 5382 C C . LEU A 1 718 ? -6.152 -7.755 9.378 1.00 88.00 718 LEU A C 1
ATOM 5384 O O . LEU A 1 718 ? -6.798 -7.248 8.464 1.00 88.00 718 LEU A O 1
ATOM 5388 N N . THR A 1 719 ? -5.551 -8.935 9.245 1.00 82.38 719 THR A N 1
ATOM 5389 C CA . THR A 1 719 ? -5.662 -9.747 8.026 1.00 82.38 719 THR A CA 1
ATOM 5390 C C . THR A 1 719 ? -6.075 -11.173 8.377 1.00 82.38 719 THR A C 1
ATOM 5392 O O . THR A 1 719 ? -5.576 -11.741 9.346 1.00 82.38 719 THR A O 1
ATOM 5395 N N . TYR A 1 720 ? -6.978 -11.750 7.583 1.00 86.25 720 TYR A N 1
ATOM 5396 C CA . TYR A 1 720 ? -7.478 -13.115 7.728 1.00 86.25 720 TYR A CA 1
ATOM 5397 C C . TYR A 1 720 ? -7.485 -13.819 6.362 1.00 86.25 720 TYR A C 1
ATOM 5399 O O . TYR A 1 720 ? -7.973 -13.269 5.369 1.00 86.25 720 TYR A O 1
ATOM 5407 N N . GLU A 1 721 ? -6.920 -15.028 6.291 1.00 86.75 721 GLU A N 1
ATOM 5408 C CA . GLU A 1 721 ? -6.909 -15.809 5.052 1.00 86.75 721 GLU A CA 1
ATOM 5409 C C . GLU A 1 721 ? -8.262 -16.489 4.805 1.00 86.75 721 GLU A C 1
ATOM 5411 O O . GLU A 1 721 ? -8.801 -17.189 5.663 1.00 86.75 721 GLU A O 1
ATOM 5416 N N . LEU A 1 722 ? -8.790 -16.317 3.594 1.00 87.19 722 LEU A N 1
ATOM 5417 C CA . LEU A 1 722 ? -10.070 -16.853 3.166 1.00 87.19 722 LEU A CA 1
ATOM 5418 C C . LEU A 1 722 ? -10.060 -17.170 1.660 1.00 87.19 722 LEU A C 1
ATOM 5420 O O . LEU A 1 722 ? -9.869 -16.282 0.830 1.00 87.19 722 LEU A O 1
ATOM 5424 N N . SER A 1 723 ? -10.326 -18.429 1.297 1.00 87.94 723 SER A N 1
ATOM 5425 C CA . SER A 1 723 ? -10.617 -18.832 -0.089 1.00 87.94 723 SER A CA 1
ATOM 5426 C C . SER A 1 723 ? -12.103 -19.156 -0.243 1.00 87.94 723 SER A C 1
ATOM 5428 O O . SER A 1 723 ? -12.626 -20.039 0.435 1.00 87.94 723 SER A O 1
ATOM 5430 N N . LEU A 1 724 ? -12.770 -18.464 -1.171 1.00 91.12 724 LEU A N 1
ATOM 5431 C CA . LEU A 1 724 ? -14.176 -18.693 -1.529 1.00 91.12 724 LEU A CA 1
ATOM 5432 C C . LEU A 1 724 ? -14.360 -19.806 -2.578 1.00 91.12 724 LEU A C 1
ATOM 5434 O O . LEU A 1 724 ? -15.471 -20.020 -3.063 1.00 91.12 724 LEU A O 1
ATOM 5438 N N . ASP A 1 725 ? -13.283 -20.524 -2.908 1.00 88.50 725 ASP A N 1
ATOM 5439 C CA . ASP A 1 725 ? -13.298 -21.705 -3.781 1.00 88.50 725 ASP A CA 1
ATOM 5440 C C . ASP A 1 725 ? -13.664 -22.987 -2.999 1.00 88.50 725 ASP A C 1
ATOM 5442 O O . ASP A 1 725 ? -13.749 -24.070 -3.570 1.00 88.50 725 ASP A O 1
ATOM 5446 N N . THR A 1 726 ? -13.883 -22.874 -1.681 1.00 89.56 726 THR A N 1
ATOM 5447 C CA . THR A 1 726 ? -14.232 -23.985 -0.783 1.00 89.56 726 THR A CA 1
ATOM 5448 C C . THR A 1 726 ? -15.505 -23.677 0.002 1.00 89.56 726 THR A C 1
ATOM 5450 O O . THR A 1 726 ? -15.673 -22.562 0.499 1.00 89.56 726 THR A O 1
ATOM 5453 N N . GLU A 1 727 ? -16.376 -24.670 0.199 1.00 92.25 727 GLU A N 1
ATOM 5454 C CA . GLU A 1 727 ? -17.601 -24.499 1.002 1.00 92.25 727 GLU A CA 1
ATOM 5455 C C . GLU A 1 727 ? -17.298 -24.105 2.456 1.00 92.25 727 GLU A C 1
ATOM 5457 O O . GLU A 1 727 ? -17.988 -23.268 3.031 1.00 92.25 727 GLU A O 1
ATOM 5462 N N . ALA A 1 728 ? -16.200 -24.609 3.030 1.00 92.25 728 ALA A N 1
ATOM 5463 C CA . ALA A 1 728 ? -15.731 -24.191 4.352 1.00 92.25 728 ALA A CA 1
ATOM 5464 C C . ALA A 1 728 ? -15.366 -22.693 4.400 1.00 92.25 728 ALA A C 1
ATOM 5466 O O . ALA A 1 728 ? -15.664 -22.013 5.383 1.00 92.25 728 ALA A O 1
ATOM 5467 N N . GLY A 1 729 ? -14.752 -22.156 3.342 1.00 91.75 729 GLY A N 1
ATOM 5468 C CA . GLY A 1 729 ? -14.485 -20.725 3.212 1.00 91.75 729 GLY A CA 1
ATOM 5469 C C . GLY A 1 729 ? -15.757 -19.901 3.019 1.00 91.75 729 GLY A C 1
ATOM 5470 O O . GLY A 1 729 ? -15.923 -18.874 3.674 1.00 91.75 729 GLY A O 1
ATOM 5471 N N . LYS A 1 730 ? -16.712 -20.374 2.211 1.00 94.88 730 LYS A N 1
ATOM 5472 C CA . LYS A 1 730 ? -18.023 -19.719 2.069 1.00 94.88 730 LYS A CA 1
ATOM 5473 C C . LYS A 1 730 ? -18.789 -19.681 3.400 1.00 94.88 730 LYS A C 1
ATOM 5475 O O . LYS A 1 730 ? -19.287 -18.629 3.795 1.00 94.88 730 LYS A O 1
ATOM 5480 N N . ALA A 1 731 ? -18.818 -20.789 4.140 1.00 95.00 731 ALA A N 1
ATOM 5481 C CA . ALA A 1 731 ? -19.438 -20.865 5.463 1.00 95.00 731 ALA A CA 1
ATOM 5482 C C . ALA A 1 731 ? -18.773 -19.912 6.476 1.00 95.00 731 ALA A C 1
ATOM 5484 O O . ALA A 1 731 ? -19.467 -19.217 7.219 1.00 95.00 731 ALA A O 1
ATOM 5485 N N . ARG A 1 732 ? -17.434 -19.810 6.462 1.00 94.31 732 ARG A N 1
ATOM 5486 C CA . ARG A 1 732 ? -16.688 -18.824 7.266 1.00 94.31 732 ARG A CA 1
ATOM 5487 C C . ARG A 1 732 ? -17.039 -17.387 6.891 1.00 94.31 732 ARG A C 1
ATOM 5489 O O . ARG A 1 732 ? -17.236 -16.578 7.793 1.00 94.31 732 ARG A O 1
ATOM 5496 N N . LEU A 1 733 ? -17.175 -17.068 5.600 1.00 95.25 733 LEU A N 1
ATOM 5497 C CA . LEU A 1 733 ? -17.615 -15.735 5.182 1.00 95.25 733 LEU A CA 1
ATOM 5498 C C . LEU A 1 733 ? -19.012 -15.416 5.728 1.00 95.25 733 LEU A C 1
ATOM 5500 O O . LEU A 1 733 ? -19.206 -14.354 6.309 1.00 95.25 733 LEU A O 1
ATOM 5504 N N . TRP A 1 734 ? -19.963 -16.348 5.634 1.00 96.19 734 TRP A N 1
ATOM 5505 C CA . TRP A 1 734 ? -21.296 -16.166 6.217 1.00 96.19 734 TRP A CA 1
ATOM 5506 C C . TRP A 1 734 ? -21.289 -15.971 7.737 1.00 96.19 734 TRP A C 1
ATOM 5508 O O . TRP A 1 734 ? -22.162 -15.275 8.250 1.00 96.19 734 TRP A O 1
ATOM 5518 N N . ALA A 1 735 ? -20.345 -16.565 8.470 1.00 94.81 735 ALA A N 1
ATOM 5519 C CA . ALA A 1 735 ? -20.188 -16.313 9.902 1.00 94.81 735 ALA A CA 1
ATOM 5520 C C . ALA A 1 735 ? -19.654 -14.893 10.167 1.00 94.81 735 ALA A C 1
ATOM 5522 O O . ALA A 1 735 ? -20.233 -14.156 10.963 1.00 94.81 735 ALA A O 1
ATOM 5523 N N . LEU A 1 736 ? -18.610 -14.477 9.441 1.00 95.50 736 LEU A N 1
ATOM 5524 C CA . LEU A 1 736 ? -18.033 -13.131 9.538 1.00 95.50 736 LEU A CA 1
ATOM 5525 C C . LEU A 1 736 ? -19.057 -12.038 9.179 1.00 95.50 736 LEU A C 1
ATOM 5527 O O . LEU A 1 736 ? -19.175 -11.047 9.897 1.00 95.50 736 LEU A O 1
ATOM 5531 N N . LEU A 1 737 ? -19.836 -12.231 8.108 1.00 95.50 737 LEU A N 1
ATOM 5532 C CA . LEU A 1 737 ? -20.850 -11.274 7.644 1.00 95.50 737 LEU A CA 1
ATOM 5533 C C . LEU A 1 737 ? -21.973 -11.034 8.658 1.00 95.50 737 LEU A C 1
ATOM 5535 O O . LEU A 1 737 ? -22.565 -9.964 8.638 1.00 95.50 737 LEU A O 1
ATOM 5539 N N . ARG A 1 738 ? -22.292 -12.008 9.522 1.00 93.38 738 ARG A N 1
ATOM 5540 C CA . ARG A 1 738 ? -23.307 -11.850 10.584 1.00 93.38 738 ARG A CA 1
ATOM 5541 C C . ARG A 1 738 ? -22.787 -11.084 11.799 1.00 93.38 738 ARG A C 1
ATOM 5543 O O . ARG A 1 738 ? -23.591 -10.589 12.584 1.00 93.38 738 ARG A O 1
ATOM 5550 N N . ALA A 1 739 ? -21.468 -11.041 11.984 1.00 92.75 739 ALA A N 1
ATOM 5551 C CA . ALA A 1 739 ? -20.829 -10.316 13.077 1.00 92.75 739 ALA A CA 1
ATOM 5552 C C . ALA A 1 739 ? -20.530 -8.856 12.701 1.00 92.75 739 ALA A C 1
ATOM 5554 O O . ALA A 1 739 ? -20.645 -7.971 13.552 1.00 92.75 739 ALA A O 1
ATOM 5555 N N . ALA A 1 740 ? -20.148 -8.626 11.441 1.00 96.25 740 ALA A N 1
ATOM 5556 C CA . ALA A 1 740 ? -19.697 -7.342 10.921 1.00 96.25 740 ALA A CA 1
ATOM 5557 C C . ALA A 1 740 ? -20.797 -6.274 10.816 1.00 96.25 740 ALA A C 1
ATOM 5559 O O . ALA A 1 740 ? -21.987 -6.562 10.770 1.00 96.25 740 ALA A O 1
ATOM 5560 N N . ASP A 1 741 ? -20.373 -5.018 10.727 1.00 96.75 741 ASP A N 1
ATOM 5561 C CA . ASP A 1 741 ? -21.224 -3.855 10.473 1.00 96.75 741 ASP A CA 1
ATOM 5562 C C . ASP A 1 741 ? -21.102 -3.352 9.037 1.00 96.75 741 ASP A C 1
ATOM 5564 O O . ASP A 1 741 ? -22.055 -2.799 8.488 1.00 96.75 741 ASP A O 1
ATOM 5568 N N . VAL A 1 742 ? -19.930 -3.544 8.429 1.00 98.25 742 VAL A N 1
ATOM 5569 C CA . VAL A 1 742 ? -19.592 -3.039 7.098 1.00 98.25 742 VAL A CA 1
ATOM 5570 C C . VAL A 1 742 ? -18.925 -4.139 6.277 1.00 98.25 742 VAL A C 1
ATOM 5572 O O . VAL A 1 742 ? -18.015 -4.816 6.756 1.00 98.25 742 VAL A O 1
ATOM 5575 N N . LEU A 1 743 ? -19.326 -4.265 5.014 1.00 97.94 743 LEU A N 1
ATOM 5576 C CA . LEU A 1 743 ? -18.614 -5.026 3.988 1.00 97.94 743 LEU A CA 1
ATOM 5577 C C . LEU A 1 743 ? -18.129 -4.054 2.907 1.00 97.94 743 LEU A C 1
ATOM 5579 O O . LEU A 1 743 ? -18.942 -3.343 2.328 1.00 97.94 743 LEU A O 1
ATOM 5583 N N . ILE A 1 744 ? -16.827 -4.033 2.620 1.00 98.06 744 ILE A N 1
ATOM 5584 C CA . ILE A 1 744 ? -16.243 -3.279 1.502 1.00 98.06 744 ILE A CA 1
ATOM 5585 C C . ILE A 1 744 ? -15.956 -4.248 0.356 1.00 98.06 744 ILE A C 1
ATOM 5587 O O . ILE A 1 744 ? -15.050 -5.076 0.455 1.00 98.06 744 ILE A O 1
ATOM 5591 N N . ASP A 1 745 ? -16.691 -4.107 -0.740 1.00 94.81 745 ASP A N 1
ATOM 5592 C CA . ASP A 1 745 ? -16.472 -4.800 -2.005 1.00 94.81 745 ASP A CA 1
ATOM 5593 C C . ASP A 1 745 ? -15.749 -3.869 -2.990 1.00 94.81 745 ASP A C 1
ATOM 5595 O O . ASP A 1 745 ? -16.304 -2.883 -3.485 1.00 94.81 745 ASP A O 1
ATOM 5599 N N . GLY A 1 746 ? -14.472 -4.174 -3.230 1.00 90.31 746 GLY A N 1
ATOM 5600 C CA . GLY A 1 746 ? -13.623 -3.485 -4.204 1.00 90.31 746 GLY A CA 1
ATOM 5601 C C . GLY A 1 746 ? -13.290 -4.342 -5.423 1.00 90.31 746 GLY A C 1
ATOM 5602 O O . GLY A 1 746 ? -12.305 -4.065 -6.110 1.00 90.31 746 GLY A O 1
ATOM 5603 N N . TYR A 1 747 ? -14.030 -5.427 -5.663 1.00 87.81 747 TYR A N 1
ATOM 5604 C CA . TYR A 1 747 ? -13.896 -6.199 -6.891 1.00 87.81 747 TYR A CA 1
ATOM 5605 C C . TYR A 1 747 ? -14.797 -5.644 -7.997 1.00 87.81 747 TYR A C 1
ATOM 5607 O O . TYR A 1 747 ? -15.743 -4.897 -7.775 1.00 87.81 747 TYR A O 1
ATOM 5615 N N . THR A 1 748 ? -14.501 -6.046 -9.232 1.00 84.12 748 THR A N 1
ATOM 5616 C CA . THR A 1 748 ? -15.414 -5.843 -10.360 1.00 84.12 748 THR A CA 1
ATOM 5617 C C . THR A 1 748 ? -16.766 -6.490 -10.065 1.00 84.12 748 THR A C 1
ATOM 5619 O O . THR A 1 748 ? -16.808 -7.584 -9.498 1.00 84.12 748 THR A O 1
ATOM 5622 N N . ASP A 1 749 ? -17.847 -5.832 -10.479 1.00 79.38 749 ASP A N 1
ATOM 5623 C CA . ASP A 1 749 ? -19.208 -6.257 -10.160 1.00 79.38 749 ASP A CA 1
ATOM 5624 C C . ASP A 1 749 ? -19.490 -7.728 -10.534 1.00 79.38 749 ASP A C 1
ATOM 5626 O O . ASP A 1 749 ? -18.903 -8.301 -11.462 1.00 79.38 749 ASP A O 1
ATOM 5630 N N . GLY A 1 750 ? -20.338 -8.378 -9.741 1.00 81.31 750 GLY A N 1
ATOM 5631 C CA . GLY A 1 750 ? -20.648 -9.802 -9.863 1.00 81.31 750 GLY A CA 1
ATOM 5632 C C . GLY A 1 750 ? -19.500 -10.771 -9.524 1.00 81.31 750 GLY A C 1
ATOM 5633 O O . GLY A 1 750 ? -19.645 -11.978 -9.732 1.00 81.31 750 GLY A O 1
ATOM 5634 N N . VAL A 1 751 ? -18.342 -10.321 -9.016 1.00 88.31 751 VAL A N 1
ATOM 5635 C CA . VAL A 1 751 ? -17.303 -11.243 -8.504 1.00 88.31 751 VAL A CA 1
ATOM 5636 C C . VAL A 1 751 ? -17.789 -11.980 -7.254 1.00 88.31 751 VAL A C 1
ATOM 5638 O O . VAL A 1 751 ? -17.827 -13.207 -7.288 1.00 88.31 751 VAL A O 1
ATOM 5641 N N . LEU A 1 752 ? -18.215 -11.281 -6.195 1.00 90.44 752 LEU A N 1
ATOM 5642 C CA . LEU A 1 752 ? -18.737 -11.936 -4.983 1.00 90.44 752 LEU A CA 1
ATOM 5643 C C . LEU A 1 752 ? -20.020 -12.741 -5.263 1.00 90.44 752 LEU A C 1
ATOM 5645 O O . LEU A 1 752 ? -20.156 -13.864 -4.773 1.00 90.44 752 LEU A O 1
ATOM 5649 N N . ALA A 1 753 ? -20.893 -12.246 -6.149 1.00 91.81 753 ALA A N 1
ATOM 5650 C CA . ALA A 1 753 ? -22.096 -12.961 -6.582 1.00 91.81 753 ALA A CA 1
ATOM 5651 C C . ALA A 1 753 ? -21.788 -14.353 -7.167 1.00 91.81 753 ALA A C 1
ATOM 5653 O O . ALA A 1 753 ? -22.420 -15.333 -6.782 1.00 91.81 753 ALA A O 1
ATOM 5654 N N . ARG A 1 754 ? -20.750 -14.481 -8.010 1.00 92.00 754 ARG A N 1
ATOM 5655 C CA . ARG A 1 754 ? -20.312 -15.779 -8.566 1.00 92.00 754 ARG A CA 1
ATOM 5656 C C . ARG A 1 754 ? -19.788 -16.774 -7.527 1.00 92.00 754 ARG A C 1
ATOM 5658 O O . ARG A 1 754 ? -19.734 -17.962 -7.821 1.00 92.00 754 ARG A O 1
ATOM 5665 N N . HIS A 1 755 ? -19.430 -16.317 -6.327 1.00 91.44 755 HIS A N 1
ATOM 5666 C CA . HIS A 1 755 ? -19.059 -17.184 -5.205 1.00 91.44 755 HIS A CA 1
ATOM 5667 C C . HIS A 1 755 ? -20.232 -17.482 -4.247 1.00 91.44 755 HIS A C 1
ATOM 5669 O O . HIS A 1 755 ? -20.018 -18.153 -3.237 1.00 91.44 755 HIS A O 1
ATOM 5675 N N . GLY A 1 756 ? -21.457 -17.036 -4.560 1.00 92.19 756 GLY A N 1
ATOM 5676 C CA . GLY A 1 756 ? -22.657 -17.232 -3.731 1.00 92.19 756 GLY A CA 1
ATOM 5677 C C . GLY A 1 756 ? -22.961 -16.083 -2.762 1.00 92.19 756 GLY A C 1
ATOM 5678 O O . GLY A 1 756 ? -23.693 -16.282 -1.797 1.00 92.19 756 GLY A O 1
ATOM 5679 N N . PHE A 1 757 ? -22.388 -14.898 -2.994 1.00 95.25 757 PHE A N 1
ATOM 5680 C CA . PHE A 1 757 ? -22.563 -13.703 -2.161 1.00 95.25 757 PHE A CA 1
ATOM 5681 C C . PHE A 1 757 ? -23.087 -12.539 -3.005 1.00 95.25 757 PHE A C 1
ATOM 5683 O O . PHE A 1 757 ? -22.434 -11.503 -3.132 1.00 95.25 757 PHE A O 1
ATOM 5690 N N . ALA A 1 758 ? -24.243 -12.723 -3.651 1.00 93.44 758 ALA A N 1
ATOM 5691 C CA . ALA A 1 758 ? -24.910 -11.615 -4.323 1.00 93.44 758 ALA A CA 1
ATOM 5692 C C . ALA A 1 758 ? -25.422 -10.616 -3.275 1.00 93.44 758 ALA A C 1
ATOM 5694 O O . ALA A 1 758 ? -25.784 -10.993 -2.159 1.00 93.44 758 ALA A O 1
ATOM 5695 N N . ILE A 1 759 ? -25.445 -9.328 -3.619 1.00 91.25 759 ILE A N 1
ATOM 5696 C CA . ILE A 1 759 ? -25.739 -8.269 -2.645 1.00 91.25 759 ILE A CA 1
ATOM 5697 C C . ILE A 1 759 ? -27.126 -8.409 -1.999 1.00 91.25 759 ILE A C 1
ATOM 5699 O O . ILE A 1 759 ? -27.274 -8.161 -0.802 1.00 91.25 759 ILE A O 1
ATOM 5703 N N . ASP A 1 760 ? -28.125 -8.855 -2.760 1.00 90.31 760 ASP A N 1
ATOM 5704 C CA . ASP A 1 760 ? -29.494 -9.040 -2.272 1.00 90.31 760 ASP A CA 1
ATOM 5705 C C . ASP A 1 760 ? -29.614 -10.222 -1.294 1.00 90.31 760 ASP A C 1
ATOM 5707 O O . ASP A 1 760 ? -30.395 -10.148 -0.338 1.00 90.31 760 ASP A O 1
ATOM 5711 N N . ASP A 1 761 ? -28.793 -11.261 -1.479 1.00 92.19 761 ASP A N 1
ATOM 5712 C CA . ASP A 1 761 ? -28.683 -12.402 -0.566 1.00 92.19 761 ASP A CA 1
ATOM 5713 C C . ASP A 1 761 ? -27.947 -11.989 0.712 1.00 92.19 761 ASP A C 1
ATOM 5715 O O . ASP A 1 761 ? -28.428 -12.228 1.820 1.00 92.19 761 ASP A O 1
ATOM 5719 N N . VAL A 1 762 ? -26.810 -11.295 0.574 1.00 93.75 762 VAL A N 1
ATOM 5720 C CA . VAL A 1 762 ? -26.002 -10.805 1.703 1.00 93.75 762 VAL A CA 1
ATOM 5721 C C . VAL A 1 762 ? -26.810 -9.855 2.585 1.00 93.75 762 VAL A C 1
ATOM 5723 O O . VAL A 1 762 ? -26.849 -10.046 3.798 1.00 93.75 762 VAL A O 1
ATOM 5726 N N . LEU A 1 763 ? -27.512 -8.878 2.004 1.00 91.31 763 LEU A N 1
ATOM 5727 C CA . LEU A 1 763 ? -28.384 -7.964 2.755 1.00 91.31 763 LEU A CA 1
ATOM 5728 C C . LEU A 1 763 ? -29.713 -8.613 3.184 1.00 91.31 763 LEU A C 1
ATOM 5730 O O . LEU A 1 763 ? -30.382 -8.111 4.085 1.00 91.31 763 LEU A O 1
ATOM 5734 N N . GLY A 1 764 ? -30.099 -9.741 2.579 1.00 88.00 764 GLY A N 1
ATOM 5735 C CA . GLY A 1 764 ? -31.188 -10.594 3.055 1.00 88.00 764 GLY A CA 1
ATOM 5736 C C . GLY A 1 764 ? -30.848 -11.331 4.346 1.00 88.00 764 GLY A C 1
ATOM 5737 O O . GLY A 1 764 ? -31.635 -11.306 5.287 1.00 88.00 764 GLY A O 1
ATOM 5738 N N . VAL A 1 765 ? -29.670 -11.950 4.398 1.00 89.50 765 VAL A N 1
ATOM 5739 C CA . VAL A 1 765 ? -29.191 -12.734 5.546 1.00 89.50 765 VAL A CA 1
ATOM 5740 C C . VAL A 1 765 ? -28.632 -11.838 6.658 1.00 89.50 765 VAL A C 1
ATOM 5742 O O . VAL A 1 765 ? -28.789 -12.154 7.838 1.00 89.50 765 VAL A O 1
ATOM 5745 N N . CYS A 1 766 ? -28.009 -10.714 6.299 1.00 91.31 766 CYS A N 1
ATOM 5746 C CA . CYS A 1 766 ? -27.379 -9.769 7.219 1.00 91.31 766 CYS A CA 1
ATOM 5747 C C . CYS A 1 766 ? -27.962 -8.346 7.047 1.00 91.31 766 CYS A C 1
ATOM 5749 O O . CYS A 1 766 ? -27.261 -7.434 6.598 1.00 91.31 766 CYS A O 1
ATOM 5751 N N . PRO A 1 767 ? -29.232 -8.108 7.436 1.00 88.88 767 PRO A N 1
ATOM 5752 C CA . PRO A 1 767 ? -29.936 -6.833 7.225 1.00 88.88 767 PRO A CA 1
ATOM 5753 C C . PRO A 1 767 ? -29.384 -5.648 8.039 1.00 88.88 767 PRO A C 1
ATOM 5755 O O . PRO A 1 767 ? -29.851 -4.523 7.896 1.00 88.88 767 PRO A O 1
ATOM 5758 N N . HIS A 1 768 ? -28.384 -5.867 8.892 1.00 87.25 768 HIS A N 1
ATOM 5759 C CA . HIS A 1 768 ? -27.691 -4.811 9.630 1.00 87.25 768 HIS A CA 1
ATOM 5760 C C . HIS A 1 768 ? -26.461 -4.249 8.896 1.00 87.25 768 HIS A C 1
ATOM 5762 O O . HIS A 1 768 ? -25.894 -3.259 9.364 1.00 87.25 768 HIS A O 1
ATOM 5768 N N . LEU A 1 769 ? -26.021 -4.869 7.793 1.00 93.88 769 LEU A N 1
ATOM 5769 C CA . LEU A 1 769 ? -24.801 -4.469 7.091 1.00 93.88 769 LEU A CA 1
ATOM 5770 C C . LEU A 1 769 ? -24.956 -3.158 6.313 1.00 93.88 769 LEU A C 1
ATOM 5772 O O . LEU A 1 769 ? -25.958 -2.911 5.635 1.00 93.88 769 LEU A O 1
ATOM 5776 N N . VAL A 1 770 ? -23.877 -2.378 6.327 1.00 96.06 770 VAL A N 1
ATOM 5777 C CA . VAL A 1 770 ? -23.571 -1.376 5.308 1.00 96.06 770 VAL A CA 1
ATOM 5778 C C . VAL A 1 770 ? -22.690 -2.041 4.242 1.00 96.06 770 VAL A C 1
ATOM 5780 O O . VAL A 1 770 ? -21.519 -2.334 4.484 1.00 96.06 770 VAL A O 1
ATOM 5783 N N . TYR A 1 771 ? -23.246 -2.307 3.061 1.00 97.00 771 TYR A N 1
ATOM 5784 C CA . TYR A 1 771 ? -22.505 -2.834 1.911 1.00 97.00 771 TYR A CA 1
ATOM 5785 C C . TYR A 1 771 ? -21.938 -1.659 1.111 1.00 97.00 771 TYR A C 1
ATOM 5787 O O . TYR A 1 771 ? -22.690 -0.923 0.474 1.00 97.00 771 TYR A O 1
ATOM 5795 N N . CYS A 1 772 ? -20.622 -1.478 1.133 1.00 97.31 772 CYS A N 1
ATOM 5796 C CA . CYS A 1 772 ? -19.904 -0.479 0.351 1.00 97.31 772 CYS A CA 1
ATOM 5797 C C . CYS A 1 772 ? -19.380 -1.104 -0.939 1.00 97.31 772 CYS A C 1
ATOM 5799 O O . CYS A 1 772 ? -18.551 -2.009 -0.895 1.00 97.31 772 CYS A O 1
ATOM 5801 N N . GLN A 1 773 ? -19.856 -0.613 -2.081 1.00 95.44 773 GLN A N 1
ATOM 5802 C CA . GLN A 1 773 ? -19.428 -1.057 -3.403 1.00 95.44 773 GLN A CA 1
ATOM 5803 C C . GLN A 1 773 ? -18.660 0.067 -4.104 1.00 95.44 773 GLN A C 1
ATOM 5805 O O . GLN A 1 773 ? -19.144 1.199 -4.198 1.00 95.44 773 GLN A O 1
ATOM 5810 N N . VAL A 1 774 ? -17.470 -0.246 -4.616 1.00 95.75 774 VAL A N 1
ATOM 5811 C CA . VAL A 1 774 ? -16.611 0.714 -5.324 1.00 95.75 774 VAL A CA 1
ATOM 5812 C C . VAL A 1 774 ? -16.361 0.226 -6.748 1.00 95.75 774 VAL A C 1
ATOM 5814 O O . VAL A 1 774 ? -15.878 -0.886 -6.948 1.00 95.75 774 VAL A O 1
ATOM 5817 N N . ALA A 1 775 ? -16.661 1.061 -7.743 1.00 94.81 775 ALA A N 1
ATOM 5818 C CA . ALA A 1 775 ? -16.520 0.718 -9.161 1.00 94.81 775 ALA A CA 1
ATOM 5819 C C . ALA A 1 775 ? -15.590 1.684 -9.917 1.00 94.81 775 ALA A C 1
ATOM 5821 O O . ALA A 1 775 ? -15.378 2.821 -9.504 1.00 94.81 775 ALA A O 1
ATOM 5822 N N . CYS A 1 776 ? -15.062 1.262 -11.070 1.00 94.50 776 CYS A N 1
ATOM 5823 C CA . CYS A 1 776 ? -14.288 2.161 -11.932 1.00 94.50 776 CYS A CA 1
ATOM 5824 C C . CYS A 1 776 ? -15.206 3.152 -12.669 1.00 94.50 776 CYS A C 1
ATOM 5826 O O . CYS A 1 776 ? -15.136 4.351 -12.418 1.00 94.50 776 CYS A O 1
ATOM 5828 N N . TYR A 1 777 ? -16.098 2.658 -13.531 1.00 94.62 777 TYR A N 1
ATOM 5829 C CA . TYR A 1 777 ? -16.892 3.497 -14.443 1.00 94.62 777 TYR A CA 1
ATOM 5830 C C . TYR A 1 777 ? -18.262 3.928 -13.902 1.00 94.62 777 TYR A C 1
ATOM 5832 O O . TYR A 1 777 ? -18.997 4.607 -14.609 1.00 94.62 777 TYR A O 1
ATOM 5840 N N . GLY A 1 778 ? -18.621 3.521 -12.683 1.00 92.31 778 GLY A N 1
ATOM 5841 C CA . GLY A 1 778 ? -19.986 3.622 -12.163 1.00 92.31 778 GLY A CA 1
ATOM 5842 C C . GLY A 1 778 ? -20.709 2.277 -12.189 1.00 92.31 778 GLY A C 1
ATOM 5843 O O . GLY A 1 778 ? -20.085 1.223 -12.332 1.00 92.31 778 GLY A O 1
ATOM 5844 N N . PHE A 1 779 ? -22.025 2.330 -12.009 1.00 92.25 779 PHE A N 1
ATOM 5845 C CA . PHE A 1 779 ? -22.886 1.162 -11.773 1.00 92.25 779 PHE A CA 1
ATOM 5846 C C . PHE A 1 779 ? -23.965 0.980 -12.842 1.00 92.25 779 PHE A C 1
ATOM 5848 O O . PHE A 1 779 ? -24.676 -0.017 -12.838 1.00 92.25 779 PHE A O 1
ATOM 5855 N N . ASP A 1 780 ? -24.058 1.947 -13.747 1.00 92.25 780 ASP A N 1
ATOM 5856 C CA . ASP A 1 780 ? -25.077 2.089 -14.772 1.00 92.25 780 ASP A CA 1
ATOM 5857 C C . ASP A 1 780 ? -24.361 2.449 -16.100 1.00 92.25 780 ASP A C 1
ATOM 5859 O O . ASP A 1 780 ? -23.194 2.866 -16.091 1.00 92.25 780 ASP A O 1
ATOM 5863 N N . GLY A 1 781 ? -25.022 2.259 -17.245 1.00 94.06 781 GLY A N 1
ATOM 5864 C CA . GLY A 1 781 ? -24.427 2.464 -18.578 1.00 94.06 781 GLY A CA 1
ATOM 5865 C C . GLY A 1 781 ? -23.603 1.274 -19.118 1.00 94.06 781 GLY A C 1
ATOM 5866 O O . GLY A 1 781 ? -23.432 0.260 -18.435 1.00 94.06 781 GLY A O 1
ATOM 5867 N N . PRO A 1 782 ? -23.091 1.352 -20.366 1.00 94.25 782 PRO A N 1
ATOM 5868 C CA . PRO A 1 782 ? -22.438 0.231 -21.059 1.00 94.25 782 PRO A CA 1
ATOM 5869 C C . PRO A 1 782 ? -21.145 -0.287 -20.399 1.00 94.25 782 PRO A C 1
ATOM 5871 O O . PRO A 1 782 ? -20.715 -1.407 -20.694 1.00 94.25 782 PRO A O 1
ATOM 5874 N N . PHE A 1 783 ? -20.509 0.503 -19.526 1.00 94.56 783 PHE A N 1
ATOM 5875 C CA . PHE A 1 783 ? -19.292 0.125 -18.798 1.00 94.56 783 PHE A CA 1
ATOM 5876 C C . PHE A 1 783 ? -19.544 -0.311 -17.344 1.00 94.56 783 PHE A C 1
ATOM 5878 O O . PHE A 1 783 ? -18.586 -0.606 -16.619 1.00 94.56 783 PHE A O 1
ATOM 5885 N N . ALA A 1 784 ? -20.808 -0.432 -16.923 1.00 91.88 784 ALA A N 1
ATOM 5886 C CA . ALA A 1 784 ? -21.160 -1.113 -15.681 1.00 91.88 784 ALA A CA 1
ATOM 5887 C C . ALA A 1 784 ? -20.535 -2.525 -15.643 1.00 91.88 784 ALA A C 1
ATOM 5889 O O . ALA A 1 784 ? -20.506 -3.251 -16.641 1.00 91.88 784 ALA A O 1
ATOM 5890 N N . GLY A 1 785 ? -19.943 -2.894 -14.505 1.00 89.75 785 GLY A N 1
ATOM 5891 C CA . GLY A 1 785 ? -19.258 -4.182 -14.335 1.00 89.75 785 GLY A CA 1
ATOM 5892 C C . GLY A 1 785 ? -17.997 -4.405 -15.191 1.00 89.75 785 GLY A C 1
ATOM 5893 O O . GLY A 1 785 ? -17.457 -5.513 -15.194 1.00 89.75 785 GLY A O 1
ATOM 5894 N N . LYS A 1 786 ? -17.473 -3.399 -15.908 1.00 93.06 786 LYS A N 1
ATOM 5895 C CA . LYS A 1 786 ? -16.179 -3.509 -16.611 1.00 93.06 786 LYS A CA 1
ATOM 5896 C C . LYS A 1 786 ? -15.002 -3.271 -15.659 1.00 93.06 786 LYS A C 1
ATOM 5898 O O . LYS A 1 786 ? -15.112 -2.583 -14.645 1.00 93.06 786 LYS A O 1
ATOM 5903 N N . LYS A 1 787 ? -13.836 -3.828 -16.003 1.00 92.00 787 LYS A N 1
ATOM 5904 C CA . LYS A 1 787 ? -12.586 -3.608 -15.255 1.00 92.00 787 LYS A CA 1
ATOM 5905 C C . LYS A 1 787 ? -11.943 -2.281 -15.650 1.00 92.00 787 LYS A C 1
ATOM 5907 O O . LYS A 1 787 ? -11.861 -1.962 -16.834 1.00 92.00 787 LYS A O 1
ATOM 5912 N N . GLY A 1 788 ? -11.394 -1.575 -14.671 1.00 91.12 788 GLY A N 1
ATOM 5913 C CA . GLY A 1 788 ? -10.583 -0.383 -14.886 1.00 91.12 788 GLY A CA 1
ATOM 5914 C C . GLY A 1 788 ? -9.914 0.082 -13.594 1.00 91.12 788 GLY A C 1
ATOM 5915 O O . GLY A 1 788 ? -10.223 -0.421 -12.513 1.00 91.12 788 GLY A O 1
ATOM 5916 N N . PHE A 1 789 ? -8.987 1.021 -13.741 1.00 89.56 789 PHE A N 1
ATOM 5917 C CA . PHE A 1 789 ? -8.212 1.679 -12.683 1.00 89.56 789 PHE A CA 1
ATOM 5918 C C . PHE A 1 789 ? -8.369 3.207 -12.808 1.00 89.56 789 PHE A C 1
ATOM 5920 O O . PHE A 1 789 ? -9.064 3.669 -13.716 1.00 89.56 789 PHE A O 1
ATOM 5927 N N . GLN A 1 790 ? -7.727 4.012 -11.953 1.00 88.00 790 GLN A N 1
ATOM 5928 C CA . GLN A 1 790 ? -7.786 5.481 -12.052 1.00 88.00 790 GLN A CA 1
ATOM 5929 C C . GLN A 1 790 ? -7.487 6.003 -13.466 1.00 88.00 790 GLN A C 1
ATOM 5931 O O . GLN A 1 790 ? -8.218 6.856 -13.960 1.00 88.00 790 GLN A O 1
ATOM 5936 N N . GLN A 1 791 ? -6.462 5.480 -14.148 1.00 84.25 791 GLN A N 1
ATOM 5937 C CA . GLN A 1 791 ? -6.116 5.924 -15.503 1.00 84.25 791 GLN A CA 1
ATOM 5938 C C . GLN A 1 791 ? -7.294 5.695 -16.460 1.00 84.25 791 GLN A C 1
ATOM 5940 O O . GLN A 1 791 ? -7.705 6.612 -17.161 1.00 84.25 791 GLN A O 1
ATOM 5945 N N . ASN A 1 792 ? -7.906 4.506 -16.423 1.00 90.31 792 ASN A N 1
ATOM 5946 C CA . ASN A 1 792 ? -9.103 4.192 -17.208 1.00 90.31 792 ASN A CA 1
ATOM 5947 C C . ASN A 1 792 ? -10.264 5.154 -16.905 1.00 90.31 792 ASN A C 1
ATOM 5949 O O . ASN A 1 792 ? -10.940 5.608 -17.823 1.00 90.31 792 ASN A O 1
ATOM 5953 N N . ALA A 1 793 ? -10.479 5.507 -15.634 1.00 90.19 793 ALA A N 1
ATOM 5954 C CA . ALA A 1 793 ? -11.496 6.483 -15.248 1.00 90.19 793 ALA A CA 1
ATOM 5955 C C . ALA A 1 793 ? -11.190 7.895 -15.785 1.00 90.19 793 ALA A C 1
ATOM 5957 O O . ALA A 1 793 ? -12.106 8.556 -16.272 1.00 90.19 793 ALA A O 1
ATOM 5958 N N . ASN A 1 794 ? -9.923 8.325 -15.769 1.00 83.62 794 ASN A N 1
ATOM 5959 C CA . ASN A 1 794 ? -9.476 9.618 -16.301 1.00 83.62 794 ASN A CA 1
ATOM 5960 C C . ASN A 1 794 ? -9.626 9.703 -17.831 1.00 83.62 794 ASN A C 1
ATOM 5962 O O . ASN A 1 794 ? -10.131 10.705 -18.339 1.00 83.62 794 ASN A O 1
ATOM 5966 N N . PHE A 1 795 ? -9.242 8.644 -18.556 1.00 85.25 795 PHE A N 1
ATOM 5967 C CA . PHE A 1 795 ? -9.445 8.523 -20.007 1.00 85.25 795 PHE A CA 1
ATOM 5968 C C . PHE A 1 795 ? -10.928 8.423 -20.384 1.00 85.25 795 PHE A C 1
ATOM 5970 O O . PHE A 1 795 ? -11.334 8.984 -21.399 1.00 85.25 795 PHE A O 1
ATOM 5977 N N . CYS A 1 796 ? -11.753 7.775 -19.553 1.00 89.62 796 CYS A N 1
ATOM 5978 C CA . CYS A 1 796 ? -13.200 7.728 -19.751 1.00 89.62 796 CYS A CA 1
ATOM 5979 C C . CYS A 1 796 ? -13.835 9.110 -19.565 1.00 89.62 796 CYS A C 1
ATOM 5981 O O . CYS A 1 796 ? -14.521 9.574 -20.466 1.00 89.62 796 CYS A O 1
ATOM 5983 N N . ALA A 1 797 ? -13.592 9.761 -18.420 1.00 83.75 797 ALA A N 1
ATOM 5984 C CA . ALA A 1 797 ? -14.220 11.025 -18.014 1.00 83.75 797 ALA A CA 1
ATOM 5985 C C . ALA A 1 797 ? -13.747 12.257 -18.810 1.00 83.75 797 ALA A C 1
ATOM 5987 O O . ALA A 1 797 ? -14.215 13.370 -18.579 1.00 83.75 797 ALA A O 1
ATOM 5988 N N . GLY A 1 798 ? -12.776 12.089 -19.708 1.00 72.69 798 GLY A N 1
ATOM 5989 C CA . GLY A 1 798 ? -12.174 13.183 -20.461 1.00 72.69 798 GLY A CA 1
ATOM 5990 C C . GLY A 1 798 ? -11.207 14.067 -19.675 1.00 72.69 798 GLY A C 1
ATOM 5991 O O . GLY A 1 798 ? -10.681 15.021 -20.240 1.00 72.69 798 GLY A O 1
ATOM 5992 N N . VAL A 1 799 ? -10.904 13.723 -18.417 1.00 66.44 799 VAL A N 1
ATOM 5993 C CA . VAL A 1 799 ? -9.818 14.348 -17.636 1.00 66.44 799 VAL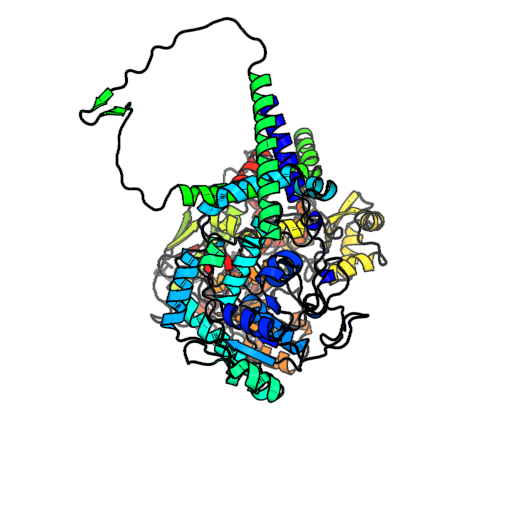 A CA 1
ATOM 5994 C C . VAL A 1 799 ? -8.480 14.182 -18.360 1.00 66.44 799 VAL A C 1
ATOM 5996 O O . VAL A 1 799 ? -7.650 15.083 -18.339 1.00 66.44 799 VAL A O 1
ATOM 5999 N N . ALA A 1 800 ? -8.306 13.059 -19.060 1.00 56.38 800 ALA A N 1
ATOM 6000 C CA . ALA A 1 800 ? -7.137 12.789 -19.882 1.00 56.38 800 ALA A CA 1
ATOM 6001 C C . ALA A 1 800 ? -6.889 13.820 -20.994 1.00 56.38 800 ALA A C 1
ATOM 6003 O O . ALA A 1 800 ? -5.740 14.111 -21.275 1.00 56.38 800 ALA A O 1
ATOM 6004 N N . GLY A 1 801 ? -7.927 14.423 -21.585 1.00 48.31 801 GLY A N 1
ATOM 6005 C CA . GLY A 1 801 ? -7.763 15.446 -22.632 1.00 48.31 801 GLY A CA 1
ATOM 6006 C C . GLY A 1 801 ? -7.169 16.777 -22.142 1.00 48.31 801 GLY A C 1
ATOM 6007 O O . GLY A 1 801 ? -7.079 17.723 -22.919 1.00 48.31 801 GLY A O 1
ATOM 6008 N N . LEU A 1 802 ? -6.819 16.865 -20.855 1.00 45.03 802 LEU A N 1
ATOM 6009 C CA . LEU A 1 802 ? -6.119 17.983 -20.220 1.00 45.03 802 LEU A CA 1
ATOM 6010 C C . LEU A 1 802 ? -4.644 17.655 -19.921 1.00 45.03 802 LEU A C 1
ATOM 6012 O O . LEU A 1 802 ? -3.898 18.550 -19.541 1.00 45.03 802 LEU A O 1
ATOM 6016 N N . GLU A 1 803 ? -4.232 16.394 -20.071 1.00 46.97 803 GLU A N 1
ATOM 6017 C CA . GLU A 1 803 ? -2.864 15.899 -19.894 1.00 46.97 803 GLU A CA 1
ATOM 6018 C C . GLU A 1 803 ? -2.347 15.368 -21.251 1.00 46.97 803 GLU A C 1
ATOM 6020 O O . GLU A 1 803 ? -3.132 15.065 -22.147 1.00 46.97 803 GLU A O 1
ATOM 6025 N N . ASP A 1 804 ? -1.031 15.229 -21.432 1.00 46.06 804 ASP A N 1
ATOM 6026 C CA . ASP A 1 804 ? -0.506 14.474 -22.582 1.00 46.06 804 ASP A CA 1
ATOM 6027 C C . ASP A 1 804 ? -0.823 12.976 -22.394 1.00 46.06 804 ASP A C 1
ATOM 6029 O O . ASP A 1 804 ? -0.674 12.433 -21.290 1.00 46.06 804 ASP A O 1
ATOM 6033 N N . GLU A 1 805 ? -1.205 12.281 -23.467 1.00 47.44 805 GLU A N 1
ATOM 6034 C CA . GLU A 1 805 ? -1.409 10.828 -23.471 1.00 47.44 805 GLU A CA 1
ATOM 6035 C C . GLU A 1 805 ? -0.153 10.046 -23.036 1.00 47.44 805 GLU A C 1
ATOM 6037 O O . GLU A 1 805 ? -0.270 8.944 -22.486 1.00 47.44 805 GLU A O 1
ATOM 6042 N N . GLU A 1 806 ? 1.049 10.612 -23.217 1.00 43.50 806 GLU A N 1
ATOM 6043 C CA . GLU A 1 806 ? 2.291 10.087 -22.638 1.00 43.50 806 GLU A CA 1
ATOM 6044 C C . GLU A 1 806 ? 2.454 10.373 -21.140 1.00 43.50 806 GLU A C 1
ATOM 6046 O O . GLU A 1 806 ? 3.006 9.528 -20.436 1.00 43.50 806 GLU A O 1
ATOM 6051 N N . LEU A 1 807 ? 1.963 11.503 -20.621 1.00 41.59 807 LEU A N 1
ATOM 6052 C CA . LEU A 1 807 ? 2.074 11.874 -19.200 1.00 41.59 807 LEU A CA 1
ATOM 6053 C C . LEU A 1 807 ? 1.125 11.058 -18.305 1.00 41.59 807 LEU A C 1
ATOM 6055 O O . LEU A 1 807 ? 1.516 10.649 -17.209 1.00 41.59 807 LEU A O 1
ATOM 6059 N N . LEU A 1 808 ? -0.079 10.737 -18.788 1.00 44.38 808 LEU A N 1
ATOM 6060 C CA . LEU A 1 808 ? -1.084 9.933 -18.070 1.00 44.38 808 LEU A CA 1
ATOM 6061 C C . LEU A 1 808 ? -0.624 8.511 -17.723 1.00 44.38 808 LEU A C 1
ATOM 6063 O O . LEU A 1 808 ? -1.093 7.927 -16.741 1.00 44.38 808 LEU A O 1
ATOM 6067 N N . GLY A 1 809 ? 0.308 7.953 -18.502 1.00 42.00 809 GLY A N 1
ATOM 6068 C CA . GLY A 1 809 ? 0.944 6.669 -18.196 1.00 42.00 809 GLY A CA 1
ATOM 6069 C C . GLY A 1 809 ? 1.724 6.678 -16.875 1.00 42.00 809 GLY A C 1
ATOM 6070 O O . GLY A 1 809 ? 1.860 5.626 -16.251 1.00 42.00 809 GLY A O 1
ATOM 6071 N N . TYR A 1 810 ? 2.163 7.862 -16.426 1.00 45.47 810 TYR A N 1
ATOM 6072 C CA . TYR A 1 810 ? 3.081 8.077 -15.302 1.00 45.47 810 TYR A CA 1
ATOM 6073 C C . TYR A 1 810 ? 2.541 9.080 -14.270 1.00 45.47 810 TYR A C 1
ATOM 6075 O O . TYR A 1 810 ? 3.311 9.853 -13.694 1.00 45.47 810 TYR A O 1
ATOM 6083 N N . GLN A 1 811 ? 1.226 9.095 -14.014 1.00 53.84 811 GLN A N 1
ATOM 6084 C CA . GLN A 1 811 ? 0.666 9.925 -12.941 1.00 53.84 811 GLN A CA 1
ATOM 6085 C C . GLN A 1 811 ? 1.341 9.588 -11.598 1.00 53.84 811 GLN A C 1
ATOM 6087 O O . GLN A 1 811 ? 1.055 8.565 -10.979 1.00 53.84 811 GLN A O 1
ATOM 6092 N N . LEU A 1 812 ? 2.222 10.483 -11.130 1.00 48.16 812 LEU A N 1
ATOM 6093 C CA . LEU A 1 812 ? 3.014 10.314 -9.903 1.00 48.16 812 LEU A CA 1
ATOM 6094 C C . LEU A 1 812 ? 2.155 10.206 -8.631 1.00 48.16 812 LEU A C 1
ATOM 6096 O O . LEU A 1 812 ? 2.671 9.813 -7.588 1.00 48.16 812 LEU A O 1
ATOM 6100 N N . VAL A 1 813 ? 0.863 10.544 -8.710 1.00 59.62 813 VAL A N 1
ATOM 6101 C CA . VAL A 1 813 ? -0.094 10.600 -7.595 1.00 59.62 813 VAL A CA 1
ATOM 6102 C C . VAL A 1 813 ? -1.434 9.946 -7.974 1.00 59.62 813 VAL A C 1
ATOM 6104 O O . VAL A 1 813 ? -1.996 10.216 -9.037 1.00 59.62 813 VAL A O 1
ATOM 6107 N N . SER A 1 814 ? -1.989 9.111 -7.090 1.00 72.88 814 SER A N 1
ATOM 6108 C CA . SER A 1 814 ? -3.230 8.343 -7.335 1.00 72.88 814 SER A CA 1
ATOM 6109 C C . SER A 1 814 ? -4.473 9.084 -6.816 1.00 72.88 814 SER A C 1
ATOM 6111 O O . SER A 1 814 ? -5.249 8.588 -6.001 1.00 72.88 814 SER A O 1
ATOM 6113 N N . GLN A 1 815 ? -4.615 10.323 -7.292 1.00 75.94 815 GLN A N 1
ATOM 6114 C CA . GLN A 1 815 ? -5.577 11.347 -6.862 1.00 75.94 815 GLN A CA 1
ATOM 6115 C C . GLN A 1 815 ? -7.019 10.833 -6.705 1.00 75.94 815 GLN A C 1
ATOM 6117 O O . GLN A 1 815 ? -7.637 11.000 -5.653 1.00 75.94 815 GLN A O 1
ATOM 6122 N N . ILE A 1 816 ? -7.544 10.209 -7.762 1.00 85.19 816 ILE A N 1
ATOM 6123 C CA . ILE A 1 816 ? -8.929 9.741 -7.861 1.00 85.19 816 ILE A CA 1
ATOM 6124 C C . ILE A 1 816 ? -9.139 8.493 -7.018 1.00 85.19 816 ILE A C 1
ATOM 6126 O O . ILE A 1 816 ? -10.197 8.363 -6.402 1.00 85.19 816 ILE A O 1
ATOM 6130 N N . ASP A 1 817 ? -8.151 7.597 -6.952 1.00 90.38 817 ASP A N 1
ATOM 6131 C CA . ASP A 1 817 ? -8.244 6.410 -6.109 1.00 90.38 817 ASP A CA 1
ATOM 6132 C C . ASP A 1 817 ? -8.408 6.811 -4.631 1.00 90.38 817 ASP A C 1
ATOM 6134 O O . ASP A 1 817 ? -9.418 6.468 -4.014 1.00 90.38 817 ASP A O 1
ATOM 6138 N N . TYR A 1 818 ? -7.486 7.607 -4.071 1.00 91.12 818 TYR A N 1
ATOM 6139 C CA . TYR A 1 818 ? -7.587 8.057 -2.673 1.00 91.12 818 TYR A CA 1
ATOM 6140 C C . TYR A 1 818 ? -8.859 8.872 -2.411 1.00 91.12 818 TYR A C 1
ATOM 6142 O O . TYR A 1 818 ? -9.559 8.606 -1.435 1.00 91.12 818 TYR A O 1
ATOM 6150 N N . ALA A 1 819 ? -9.208 9.818 -3.290 1.00 89.31 819 ALA A N 1
ATOM 6151 C CA . ALA A 1 819 ? -10.412 10.630 -3.121 1.00 89.31 819 ALA A CA 1
ATOM 6152 C C . ALA A 1 819 ? -11.702 9.793 -3.155 1.00 89.31 819 ALA A C 1
ATOM 6154 O O . ALA A 1 819 ? -12.593 10.009 -2.334 1.00 89.31 819 ALA A O 1
ATOM 6155 N N . THR A 1 820 ? -11.784 8.787 -4.032 1.00 94.00 820 THR A N 1
ATOM 6156 C CA . THR A 1 820 ? -12.910 7.836 -4.056 1.00 94.00 820 THR A CA 1
ATOM 6157 C C . THR A 1 820 ? -12.942 6.989 -2.786 1.00 94.00 820 THR A C 1
ATOM 6159 O O . THR A 1 820 ? -14.021 6.708 -2.269 1.00 94.00 820 THR A O 1
ATOM 6162 N N . GLY A 1 821 ? -11.779 6.636 -2.232 1.00 95.44 821 GLY A N 1
ATOM 6163 C CA . GLY A 1 821 ? -11.673 5.984 -0.928 1.00 95.44 821 GLY A CA 1
ATOM 6164 C C . GLY A 1 821 ? -12.202 6.844 0.224 1.00 95.44 821 GLY A C 1
ATOM 6165 O O . GLY A 1 821 ? -12.974 6.355 1.048 1.00 95.44 821 GLY A O 1
ATOM 6166 N N . PHE A 1 822 ? -11.871 8.138 0.253 1.00 94.56 822 PHE A N 1
ATOM 6167 C CA . PHE A 1 822 ? -12.391 9.081 1.252 1.00 94.56 822 PHE A CA 1
ATOM 6168 C C . PHE A 1 822 ? -13.911 9.272 1.120 1.00 94.56 822 PHE A C 1
ATOM 6170 O O . PHE A 1 822 ? -14.625 9.218 2.123 1.00 94.56 822 PHE A O 1
ATOM 6177 N N . LEU A 1 823 ? -14.423 9.420 -0.109 1.00 91.44 823 LEU A N 1
ATOM 6178 C CA . LEU A 1 823 ? -15.864 9.489 -0.387 1.00 91.44 823 LEU A CA 1
ATOM 6179 C C . LEU A 1 823 ? -16.581 8.186 0.004 1.00 91.44 823 LEU A C 1
ATOM 6181 O O . LEU A 1 823 ? -17.665 8.239 0.576 1.00 91.44 823 LEU A O 1
ATOM 6185 N N . GLY A 1 824 ? -15.971 7.021 -0.235 1.00 95.12 824 GLY A N 1
ATOM 6186 C CA . GLY A 1 824 ? -16.502 5.721 0.179 1.00 95.12 824 GLY A CA 1
ATOM 6187 C C . GLY A 1 824 ? -16.528 5.539 1.699 1.00 95.12 824 GLY A C 1
ATOM 6188 O O . GLY A 1 824 ? -17.516 5.039 2.235 1.00 95.12 824 GLY A O 1
ATOM 6189 N N . ALA A 1 825 ? -15.499 6.000 2.417 1.00 97.19 825 ALA A N 1
ATOM 6190 C CA . ALA A 1 825 ? -15.490 6.008 3.881 1.00 97.19 825 ALA A CA 1
ATOM 6191 C C . ALA A 1 825 ? -16.578 6.935 4.441 1.00 97.19 825 ALA A C 1
ATOM 6193 O O . ALA A 1 825 ? -17.337 6.529 5.320 1.00 97.19 825 ALA A O 1
ATOM 6194 N N . TYR A 1 826 ? -16.716 8.142 3.885 1.00 93.00 826 TYR A N 1
ATOM 6195 C CA . TYR A 1 826 ? -17.798 9.064 4.231 1.00 93.00 826 TYR A CA 1
ATOM 6196 C C . TYR A 1 826 ? -19.176 8.431 3.974 1.00 93.00 826 TYR A C 1
ATOM 6198 O O . TYR A 1 826 ? -20.031 8.443 4.859 1.00 93.00 826 TYR A O 1
ATOM 6206 N N . ALA A 1 827 ? -19.368 7.778 2.824 1.00 88.81 827 ALA A N 1
ATOM 6207 C CA . ALA A 1 827 ? -20.594 7.058 2.491 1.00 88.81 827 ALA A CA 1
ATOM 6208 C C . ALA A 1 827 ? -20.917 5.935 3.494 1.00 88.81 827 ALA A C 1
ATOM 6210 O O . ALA A 1 827 ? -22.067 5.795 3.910 1.00 88.81 827 ALA A O 1
ATOM 6211 N N . VAL A 1 828 ? -19.914 5.166 3.937 1.00 96.88 828 VAL A N 1
ATOM 6212 C CA . VAL A 1 828 ? -20.087 4.153 4.991 1.00 96.88 828 VAL A CA 1
ATOM 6213 C C . VAL A 1 828 ? -20.552 4.788 6.301 1.00 96.88 828 VAL A C 1
ATOM 6215 O O . VAL A 1 828 ? -21.498 4.285 6.905 1.00 96.88 828 VAL A O 1
ATOM 6218 N N . VAL A 1 829 ? -19.949 5.904 6.723 1.00 93.19 829 VAL A N 1
ATOM 6219 C CA . VAL A 1 829 ? -20.362 6.610 7.949 1.00 93.19 829 VAL A CA 1
ATOM 6220 C C . VAL A 1 829 ? -21.786 7.160 7.815 1.00 93.19 829 VAL A C 1
ATOM 6222 O O . VAL A 1 829 ? -22.573 7.004 8.744 1.00 93.19 829 VAL A O 1
ATOM 6225 N N . LEU A 1 830 ? -22.183 7.687 6.648 1.00 85.50 830 LEU A N 1
ATOM 6226 C CA . LEU A 1 830 ? -23.585 8.038 6.380 1.00 85.50 830 LEU A CA 1
ATOM 6227 C C . LEU A 1 830 ? -24.520 6.825 6.506 1.00 85.50 830 LEU A C 1
ATOM 6229 O O . LEU A 1 830 ? -25.605 6.950 7.074 1.00 85.50 830 LEU A O 1
ATOM 6233 N N . GLY A 1 831 ? -24.114 5.653 6.011 1.00 87.69 831 GLY A N 1
ATOM 6234 C CA . GLY A 1 831 ? -24.880 4.412 6.141 1.00 87.69 831 GLY A CA 1
ATOM 6235 C C . GLY A 1 831 ? -25.037 3.950 7.593 1.00 87.69 831 GLY A C 1
ATOM 6236 O O . GLY A 1 831 ? -26.142 3.598 8.008 1.00 87.69 831 GLY A O 1
ATOM 6237 N N . LEU A 1 832 ? -23.966 4.025 8.389 1.00 91.00 832 LEU A N 1
ATOM 6238 C CA . LEU A 1 832 ? -23.989 3.734 9.828 1.00 91.00 832 LEU A CA 1
ATOM 6239 C C . LEU A 1 832 ? -24.872 4.734 10.591 1.00 91.00 832 LEU A C 1
ATOM 6241 O O . LEU A 1 832 ? -25.679 4.321 11.421 1.00 91.00 832 LEU A O 1
ATOM 6245 N N . THR A 1 833 ? -24.804 6.023 10.254 1.00 86.50 833 THR A N 1
ATOM 6246 C CA . THR A 1 833 ? -25.695 7.065 10.786 1.00 86.50 833 THR A CA 1
ATOM 6247 C C . THR A 1 833 ? -27.159 6.797 10.436 1.00 86.50 833 THR A C 1
ATOM 6249 O O . THR A 1 833 ? -28.016 6.857 11.314 1.00 86.50 833 THR A O 1
ATOM 6252 N N . ARG A 1 834 ? -27.478 6.429 9.187 1.00 84.31 834 ARG A N 1
ATOM 6253 C CA . ARG A 1 834 ? -28.848 6.043 8.792 1.00 84.31 834 ARG A CA 1
ATOM 6254 C C . ARG A 1 834 ? -29.341 4.827 9.578 1.00 84.31 834 ARG A C 1
ATOM 6256 O O . ARG A 1 834 ? -30.491 4.826 10.006 1.00 84.31 834 ARG A O 1
ATOM 6263 N N . ARG A 1 835 ? -28.478 3.833 9.819 1.00 86.38 835 ARG A N 1
ATOM 6264 C CA . ARG A 1 835 ? -28.779 2.667 10.665 1.00 86.38 835 ARG A CA 1
ATOM 6265 C C . ARG A 1 835 ? -29.043 3.064 12.121 1.00 86.38 835 ARG A C 1
ATOM 6267 O O . ARG A 1 835 ? -29.995 2.562 12.707 1.00 86.38 835 ARG A O 1
ATOM 6274 N N . GLN A 1 836 ? -28.250 3.981 12.678 1.00 83.75 836 GLN A N 1
ATOM 6275 C CA . GLN A 1 836 ? -28.421 4.478 14.046 1.00 83.75 836 GLN A CA 1
ATOM 6276 C C . GLN A 1 836 ? -29.720 5.278 14.217 1.00 83.75 836 GLN A C 1
ATOM 6278 O O . GLN A 1 836 ? -30.453 5.053 15.176 1.00 83.75 836 GLN A O 1
ATOM 6283 N N . LEU A 1 837 ? -30.033 6.170 13.272 1.00 83.00 837 LEU A N 1
ATOM 6284 C CA . LEU A 1 837 ? -31.272 6.953 13.273 1.00 83.00 837 LEU A CA 1
ATOM 6285 C C . LEU A 1 837 ? -32.508 6.058 13.116 1.00 83.00 837 LEU A C 1
ATOM 6287 O O . LEU A 1 837 ? -33.469 6.218 13.862 1.00 83.00 837 LEU A O 1
ATOM 6291 N N . ALA A 1 838 ? -32.463 5.075 12.209 1.00 81.12 838 ALA A N 1
ATOM 6292 C CA . ALA A 1 838 ? -33.537 4.095 12.060 1.00 81.12 838 ALA A CA 1
ATOM 6293 C C . ALA A 1 838 ? -33.754 3.292 13.353 1.00 81.12 838 ALA A C 1
ATOM 6295 O O . ALA A 1 838 ? -34.889 3.150 13.797 1.00 81.12 838 ALA A O 1
ATOM 6296 N N . ALA A 1 839 ? -32.677 2.842 14.009 1.00 83.06 839 ALA A N 1
ATOM 6297 C CA . ALA A 1 839 ? -32.769 2.141 15.288 1.00 83.06 839 ALA A CA 1
ATOM 6298 C C . ALA A 1 839 ? -33.399 3.012 16.391 1.00 83.06 839 ALA A C 1
ATOM 6300 O O . ALA A 1 839 ? -34.254 2.530 17.131 1.00 83.06 839 ALA A O 1
ATOM 6301 N N . ALA A 1 840 ? -33.028 4.295 16.470 1.00 81.81 840 ALA A N 1
ATOM 6302 C CA . ALA A 1 840 ? -33.600 5.247 17.425 1.00 81.81 840 ALA A CA 1
ATOM 6303 C C . ALA A 1 840 ? -35.089 5.552 17.159 1.00 81.81 840 ALA A C 1
ATOM 6305 O O . ALA A 1 840 ? -35.844 5.770 18.103 1.00 81.81 840 ALA A O 1
ATOM 6306 N N . ALA A 1 841 ? -35.519 5.527 15.894 1.00 81.62 841 ALA A N 1
ATOM 6307 C CA . ALA A 1 841 ? -36.915 5.691 15.486 1.00 81.62 841 ALA A CA 1
ATOM 6308 C C . ALA A 1 841 ? -37.747 4.389 15.547 1.00 81.62 841 ALA A C 1
ATOM 6310 O O . ALA A 1 841 ? -38.949 4.421 15.295 1.00 81.62 841 ALA A O 1
ATOM 6311 N N . GLY A 1 842 ? -37.128 3.238 15.839 1.00 81.50 842 GLY A N 1
ATOM 6312 C CA . GLY A 1 842 ? -37.778 1.924 15.750 1.00 81.50 842 GLY A CA 1
ATOM 6313 C C . GLY A 1 842 ? -38.041 1.438 14.314 1.00 81.50 842 GLY A C 1
ATOM 6314 O O . GLY A 1 842 ? -38.764 0.461 14.122 1.00 81.50 842 GLY A O 1
ATOM 6315 N N . GLU A 1 843 ? -37.460 2.083 13.298 1.00 82.00 843 GLU A N 1
ATOM 6316 C CA . GLU A 1 843 ? -37.592 1.689 11.893 1.00 82.00 843 GLU A CA 1
ATOM 6317 C C . GLU A 1 843 ? -36.757 0.435 11.575 1.00 82.00 843 GLU A C 1
ATOM 6319 O O . GLU A 1 843 ? -35.560 0.341 11.867 1.00 82.00 843 GLU A O 1
ATOM 6324 N N . ALA A 1 844 ? -37.381 -0.533 10.901 1.00 79.31 844 ALA A N 1
ATOM 6325 C CA . ALA A 1 844 ? -36.688 -1.700 10.368 1.00 79.31 844 ALA A CA 1
ATOM 6326 C C . ALA A 1 844 ? -36.053 -1.383 9.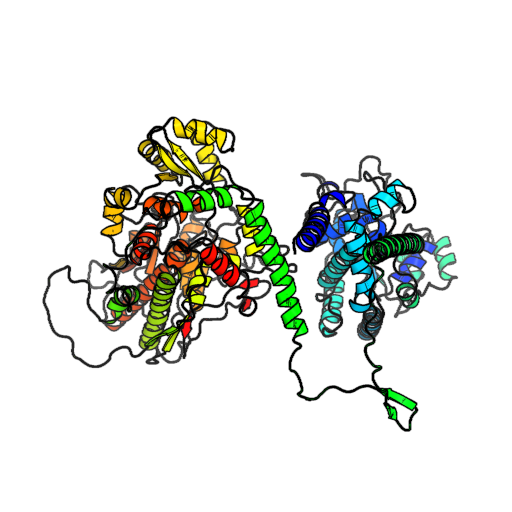001 1.00 79.31 844 ALA A C 1
ATOM 6328 O O . ALA A 1 844 ? -36.719 -0.884 8.091 1.00 79.31 844 ALA A O 1
ATOM 6329 N N . ILE A 1 845 ? -34.774 -1.734 8.833 1.00 81.19 845 ILE A N 1
ATOM 6330 C CA . ILE A 1 845 ? -34.051 -1.627 7.557 1.00 81.19 845 ILE A CA 1
ATOM 6331 C C . ILE A 1 845 ? -33.470 -2.986 7.159 1.00 81.19 845 ILE A C 1
ATOM 6333 O O . ILE A 1 845 ? -33.093 -3.790 8.008 1.00 81.19 845 ILE A O 1
ATOM 6337 N N . ARG A 1 846 ? -33.378 -3.232 5.851 1.00 85.62 846 ARG A N 1
ATOM 6338 C CA . ARG A 1 846 ? -32.806 -4.436 5.230 1.00 85.62 846 ARG A CA 1
ATOM 6339 C C . ARG A 1 846 ? -31.444 -4.108 4.602 1.00 85.62 846 ARG A C 1
ATOM 6341 O O . ARG A 1 846 ? -31.210 -4.327 3.414 1.00 85.62 846 ARG A O 1
ATOM 6348 N N . GLY A 1 847 ? -30.572 -3.528 5.418 1.00 87.75 847 GLY A N 1
ATOM 6349 C CA . GLY A 1 847 ? -29.238 -3.069 5.049 1.00 87.75 847 GLY A CA 1
ATOM 6350 C C . GLY A 1 847 ? -29.202 -1.694 4.383 1.00 87.75 847 GLY A C 1
ATOM 6351 O O . GLY A 1 847 ? -30.218 -1.142 3.945 1.00 87.75 847 GLY A O 1
ATOM 6352 N N . VAL A 1 848 ? -27.990 -1.151 4.285 1.00 90.06 848 VAL A N 1
ATOM 6353 C CA . VAL A 1 848 ? -27.697 0.064 3.515 1.00 90.06 848 VAL A CA 1
ATOM 6354 C C . VAL A 1 848 ? -26.668 -0.280 2.446 1.00 90.06 848 VAL A C 1
ATOM 6356 O O . VAL A 1 848 ? -25.593 -0.783 2.757 1.00 90.06 848 VAL A O 1
ATOM 6359 N N . HIS A 1 849 ? -26.979 -0.012 1.182 1.00 93.31 849 HIS A N 1
ATOM 6360 C CA . HIS A 1 849 ? -26.040 -0.170 0.069 1.00 93.31 849 HIS A CA 1
ATOM 6361 C C . HIS A 1 849 ? -25.491 1.204 -0.299 1.00 93.31 849 HIS A C 1
ATOM 6363 O O . HIS A 1 849 ? -26.255 2.089 -0.682 1.00 93.31 849 HIS A O 1
ATOM 6369 N N . VAL A 1 850 ? -24.181 1.388 -0.157 1.00 91.44 850 VAL A N 1
ATOM 6370 C CA . VAL A 1 850 ? -23.493 2.634 -0.503 1.00 91.44 850 VAL A CA 1
ATOM 6371 C C . VAL A 1 850 ? -22.594 2.420 -1.714 1.00 91.44 850 VAL A C 1
ATOM 6373 O O . VAL A 1 850 ? -21.885 1.414 -1.790 1.00 91.44 850 VAL A O 1
ATOM 6376 N N . ARG A 1 851 ? -22.651 3.338 -2.683 1.00 92.75 851 ARG A N 1
ATOM 6377 C CA . ARG A 1 851 ? -21.977 3.200 -3.983 1.00 92.75 851 ARG A CA 1
ATOM 6378 C C . ARG A 1 851 ? -21.166 4.454 -4.314 1.00 92.75 851 ARG A C 1
ATOM 6380 O O . ARG A 1 851 ? -21.698 5.560 -4.237 1.00 92.75 851 ARG A O 1
ATOM 6387 N N . VAL A 1 852 ? -19.904 4.271 -4.706 1.00 93.94 852 VAL A N 1
ATOM 6388 C CA . VAL A 1 852 ? -18.995 5.335 -5.189 1.00 93.94 852 VAL A CA 1
ATOM 6389 C C . VAL A 1 852 ? -18.180 4.845 -6.387 1.00 93.94 852 VAL A C 1
ATOM 6391 O O . VAL A 1 852 ? -17.928 3.646 -6.518 1.00 93.94 852 VAL A O 1
ATOM 6394 N N . SER A 1 853 ? -17.749 5.740 -7.282 1.00 95.06 853 SER A N 1
ATOM 6395 C CA . SER A 1 853 ? -16.966 5.328 -8.456 1.00 95.06 853 SER A CA 1
ATOM 6396 C C . SER A 1 853 ? -15.836 6.277 -8.832 1.00 95.06 853 SER A C 1
ATOM 6398 O O . SER A 1 853 ? -15.963 7.489 -8.677 1.00 95.06 853 SER A O 1
ATOM 6400 N N . LEU A 1 854 ? -14.753 5.719 -9.385 1.00 94.06 854 LEU A N 1
ATOM 6401 C CA . LEU A 1 854 ? -13.590 6.490 -9.838 1.00 94.06 854 LEU A CA 1
ATOM 6402 C C . LEU A 1 854 ? -13.988 7.520 -10.907 1.00 94.06 854 LEU A C 1
ATOM 6404 O O . LEU A 1 854 ? -13.576 8.672 -10.839 1.00 94.06 854 LEU A O 1
ATOM 6408 N N . CYS A 1 855 ? -14.818 7.129 -11.876 1.00 91.69 855 CYS A N 1
ATOM 6409 C CA . CYS A 1 855 ? -15.270 8.011 -12.952 1.00 91.69 855 CYS A CA 1
ATOM 6410 C C . CYS A 1 855 ? -16.200 9.121 -12.432 1.00 91.69 855 CYS A C 1
ATOM 6412 O O . CYS A 1 855 ? -16.055 10.272 -12.844 1.00 91.69 855 CYS A O 1
ATOM 6414 N N . GLY A 1 856 ? -17.074 8.821 -11.461 1.00 89.88 856 GLY A N 1
ATOM 6415 C CA . GLY A 1 856 ? -17.870 9.831 -10.753 1.00 89.88 856 GLY A CA 1
ATOM 6416 C C . GLY A 1 856 ? -16.998 10.836 -9.993 1.00 89.88 856 GLY A C 1
ATOM 6417 O O . GLY A 1 856 ? -17.171 12.041 -10.157 1.00 89.88 856 GLY A O 1
ATOM 6418 N N . THR A 1 857 ? -15.995 10.362 -9.246 1.00 89.62 857 THR A N 1
ATOM 6419 C CA . THR A 1 857 ? -15.020 11.217 -8.544 1.00 89.62 857 THR A CA 1
ATOM 6420 C C . THR A 1 857 ? -14.195 12.070 -9.511 1.00 89.62 857 THR A C 1
ATOM 6422 O O . THR A 1 857 ? -14.014 13.259 -9.263 1.00 89.62 857 THR A O 1
ATOM 6425 N N . ALA A 1 858 ? -13.723 11.502 -10.626 1.00 85.25 858 ALA A N 1
ATOM 6426 C CA . ALA A 1 858 ? -12.969 12.224 -11.653 1.00 85.25 858 ALA A CA 1
ATOM 6427 C C . ALA A 1 858 ? -13.817 13.320 -12.318 1.00 85.25 858 ALA A C 1
ATOM 6429 O O . ALA A 1 858 ? -13.379 14.466 -12.430 1.00 85.25 858 ALA A O 1
ATOM 6430 N N . THR A 1 859 ? -15.062 12.996 -12.677 1.00 83.06 859 THR A N 1
ATOM 6431 C CA . THR A 1 859 ? -16.034 13.955 -13.222 1.00 83.06 859 THR A CA 1
ATOM 6432 C C . THR A 1 859 ? -16.312 15.075 -12.219 1.00 83.06 859 THR A C 1
ATOM 6434 O O . THR A 1 859 ? -16.199 16.247 -12.571 1.00 83.06 859 THR A O 1
ATOM 6437 N N . TRP A 1 860 ? -16.594 14.743 -10.958 1.00 82.38 860 TRP A N 1
ATOM 6438 C CA . TRP A 1 860 ? -16.823 15.711 -9.881 1.00 82.38 860 TRP A CA 1
ATOM 6439 C C . TRP A 1 860 ? -15.621 16.632 -9.653 1.00 82.38 860 TRP A C 1
ATOM 6441 O O . TRP A 1 860 ? -15.774 17.850 -9.643 1.00 82.38 860 TRP A O 1
ATOM 6451 N N . MET A 1 861 ? -14.406 16.081 -9.566 1.00 76.62 861 MET A N 1
ATOM 6452 C CA . MET A 1 861 ? -13.190 16.885 -9.417 1.00 76.62 861 MET A CA 1
ATOM 6453 C C . MET A 1 861 ? -12.924 17.803 -10.618 1.00 76.62 861 MET A C 1
ATOM 6455 O O . MET A 1 861 ? -12.373 18.888 -10.433 1.00 76.62 861 MET A O 1
ATOM 6459 N N . SER A 1 862 ? -13.336 17.418 -11.832 1.00 72.38 862 SER A N 1
ATOM 6460 C CA . SER A 1 862 ? -13.167 18.253 -13.030 1.00 72.38 862 SER A CA 1
ATOM 6461 C C . SER A 1 862 ? -14.047 19.516 -13.035 1.00 72.38 862 SER A C 1
ATOM 6463 O O . SER A 1 862 ? -13.688 20.508 -13.668 1.00 72.38 862 SER A O 1
ATOM 6465 N N . GLN A 1 863 ? -15.157 19.525 -12.282 1.00 68.19 863 GLN A N 1
ATOM 6466 C CA . GLN A 1 863 ? -16.093 20.660 -12.197 1.00 68.19 863 GLN A CA 1
ATOM 6467 C C . GLN A 1 863 ? -15.488 21.900 -11.520 1.00 68.19 863 GLN A C 1
ATOM 6469 O O . GLN A 1 863 ? -15.977 23.008 -11.715 1.00 68.19 863 GLN A O 1
ATOM 6474 N N . TYR A 1 864 ? -14.413 21.738 -10.745 1.00 59.97 864 TYR A N 1
ATOM 6475 C CA . TYR A 1 864 ? -13.740 22.832 -10.034 1.00 59.97 864 TYR A CA 1
ATOM 6476 C C . TYR A 1 864 ? -12.782 23.657 -10.908 1.00 59.97 864 TYR A C 1
ATOM 6478 O O . TYR A 1 864 ? -12.145 24.585 -10.410 1.00 59.97 864 TYR A O 1
ATOM 6486 N N . GLY A 1 865 ? -12.690 23.329 -12.199 1.00 53.44 865 GLY A N 1
ATOM 6487 C CA . GLY A 1 865 ? -11.801 23.972 -13.156 1.00 53.44 865 GLY A CA 1
ATOM 6488 C C . GLY A 1 865 ? -10.373 23.436 -13.069 1.00 53.44 865 GLY A C 1
ATOM 6489 O O . GLY A 1 865 ? -9.749 23.412 -12.007 1.00 53.44 865 GLY A O 1
ATOM 6490 N N . ALA A 1 866 ? -9.829 23.032 -14.214 1.00 49.78 866 ALA A N 1
ATOM 6491 C CA . ALA A 1 866 ? -8.429 22.663 -14.319 1.00 49.78 866 ALA A CA 1
ATOM 6492 C C . ALA A 1 866 ? -7.576 23.921 -14.511 1.00 49.78 866 ALA A C 1
ATOM 6494 O O . ALA A 1 866 ? -7.617 24.557 -15.561 1.00 49.78 866 ALA A O 1
ATOM 6495 N N . LYS A 1 867 ? -6.771 24.276 -13.507 1.00 47.41 867 LYS A N 1
ATOM 6496 C CA . LYS A 1 867 ? -5.655 25.210 -13.693 1.00 47.41 867 LYS A CA 1
ATOM 6497 C C . LYS A 1 867 ? -4.381 24.397 -13.795 1.00 47.41 867 LYS A C 1
ATOM 6499 O O . LYS A 1 867 ? -3.769 24.114 -12.769 1.00 47.41 867 LYS A O 1
ATOM 6504 N N . CYS A 1 868 ? -3.970 24.061 -15.020 1.00 43.34 868 CYS A N 1
ATOM 6505 C CA . CYS A 1 868 ? -2.615 23.569 -15.238 1.00 43.34 868 CYS A CA 1
ATOM 6506 C C . CYS A 1 868 ? -1.637 24.641 -14.731 1.00 43.34 868 CYS A C 1
ATOM 6508 O O . CYS A 1 868 ? -1.617 25.750 -15.275 1.00 43.34 868 CYS A O 1
ATOM 6510 N N . PRO A 1 869 ? -0.821 24.365 -13.702 1.00 46.47 869 PRO A N 1
ATOM 6511 C CA . PRO A 1 869 ? 0.275 25.258 -13.386 1.00 46.47 869 PRO A CA 1
ATOM 6512 C C . PRO A 1 869 ? 1.249 25.236 -14.571 1.00 46.47 869 PRO A C 1
ATOM 6514 O O . PRO A 1 869 ? 1.683 24.164 -14.987 1.00 46.47 869 PRO A O 1
ATOM 6517 N N . GLY A 1 870 ? 1.604 26.403 -15.121 1.00 42.94 870 GLY A N 1
ATOM 6518 C CA . GLY A 1 870 ? 2.627 26.475 -16.174 1.00 42.94 870 GLY A CA 1
ATOM 6519 C C . GLY A 1 870 ? 3.942 25.819 -15.712 1.00 42.94 870 GLY A C 1
ATOM 6520 O O . GLY A 1 870 ? 4.161 25.719 -14.500 1.00 42.94 870 GLY A O 1
ATOM 6521 N N . PRO A 1 871 ? 4.847 25.391 -16.614 1.00 43.22 871 PRO A N 1
ATOM 6522 C CA . PRO A 1 871 ? 5.946 24.478 -16.271 1.00 43.22 871 PRO A CA 1
ATOM 6523 C C . PRO A 1 871 ? 6.781 24.900 -15.050 1.00 43.22 871 PRO A C 1
ATOM 6525 O O . PRO A 1 871 ? 7.101 24.076 -14.195 1.00 43.22 871 PRO A O 1
ATOM 6528 N N . ALA A 1 872 ? 7.063 26.198 -14.892 1.00 43.97 872 ALA A N 1
ATOM 6529 C CA . ALA A 1 872 ? 7.763 26.732 -13.722 1.00 43.97 872 ALA A CA 1
ATOM 6530 C C . ALA A 1 872 ? 6.991 26.548 -12.396 1.00 43.97 872 ALA A C 1
ATOM 6532 O O . ALA A 1 872 ? 7.596 26.257 -11.367 1.00 43.97 872 ALA A O 1
ATOM 6533 N N . GLU A 1 873 ? 5.666 26.695 -12.401 1.00 48.53 873 GLU A N 1
ATOM 6534 C CA . GLU A 1 873 ? 4.809 26.493 -11.229 1.00 48.53 873 GLU A CA 1
ATOM 6535 C C . GLU A 1 873 ? 4.601 25.001 -10.927 1.00 48.53 873 GLU A C 1
ATOM 6537 O O . GLU A 1 873 ? 4.672 24.604 -9.765 1.00 48.53 873 GLU A O 1
ATOM 6542 N N . TYR A 1 874 ? 4.457 24.157 -11.955 1.00 49.66 874 TYR A N 1
ATOM 6543 C CA . TYR A 1 874 ? 4.435 22.695 -11.817 1.00 49.66 874 TYR A CA 1
ATOM 6544 C C . TYR A 1 874 ? 5.718 22.196 -11.133 1.00 49.66 874 TYR A C 1
ATOM 6546 O O . TYR A 1 874 ? 5.675 21.476 -10.133 1.00 49.66 874 TYR A O 1
ATOM 6554 N N . LEU A 1 875 ? 6.875 22.677 -11.605 1.00 48.12 875 LEU A N 1
ATOM 6555 C CA . LEU A 1 875 ? 8.183 22.374 -11.027 1.00 48.12 875 LEU A CA 1
ATOM 6556 C C . LEU A 1 875 ? 8.344 22.953 -9.614 1.00 48.12 875 LEU A C 1
ATOM 6558 O O . LEU A 1 875 ? 8.898 22.264 -8.761 1.00 48.12 875 LEU A O 1
ATOM 6562 N N . ARG A 1 876 ? 7.833 24.158 -9.308 1.00 51.50 876 ARG A N 1
ATOM 6563 C CA . ARG A 1 876 ? 7.807 24.698 -7.929 1.00 51.50 876 ARG A CA 1
ATOM 6564 C C . ARG A 1 876 ? 6.958 23.851 -6.979 1.00 51.50 876 ARG A C 1
ATOM 6566 O O . ARG A 1 876 ? 7.378 23.640 -5.844 1.00 51.50 876 ARG A O 1
ATOM 6573 N N . ARG A 1 877 ? 5.809 23.339 -7.424 1.00 55.81 877 ARG A N 1
ATOM 6574 C CA . ARG A 1 877 ? 4.925 22.467 -6.627 1.00 55.81 877 ARG A CA 1
ATOM 6575 C C . ARG A 1 877 ? 5.544 21.102 -6.375 1.00 55.81 877 ARG A C 1
ATOM 6577 O O . ARG A 1 877 ? 5.672 20.723 -5.214 1.00 55.81 877 ARG A O 1
ATOM 6584 N N . ILE A 1 878 ? 6.079 20.451 -7.415 1.00 51.81 878 ILE A N 1
ATOM 6585 C CA . ILE A 1 878 ? 6.951 19.275 -7.254 1.00 51.81 878 ILE A CA 1
ATOM 6586 C C . ILE A 1 878 ? 8.086 19.591 -6.284 1.00 51.81 878 ILE A C 1
ATOM 6588 O O . ILE A 1 878 ? 8.352 18.795 -5.401 1.00 51.81 878 ILE A O 1
ATOM 6592 N N . THR A 1 879 ? 8.719 20.758 -6.370 1.00 48.88 879 THR A N 1
ATOM 6593 C CA . THR A 1 879 ? 9.813 21.129 -5.460 1.00 48.88 879 THR A CA 1
ATOM 6594 C C . THR A 1 879 ? 9.320 21.369 -4.029 1.00 48.88 879 THR A C 1
ATOM 6596 O O . THR A 1 879 ? 10.045 21.081 -3.094 1.00 48.88 879 THR A O 1
ATOM 6599 N N . ARG A 1 880 ? 8.086 21.815 -3.773 1.00 51.62 880 ARG A N 1
ATOM 6600 C CA . ARG A 1 880 ? 7.560 21.866 -2.395 1.00 51.62 880 ARG A CA 1
ATOM 6601 C C . ARG A 1 880 ? 7.168 20.487 -1.871 1.00 51.62 880 ARG A C 1
ATOM 6603 O O . ARG A 1 880 ? 7.587 20.135 -0.774 1.00 51.62 880 ARG A O 1
ATOM 6610 N N . LEU A 1 881 ? 6.454 19.690 -2.662 1.00 53.34 881 LEU A N 1
ATOM 6611 C CA . LEU A 1 881 ? 6.135 18.289 -2.364 1.00 53.34 881 LEU A CA 1
ATOM 6612 C C . LEU A 1 881 ? 7.412 17.494 -2.043 1.00 53.34 881 LEU A C 1
ATOM 6614 O O . LEU A 1 881 ? 7.546 16.846 -1.005 1.00 53.34 881 LEU A O 1
ATOM 6618 N N . LEU A 1 882 ? 8.391 17.633 -2.932 1.00 48.50 882 LEU A N 1
ATOM 6619 C CA . LEU A 1 882 ? 9.693 17.005 -2.866 1.00 48.50 882 LEU A CA 1
ATOM 6620 C C . LEU A 1 882 ? 10.723 17.806 -2.079 1.00 48.50 882 LEU A C 1
ATOM 6622 O O . LEU A 1 882 ? 11.851 17.366 -2.108 1.00 48.50 882 LEU A O 1
ATOM 6626 N N . PHE A 1 883 ? 10.446 18.865 -1.307 1.00 42.75 883 PHE A N 1
ATOM 6627 C CA . PHE A 1 883 ? 11.462 19.453 -0.390 1.00 42.75 883 PHE A CA 1
ATOM 6628 C C . PHE A 1 883 ? 10.911 19.965 0.963 1.00 42.75 883 PHE A C 1
ATOM 6630 O O . PHE A 1 883 ? 11.698 20.200 1.874 1.00 42.75 883 PHE A O 1
ATOM 6637 N N . GLY A 1 884 ? 9.593 20.122 1.143 1.00 39.06 884 GLY A N 1
ATOM 6638 C CA . GLY A 1 884 ? 8.982 20.735 2.338 1.00 39.06 884 GLY A CA 1
ATOM 6639 C C . GLY A 1 884 ? 8.411 19.770 3.388 1.00 39.06 884 GLY A C 1
ATOM 6640 O O . GLY A 1 884 ? 8.086 20.194 4.493 1.00 39.06 884 GLY A O 1
ATOM 6641 N N . CYS A 1 885 ? 8.272 18.478 3.079 1.00 44.53 885 CYS A N 1
ATOM 6642 C CA . CYS A 1 885 ? 7.567 17.511 3.938 1.00 44.53 885 CYS A CA 1
ATOM 6643 C C . CYS A 1 885 ? 8.469 16.741 4.934 1.00 44.53 885 CYS A C 1
ATOM 6645 O O . CYS A 1 885 ? 8.118 15.630 5.329 1.00 44.53 885 CYS A O 1
ATOM 6647 N N . SER A 1 886 ? 9.638 17.267 5.326 1.00 37.38 886 SER A N 1
ATOM 6648 C CA . SER A 1 886 ? 10.655 16.495 6.073 1.00 37.38 886 SER A CA 1
ATOM 6649 C C . SER A 1 886 ? 10.261 16.078 7.502 1.00 37.38 886 SER A C 1
ATOM 6651 O O . SER A 1 886 ? 10.819 15.107 8.011 1.00 37.38 886 SER A O 1
ATOM 6653 N N . ASP A 1 887 ? 9.285 16.751 8.127 1.00 36.66 887 ASP A N 1
ATOM 6654 C CA . ASP A 1 887 ? 9.101 16.726 9.593 1.00 36.66 887 ASP A CA 1
ATOM 6655 C C . ASP A 1 887 ? 7.739 16.154 10.078 1.00 36.66 887 ASP A C 1
ATOM 6657 O O . ASP A 1 887 ? 7.357 16.376 11.226 1.00 36.66 887 ASP A O 1
ATOM 6661 N N . ARG A 1 888 ? 6.973 15.428 9.239 1.00 47.41 888 ARG A N 1
ATOM 6662 C CA . ARG A 1 888 ? 5.606 14.938 9.584 1.00 47.41 888 ARG A CA 1
ATOM 6663 C C . ARG A 1 888 ? 5.325 13.414 9.694 1.00 47.41 888 ARG A C 1
ATOM 6665 O O . ARG A 1 888 ? 4.188 13.097 10.041 1.00 47.41 888 ARG A O 1
ATOM 6672 N N . PRO A 1 889 ? 6.228 12.443 9.435 1.00 52.31 889 PRO A N 1
ATOM 6673 C CA . PRO A 1 889 ? 5.820 11.032 9.380 1.00 52.31 889 PRO A CA 1
ATOM 6674 C C . PRO A 1 889 ? 5.488 10.425 10.759 1.00 52.31 889 PRO A C 1
ATOM 6676 O O . PRO A 1 889 ? 6.295 10.485 11.689 1.00 52.31 889 PRO A O 1
ATOM 6679 N N . ILE A 1 890 ? 4.340 9.746 10.875 1.00 49.12 890 ILE A N 1
ATOM 6680 C CA . ILE A 1 890 ? 4.023 8.885 12.029 1.00 49.12 890 ILE A CA 1
ATOM 6681 C C . ILE A 1 890 ? 4.703 7.528 11.826 1.00 49.12 890 ILE A C 1
ATOM 6683 O O . ILE A 1 890 ? 4.545 6.912 10.775 1.00 49.12 890 ILE A O 1
ATOM 6687 N N . ARG A 1 891 ? 5.432 7.042 12.841 1.00 52.53 891 ARG A N 1
ATOM 6688 C CA . ARG A 1 891 ? 6.015 5.687 12.867 1.00 52.53 891 ARG A CA 1
ATOM 6689 C C . ARG A 1 891 ? 5.058 4.662 13.483 1.00 52.53 891 ARG A C 1
ATOM 6691 O O . ARG A 1 891 ? 4.482 4.909 14.541 1.00 52.53 891 ARG A O 1
ATOM 6698 N N . ALA A 1 892 ? 4.989 3.484 12.871 1.00 52.25 892 ALA A N 1
ATOM 6699 C CA . ALA A 1 892 ? 4.265 2.304 13.331 1.00 52.25 892 ALA A CA 1
ATOM 6700 C C . ALA A 1 892 ? 5.135 1.052 13.132 1.00 52.25 892 ALA A C 1
ATOM 6702 O O . ALA A 1 892 ? 5.178 0.460 12.052 1.00 52.25 892 ALA A O 1
ATOM 6703 N N . GLY A 1 893 ? 5.871 0.657 14.174 1.00 59.25 893 GLY A N 1
ATOM 6704 C CA . GLY A 1 893 ? 6.909 -0.370 14.046 1.00 59.25 893 GLY A CA 1
ATOM 6705 C C . GLY A 1 893 ? 7.958 0.036 13.004 1.00 59.25 893 GLY A C 1
ATOM 6706 O O . GLY A 1 893 ? 8.495 1.140 13.062 1.00 59.25 893 GLY A O 1
ATOM 6707 N N . ASN A 1 894 ? 8.203 -0.840 12.028 1.00 57.09 894 ASN A N 1
ATOM 6708 C CA . ASN A 1 894 ? 9.204 -0.657 10.972 1.00 57.09 894 ASN A CA 1
ATOM 6709 C C . ASN A 1 894 ? 8.684 0.155 9.767 1.00 57.09 894 ASN A C 1
ATOM 6711 O O . ASN A 1 894 ? 9.297 0.123 8.705 1.00 57.09 894 ASN A O 1
ATOM 6715 N N . MET A 1 895 ? 7.543 0.836 9.889 1.00 61.59 895 MET A N 1
ATOM 6716 C CA . MET A 1 895 ? 6.953 1.641 8.816 1.00 61.59 895 MET A CA 1
ATOM 6717 C C . MET A 1 895 ? 6.700 3.070 9.291 1.00 61.59 895 MET A C 1
ATOM 6719 O O . MET A 1 895 ? 6.408 3.304 10.464 1.00 61.59 895 MET A O 1
ATOM 6723 N N . ALA A 1 896 ? 6.783 4.025 8.374 1.00 64.75 896 ALA A N 1
ATOM 6724 C CA . ALA A 1 896 ? 6.395 5.409 8.582 1.00 64.75 896 ALA A CA 1
ATOM 6725 C C . ALA A 1 896 ? 5.518 5.886 7.418 1.00 64.75 896 ALA A C 1
ATOM 6727 O O . ALA A 1 896 ? 5.783 5.517 6.277 1.00 64.75 896 ALA A O 1
ATOM 6728 N N . PHE A 1 897 ? 4.485 6.677 7.702 1.00 71.31 897 PHE A N 1
ATOM 6729 C CA . PHE A 1 897 ? 3.499 7.173 6.729 1.00 71.31 897 PHE A CA 1
ATOM 6730 C C . PHE A 1 897 ? 2.990 8.568 7.129 1.00 71.31 897 PHE A C 1
ATOM 6732 O O . PHE A 1 897 ? 3.282 9.056 8.227 1.00 71.31 897 PHE A O 1
ATOM 6739 N N . LEU A 1 898 ? 2.222 9.214 6.246 1.00 71.00 898 LEU A N 1
ATOM 6740 C CA . LEU A 1 898 ? 1.578 10.493 6.552 1.00 71.00 898 LEU A CA 1
ATOM 6741 C C . LEU A 1 898 ? 0.491 10.340 7.636 1.00 71.00 898 LEU A C 1
ATOM 6743 O O . LEU A 1 898 ? -0.225 9.336 7.647 1.00 71.00 898 LEU A O 1
ATOM 6747 N N . PRO A 1 899 ? 0.346 11.318 8.546 1.00 72.94 899 PRO A N 1
ATOM 6748 C CA . PRO A 1 899 ? -0.781 11.370 9.470 1.00 72.94 899 PRO A CA 1
ATOM 6749 C C . PRO A 1 899 ? -2.100 11.593 8.720 1.00 72.94 899 PRO A C 1
ATOM 6751 O O . PRO A 1 899 ? -2.111 12.140 7.617 1.00 72.94 899 PRO A O 1
ATOM 6754 N N . SER A 1 900 ? -3.218 11.248 9.363 1.00 83.12 900 SER A N 1
ATOM 6755 C CA . SER A 1 900 ? -4.542 11.644 8.878 1.00 83.12 900 SER A CA 1
ATOM 6756 C C . SER A 1 900 ? -4.628 13.180 8.781 1.00 83.12 900 SER A C 1
ATOM 6758 O O . SER A 1 900 ? -4.299 13.853 9.765 1.00 83.12 900 SER A O 1
ATOM 6760 N N . PRO A 1 901 ? -5.078 13.766 7.653 1.00 82.31 901 PRO A N 1
ATOM 6761 C CA . PRO A 1 901 ? -5.264 15.218 7.529 1.00 82.31 901 PRO A CA 1
ATOM 6762 C C . PRO A 1 901 ? -6.385 15.778 8.413 1.00 82.31 901 PRO A C 1
ATOM 6764 O O . PRO A 1 901 ? -6.482 16.993 8.596 1.00 82.31 901 PRO A O 1
ATOM 6767 N N . ILE A 1 902 ? -7.247 14.898 8.932 1.00 87.56 902 ILE A N 1
ATOM 6768 C CA . ILE A 1 902 ? -8.368 15.237 9.803 1.00 87.56 902 ILE A CA 1
ATOM 6769 C C . ILE A 1 902 ? -7.852 15.446 11.231 1.00 87.56 902 ILE A C 1
ATOM 6771 O O . ILE A 1 902 ? -7.216 14.579 11.827 1.00 87.56 902 ILE A O 1
ATOM 6775 N N . ARG A 1 903 ? -8.174 16.595 11.820 1.00 88.38 903 ARG A N 1
ATOM 6776 C CA . ARG A 1 903 ? -7.987 16.893 13.244 1.00 88.38 903 ARG A CA 1
ATOM 6777 C C . ARG A 1 903 ? -9.357 16.989 13.902 1.00 88.38 903 ARG A C 1
ATOM 6779 O O . ARG A 1 903 ? -10.242 17.632 13.351 1.00 88.38 903 ARG A O 1
ATOM 6786 N N . MET A 1 904 ? -9.527 16.363 15.064 1.00 88.81 904 MET A N 1
ATOM 6787 C CA . MET A 1 904 ? -10.781 16.360 15.828 1.00 88.81 904 MET A CA 1
ATOM 6788 C C . MET A 1 904 ? -10.480 16.689 17.295 1.00 88.81 904 MET A C 1
ATOM 6790 O O . MET A 1 904 ? -9.478 16.198 17.819 1.00 88.81 904 MET A O 1
ATOM 6794 N N . SER A 1 905 ? -11.298 17.524 17.943 1.00 89.75 905 SER A N 1
ATOM 6795 C CA . SER A 1 905 ? -10.984 18.050 19.284 1.00 89.75 905 SER A CA 1
ATOM 6796 C C . SER A 1 905 ? -11.145 17.040 20.424 1.00 89.75 905 SER A C 1
ATOM 6798 O O . SER A 1 905 ? -10.364 17.100 21.369 1.00 89.75 905 SER A O 1
ATOM 6800 N N . ALA A 1 906 ? -12.119 16.126 20.342 1.00 85.88 906 ALA A N 1
ATOM 6801 C CA . ALA A 1 906 ? -12.373 15.116 21.377 1.00 85.88 906 ALA A CA 1
ATOM 6802 C C . ALA A 1 906 ? -11.795 13.746 20.994 1.00 85.88 906 ALA A C 1
ATOM 6804 O O . ALA A 1 906 ? -11.101 13.107 21.784 1.00 85.88 906 ALA A O 1
ATOM 6805 N N . THR A 1 907 ? -12.019 13.309 19.750 1.00 89.88 907 THR A N 1
ATOM 6806 C CA . THR A 1 907 ? -11.598 11.989 19.260 1.00 89.88 907 THR A CA 1
ATOM 6807 C C . THR A 1 907 ? -10.582 12.108 18.116 1.00 89.88 907 THR A C 1
ATOM 6809 O O . THR A 1 907 ? -10.919 11.799 16.969 1.00 89.88 907 THR A O 1
ATOM 6812 N N . PRO A 1 908 ? -9.339 12.567 18.371 1.00 85.88 908 PRO A N 1
ATOM 6813 C CA . PRO A 1 908 ? -8.323 12.670 17.327 1.00 85.88 908 PRO A CA 1
ATOM 6814 C C . PRO A 1 908 ? -8.091 11.299 16.664 1.00 85.88 908 PRO A C 1
ATOM 6816 O O . PRO A 1 908 ? -8.105 10.279 17.375 1.00 85.88 908 PRO A O 1
ATOM 6819 N N . PRO A 1 909 ? -7.863 11.249 15.333 1.00 81.75 909 PRO A N 1
ATOM 6820 C CA . PRO A 1 909 ? -7.680 9.990 14.628 1.00 81.75 909 PRO A CA 1
ATOM 6821 C C . PRO A 1 909 ? -6.643 9.081 15.286 1.00 81.75 909 PRO A C 1
ATOM 6823 O O . PRO A 1 909 ? -5.580 9.516 15.744 1.00 81.75 909 PRO A O 1
ATOM 6826 N N . ALA A 1 910 ? -6.986 7.799 15.376 1.00 72.31 910 ALA A N 1
ATOM 6827 C CA . ALA A 1 910 ? -6.170 6.788 16.013 1.00 72.31 910 ALA A CA 1
ATOM 6828 C C . ALA A 1 910 ? -4.789 6.742 15.351 1.00 72.31 910 ALA A C 1
ATOM 6830 O O . ALA A 1 910 ? -4.669 6.554 14.141 1.00 72.31 910 ALA A O 1
ATOM 6831 N N . ARG A 1 911 ? -3.724 6.861 16.156 1.00 62.50 911 ARG A N 1
ATOM 6832 C CA . ARG A 1 911 ? -2.379 6.531 15.677 1.00 62.50 911 ARG A CA 1
ATOM 6833 C C . ARG A 1 911 ? -2.392 5.067 15.262 1.00 62.50 911 ARG A C 1
ATOM 6835 O O . ARG A 1 911 ? -2.663 4.205 16.096 1.00 62.50 911 ARG A O 1
ATOM 6842 N N . ILE A 1 912 ? -2.093 4.802 13.995 1.00 61.00 912 ILE A N 1
ATOM 6843 C CA . ILE A 1 912 ? -2.051 3.450 13.449 1.00 61.00 912 ILE A CA 1
ATOM 6844 C C . ILE A 1 912 ? -0.969 2.659 14.190 1.00 61.00 912 ILE A C 1
ATOM 6846 O O . ILE A 1 912 ? 0.230 2.849 13.991 1.00 61.00 912 ILE A O 1
ATOM 6850 N N . ALA A 1 913 ? -1.412 1.797 15.101 1.00 43.84 913 ALA A N 1
ATOM 6851 C CA . ALA A 1 913 ? -0.563 1.109 16.059 1.00 43.84 913 ALA A CA 1
ATOM 6852 C C . ALA A 1 913 ? -0.075 -0.238 15.506 1.00 43.84 913 ALA A C 1
ATOM 6854 O O . ALA A 1 913 ? -0.402 -1.302 16.026 1.00 43.84 913 ALA A O 1
ATOM 6855 N N . GLY A 1 914 ? 0.755 -0.178 14.464 1.00 44.12 914 GLY A N 1
ATOM 6856 C CA . GLY A 1 914 ? 1.631 -1.286 14.090 1.00 44.12 914 GLY A CA 1
ATOM 6857 C C . GLY A 1 914 ? 1.487 -1.844 12.676 1.00 44.12 914 GLY A C 1
ATOM 6858 O O . GLY A 1 914 ? 0.730 -1.373 11.829 1.00 44.12 914 GLY A O 1
ATOM 6859 N N . PHE A 1 915 ? 2.312 -2.864 12.458 1.00 39.19 915 PHE A N 1
ATOM 6860 C CA . PHE A 1 915 ? 2.536 -3.570 11.204 1.00 39.19 915 PHE A CA 1
ATOM 6861 C C . PHE A 1 915 ? 1.326 -4.431 10.821 1.00 39.19 915 PHE A C 1
ATOM 6863 O O . PHE A 1 915 ? 0.780 -5.148 11.664 1.00 39.19 915 PHE A O 1
ATOM 6870 N N . ASN A 1 916 ? 0.957 -4.426 9.540 1.00 42.84 916 ASN A N 1
ATOM 6871 C CA . ASN A 1 916 ? 0.006 -5.386 8.989 1.00 42.84 916 ASN A CA 1
ATOM 6872 C C . ASN A 1 916 ? 0.623 -6.792 9.152 1.00 42.84 916 ASN A C 1
ATOM 6874 O O . ASN A 1 916 ? 1.664 -7.064 8.557 1.00 42.84 916 ASN A O 1
ATOM 6878 N N . ARG A 1 917 ? 0.069 -7.670 10.009 1.00 38.31 917 ARG A N 1
ATOM 6879 C CA . ARG A 1 917 ? 0.697 -8.957 10.423 1.00 38.31 917 ARG A CA 1
ATOM 6880 C C . ARG A 1 917 ? 0.711 -10.030 9.317 1.00 38.31 917 ARG A C 1
ATOM 6882 O O . ARG A 1 917 ? 0.491 -11.206 9.582 1.00 38.31 917 ARG A O 1
ATOM 6889 N N . TRP A 1 918 ? 0.987 -9.650 8.075 1.00 39.06 918 TRP A N 1
ATOM 6890 C CA . TRP A 1 918 ? 0.777 -10.493 6.905 1.00 39.06 918 TRP A CA 1
ATOM 6891 C C . TRP A 1 918 ? 1.744 -11.692 6.808 1.00 39.06 918 TRP A C 1
ATOM 6893 O O . TRP A 1 918 ? 1.407 -12.674 6.154 1.00 39.06 918 TRP A O 1
ATOM 6903 N N . TRP A 1 919 ? 2.898 -11.650 7.502 1.00 35.53 919 TRP A N 1
ATOM 6904 C CA . TRP A 1 919 ? 3.987 -12.629 7.313 1.00 35.53 919 TRP A CA 1
ATOM 6905 C C . TRP A 1 919 ? 4.660 -13.244 8.552 1.00 35.53 919 TRP A C 1
ATOM 6907 O O . TRP A 1 919 ? 5.321 -14.267 8.398 1.00 35.53 919 TRP A O 1
ATOM 6917 N N . ARG A 1 920 ? 4.592 -12.649 9.756 1.00 29.53 920 ARG A N 1
ATOM 6918 C CA . ARG A 1 920 ? 5.486 -13.074 10.865 1.00 29.53 920 ARG A CA 1
ATOM 6919 C C . ARG A 1 920 ? 4.952 -14.157 11.796 1.00 29.53 920 ARG A C 1
ATOM 6921 O O . ARG A 1 920 ? 5.760 -14.822 12.432 1.00 29.53 920 ARG A O 1
ATOM 6928 N N . GLU A 1 921 ? 3.642 -14.361 11.878 1.00 28.83 921 GLU A N 1
ATOM 6929 C CA . GLU A 1 921 ? 3.076 -15.455 12.667 1.00 28.83 921 GLU A CA 1
ATOM 6930 C C . GLU A 1 921 ? 1.836 -16.011 11.973 1.00 28.83 921 GLU A C 1
ATOM 6932 O O . GLU A 1 921 ? 0.829 -15.316 11.863 1.00 28.83 921 GLU A O 1
ATOM 6937 N N . ALA A 1 922 ? 1.854 -17.302 11.631 1.00 26.67 922 ALA A N 1
ATOM 6938 C CA . ALA A 1 922 ? 0.644 -18.085 11.375 1.00 26.67 922 ALA A CA 1
ATOM 6939 C C . ALA A 1 922 ? -0.126 -18.366 12.686 1.00 26.67 922 ALA A C 1
ATOM 6941 O O . ALA A 1 922 ? -0.622 -19.469 12.921 1.00 26.67 922 ALA A O 1
ATOM 6942 N N . LYS A 1 923 ? -0.233 -17.361 13.567 1.00 26.45 923 LYS A N 1
ATOM 6943 C CA . LYS A 1 923 ? -1.234 -17.368 14.626 1.00 26.45 923 LYS A CA 1
ATOM 6944 C C . LYS A 1 923 ? -2.563 -17.101 13.953 1.00 26.45 923 LYS A C 1
ATOM 6946 O O . LYS A 1 923 ? -2.924 -15.958 13.684 1.00 26.45 923 LYS A O 1
ATOM 6951 N N . VAL A 1 924 ? -3.275 -18.194 13.702 1.00 27.34 924 VAL A N 1
ATOM 6952 C CA . VAL A 1 924 ? -4.722 -18.188 13.535 1.00 27.34 924 VAL A CA 1
ATOM 6953 C C . VAL A 1 924 ? -5.291 -17.335 14.664 1.00 27.34 924 VAL A C 1
ATOM 6955 O O . VAL A 1 924 ? -5.313 -17.764 15.819 1.00 27.34 924 VAL A O 1
ATOM 6958 N N . TYR A 1 925 ? -5.746 -16.125 14.339 1.00 31.61 925 TYR A N 1
ATOM 6959 C CA . TYR A 1 925 ? -6.724 -15.459 15.178 1.00 31.61 925 TYR A CA 1
ATOM 6960 C C . TYR A 1 925 ? -7.966 -16.348 15.126 1.00 31.61 925 TYR A C 1
ATOM 6962 O O . TYR A 1 925 ? -8.706 -16.346 14.141 1.00 31.61 925 TYR A O 1
ATOM 6970 N N . LYS A 1 926 ? -8.143 -17.168 16.168 1.00 25.84 926 LYS A N 1
ATOM 6971 C CA . LYS A 1 926 ? -9.462 -17.679 16.518 1.00 25.84 926 LYS A CA 1
ATOM 6972 C C . LYS A 1 926 ? -10.283 -16.451 16.903 1.00 25.84 926 LYS A C 1
ATOM 6974 O O . LYS A 1 926 ? -10.081 -15.905 17.986 1.00 25.84 926 LYS A O 1
ATOM 6979 N N . LEU A 1 927 ? -11.090 -15.990 15.951 1.00 29.02 927 LEU A N 1
ATOM 6980 C CA . LEU A 1 927 ? -12.321 -15.259 16.234 1.00 29.02 927 LEU A CA 1
ATOM 6981 C C . LEU A 1 927 ? -13.279 -16.193 16.982 1.00 29.02 927 LEU A C 1
ATOM 6983 O O . LEU A 1 927 ? -13.293 -17.393 16.616 1.00 29.02 927 LEU A O 1
#

InterPro domains:
  IPR003673 CoA-transferase family III [PF02515] (667-864)
  IPR023606 CoA-transferase family III domain 1 superfamily [G3DSA:3.40.50.10540] (450-539)
  IPR023606 CoA-transferase family III domain 1 superfamily [G3DSA:3.40.50.10540] (663-882)
  IPR023606 CoA-transferase family III domain 1 superfamily [SSF89796] (445-646)
  IPR023606 CoA-transferase family III domain 1 superfamily [SSF89796] (665-873)
  IPR027417 P-loop containing nucleoside triphosphate hydrolase [G3DSA:3.40.50.300] (53-314)
  IPR027417 P-loop containing nucleoside triphosphate hydrolase [SSF52540] (51-283)
  IPR040632 Sulfotransferase, S. mansonii-type [PF17784] (58-295)
  IPR044855 CoA-transferase family III domain 3 superfamily [G3DSA:3.30.1540.10] (544-584)
  IPR052985 CoA-transferase III family involved in biosynthesis and detoxification [PTHR48229] (590-863)

Sequence (927 aa):
MRAIAALVAVALGVLYATSSSDYGLYGTTPADWELAPGASPTTPPAGAPPRVRPLIAVVGLSRTGTSSLTAALEMLNVSVYHTHQSMTHHLDFWDFYLTGRIRRPDVRKLLDGGEHGNSTPRADAVLDAWYAILAPELLRAYPDARVILTTRELDGWLASYQGYVAGSHLYHFWRQAPRLALAAVSRALRLGAALRALGVVAPAGGLDLEKLPRLMRVWRACDELVYGDADPAHAPARWLDAHRRHVAHIRSIVPREQLLEFDAGKGHGWKELSDFLRLPKAEAHKLAARPFPHAFAASAVAAGGVSTSSAAGTATHERAVCALIALALGALLLRALGPRAGSARTFAEPKVHTDALGFEYVMVGDAHVRPPPTAWTRARAAASDVVVRAWVWARLVCEYPQMRAVFAQHDKDGYFAYGTPGEYAHLAEHGATRQLLAFRAGRAPAGTGGDSQSAPAGAGLHSTLRFDDDGSLLPTYLPVEHGAAAALGALGLACADLFEMRTGEAQQVAVSRTDAGLATAGYLFIKIDAAGPYGGCDGFSATIEQEGKVNPVRKAYACRDGSSVFMHGGFPKLKQGILDFFGGVKPTAAAIGAEAVKWDGPALEAAMQAKGLAVTLCRSPPQFRAHAQGEAVLAAPLIDVRVRRPPSAGTPVARALATGRSVTRPLSDVLVLDFSHVIASPVVGRSLLEHGATVIKLVTYARPRRHLFDEEANAGKLTYELSLDTEAGKARLWALLRAADVLIDGYTDGVLARHGFAIDDVLGVCPHLVYCQVACYGFDGPFAGKKGFQQNANFCAGVAGLEDEELLGYQLVSQIDYATGFLGAYAVVLGLTRRQLAAAAGEAIRGVHVRVSLCGTATWMSQYGAKCPGPAEYLRRITRLLFGCSDRPIRAGNMAFLPSPIRMSATPPARIAGFNRWWREAKVYKL

Organism: Diacronema lutheri (NCBI:txid2081491)

pLDDT: mean 70.1, std 21.9, range [24.48, 98.31]

Radius of gyration: 34.26 Å; chains: 1; bounding box: 99×88×71 Å

Secondary structure (DSSP, 8-state):
-HHHHHHHHHHHHHHHHHHS-GGGT-SS-GGGGBPPTT--TTPPPTTPPPPSS--EEE-PPTTSSHHHHHHHHHTTT--EEEHHHHHHH-HHHHHHHHTTS-SSB-HHIIIII-SS---PPPPSEEESHHHHHTHHHHHHH-TT-EEEEE---HHHHHHHHHHHHHH-TTT-HHHHHHHHHHHHHHHHTTHHHHHHHTTSS-SSSPPPGGGHHHHHHHHHHHHHHHHS---TTS-HHHHHHHHHHHHHHHHHHS-GGGEEEE-GGGT--HHHHHHHHT--HHHHHHHHTSPPP---TTHHHHH-SS-HHHHHHHHHHHHHHHHHHHHHHHHHHHHHT-S------PPPPPPPEE-TTS-EE----------SS-HHHHHHHHHHHHHHHHHHHHHHHHH-HHHHHHHHHHHHH-TT----TTS-TT-TTTHHHHHHHGGGGT---S-S-----PPPP------EEEEE--------SS-HHHHHHHHHHHHHHHHHHHHHHHHS---EEEEEHHHHHHHTTHHHH-EE-TTSTT--EEHHHHHHHHHTS--TTSEEEE-TTS-EEEE---SHHHHHHHHHHTTS--SSHHHHHHHHTTS-HHHHHHHHHHTT--EEE---HHHHHTSHHHHHHHHS-SSEEEEPPPSSTTSPPP-PPP-STT--STTTT-EEEEE--SSHHHHHHHHHHHTT-EEEEEE-TTS----HHHHHTTTT-EEEE--TTSHHHHHHHHHHHHH-SEEEE-SPTTHHHHTT--HHHHHHH-TT-EEEEEESS-SSSTTTT----HHHHHHHTTGGGGS-TTTGGG-SS-HHHHHHHHHHHHHHHHHHHHHHHHHHHT---S-EEEEEEHHHHHHHHHTT---PPPHHHHHHHHHHHHHH-TT-PEEETTEEEPPPSEEESSSPPPP--S---SSS-------